Protein AF-A0AAE0QC99-F1 (afdb_monomer_lite)

Radius of gyration: 45.66 Å; chains: 1; bounding box: 103×86×132 Å

Foldseek 3Di:
DDPDLPCLPCPCPCQPCPCPPPVPDDDDDDQWDWDWDFAQAAQKGKTKTWTKHADDDDPVCPVPVVPVVPPDPVCPVDPPGPPDRHDHLVRVQVVLAVVQVVQVVVRIHIDQVPMEMEIARDDPDDDFRDHPNDGGHYDQWDAGPNAIRGSSSDCQVRLVQLLVQLVVQLVVCVVQLQDPVHFLQVNLVSSVPTRLCSNLPPLLRDPDDPVSLVVSQVSVLVSLCNSNVHDVVNVDDSVVSCVRNVHDRSVVVSVVSNVVVVVVLVPDDDPSCVVVVVSCVVVVPPPDPPPPPFQKDFFPAFWDDKDADQPQRWIWTFGWQKIFIAHNSRHTDAMAGRDQDFADLQDAPPDDPVPVVTDRHIWGWQDWDDPPVVQWIWTWTLGNLTFIWIAGNVYRNRTPDGDRPPTPLRNQAGSDPPKHKDKDWAWADDPPDNPDIFTWMKMAIFDDQRDDQFRIFIFGCCDDVPDDGSGGPDPLRTDGFDPDAQQRGWHWADWDDDDQKIKTWTWGAPDRPDLDIAIWIWIAGRHDSNQQLTEIATAWAADPDPRTQGGWQAKDKDQQFDLLQVLVQPPHRDPSPWIKIWIKGHGSPAQKIFIWIDTVVNVVVLSQVLVLQLLVVPDDPNHRQWKDAPRDPDPDSQRDDDPDRPVVCVVAVRGDPPGDRHMYTDPVSHDYTYTQDIDRHHWREWDWDAAPRWIWIWIWGQQRKTWIWTRRNHTDGLDIDDGHSVLGTWHHDWDAGSVNQWIWIHGGTMIGIDGLDDQQVDQAQQSNLSSLRQQWWQQLQVSGIGGLVPRPCSVFPPRTGGSNVSDAKEFPAKVVQAEALQDKDKIWTAIPPDTDDDPKWKWKDFAPDIFTWDDDPRITITIDDHSVPDDDDDLQDQKDWTKMFIDIPNPHTNYIDTGIHGHLQSQCSNVQQANQLSSQQPPQFWKAFQVVRGIHRDDDDDDPRIDTRPRSQLFWEKDDKPPQEDEAQDFDKIKTAIDNCPVVPPFWKWKDWPQDPDIFTWDDDPRMIMTRGDRGDDADDQKDKTFMWMATPPPRGTGHYPDIHIYGYLQHLQQFQLSLVLDDVVQCWFQAPVVRTIGHPVVHPDGDPAGDDKDWDDKPPQDDDQQFFDWIKTWTGPPHNAPVSCPFDDDVNFTWAFPNVPFDPDRDDDRTGITITTTGHGDDRPDD

Sequence (1168 aa):
MHKISAGALVAQCVSAVLLKSTIRGIQQDCPFLSVSIAMPCSRSLCFVKLIIKQVCILPSWWSYLPEHMGFKEQEKQHCPQCSKQNESREQVEENLERWRFALERRGMKVSRSKTEYMCVNEREGSGAVRLQGEEVKKVQEFKYLGSTVQSNGECGKEVKKRVQAGWNGWRKVSGVLCDRKISARIKGKVYRTVVRPAMLYGLETVSLRKRQESELEVAELKMLRFSLGVTRLDRIRNEYIRGTAHVGRLGGKVREARLRWFGHVQRREKMAWWCVAALLMLLGVARFHCDQPHAQFSSLTIINTVVQDPRTGRIYLGAVDAIYQLDSNLQKESMAQTGPKKDNPSCTPPITVQCTDAVETHNINKLLLVNSANGTLVVCGSIFRGICSLLNLSNVEQQVYYSDTKGEKSYVVTPDRSVSVVGVISTFTKEKDQSNKLSVFLVGQGYGSLDSVKLVSTRLLQTNGDMDIFENIVETSTVQAGPYTQRYQHDFRYAFKHRGHVYFLFSRMADLNGNRKLSYVARLCENDQNYYSYLELQLNCRIGTDNIYNKVQAAYLTSPGQILAQNLSSNGSLPEDDMVLFAVFSKADRPDSALCMFPLSSINRRLKEALESCYKEEYVNDKPKAVFSPYTSKTEEVCKPKRNYTSIFNNYACGAEFLPSSLATTVEYALSSTPVYTRKSMLTSVAVSVVNNNTVAFVGTNMGEVLKIHLTGHADVYGKFPGDSADGPANKSMFFDSSMDHLYFTTLKKITKVPVQACEQKKDCHSCVNQRDPYCGWCVLEGRCTRKKECSRGEEKDAWLWSPNQKCIAIQSFHPPSFSCKKTKEVKINVLPLPSIVNDELKCVFGDFESKAVMNNREIVCALPNPVDIPPTPETQDFVAVPVKIIMNSNIEVTHGEYKFYNCAAVVKNAVNTPCIACVMSQWGCQWNTQDHTCSDQDAAADNSIIKQNESDKCPQFQTLKPSLIPVGFKTPITFEGKNLDKYKGKTFQIGTELMKQVGDVTTMDSKFTFAGYEFAYDKHPEVNVSFYVKDTETEKRIDSTLQVVLYNCSVGREDCSLCKNAETKYKCVWCDTTQSCIYSELCSKELEQCPAPTITDIIPRFGPRKGQISVTIKGSNLGIKKEDIKRITVAEVPCEHQADRYTVSTRSDHCLTLRWICPIPRARLGQ

Organism: NCBI:txid175788

Structure (mmCIF, N/CA/C/O backbone):
data_AF-A0AAE0QC99-F1
#
_entry.id   AF-A0AAE0QC99-F1
#
loop_
_atom_site.group_PDB
_atom_site.id
_atom_site.type_symbol
_atom_site.label_atom_id
_atom_site.label_alt_id
_atom_site.label_comp_id
_atom_site.label_asym_id
_atom_site.label_entity_id
_atom_site.label_seq_id
_atom_site.pdbx_PDB_ins_code
_atom_site.Cartn_x
_atom_site.Cartn_y
_atom_site.Cartn_z
_atom_site.occupancy
_atom_site.B_iso_or_equiv
_atom_site.auth_seq_id
_atom_site.auth_comp_id
_atom_site.auth_asym_id
_atom_site.auth_atom_id
_atom_site.pdbx_PDB_model_num
ATOM 1 N N . MET A 1 1 ? -26.028 -16.876 -19.488 1.00 28.56 1 MET A N 1
ATOM 2 C CA . MET A 1 1 ? -26.712 -16.682 -20.789 1.00 28.56 1 MET A CA 1
ATOM 3 C C . MET A 1 1 ? -27.234 -15.243 -20.792 1.00 28.56 1 MET A C 1
ATOM 5 O O . MET A 1 1 ? -27.958 -14.935 -19.869 1.00 28.56 1 MET A O 1
ATOM 9 N N . HIS A 1 2 ? -26.868 -14.262 -21.622 1.00 23.00 2 HIS A N 1
ATOM 10 C CA . HIS A 1 2 ? -25.976 -14.138 -22.779 1.00 23.00 2 HIS A CA 1
ATOM 11 C C . HIS A 1 2 ? -24.627 -13.493 -22.376 1.00 23.00 2 HIS A C 1
ATOM 13 O O . HIS A 1 2 ? -24.601 -12.491 -21.670 1.00 23.00 2 HIS A O 1
ATOM 19 N N . LYS A 1 3 ? -23.494 -14.074 -22.798 1.00 29.14 3 LYS A N 1
ATOM 20 C CA . LYS A 1 3 ? -22.137 -13.527 -22.584 1.00 29.14 3 LYS A CA 1
ATOM 21 C C . LYS A 1 3 ? -22.066 -12.068 -23.073 1.00 29.14 3 LYS A C 1
ATOM 23 O O . LYS A 1 3 ? -22.421 -11.826 -24.219 1.00 29.14 3 LYS A O 1
ATOM 28 N N . ILE A 1 4 ? -21.496 -11.160 -22.270 1.00 34.47 4 ILE A N 1
ATOM 29 C CA . ILE A 1 4 ? -21.077 -9.808 -22.687 1.00 34.47 4 ILE A CA 1
ATOM 30 C C . ILE A 1 4 ? -22.263 -8.874 -22.983 1.00 34.47 4 ILE A C 1
ATOM 32 O O . ILE A 1 4 ? -22.528 -8.548 -24.130 1.00 34.47 4 ILE A O 1
ATOM 36 N N . SER A 1 5 ? -22.921 -8.312 -21.977 1.00 37.34 5 SER A N 1
ATOM 37 C CA . SER A 1 5 ? -23.653 -7.059 -22.230 1.00 37.34 5 SER A CA 1
ATOM 38 C C . SER A 1 5 ? -22.691 -5.849 -22.312 1.00 37.34 5 SER A C 1
ATOM 40 O O . SER A 1 5 ? -23.118 -4.721 -22.518 1.00 37.34 5 SER A O 1
ATOM 42 N N . ALA A 1 6 ? -21.385 -6.094 -22.114 1.00 32.50 6 ALA A N 1
ATOM 43 C CA . ALA A 1 6 ? -20.549 -5.294 -21.214 1.00 32.50 6 ALA A CA 1
ATOM 44 C C . ALA A 1 6 ? -19.113 -5.034 -21.711 1.00 32.50 6 ALA A C 1
ATOM 46 O O . ALA A 1 6 ? -18.476 -4.083 -21.284 1.00 32.50 6 ALA A O 1
ATOM 47 N N . GLY A 1 7 ? -18.641 -5.782 -22.716 1.00 33.09 7 GLY A N 1
ATOM 48 C CA . GLY A 1 7 ? -17.682 -5.240 -23.687 1.00 33.09 7 GLY A CA 1
ATOM 49 C C . GLY A 1 7 ? -18.375 -4.283 -24.663 1.00 33.09 7 GLY A C 1
ATOM 50 O O . GLY A 1 7 ? -17.810 -3.854 -25.656 1.00 33.09 7 GLY A O 1
ATOM 51 N N . ALA A 1 8 ? -19.650 -3.979 -24.441 1.00 36.38 8 ALA A N 1
ATOM 52 C CA . ALA A 1 8 ? -20.500 -3.256 -25.372 1.00 36.38 8 ALA A CA 1
ATOM 53 C C . ALA A 1 8 ? -20.441 -1.744 -25.160 1.00 36.38 8 ALA A C 1
ATOM 55 O O . ALA A 1 8 ? -21.429 -1.046 -25.333 1.00 36.38 8 ALA A O 1
ATOM 56 N N . LEU A 1 9 ? -19.270 -1.283 -24.749 1.00 32.59 9 LEU A N 1
ATOM 57 C CA . LEU A 1 9 ? -18.459 -0.300 -25.445 1.00 32.59 9 LEU A CA 1
ATOM 58 C C . LEU A 1 9 ? -17.057 -0.543 -24.885 1.00 32.59 9 LEU A C 1
ATOM 60 O O . LEU A 1 9 ? -16.669 0.182 -23.982 1.00 32.59 9 LEU A O 1
ATOM 64 N N . VAL A 1 10 ? -16.338 -1.610 -25.287 1.00 33.44 10 VAL A N 1
ATOM 65 C CA . VAL A 1 10 ? -15.144 -2.161 -24.582 1.00 33.44 10 VAL A CA 1
ATOM 66 C C . VAL A 1 10 ? -13.958 -1.199 -24.460 1.00 33.44 10 VAL A C 1
ATOM 68 O O . VAL A 1 10 ? -12.825 -1.608 -24.276 1.00 33.44 10 VAL A O 1
ATOM 71 N N . ALA A 1 11 ? -14.141 0.094 -24.677 1.00 33.56 11 ALA A N 1
ATOM 72 C CA . ALA A 1 11 ? -13.919 0.620 -25.997 1.00 33.56 11 ALA A CA 1
ATOM 73 C C . ALA A 1 11 ? -15.252 1.221 -26.580 1.00 33.56 11 ALA A C 1
ATOM 75 O O . ALA A 1 11 ? -15.777 0.755 -27.569 1.00 33.56 11 ALA A O 1
ATOM 76 N N . GLN A 1 12 ? -15.776 2.366 -26.154 1.00 33.66 12 GLN A N 1
ATOM 77 C CA . GLN A 1 12 ? -16.120 3.380 -27.175 1.00 33.66 12 GLN A CA 1
ATOM 78 C C . GLN A 1 12 ? -14.714 3.749 -27.658 1.00 33.66 12 GLN A C 1
ATOM 80 O O . GLN A 1 12 ? -13.940 4.278 -26.874 1.00 33.66 12 GLN A O 1
ATOM 85 N N . CYS A 1 13 ? -14.275 3.221 -28.810 1.00 32.00 13 CYS A N 1
ATOM 86 C CA . CYS A 1 13 ? -13.231 2.174 -28.829 1.00 32.00 13 CYS A CA 1
ATOM 87 C C . CYS A 1 13 ? -11.811 2.295 -28.235 1.00 32.00 13 CYS A C 1
ATOM 89 O O . CYS A 1 13 ? -11.201 1.302 -27.900 1.00 32.00 13 CYS A O 1
ATOM 91 N N . VAL A 1 14 ? -11.184 3.402 -27.926 1.00 33.97 14 VAL A N 1
ATOM 92 C CA . VAL A 1 14 ? -10.465 4.200 -28.915 1.00 33.97 14 VAL A CA 1
ATOM 93 C C . VAL A 1 14 ? -11.279 5.415 -29.342 1.00 33.97 14 VAL A C 1
ATOM 95 O O . VAL A 1 14 ? -10.740 6.250 -30.059 1.00 33.97 14 VAL A O 1
ATOM 98 N N . SER A 1 15 ? -12.534 5.571 -28.890 1.00 31.42 15 SER A N 1
ATOM 99 C CA . SER A 1 15 ? -13.371 6.747 -29.151 1.00 31.42 15 SER A CA 1
ATOM 100 C C . SER A 1 15 ? -12.549 7.971 -28.843 1.00 31.42 15 SER A C 1
ATOM 102 O O . SER A 1 15 ? -12.160 8.216 -27.707 1.00 31.42 15 SER A O 1
ATOM 104 N N . ALA A 1 16 ? -12.250 8.682 -29.919 1.00 34.22 16 ALA A N 1
ATOM 105 C CA . ALA A 1 16 ? -11.456 9.887 -29.928 1.00 34.22 16 ALA A CA 1
ATOM 106 C C . ALA A 1 16 ? -9.988 9.767 -29.457 1.00 34.22 16 ALA A C 1
ATOM 108 O O . ALA A 1 16 ? -9.308 10.783 -29.405 1.00 34.22 16 ALA A O 1
ATOM 109 N N . VAL A 1 17 ? -9.414 8.586 -29.199 1.00 32.62 17 VAL A N 1
ATOM 110 C CA . VAL A 1 17 ? -7.950 8.451 -28.949 1.00 32.62 17 VAL A CA 1
ATOM 111 C C . VAL A 1 17 ? -7.129 8.734 -30.194 1.00 32.62 17 VAL A C 1
ATOM 113 O O . VAL A 1 17 ? -5.960 9.106 -30.133 1.00 32.62 17 VAL A O 1
ATOM 116 N N . LEU A 1 18 ? -7.787 8.694 -31.333 1.00 31.72 18 LEU A N 1
ATOM 117 C CA . LEU A 1 18 ? -7.441 9.633 -32.363 1.00 31.72 18 LEU A CA 1
ATOM 118 C C . LEU A 1 18 ? -8.755 10.298 -32.781 1.00 31.72 18 LEU A C 1
ATOM 120 O O . LEU A 1 18 ? -9.347 9.973 -33.806 1.00 31.72 18 LEU A O 1
ATOM 124 N N . LEU A 1 19 ? -9.143 11.346 -32.051 1.00 34.03 19 LEU A N 1
ATOM 125 C CA . LEU A 1 19 ? -9.154 12.690 -32.628 1.00 34.03 19 LEU A CA 1
ATOM 126 C C . LEU A 1 19 ? -7.848 12.750 -33.436 1.00 34.03 19 LEU A C 1
ATOM 128 O O . LEU A 1 19 ? -6.787 13.126 -32.937 1.00 34.03 19 LEU A O 1
ATOM 132 N N . LYS A 1 20 ? -7.904 12.106 -34.613 1.00 34.78 20 LYS A N 1
ATOM 133 C CA . LYS A 1 20 ? -6.875 11.978 -35.633 1.00 34.78 20 LYS A CA 1
ATOM 134 C C . LYS A 1 20 ? -6.218 13.335 -35.646 1.00 34.78 20 LYS A C 1
ATOM 136 O O . LYS A 1 20 ? -6.931 14.324 -35.573 1.00 34.78 20 LYS A O 1
ATOM 141 N N . SER A 1 21 ? -4.905 13.434 -35.447 1.00 31.66 21 SER A N 1
ATOM 142 C CA . SER A 1 21 ? -3.979 13.692 -36.564 1.00 31.66 21 SER A CA 1
ATOM 143 C C . SER A 1 21 ? -4.490 14.742 -37.584 1.00 31.66 21 SER A C 1
ATOM 145 O O . SER A 1 21 ? -4.171 14.685 -38.765 1.00 31.66 21 SER A O 1
ATOM 147 N N . THR A 1 22 ? -5.354 15.638 -37.110 1.00 30.30 22 THR A N 1
ATOM 148 C CA . THR A 1 22 ? -6.391 16.454 -37.751 1.00 30.30 22 THR A CA 1
ATOM 149 C C . THR A 1 22 ? -6.834 17.440 -36.642 1.00 30.30 22 THR A C 1
ATOM 151 O O . THR A 1 22 ? -7.868 17.286 -36.011 1.00 30.30 22 THR A O 1
ATOM 154 N N . ILE A 1 23 ? -5.981 18.346 -36.175 1.00 29.66 23 ILE A N 1
ATOM 155 C CA . ILE A 1 23 ? -5.742 19.603 -36.888 1.00 29.66 23 ILE A CA 1
ATOM 156 C C . ILE A 1 23 ? -4.587 19.465 -37.887 1.00 29.66 23 ILE A C 1
ATOM 158 O O . ILE A 1 23 ? -3.429 19.743 -37.607 1.00 29.66 23 ILE A O 1
ATOM 162 N N . ARG A 1 24 ? -4.940 19.006 -39.082 1.00 25.98 24 ARG A N 1
ATOM 163 C CA . ARG A 1 24 ? -4.242 19.146 -40.358 1.00 25.98 24 ARG A CA 1
ATOM 164 C C . ARG A 1 24 ? -5.337 19.000 -41.405 1.00 25.98 24 ARG A C 1
ATOM 166 O O . ARG A 1 24 ? -5.963 17.947 -41.484 1.00 25.98 24 ARG A O 1
ATOM 173 N N . GLY A 1 25 ? -5.571 20.084 -42.137 1.00 25.70 25 GLY A N 1
ATOM 174 C CA . GLY A 1 25 ? -6.564 20.185 -43.203 1.00 25.70 25 GLY A CA 1
ATOM 175 C C . GLY A 1 25 ? -7.880 20.808 -42.749 1.00 25.70 25 GLY A C 1
ATOM 176 O O . GLY A 1 25 ? -8.862 20.102 -42.553 1.00 25.70 25 GLY A O 1
ATOM 177 N N . ILE A 1 26 ? -7.888 22.134 -42.597 1.00 30.02 26 ILE A N 1
ATOM 178 C CA . ILE A 1 26 ? -9.106 22.943 -42.703 1.00 30.02 26 ILE A CA 1
ATOM 179 C C . ILE A 1 26 ? -9.704 22.659 -44.085 1.00 30.02 26 ILE A C 1
ATOM 181 O O . ILE A 1 26 ? -9.023 22.847 -45.090 1.00 30.02 26 ILE A O 1
ATOM 185 N N . GLN A 1 27 ? -10.960 22.220 -44.142 1.00 24.77 27 GLN A N 1
ATOM 186 C CA . GLN A 1 27 ? -11.762 22.354 -45.352 1.00 24.77 27 GLN A CA 1
ATOM 187 C C . GLN A 1 27 ? -13.213 22.682 -44.987 1.00 24.77 27 GLN A C 1
ATOM 189 O O . GLN A 1 27 ? -13.736 22.215 -43.975 1.00 24.77 27 GLN A O 1
ATOM 194 N N . GLN A 1 28 ? -13.758 23.592 -45.787 1.00 30.66 28 GLN A N 1
ATOM 195 C CA . GLN A 1 28 ? -14.832 24.547 -45.527 1.00 30.66 28 GLN A CA 1
ATOM 196 C C . GLN A 1 28 ? -16.244 23.951 -45.343 1.00 30.66 28 GLN A C 1
ATOM 198 O O . GLN A 1 28 ? -16.541 22.845 -45.786 1.00 30.66 28 GLN A O 1
ATOM 203 N N . ASP A 1 29 ? -17.092 24.784 -44.723 1.00 28.28 29 ASP A N 1
ATOM 204 C CA . ASP A 1 29 ? -18.565 24.811 -44.730 1.00 28.28 29 ASP A CA 1
ATOM 205 C C . ASP A 1 29 ? -19.365 23.834 -43.842 1.00 28.28 29 ASP A C 1
ATOM 207 O O . ASP A 1 29 ? -19.835 22.785 -44.282 1.00 28.28 29 ASP A O 1
ATOM 211 N N . CYS A 1 30 ? -19.670 24.254 -42.599 1.00 25.97 30 CYS A N 1
ATOM 212 C CA . CYS A 1 30 ? -20.953 23.930 -41.942 1.00 25.97 30 CYS A CA 1
ATOM 213 C C . CYS A 1 30 ? -21.264 24.810 -40.699 1.00 25.97 30 CYS A C 1
ATOM 215 O O . CYS A 1 30 ? -20.403 24.950 -39.833 1.00 25.97 30 CYS A O 1
ATOM 217 N N . PRO A 1 31 ? -22.502 25.327 -40.522 1.00 27.00 31 PRO A N 1
ATOM 218 C CA . PRO A 1 31 ? -22.886 26.235 -39.426 1.00 27.00 31 PRO A CA 1
ATOM 219 C C . PRO A 1 31 ? -23.367 25.543 -38.124 1.00 27.00 31 PRO A C 1
ATOM 221 O O . PRO A 1 31 ? -24.054 26.161 -37.311 1.00 27.00 31 PRO A O 1
ATOM 224 N N . PHE A 1 32 ? -23.052 24.260 -37.893 1.00 32.78 32 PHE A N 1
ATOM 225 C CA . PHE A 1 32 ? -23.493 23.511 -36.700 1.00 32.78 32 PHE A CA 1
ATOM 226 C C . PHE A 1 32 ? -22.342 22.736 -36.042 1.00 32.78 32 PHE A C 1
ATOM 228 O O . PHE A 1 32 ? -21.676 21.947 -36.708 1.00 32.78 32 PHE A O 1
ATOM 235 N N . LEU A 1 33 ? -22.169 22.881 -34.720 1.00 34.97 33 LEU A N 1
ATOM 236 C CA . LEU A 1 33 ? -21.228 22.082 -33.924 1.00 34.97 33 LEU A CA 1
ATOM 237 C C . LEU A 1 33 ? -21.984 20.949 -33.196 1.00 34.97 33 LEU A C 1
ATOM 239 O O . LEU A 1 33 ? -22.881 21.204 -32.389 1.00 34.97 33 LEU A O 1
ATOM 243 N N . SER A 1 34 ? -21.645 19.683 -33.468 1.00 33.41 34 SER A N 1
ATOM 244 C CA . SER A 1 34 ? -22.199 18.528 -32.735 1.00 33.41 34 SER A CA 1
ATOM 245 C C . SER A 1 34 ? -21.209 18.027 -31.682 1.00 33.41 34 SER A C 1
ATOM 247 O O . SER A 1 34 ? -20.096 17.649 -32.046 1.00 33.41 34 SER A O 1
ATOM 249 N N . VAL A 1 35 ? -21.615 17.952 -30.410 1.00 38.22 35 VAL A N 1
ATOM 250 C CA . VAL A 1 35 ? -20.770 17.488 -29.293 1.00 38.22 35 VAL A CA 1
ATOM 251 C C . VAL A 1 35 ? -21.478 16.325 -28.599 1.00 38.22 35 VAL A C 1
ATOM 253 O O . VAL A 1 35 ? -22.506 16.514 -27.969 1.00 38.22 35 VAL A O 1
ATOM 256 N N . SER A 1 36 ? -20.978 15.092 -28.720 1.00 36.31 36 SER A N 1
ATOM 257 C CA . SER A 1 36 ? -21.606 13.935 -28.046 1.00 36.31 36 SER A CA 1
ATOM 258 C C . SER A 1 36 ? -20.848 13.586 -26.764 1.00 36.31 36 SER A C 1
ATOM 260 O O . SER A 1 36 ? -19.625 13.467 -26.815 1.00 36.31 36 SER A O 1
ATOM 262 N N . ILE A 1 37 ? -21.560 13.416 -25.644 1.00 41.16 37 ILE A N 1
ATOM 263 C CA . ILE A 1 37 ? -20.985 13.180 -24.310 1.00 41.16 37 ILE A CA 1
ATOM 264 C C . ILE A 1 37 ? -21.518 11.842 -23.774 1.00 41.16 37 ILE A C 1
ATOM 266 O O . ILE A 1 37 ? -22.707 11.553 -23.864 1.00 41.16 37 ILE A O 1
ATOM 270 N N . ALA A 1 38 ? -20.645 10.988 -23.240 1.00 37.09 38 ALA A N 1
ATOM 271 C CA . ALA A 1 38 ? -21.057 9.741 -22.595 1.00 37.09 38 ALA A CA 1
ATOM 272 C C . ALA A 1 38 ? -21.190 9.966 -21.080 1.00 37.09 38 ALA A C 1
ATOM 274 O O . ALA A 1 38 ? -20.267 10.504 -20.475 1.00 37.09 38 ALA A O 1
ATOM 275 N N . MET A 1 39 ? -22.313 9.560 -20.479 1.00 35.28 39 MET A N 1
ATOM 276 C CA . MET A 1 39 ? -22.543 9.600 -19.026 1.00 35.28 39 MET A CA 1
ATOM 277 C C . MET A 1 39 ? -23.003 8.202 -18.566 1.00 35.28 39 MET A C 1
ATOM 279 O O . MET A 1 39 ? -23.948 7.673 -19.146 1.00 35.28 39 MET A O 1
ATOM 283 N N . PRO A 1 40 ? -22.326 7.529 -17.620 1.00 33.03 40 PRO A N 1
ATOM 284 C CA . PRO A 1 40 ? -22.684 6.165 -17.216 1.00 33.03 40 PRO A CA 1
ATOM 285 C C . PRO A 1 40 ? -23.819 6.139 -16.175 1.00 33.03 40 PRO A C 1
ATOM 287 O O . PRO A 1 40 ? -23.767 6.884 -15.212 1.00 33.03 40 PRO A O 1
ATOM 290 N N . CYS A 1 41 ? -24.798 5.230 -16.311 1.00 27.88 41 CYS A N 1
ATOM 291 C CA . CYS A 1 41 ? -25.924 5.061 -15.373 1.00 27.88 41 CYS A CA 1
ATOM 292 C C . CYS A 1 41 ? -25.993 3.614 -14.819 1.00 27.88 41 CYS A C 1
ATOM 294 O O . CYS A 1 41 ? -25.576 2.651 -15.467 1.00 27.88 41 CYS A O 1
ATOM 296 N N . SER A 1 42 ? -26.480 3.468 -13.588 1.00 30.05 42 SER A N 1
ATOM 297 C CA . SER A 1 42 ? -26.582 2.250 -12.777 1.00 30.05 42 SER A CA 1
ATOM 298 C C . SER A 1 42 ? -27.577 1.255 -13.382 1.00 30.05 42 SER A C 1
ATOM 300 O O . SER A 1 42 ? -28.756 1.552 -13.546 1.00 30.05 42 SER A O 1
ATOM 302 N N . ARG A 1 43 ? -27.080 0.054 -13.710 1.00 34.81 43 ARG A N 1
ATOM 303 C CA . ARG A 1 43 ? -27.806 -1.126 -14.238 1.00 34.81 43 ARG A CA 1
ATOM 304 C C . ARG A 1 43 ? -28.399 -1.027 -15.659 1.00 34.81 43 ARG A C 1
ATOM 306 O O . ARG A 1 43 ? -28.820 -2.058 -16.183 1.00 34.81 43 ARG A O 1
ATOM 313 N N . SER A 1 44 ? -28.305 0.126 -16.328 1.00 43.84 44 SER A N 1
ATOM 314 C CA . SER A 1 44 ? -28.509 0.308 -17.780 1.00 43.84 44 SER A CA 1
ATOM 315 C C . SER A 1 44 ? -27.654 1.487 -18.279 1.00 43.84 44 SER A C 1
ATOM 317 O O . SER A 1 44 ? -27.633 2.544 -17.660 1.00 43.84 44 SER A O 1
ATOM 319 N N . LEU A 1 45 ? -26.921 1.331 -19.385 1.00 47.06 45 LEU A N 1
ATOM 320 C CA . LEU A 1 45 ? -25.932 2.315 -19.874 1.00 47.06 45 LEU A CA 1
ATOM 321 C C . LEU A 1 45 ? -26.594 3.333 -20.824 1.00 47.06 45 LEU A C 1
ATOM 323 O O . LEU A 1 45 ? -26.826 2.985 -21.976 1.00 47.06 45 LEU A O 1
ATOM 327 N N . CYS A 1 46 ? -26.893 4.566 -20.394 1.00 45.16 46 CYS A N 1
ATOM 328 C CA . CYS A 1 46 ? -27.553 5.586 -21.233 1.00 45.16 46 CYS A CA 1
ATOM 329 C C . CYS A 1 46 ? -26.579 6.633 -21.822 1.00 45.16 46 CYS A C 1
ATOM 331 O O . CYS A 1 46 ? -25.978 7.419 -21.109 1.00 45.16 46 CYS A O 1
ATOM 333 N N . PHE A 1 47 ? -26.446 6.688 -23.146 1.00 51.38 47 PHE A N 1
ATOM 334 C CA . PHE A 1 47 ? -25.634 7.646 -23.911 1.00 51.38 47 PHE A CA 1
ATOM 335 C C . PHE A 1 47 ? -26.435 8.887 -24.273 1.00 51.38 47 PHE A C 1
ATOM 337 O O . PHE A 1 47 ? -27.558 8.708 -24.713 1.00 51.38 47 PHE A O 1
ATOM 344 N N . VAL A 1 48 ? -25.872 10.104 -24.210 1.00 49.03 48 VAL A N 1
ATOM 345 C CA . VAL A 1 48 ? -26.579 11.335 -24.625 1.00 49.03 48 VAL A CA 1
ATOM 346 C C . VAL A 1 48 ? -25.781 12.128 -25.670 1.00 49.03 48 VAL A C 1
ATOM 348 O O . VAL A 1 48 ? -24.668 12.602 -25.458 1.00 49.03 48 VAL A O 1
ATOM 351 N N . LYS A 1 49 ? -26.361 12.320 -26.849 1.00 54.75 49 LYS A N 1
ATOM 352 C CA . LYS A 1 49 ? -25.812 13.135 -27.931 1.00 54.75 49 LYS A CA 1
ATOM 353 C C . LYS A 1 49 ? -26.363 14.556 -27.834 1.00 54.75 49 LYS A C 1
ATOM 355 O O . LYS A 1 49 ? -27.527 14.763 -28.153 1.00 54.75 49 LYS A O 1
ATOM 360 N N . LEU A 1 50 ? -25.527 15.532 -27.466 1.00 47.28 50 LEU A N 1
ATOM 361 C CA . LEU A 1 50 ? -25.895 16.952 -27.418 1.00 47.28 50 LEU A CA 1
ATOM 362 C C . LEU A 1 50 ? -25.622 17.639 -28.768 1.00 47.28 50 LEU A C 1
ATOM 364 O O . LEU A 1 50 ? -24.616 17.401 -29.443 1.00 47.28 50 LEU A O 1
ATOM 368 N N . ILE A 1 51 ? -26.521 18.523 -29.194 1.00 51.06 51 ILE A N 1
ATOM 369 C CA . ILE A 1 51 ? -26.305 19.358 -30.383 1.00 51.06 51 ILE A CA 1
ATOM 370 C C . ILE A 1 51 ? -26.374 20.821 -29.967 1.00 51.06 51 ILE A C 1
ATOM 372 O O . ILE A 1 51 ? -27.346 21.233 -29.347 1.00 51.06 51 ILE A O 1
ATOM 376 N N . ILE A 1 52 ? -25.347 21.607 -30.293 1.00 45.34 52 ILE A N 1
ATOM 377 C CA . ILE A 1 52 ? -25.222 23.005 -29.868 1.00 45.34 52 ILE A CA 1
ATOM 378 C C . ILE A 1 52 ? -25.530 23.915 -31.064 1.00 45.34 52 ILE A C 1
ATOM 380 O O . ILE A 1 52 ? -25.023 23.705 -32.167 1.00 45.34 52 ILE A O 1
ATOM 384 N N . LYS A 1 53 ? -26.380 24.927 -30.862 1.00 40.53 53 LYS A N 1
ATOM 385 C CA . LYS A 1 53 ? -26.594 26.025 -31.815 1.00 40.53 53 LYS A CA 1
ATOM 386 C C . LYS A 1 53 ? -25.734 27.215 -31.392 1.00 40.53 53 LYS A C 1
ATOM 388 O O . LYS A 1 53 ? -25.839 27.684 -30.258 1.00 40.53 53 LYS A O 1
ATOM 393 N N . GLN A 1 54 ? -24.896 27.698 -32.303 1.00 39.47 54 GLN A N 1
ATOM 394 C CA . GLN A 1 54 ? -24.092 28.898 -32.094 1.00 39.47 54 GLN A CA 1
ATOM 395 C C . GLN A 1 54 ? -24.945 30.139 -32.393 1.00 39.47 54 GLN A C 1
ATOM 397 O O . GLN A 1 54 ? -25.615 30.195 -33.423 1.00 39.47 54 GLN A O 1
ATOM 402 N N . VAL A 1 55 ? -24.933 31.122 -31.490 1.00 34.41 55 VAL A N 1
ATOM 403 C CA . VAL A 1 55 ? -25.357 32.494 -31.802 1.00 34.41 55 VAL A CA 1
ATOM 404 C C . VAL A 1 55 ? -24.127 33.198 -32.374 1.00 34.41 55 VAL A C 1
ATOM 406 O O . VAL A 1 55 ? -23.043 33.081 -31.807 1.00 34.41 55 VAL A O 1
ATOM 409 N N . CYS A 1 56 ? -24.269 33.833 -33.538 1.00 32.50 56 CYS A N 1
ATOM 410 C CA . CYS A 1 56 ? -23.178 34.429 -34.310 1.00 32.50 56 CYS A CA 1
ATOM 411 C C . CYS A 1 56 ? -22.272 35.331 -33.453 1.00 32.50 56 CYS A C 1
ATOM 413 O O . CYS A 1 56 ? -22.676 36.419 -33.054 1.00 32.50 56 CYS A O 1
ATOM 415 N N . ILE A 1 57 ? -21.030 34.895 -33.227 1.00 29.30 57 ILE A N 1
ATOM 416 C CA . ILE A 1 57 ? -19.924 35.724 -32.735 1.00 29.30 57 ILE A CA 1
ATOM 417 C C . ILE A 1 57 ? -18.746 35.510 -33.695 1.00 29.30 57 ILE A C 1
ATOM 419 O O . ILE A 1 57 ? -18.524 34.401 -34.182 1.00 29.30 57 ILE A O 1
ATOM 423 N N . LEU A 1 58 ? -18.070 36.611 -34.023 1.00 29.45 58 LEU A N 1
ATOM 424 C CA . LEU A 1 58 ? -17.103 36.779 -35.111 1.00 29.45 58 LEU A CA 1
ATOM 425 C C . LEU A 1 58 ? -15.924 35.771 -35.107 1.00 29.45 58 LEU A C 1
ATOM 427 O O . LEU A 1 58 ? -15.519 35.295 -34.045 1.00 29.45 58 LEU A O 1
ATOM 431 N N . PRO A 1 59 ? -15.301 35.507 -36.279 1.00 32.69 59 PRO A N 1
ATOM 432 C CA . PRO A 1 59 ? -14.239 34.502 -36.454 1.00 32.69 59 PRO A CA 1
ATOM 433 C C . PRO A 1 59 ? -12.958 34.722 -35.626 1.00 32.69 59 PRO A C 1
ATOM 435 O O . PRO A 1 59 ? -12.165 33.796 -35.478 1.00 32.69 59 PRO A O 1
ATOM 438 N N . SER A 1 60 ? -12.744 35.915 -35.060 1.00 34.06 60 SER A N 1
ATOM 439 C CA . SER A 1 60 ? -11.524 36.294 -34.328 1.00 34.06 60 SER A CA 1
ATOM 440 C C . SER A 1 60 ? -11.363 35.645 -32.946 1.00 34.06 60 SER A C 1
ATOM 442 O O . SER A 1 60 ? -10.331 35.823 -32.308 1.00 34.06 60 SER A O 1
ATOM 444 N N . TRP A 1 61 ? -12.343 34.864 -32.484 1.00 30.19 61 TRP A N 1
ATOM 445 C CA . TRP A 1 61 ? -12.256 34.116 -31.223 1.00 30.19 61 TRP A CA 1
ATOM 446 C C . TRP A 1 61 ? -11.699 32.690 -31.377 1.00 30.19 61 TRP A C 1
ATOM 448 O O . TRP A 1 61 ? -11.374 32.049 -30.378 1.00 30.19 61 TRP A O 1
ATOM 458 N N . TRP A 1 62 ? -11.540 32.177 -32.604 1.00 28.75 62 TRP A N 1
ATOM 459 C CA . TRP A 1 62 ? -11.134 30.780 -32.833 1.00 28.75 62 TRP A CA 1
ATOM 460 C C . TRP A 1 62 ? -9.705 30.446 -32.377 1.00 28.75 62 TRP A C 1
ATOM 462 O O . TRP A 1 62 ? -9.441 29.298 -32.027 1.00 28.75 62 TRP A O 1
ATOM 472 N N . SER A 1 63 ? -8.803 31.428 -32.316 1.00 31.81 63 SER A N 1
ATOM 473 C CA . SER A 1 63 ? -7.421 31.249 -31.846 1.00 31.81 63 SER A CA 1
ATOM 474 C C . SER A 1 63 ? -7.244 31.374 -30.326 1.00 31.81 63 SER A C 1
ATOM 476 O O . SER A 1 63 ? -6.181 31.028 -29.829 1.00 31.81 63 SER A O 1
ATOM 478 N N . TYR A 1 64 ? -8.274 31.798 -29.581 1.00 31.98 64 TYR A N 1
ATOM 479 C CA . TYR A 1 64 ? -8.200 32.045 -28.127 1.00 31.98 64 TYR A CA 1
ATOM 480 C C . TYR A 1 64 ? -9.136 31.157 -27.283 1.00 31.98 64 TYR A C 1
ATOM 482 O O . TYR A 1 64 ? -9.152 31.242 -26.053 1.00 31.98 64 TYR A O 1
ATOM 490 N N . LEU A 1 65 ? -9.905 30.266 -27.920 1.00 32.19 65 LEU A N 1
ATOM 491 C CA . LEU A 1 65 ? -10.853 29.373 -27.241 1.00 32.19 65 LEU A CA 1
ATOM 492 C C . LEU A 1 65 ? -10.227 28.373 -26.232 1.00 32.19 65 LEU A C 1
ATOM 494 O O . LEU A 1 65 ? -10.905 28.057 -25.252 1.00 32.19 65 LEU A O 1
ATOM 498 N N . PRO A 1 66 ? -8.988 27.860 -26.405 1.00 35.31 66 PRO A N 1
ATOM 499 C CA . PRO A 1 66 ? -8.384 26.950 -25.424 1.00 35.31 66 PRO A CA 1
ATOM 500 C C . PRO A 1 66 ? -7.928 27.643 -24.128 1.00 35.31 66 PRO A C 1
ATOM 502 O O . PRO A 1 66 ? -8.039 27.051 -23.056 1.00 35.31 66 PRO A O 1
ATOM 505 N N . GLU A 1 67 ? -7.454 28.890 -24.205 1.00 29.23 67 GLU A N 1
ATOM 506 C CA . GLU A 1 67 ? -6.838 29.594 -23.066 1.00 29.23 67 GLU A CA 1
ATOM 507 C C . GLU A 1 67 ? -7.868 30.283 -22.158 1.00 29.23 67 GLU A C 1
ATOM 509 O O . GLU A 1 67 ? -7.749 30.224 -20.935 1.00 29.23 67 GLU A O 1
ATOM 514 N N . HIS A 1 68 ? -8.954 30.835 -22.711 1.00 32.72 68 HIS A N 1
ATOM 515 C CA . HIS A 1 68 ? -10.016 31.460 -21.907 1.00 32.72 68 HIS A CA 1
ATOM 516 C C . HIS A 1 68 ? -11.017 30.466 -21.286 1.00 32.72 68 HIS A C 1
ATOM 518 O O . HIS A 1 68 ? -11.803 30.853 -20.418 1.00 32.72 68 HIS A O 1
ATOM 524 N N . MET A 1 69 ? -10.991 29.183 -21.678 1.00 32.88 69 MET A N 1
ATOM 525 C CA . MET A 1 69 ? -11.758 28.124 -20.999 1.00 32.88 69 MET A CA 1
ATOM 526 C C . MET A 1 69 ? -11.093 27.605 -19.715 1.00 32.88 69 MET A C 1
ATOM 528 O O . MET A 1 69 ? -11.702 26.787 -19.030 1.00 32.88 69 MET A O 1
ATOM 532 N N . GLY A 1 70 ? -9.907 28.108 -19.346 1.00 26.95 70 GLY A N 1
ATOM 533 C CA . GLY A 1 70 ? -9.303 27.827 -18.043 1.00 26.95 70 GLY A CA 1
ATOM 534 C C . GLY A 1 70 ? -8.880 26.371 -17.849 1.00 26.95 70 GLY A C 1
ATOM 535 O O . GLY A 1 70 ? -8.978 25.862 -16.742 1.00 26.95 70 GLY A O 1
ATOM 536 N N . PHE A 1 71 ? -8.380 25.699 -18.888 1.00 29.98 71 PHE A N 1
ATOM 537 C CA . PHE A 1 71 ? -7.655 24.439 -18.704 1.00 29.98 71 PHE A CA 1
ATOM 538 C C . PHE A 1 71 ? -6.209 24.740 -18.295 1.00 29.98 71 PHE A C 1
ATOM 540 O O . PHE A 1 71 ? -5.300 24.731 -19.124 1.00 29.98 71 PHE A O 1
ATOM 547 N N . LYS A 1 72 ? -5.984 25.012 -17.004 1.00 24.09 72 LYS A N 1
ATOM 548 C CA . LYS A 1 72 ? -4.631 24.967 -16.436 1.00 24.09 72 LYS A CA 1
ATOM 549 C C . LYS A 1 72 ? -4.114 23.529 -16.484 1.00 24.09 72 LYS A C 1
ATOM 551 O O . LYS A 1 72 ? -4.837 22.569 -16.228 1.00 24.09 72 LYS A O 1
ATOM 556 N N . GLU A 1 73 ? -2.827 23.392 -16.766 1.00 29.95 73 GLU A N 1
ATOM 557 C CA . GLU A 1 73 ? -2.115 22.128 -16.986 1.00 29.95 73 GLU A CA 1
ATOM 558 C C . GLU A 1 73 ? -2.050 21.196 -15.751 1.00 29.95 73 GLU A C 1
ATOM 560 O O . GLU A 1 73 ? -1.561 20.076 -15.846 1.00 29.95 73 GLU A O 1
ATOM 565 N N . GLN A 1 74 ? -2.638 21.604 -14.619 1.00 24.66 74 GLN A N 1
ATOM 566 C CA . GLN A 1 74 ? -2.853 20.788 -13.416 1.00 24.66 74 GLN A CA 1
ATOM 567 C C . GLN A 1 74 ? -4.242 20.113 -13.333 1.00 24.66 74 GLN A C 1
ATOM 569 O O . GLN A 1 74 ? -4.460 19.301 -12.442 1.00 24.66 74 GLN A O 1
ATOM 574 N N . GLU A 1 75 ? -5.157 20.344 -14.285 1.00 25.94 75 GLU A N 1
ATOM 575 C CA . GLU A 1 75 ? -6.476 19.673 -14.351 1.00 25.94 75 GLU A CA 1
ATOM 576 C C . GLU A 1 75 ? -6.629 18.697 -15.536 1.00 25.94 75 GLU A C 1
ATOM 578 O O . GLU A 1 75 ? -7.703 18.150 -15.773 1.00 25.94 75 GLU A O 1
ATOM 583 N N . LYS A 1 76 ? -5.544 18.364 -16.255 1.00 26.52 76 LYS A N 1
ATOM 584 C CA . LYS A 1 76 ? -5.549 17.257 -17.242 1.00 26.52 76 LYS A CA 1
ATOM 585 C C . LYS A 1 76 ? -5.534 15.856 -16.606 1.00 26.52 76 LYS A C 1
ATOM 587 O O . LYS A 1 76 ? -5.634 14.866 -17.326 1.00 26.52 76 LYS A O 1
ATOM 592 N N . GLN A 1 77 ? -5.447 15.755 -15.277 1.00 26.52 77 GLN A N 1
ATOM 593 C CA . GLN A 1 77 ? -5.476 14.484 -14.539 1.00 26.52 77 GLN A CA 1
ATOM 594 C C . GLN A 1 77 ? -6.832 14.135 -13.916 1.00 26.52 77 GLN A C 1
ATOM 596 O O . GLN A 1 77 ? -6.947 13.095 -13.277 1.00 26.52 77 GLN A O 1
ATOM 601 N N . HIS A 1 78 ? -7.871 14.944 -14.114 1.00 24.58 78 HIS A N 1
ATOM 602 C CA . HIS A 1 78 ? -9.188 14.673 -13.549 1.00 24.58 78 HIS A CA 1
ATOM 603 C C . HIS A 1 78 ? -10.281 15.004 -14.570 1.00 24.58 78 HIS A C 1
ATOM 605 O O . HIS A 1 78 ? -10.821 16.100 -14.606 1.00 24.58 78 HIS A O 1
ATOM 611 N N . CYS A 1 79 ? -10.648 14.013 -15.384 1.00 24.28 79 CYS A N 1
ATOM 612 C CA . CYS A 1 79 ? -12.051 13.824 -15.733 1.00 24.28 79 CYS A CA 1
ATOM 613 C C . CYS A 1 79 ? -12.648 13.018 -14.564 1.00 24.28 79 CYS A C 1
ATOM 615 O O . CYS A 1 79 ? -12.472 11.797 -14.540 1.00 24.28 79 CYS A O 1
ATOM 617 N N . PRO A 1 80 ? -13.278 13.638 -13.544 1.00 24.59 80 PRO A N 1
ATOM 618 C CA . PRO A 1 80 ? -13.638 12.957 -12.297 1.00 24.59 80 PRO A CA 1
ATOM 619 C C . PRO A 1 80 ? -14.879 12.060 -12.426 1.00 24.59 80 PRO A C 1
ATOM 621 O O . PRO A 1 80 ? -15.554 11.802 -11.433 1.00 24.59 80 PRO A O 1
ATOM 624 N N . GLN A 1 81 ? -15.220 11.597 -13.633 1.00 29.25 81 GLN A N 1
ATOM 625 C CA . GLN A 1 81 ? -16.489 10.907 -13.875 1.00 29.25 81 GLN A CA 1
ATOM 626 C C . GLN A 1 81 ? -16.412 9.728 -14.852 1.00 29.25 81 GLN A C 1
ATOM 628 O O . GLN A 1 81 ? -17.426 9.291 -15.381 1.00 29.25 81 GLN A O 1
ATOM 633 N N . CYS A 1 82 ? -15.223 9.147 -15.032 1.00 27.42 82 CYS A N 1
ATOM 634 C CA . CYS A 1 82 ? -15.083 7.814 -15.637 1.00 27.42 82 CYS A CA 1
ATOM 635 C C . CYS A 1 82 ? -14.742 6.709 -14.617 1.00 27.42 82 CYS A C 1
ATOM 637 O O . CYS A 1 82 ? -14.458 5.588 -15.028 1.00 27.42 82 CYS A O 1
ATOM 639 N N . SER A 1 83 ? -14.787 6.980 -13.301 1.00 25.19 83 SER A N 1
ATOM 640 C CA . SER A 1 83 ? -14.491 5.978 -12.255 1.00 25.19 83 SER A CA 1
ATOM 641 C C . SER A 1 83 ? -15.581 5.765 -11.192 1.00 25.19 83 SER A C 1
ATOM 643 O O . SER A 1 83 ? -15.318 5.125 -10.177 1.00 25.19 83 SER A O 1
ATOM 645 N N . LYS A 1 84 ? -16.823 6.214 -11.416 1.00 25.92 84 LYS A N 1
ATOM 646 C CA . LYS A 1 84 ? -17.968 5.819 -10.577 1.00 25.92 84 LYS A CA 1
ATOM 647 C C . LYS A 1 84 ? -18.897 4.890 -11.354 1.00 25.92 84 LYS A C 1
ATOM 649 O O . LYS A 1 84 ? -19.698 5.329 -12.171 1.00 25.92 84 LYS A O 1
ATOM 654 N N . GLN A 1 85 ? -18.791 3.587 -11.101 1.00 33.19 85 GLN A N 1
ATOM 655 C CA . GLN A 1 85 ? -19.825 2.628 -11.492 1.00 33.19 85 GLN A CA 1
ATOM 656 C C . GLN A 1 85 ? -21.019 2.766 -10.534 1.00 33.19 85 GLN A C 1
ATOM 658 O O . GLN A 1 85 ? -21.053 2.089 -9.514 1.00 33.19 85 GLN A O 1
ATOM 663 N N . ASN A 1 86 ? -21.936 3.693 -10.848 1.00 35.25 86 ASN A N 1
ATOM 664 C CA . ASN A 1 86 ? -23.379 3.732 -10.522 1.00 35.25 86 ASN A CA 1
ATOM 665 C C . ASN A 1 86 ? -23.855 5.190 -10.376 1.00 35.25 86 ASN A C 1
ATOM 667 O O . ASN A 1 86 ? -23.821 5.734 -9.276 1.00 35.25 86 ASN A O 1
ATOM 671 N N . GLU A 1 87 ? -24.351 5.813 -11.447 1.00 45.41 87 GLU A N 1
ATOM 672 C CA . GLU A 1 87 ? -25.152 7.052 -11.346 1.00 45.41 87 GLU A CA 1
ATOM 673 C C . GLU A 1 87 ? -26.645 6.713 -11.531 1.00 45.41 87 GLU A C 1
ATOM 675 O O . GLU A 1 87 ? -26.956 5.810 -12.303 1.00 45.41 87 GLU A O 1
ATOM 680 N N . SER A 1 88 ? -27.583 7.348 -10.818 1.00 55.06 88 SER A N 1
ATOM 681 C CA . SER A 1 88 ? -29.035 7.143 -11.026 1.00 55.06 88 SER A CA 1
ATOM 682 C C . SER A 1 88 ? -29.576 8.026 -12.166 1.00 55.06 88 SER A C 1
ATOM 684 O O . SER A 1 88 ? -28.882 8.928 -12.636 1.00 55.06 88 SER A O 1
ATOM 686 N N . ARG A 1 89 ? -30.824 7.804 -12.618 1.00 65.62 89 ARG A N 1
ATOM 687 C CA . ARG A 1 89 ? -31.470 8.643 -13.651 1.00 65.62 89 ARG A CA 1
ATOM 688 C C . ARG A 1 89 ? -31.490 10.119 -13.248 1.00 65.62 89 ARG A C 1
ATOM 690 O O . ARG A 1 89 ? -31.185 10.970 -14.081 1.00 65.62 89 ARG A O 1
ATOM 697 N N . GLU A 1 90 ? -31.807 10.414 -11.987 1.00 65.25 90 GLU A N 1
ATOM 698 C CA . GLU A 1 90 ? -31.834 11.787 -11.467 1.00 65.25 90 GLU A CA 1
ATOM 699 C C . GLU A 1 90 ? -30.455 12.449 -11.580 1.00 65.25 90 GLU A C 1
ATOM 701 O O . GLU A 1 90 ? -30.350 13.628 -11.906 1.00 65.25 90 GLU A O 1
ATOM 706 N N . GLN A 1 91 ? -29.384 11.672 -11.403 1.00 60.22 91 GLN A N 1
ATOM 707 C CA . GLN A 1 91 ? -28.012 12.151 -11.540 1.00 60.22 91 GLN A CA 1
ATOM 708 C C . GLN A 1 91 ? -27.662 12.516 -12.995 1.00 60.22 91 GLN A C 1
ATOM 710 O O . GLN A 1 91 ? -26.950 13.491 -13.235 1.00 60.22 91 GLN A O 1
ATOM 715 N N . VAL A 1 92 ? -28.173 11.762 -13.978 1.00 62.03 92 VAL A N 1
ATOM 716 C CA . VAL A 1 92 ? -27.978 12.057 -15.411 1.00 62.03 92 VAL A CA 1
ATOM 717 C C . VAL A 1 92 ? -28.706 13.344 -15.803 1.00 62.03 92 VAL A C 1
ATOM 719 O O . VAL A 1 92 ? -28.141 14.172 -16.520 1.00 62.03 92 VAL A O 1
ATOM 722 N N . GLU A 1 93 ? -29.929 13.543 -15.306 1.00 72.50 93 GLU A N 1
ATOM 723 C CA . GLU A 1 93 ? -30.700 14.776 -15.510 1.00 72.50 93 GLU A CA 1
ATOM 724 C C . GLU A 1 93 ? -30.008 15.985 -14.841 1.00 72.50 93 GLU A C 1
ATOM 726 O O . GLU A 1 93 ? -29.844 17.032 -15.471 1.00 72.50 93 GLU A O 1
ATOM 731 N N . GLU A 1 94 ? -29.489 15.827 -13.617 1.00 70.62 94 GLU A N 1
ATOM 732 C CA . GLU A 1 94 ? -28.732 16.872 -12.908 1.00 70.62 94 GLU A CA 1
ATOM 733 C C . GLU A 1 94 ? 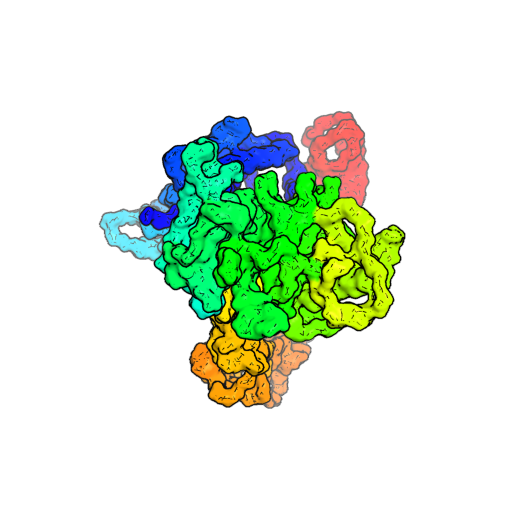-27.444 17.263 -13.658 1.00 70.62 94 GLU A C 1
ATOM 735 O O . GLU A 1 94 ? -27.128 18.447 -13.824 1.00 70.62 94 GLU A O 1
ATOM 740 N N . ASN A 1 95 ? -26.704 16.274 -14.163 1.00 63.28 95 ASN A N 1
ATOM 741 C CA . ASN A 1 95 ? -25.486 16.499 -14.938 1.00 63.28 95 ASN A CA 1
ATOM 742 C C . ASN A 1 95 ? -25.776 17.193 -16.279 1.00 63.28 95 ASN A C 1
ATOM 744 O O . ASN A 1 95 ? -25.015 18.072 -16.698 1.00 63.28 95 ASN A O 1
ATOM 748 N N . LEU A 1 96 ? -26.881 16.832 -16.939 1.00 66.69 96 LEU A N 1
ATOM 749 C CA . LEU A 1 96 ? -27.363 17.481 -18.159 1.00 66.69 96 LEU A CA 1
ATOM 750 C C . LEU A 1 96 ? -27.706 18.959 -17.921 1.00 66.69 96 LEU A C 1
ATOM 752 O O . LEU A 1 96 ? -27.313 19.816 -18.720 1.00 66.69 96 LEU A O 1
ATOM 756 N N . GLU A 1 97 ? -28.356 19.274 -16.800 1.00 76.50 97 GLU A N 1
ATOM 757 C CA . GLU A 1 97 ? -28.648 20.654 -16.406 1.00 76.50 97 GLU A CA 1
ATOM 758 C C . GLU A 1 97 ? -27.384 21.455 -16.092 1.00 76.50 97 GLU A C 1
ATOM 760 O O . GLU A 1 97 ? -27.214 22.566 -16.603 1.00 76.50 97 GLU A O 1
ATOM 765 N N . ARG A 1 98 ? -26.441 20.889 -15.327 1.00 71.25 98 ARG A N 1
ATOM 766 C CA . ARG A 1 98 ? -25.147 21.542 -15.052 1.00 71.25 98 ARG A CA 1
ATOM 767 C C . ARG A 1 98 ? -24.402 21.889 -16.341 1.00 71.25 98 ARG A C 1
ATOM 769 O O . ARG A 1 98 ? -23.869 22.994 -16.468 1.00 71.25 98 ARG A O 1
ATOM 776 N N . TRP A 1 99 ? -24.398 20.979 -17.315 1.00 65.25 99 TRP A N 1
ATOM 777 C CA . TRP A 1 99 ? -23.779 21.209 -18.621 1.00 65.25 99 TRP A CA 1
ATOM 778 C C . TRP A 1 99 ? -24.470 22.309 -19.416 1.00 65.25 99 TRP A C 1
ATOM 780 O O . TRP A 1 99 ? -23.800 23.180 -19.976 1.00 65.25 99 TRP A O 1
ATOM 790 N N . ARG A 1 100 ? -25.804 22.303 -19.445 1.00 75.88 100 ARG A N 1
ATOM 791 C CA . ARG A 1 100 ? -26.582 23.361 -20.087 1.00 75.88 100 ARG A CA 1
ATOM 792 C C . ARG A 1 100 ? -26.245 24.727 -19.487 1.00 75.88 100 ARG A C 1
ATOM 794 O O . ARG A 1 100 ? -25.898 25.634 -20.239 1.00 75.88 100 ARG A O 1
ATOM 801 N N . PHE A 1 101 ? -26.266 24.861 -18.158 1.00 68.00 101 PHE A N 1
ATOM 802 C CA . PHE A 1 101 ? -25.929 26.115 -17.476 1.00 68.00 101 PHE A CA 1
ATOM 803 C C . PHE A 1 101 ? -24.508 26.602 -17.806 1.00 68.00 101 PHE A C 1
ATOM 805 O O . PHE A 1 101 ? -24.303 27.796 -18.036 1.00 68.00 101 PHE A O 1
ATOM 812 N N . ALA A 1 102 ? -23.528 25.696 -17.876 1.00 63.22 102 ALA A N 1
ATOM 813 C CA . ALA A 1 102 ? -22.148 26.040 -18.221 1.00 63.22 102 ALA A CA 1
ATOM 814 C C . ALA A 1 102 ? -21.982 26.509 -19.680 1.00 63.22 102 ALA A C 1
ATOM 816 O O . ALA A 1 102 ? -21.172 27.400 -19.952 1.00 63.22 102 ALA A O 1
ATOM 817 N N . LEU A 1 103 ? -22.736 25.921 -20.616 1.00 59.72 103 LEU A N 1
ATOM 818 C CA . LEU A 1 103 ? -22.724 26.295 -22.035 1.00 59.72 103 LEU A CA 1
ATOM 819 C C . LEU A 1 103 ? -23.469 27.614 -22.284 1.00 59.72 103 LEU A C 1
ATOM 821 O O . LEU A 1 103 ? -22.966 28.478 -23.005 1.00 59.72 103 LEU A O 1
ATOM 825 N N . GLU A 1 104 ? -24.621 27.803 -21.642 1.00 70.56 104 GLU A N 1
ATOM 826 C CA . GLU A 1 104 ? -25.431 29.016 -21.784 1.00 70.56 104 GLU A CA 1
ATOM 827 C C . GLU A 1 104 ? -24.747 30.248 -21.186 1.00 70.56 104 GLU A C 1
ATOM 829 O O . GLU A 1 104 ? -24.764 31.309 -21.811 1.00 70.56 104 GLU A O 1
ATOM 834 N N . ARG A 1 105 ? -24.038 30.104 -20.053 1.00 62.12 105 ARG A N 1
ATOM 835 C CA . ARG A 1 105 ? -23.178 31.170 -19.497 1.00 62.12 105 ARG A CA 1
ATOM 836 C C . ARG A 1 105 ? -22.095 31.651 -20.467 1.00 62.12 105 ARG A C 1
ATOM 838 O O . ARG A 1 105 ? -21.564 32.740 -20.283 1.00 62.12 105 ARG A O 1
ATOM 845 N N . ARG A 1 106 ? -21.760 30.852 -21.484 1.00 54.47 106 ARG A N 1
ATOM 846 C CA . ARG A 1 106 ? -20.748 31.156 -22.507 1.00 54.47 106 ARG A CA 1
ATOM 847 C C . ARG A 1 106 ? -21.360 31.434 -23.887 1.00 54.47 106 ARG A C 1
ATOM 849 O O . ARG A 1 106 ? -20.664 31.349 -24.894 1.00 54.47 106 ARG A O 1
ATOM 856 N N . GLY A 1 107 ? -22.655 31.758 -23.948 1.00 55.34 107 GLY A N 1
ATOM 857 C CA . GLY A 1 107 ? -23.338 32.196 -25.173 1.00 55.34 107 GLY A CA 1
ATOM 858 C C . GLY A 1 107 ? -23.740 31.078 -26.143 1.00 55.34 107 GLY A C 1
ATOM 859 O O . GLY A 1 107 ? -24.169 31.360 -27.262 1.00 55.34 107 GLY A O 1
ATOM 860 N N . MET A 1 108 ? -23.633 29.809 -25.740 1.00 58.56 108 MET A N 1
ATOM 861 C CA . MET A 1 108 ? -24.022 28.650 -26.551 1.00 58.56 108 MET A CA 1
ATOM 862 C C . MET A 1 108 ? -25.366 28.081 -26.085 1.00 58.56 108 MET A C 1
ATOM 864 O O . MET A 1 108 ? -25.571 27.889 -24.890 1.00 58.56 108 MET A O 1
ATOM 868 N N . LYS A 1 109 ? -26.279 27.759 -27.015 1.00 62.06 109 LYS A N 1
ATOM 869 C CA . LYS A 1 109 ? -27.587 27.160 -26.679 1.00 62.06 109 LYS A CA 1
ATOM 870 C C . LYS A 1 109 ? -27.658 25.692 -27.089 1.00 62.06 109 LYS A C 1
ATOM 872 O O . LYS A 1 109 ? -27.348 25.339 -28.228 1.00 62.06 109 LYS A O 1
ATOM 877 N N . VAL A 1 110 ? -28.123 24.834 -26.182 1.00 70.44 110 VAL A N 1
ATOM 878 C CA . VAL A 1 110 ? -28.359 23.409 -26.464 1.00 70.44 110 VAL A CA 1
ATOM 879 C C . VAL A 1 110 ? -29.644 23.243 -27.290 1.00 70.44 110 VAL A C 1
ATOM 881 O O . VAL A 1 110 ? -30.699 23.786 -26.969 1.00 70.44 110 VAL A O 1
ATOM 884 N N . SER A 1 111 ? -29.564 22.499 -28.393 1.00 69.25 111 SER A N 1
ATOM 885 C CA . SER A 1 111 ? -30.660 22.237 -29.329 1.00 69.25 111 SER A CA 1
ATOM 886 C C . SER A 1 111 ? -31.487 21.032 -28.893 1.00 69.25 111 SER A C 1
ATOM 888 O O . SER A 1 111 ? -31.235 19.916 -29.341 1.00 69.25 111 SER A O 1
ATOM 890 N N . ARG A 1 112 ? -32.537 21.283 -28.110 1.00 69.38 112 ARG A N 1
ATOM 891 C CA . ARG A 1 112 ? -33.481 20.279 -27.581 1.00 69.38 112 ARG A CA 1
ATOM 892 C C . ARG A 1 112 ? -33.939 19.235 -28.607 1.00 69.38 112 ARG A C 1
ATOM 894 O O . ARG A 1 112 ? -33.695 18.051 -28.427 1.00 69.38 112 ARG A O 1
ATOM 901 N N . SER A 1 113 ? -34.478 19.675 -29.746 1.00 63.12 113 SER A N 1
ATOM 902 C CA . SER A 1 113 ? -35.027 18.787 -30.791 1.00 63.12 113 SER A CA 1
ATOM 903 C C . SER A 1 113 ? -34.002 17.912 -31.519 1.00 63.12 113 SER A C 1
ATOM 905 O O . SER A 1 113 ? -34.371 17.030 -32.291 1.00 63.12 113 SER A O 1
ATOM 907 N N . LYS A 1 114 ? -32.708 18.178 -31.320 1.00 63.94 114 LYS A N 1
ATOM 908 C CA . LYS A 1 114 ? -31.604 17.451 -31.953 1.00 63.94 114 LYS A CA 1
ATOM 909 C C . LYS A 1 114 ? -30.789 16.638 -30.938 1.00 63.94 114 LYS A C 1
ATOM 911 O O . LYS A 1 114 ? -29.874 15.927 -31.349 1.00 63.94 114 LYS A O 1
ATOM 916 N N . THR A 1 115 ? -31.101 16.757 -29.648 1.00 71.06 115 THR A N 1
ATOM 917 C CA . THR A 1 115 ? -30.468 15.980 -28.585 1.00 71.06 115 THR A CA 1
ATOM 918 C C . THR A 1 115 ? -31.154 14.622 -28.489 1.00 71.06 115 THR A C 1
ATOM 920 O O . THR A 1 115 ? -32.378 14.540 -28.410 1.00 71.06 115 THR A O 1
ATOM 923 N N . GLU A 1 116 ? -30.366 13.552 -28.522 1.00 73.38 116 GLU A N 1
ATOM 924 C CA . GLU A 1 116 ? -30.863 12.172 -28.511 1.00 73.38 116 GLU A CA 1
ATOM 925 C C . GLU A 1 116 ? -30.156 11.380 -27.413 1.00 73.38 116 GLU A C 1
ATOM 927 O O . GLU A 1 116 ? -28.980 11.632 -27.157 1.00 73.38 116 GLU A O 1
ATOM 932 N N . TYR A 1 117 ? -30.822 10.405 -26.794 1.00 72.94 117 TYR A N 1
ATOM 933 C CA . TYR A 1 117 ? -30.188 9.499 -25.838 1.00 72.94 117 TYR A CA 1
ATOM 934 C C . TYR A 1 117 ? -30.440 8.018 -26.152 1.00 72.94 117 TYR A C 1
ATOM 936 O O . TYR A 1 117 ? -31.435 7.680 -26.773 1.00 72.94 117 TYR A O 1
ATOM 944 N N . MET A 1 118 ? -29.538 7.112 -25.779 1.00 71.75 118 MET A N 1
ATOM 945 C CA . MET A 1 118 ? -29.625 5.676 -26.085 1.00 71.75 118 MET A CA 1
ATOM 946 C C . MET A 1 118 ? -29.231 4.846 -24.875 1.00 71.75 118 MET A C 1
ATOM 948 O O . MET A 1 118 ? -28.097 4.958 -24.432 1.00 71.75 118 MET A O 1
ATOM 952 N N . CYS A 1 119 ? -30.104 3.964 -24.394 1.00 62.53 119 CYS A N 1
ATOM 953 C CA . CYS A 1 119 ? -29.801 3.076 -23.271 1.00 62.53 119 CYS A CA 1
ATOM 954 C C . CYS A 1 119 ? -29.432 1.659 -23.737 1.00 62.53 119 CYS A C 1
ATOM 956 O O . CYS A 1 119 ? -30.045 1.110 -24.650 1.00 62.53 119 CYS A O 1
ATOM 958 N N . VAL A 1 120 ? -28.410 1.078 -23.115 1.00 55.66 120 VAL A N 1
ATOM 959 C CA . VAL A 1 120 ? -27.866 -0.258 -23.382 1.00 55.66 120 VAL A CA 1
ATOM 960 C C . VAL A 1 120 ? -28.259 -1.162 -22.209 1.00 55.66 120 VAL A C 1
ATOM 962 O O . VAL A 1 120 ? -27.920 -0.869 -21.061 1.00 55.66 120 VAL A O 1
ATOM 965 N N . ASN A 1 121 ? -28.939 -2.274 -22.508 1.00 52.94 121 ASN A N 1
ATOM 966 C CA . ASN A 1 121 ? -29.455 -3.270 -21.550 1.00 52.94 121 ASN A CA 1
ATOM 967 C C . ASN A 1 121 ? -30.483 -2.734 -20.537 1.00 52.94 121 ASN A C 1
ATOM 969 O O . ASN A 1 121 ? -30.297 -2.847 -19.326 1.00 52.94 121 ASN A O 1
ATOM 973 N N . GLU A 1 122 ? -31.574 -2.157 -21.022 1.00 52.50 122 GLU A N 1
ATOM 974 C CA . GLU A 1 122 ? -32.671 -1.692 -20.171 1.00 52.50 122 GLU A CA 1
ATOM 975 C C . GLU A 1 122 ? -33.709 -2.801 -19.954 1.00 52.50 122 GLU A C 1
ATOM 977 O O . GLU A 1 122 ? -34.073 -3.501 -20.900 1.00 52.50 122 GLU A O 1
ATOM 982 N N . ARG A 1 123 ? -34.172 -2.978 -18.709 1.00 49.94 123 ARG A N 1
ATOM 983 C CA . ARG A 1 123 ? -35.368 -3.784 -18.412 1.00 49.94 123 ARG A CA 1
ATOM 984 C C . ARG A 1 123 ? -36.605 -2.912 -18.637 1.00 49.94 123 ARG A C 1
ATOM 986 O O . ARG A 1 123 ? -36.571 -1.722 -18.330 1.00 49.94 123 ARG A O 1
ATOM 993 N N . GLU A 1 124 ? -37.669 -3.490 -19.187 1.00 39.78 124 GLU A N 1
ATOM 994 C CA . GLU A 1 124 ? -38.929 -2.782 -19.453 1.00 39.78 124 GLU A CA 1
ATOM 995 C C . GLU A 1 124 ? -39.431 -2.068 -18.182 1.00 39.78 124 GLU A C 1
ATOM 997 O O . GLU A 1 124 ? -39.563 -2.696 -17.134 1.00 39.78 124 GLU A O 1
ATOM 1002 N N . GLY A 1 125 ? -39.648 -0.745 -18.264 1.00 51.03 125 GLY A N 1
ATOM 1003 C CA . GLY A 1 125 ? -40.185 0.077 -17.164 1.00 51.03 125 GLY A CA 1
ATOM 1004 C C . GLY A 1 125 ? -39.329 1.262 -16.677 1.00 51.03 125 GLY A C 1
ATOM 1005 O O . GLY A 1 125 ? -39.751 1.968 -15.767 1.00 51.03 125 GLY A O 1
ATOM 1006 N N . SER A 1 126 ? -38.150 1.527 -17.251 1.00 54.75 126 SER A N 1
ATOM 1007 C CA . SER A 1 126 ? -37.330 2.701 -16.890 1.00 54.75 126 SER A CA 1
ATOM 1008 C C . SER A 1 126 ? -37.865 3.990 -17.549 1.00 54.75 126 SER A C 1
ATOM 1010 O O . SER A 1 126 ? -38.050 4.056 -18.764 1.00 54.75 126 SER A O 1
ATOM 1012 N N . GLY A 1 127 ? -38.177 5.007 -16.735 1.00 62.09 127 GLY A N 1
ATOM 1013 C CA . GLY A 1 127 ? -38.772 6.272 -17.195 1.00 62.09 127 GLY A CA 1
ATOM 1014 C C . GLY A 1 127 ? -37.817 7.168 -18.005 1.00 62.09 127 GLY A C 1
ATOM 1015 O O . GLY A 1 127 ? -36.603 6.979 -17.996 1.00 62.09 127 GLY A O 1
ATOM 1016 N N . ALA A 1 128 ? -38.367 8.152 -18.722 1.00 70.81 128 ALA A N 1
ATOM 1017 C CA . ALA A 1 128 ? -37.637 8.907 -19.745 1.00 70.81 128 ALA A CA 1
ATOM 1018 C C . ALA A 1 128 ? -36.799 10.093 -19.224 1.00 70.81 128 ALA A C 1
ATOM 1020 O O . ALA A 1 128 ? -37.245 10.827 -18.349 1.00 70.81 128 ALA A O 1
ATOM 1021 N N . VAL A 1 129 ? -35.606 10.310 -19.793 1.00 75.69 129 VAL A N 1
ATOM 1022 C CA . VAL A 1 129 ? -34.658 11.366 -19.370 1.00 75.69 129 VAL A CA 1
ATOM 1023 C C . VAL A 1 129 ? -35.165 12.752 -19.772 1.00 75.69 129 VAL A C 1
ATOM 1025 O O . VAL A 1 129 ? -35.513 12.969 -20.935 1.00 75.69 129 VAL A O 1
ATOM 1028 N N . ARG A 1 130 ? -35.157 13.703 -18.830 1.00 77.06 130 ARG A N 1
ATOM 1029 C CA . ARG A 1 130 ? -35.604 15.088 -19.051 1.00 77.06 130 ARG A CA 1
ATOM 1030 C C . ARG A 1 130 ? -34.460 16.110 -19.069 1.00 77.06 130 ARG A C 1
ATOM 1032 O O . ARG A 1 130 ? -33.472 15.971 -18.358 1.00 77.06 130 ARG A O 1
ATOM 1039 N N . LEU A 1 131 ? -34.619 17.165 -19.868 1.00 75.12 131 LEU A N 1
ATOM 1040 C CA . LEU A 1 131 ? -33.775 18.365 -19.894 1.00 75.12 131 LEU A CA 1
ATOM 1041 C C . LEU A 1 131 ? -34.701 19.590 -19.891 1.00 75.12 131 LEU A C 1
ATOM 1043 O O . LEU A 1 131 ? -35.580 19.700 -20.741 1.00 75.12 131 LEU A O 1
ATOM 1047 N N . GLN A 1 132 ? -34.526 20.495 -18.928 1.00 70.38 132 GLN A N 1
ATOM 1048 C CA . GLN A 1 132 ? -35.409 21.633 -18.634 1.00 70.38 132 GLN A CA 1
ATOM 1049 C C . GLN A 1 132 ? -36.874 21.226 -18.398 1.00 70.38 132 GLN A C 1
ATOM 1051 O O . GLN A 1 132 ? -37.793 21.973 -18.718 1.00 70.38 132 GLN A O 1
ATOM 1056 N N . GLY A 1 133 ? -37.099 20.021 -17.866 1.00 70.50 133 GLY A N 1
ATOM 1057 C CA . GLY A 1 133 ? -38.436 19.464 -17.639 1.00 70.50 133 GLY A CA 1
ATOM 1058 C C . GLY A 1 133 ? -39.092 18.796 -18.858 1.00 70.50 133 GLY A C 1
ATOM 1059 O O . GLY A 1 133 ? -40.106 18.126 -18.676 1.00 70.50 133 GLY A O 1
ATOM 1060 N N . GLU A 1 134 ? -38.513 18.891 -20.062 1.00 73.31 134 GLU A N 1
ATOM 1061 C CA . GLU A 1 134 ? -39.006 18.237 -21.290 1.00 73.31 134 GLU A CA 1
ATOM 1062 C C . GLU A 1 134 ? -38.260 16.924 -21.588 1.00 73.31 134 GLU A C 1
ATOM 1064 O O . GLU A 1 134 ? -37.070 16.792 -21.305 1.00 73.31 134 GLU A O 1
ATOM 1069 N N . GLU A 1 135 ? -38.947 15.945 -22.183 1.00 78.88 135 GLU A N 1
ATOM 1070 C CA . GLU A 1 135 ? -38.386 14.625 -22.498 1.00 78.88 135 GLU A CA 1
ATOM 1071 C C . GLU A 1 135 ? -37.415 14.663 -23.695 1.00 78.88 135 GLU A C 1
ATOM 1073 O O . GLU A 1 135 ? -37.726 15.187 -24.767 1.00 78.88 135 GLU A O 1
ATOM 1078 N N . VAL A 1 136 ? -36.225 14.080 -23.524 1.00 79.81 136 VAL A N 1
ATOM 1079 C CA . VAL A 1 136 ? -35.212 13.945 -24.583 1.00 79.81 136 VAL A CA 1
ATOM 1080 C C . VAL A 1 136 ? -35.547 12.738 -25.466 1.00 79.81 136 VAL A C 1
ATOM 1082 O O . VAL A 1 136 ? -36.039 11.725 -24.991 1.00 79.81 136 VAL A O 1
ATOM 1085 N N . LYS A 1 137 ? -35.258 12.785 -26.772 1.00 78.31 137 LYS A N 1
ATOM 1086 C CA . LYS A 1 137 ? -35.594 11.681 -27.689 1.00 78.31 137 LYS A CA 1
ATOM 1087 C C . LYS A 1 137 ? -34.708 10.447 -27.466 1.00 78.31 137 LYS A C 1
ATOM 1089 O O . LYS A 1 137 ? -33.497 10.512 -27.676 1.00 78.31 137 LYS A O 1
ATOM 1094 N N . LYS A 1 138 ? -35.309 9.297 -27.152 1.00 77.75 138 LYS A N 1
ATOM 1095 C CA . LYS A 1 138 ? -34.611 8.004 -27.034 1.00 77.75 138 LYS A CA 1
ATOM 1096 C C . LYS A 1 138 ? -34.395 7.326 -28.396 1.00 77.75 138 LYS A C 1
ATOM 1098 O O . LYS A 1 138 ? -35.307 7.279 -29.219 1.00 77.75 138 LYS A O 1
ATOM 1103 N N . VAL A 1 139 ? -33.213 6.759 -28.643 1.00 75.81 139 VAL A N 1
ATOM 1104 C CA . VAL A 1 139 ? -32.846 6.058 -29.889 1.00 75.81 139 VAL A CA 1
ATOM 1105 C C . VAL A 1 139 ? -32.174 4.713 -29.607 1.00 75.81 139 VAL A C 1
ATOM 1107 O O . VAL A 1 139 ? -31.563 4.522 -28.563 1.00 75.81 139 VAL A O 1
ATOM 1110 N N . GLN A 1 140 ? -32.281 3.771 -30.550 1.00 69.88 140 GLN A N 1
ATOM 1111 C CA . GLN A 1 140 ? -31.676 2.426 -30.463 1.00 69.88 140 GLN A CA 1
ATOM 1112 C C . GLN A 1 140 ? -30.322 2.325 -31.190 1.00 69.88 140 GLN A C 1
ATOM 1114 O O . GLN A 1 140 ? -29.579 1.358 -31.032 1.00 69.88 140 GLN A O 1
ATOM 1119 N N . GLU A 1 141 ? -29.998 3.316 -32.020 1.00 70.31 141 GLU A N 1
ATOM 1120 C CA . GLU A 1 141 ? -28.704 3.445 -32.680 1.00 70.31 141 GLU A CA 1
ATOM 1121 C C . GLU A 1 141 ? -28.412 4.908 -33.000 1.00 70.31 141 GLU A C 1
ATOM 1123 O O . GLU A 1 141 ? -29.326 5.675 -33.303 1.00 70.31 141 GLU A O 1
ATOM 1128 N N . PHE A 1 142 ? -27.138 5.296 -32.994 1.00 67.38 142 PHE A N 1
ATOM 1129 C CA . PHE A 1 142 ? -26.735 6.610 -33.490 1.00 67.38 142 PHE A CA 1
ATOM 1130 C C . PHE A 1 142 ? -25.341 6.588 -34.126 1.00 67.38 142 PHE A C 1
ATOM 1132 O O . PHE A 1 142 ? -24.530 5.681 -33.926 1.00 67.38 142 PHE A O 1
ATOM 1139 N N . LYS A 1 143 ? -25.073 7.600 -34.958 1.00 64.75 143 LYS A N 1
ATOM 1140 C CA . LYS A 1 143 ? -23.790 7.795 -35.645 1.00 64.75 143 LYS A CA 1
ATOM 1141 C C . LYS A 1 143 ? -22.870 8.659 -34.782 1.00 64.75 143 LYS A C 1
ATOM 1143 O O . LYS A 1 143 ? -23.210 9.808 -34.499 1.00 64.75 143 LYS A O 1
ATOM 1148 N N . TYR A 1 144 ? -21.702 8.129 -34.438 1.00 60.47 144 TYR A N 1
ATOM 1149 C CA . TYR A 1 144 ? -20.665 8.794 -33.653 1.00 60.47 144 TYR A CA 1
ATOM 1150 C C . TYR A 1 144 ? -19.340 8.796 -34.426 1.00 60.47 144 TYR A C 1
ATOM 1152 O O . TYR A 1 144 ? -18.842 7.738 -34.802 1.00 60.47 144 TYR A O 1
ATOM 1160 N N . LEU A 1 145 ? -18.800 9.986 -34.730 1.00 54.50 145 LEU A N 1
ATOM 1161 C CA . LEU A 1 145 ? -17.534 10.186 -35.469 1.00 54.50 145 LEU A CA 1
ATOM 1162 C C . LEU A 1 145 ? -17.387 9.344 -36.760 1.00 54.50 145 LEU A C 1
ATOM 1164 O O . LEU A 1 145 ? -16.292 8.957 -37.163 1.00 54.50 145 LEU A O 1
ATOM 1168 N N . GLY A 1 146 ? -18.506 9.062 -37.436 1.00 56.50 146 GLY A N 1
ATOM 1169 C CA . GLY A 1 146 ? -18.525 8.283 -38.679 1.00 56.50 146 GLY A CA 1
ATOM 1170 C C . GLY A 1 146 ? -18.713 6.770 -38.518 1.00 56.50 146 GLY A C 1
ATOM 1171 O O . GLY A 1 146 ? -18.844 6.103 -39.545 1.00 56.50 146 GLY A O 1
ATOM 1172 N N . SER A 1 147 ? -18.797 6.251 -37.290 1.00 62.50 147 SER A N 1
ATOM 1173 C CA . SER A 1 147 ? -19.130 4.853 -36.971 1.00 62.50 147 SER A CA 1
ATOM 1174 C C . SER A 1 147 ? -20.516 4.750 -36.326 1.00 62.50 147 SER A C 1
ATOM 1176 O O . SER A 1 147 ? -20.973 5.673 -35.652 1.00 62.50 147 SER A O 1
ATOM 1178 N N . THR A 1 148 ? -21.224 3.648 -36.562 1.00 70.38 148 THR A N 1
ATOM 1179 C CA . THR A 1 148 ? -22.576 3.412 -36.029 1.00 70.38 148 THR A CA 1
ATOM 1180 C C . THR A 1 148 ? -22.505 2.551 -34.777 1.00 70.38 148 THR A C 1
ATOM 1182 O O . THR A 1 148 ? -21.934 1.464 -34.823 1.00 70.38 148 THR A O 1
ATOM 1185 N N . VAL A 1 149 ? -23.114 3.013 -33.686 1.00 69.44 149 VAL A N 1
ATOM 1186 C CA . VAL A 1 149 ? -23.211 2.263 -32.426 1.00 69.44 149 VAL A CA 1
ATOM 1187 C C . VAL A 1 149 ? -24.662 1.842 -32.212 1.00 69.44 149 VAL A C 1
ATOM 1189 O O . VAL A 1 149 ? -25.569 2.640 -32.450 1.00 69.44 149 VAL A O 1
ATOM 1192 N N . GLN A 1 150 ? -24.871 0.593 -31.795 1.00 68.44 150 GLN A N 1
ATOM 1193 C CA . GLN A 1 150 ? -26.188 0.011 -31.528 1.00 68.44 150 GLN A CA 1
ATOM 1194 C C . GLN A 1 150 ? -26.360 -0.269 -30.029 1.00 68.44 150 GLN A C 1
ATOM 1196 O O . GLN A 1 150 ? -25.404 -0.676 -29.366 1.00 68.44 150 GLN A O 1
ATOM 1201 N N . SER A 1 151 ? -27.581 -0.108 -29.515 1.00 63.41 151 SER A N 1
ATOM 1202 C CA . SER A 1 151 ? -27.941 -0.339 -28.107 1.00 63.41 151 SER A CA 1
ATOM 1203 C C . SER A 1 151 ? -27.728 -1.782 -27.635 1.00 63.41 151 SER A C 1
ATOM 1205 O O . SER A 1 151 ? -27.526 -2.022 -26.450 1.00 63.41 151 SER A O 1
ATOM 1207 N N . ASN A 1 152 ? -27.737 -2.746 -28.557 1.00 63.72 152 ASN A N 1
ATOM 1208 C CA . ASN A 1 152 ? -27.527 -4.170 -28.288 1.00 63.72 152 ASN A CA 1
ATOM 1209 C C . ASN A 1 152 ? -26.053 -4.617 -28.412 1.00 63.72 152 ASN A C 1
ATOM 1211 O O . ASN A 1 152 ? -25.757 -5.805 -28.291 1.00 63.72 152 ASN A O 1
ATOM 1215 N N . GLY A 1 153 ? -25.126 -3.692 -28.696 1.00 61.66 153 GLY A N 1
ATOM 1216 C CA . GLY A 1 153 ? -23.696 -3.988 -28.830 1.00 61.66 153 GLY A CA 1
ATOM 1217 C C . GLY A 1 153 ? -23.299 -4.779 -30.085 1.00 61.66 153 GLY A C 1
ATOM 1218 O O . GLY A 1 153 ? -22.153 -5.221 -30.195 1.00 61.66 153 GLY A O 1
ATOM 1219 N N . GLU A 1 154 ? -24.205 -4.983 -31.045 1.00 67.56 154 GLU A N 1
ATOM 1220 C CA . GLU A 1 154 ? -23.898 -5.696 -32.286 1.00 67.56 154 GLU A CA 1
ATOM 1221 C C . GLU A 1 154 ? -23.202 -4.799 -33.324 1.00 67.56 154 GLU A C 1
ATOM 1223 O O . GLU A 1 154 ? -23.458 -3.602 -33.424 1.00 67.56 154 GLU A O 1
ATOM 1228 N N . CYS A 1 155 ? -22.321 -5.387 -34.145 1.00 72.38 155 CYS A N 1
ATOM 1229 C CA . CYS A 1 155 ? -21.574 -4.678 -35.195 1.00 72.38 155 CYS A CA 1
ATOM 1230 C C . CYS A 1 155 ? -22.102 -4.932 -36.620 1.00 72.38 155 CYS A C 1
ATOM 1232 O O . CYS A 1 155 ? -21.527 -4.454 -37.600 1.00 72.38 155 CYS A O 1
ATOM 1234 N N . GLY A 1 156 ? -23.198 -5.687 -36.763 1.00 76.12 156 GLY A N 1
ATOM 1235 C CA . GLY A 1 156 ? -23.720 -6.114 -38.065 1.00 76.12 156 GLY A CA 1
ATOM 1236 C C . GLY A 1 156 ? -24.119 -4.947 -38.975 1.00 76.12 156 GLY A C 1
ATOM 1237 O O . GLY A 1 156 ? -23.813 -4.962 -40.168 1.00 76.12 156 GLY A O 1
ATOM 1238 N N . LYS A 1 157 ? -24.755 -3.899 -38.431 1.00 78.69 157 LYS A N 1
ATOM 1239 C CA . LYS A 1 157 ? -25.144 -2.728 -39.236 1.00 78.69 157 LYS A CA 1
ATOM 1240 C C . LYS A 1 157 ? -23.947 -1.889 -39.683 1.00 78.69 157 LYS A C 1
ATOM 1242 O O . LYS A 1 157 ? -23.959 -1.373 -40.800 1.00 78.69 157 LYS A O 1
ATOM 1247 N N . GLU A 1 158 ? -22.907 -1.784 -38.857 1.00 82.12 158 GLU A N 1
ATOM 1248 C CA . GLU A 1 158 ? -21.666 -1.094 -39.225 1.00 82.12 158 GLU A CA 1
ATOM 1249 C C . GLU A 1 158 ? -20.967 -1.812 -40.389 1.00 82.12 158 GLU A C 1
ATOM 1251 O O . GLU A 1 158 ? -20.617 -1.183 -41.387 1.00 82.12 158 GLU A O 1
ATOM 1256 N N . VAL A 1 159 ? -20.875 -3.143 -40.335 1.00 83.62 159 VAL A N 1
ATOM 1257 C CA . VAL A 1 159 ? -20.300 -3.964 -41.415 1.00 83.62 159 VAL A CA 1
ATOM 1258 C C . VAL A 1 159 ? -21.077 -3.796 -42.723 1.00 83.62 159 VAL A C 1
ATOM 1260 O O . VAL A 1 159 ? -20.471 -3.545 -43.765 1.00 83.62 159 VAL A O 1
ATOM 1263 N N . LYS A 1 160 ? -22.416 -3.823 -42.680 1.00 85.25 160 LYS A N 1
ATOM 1264 C CA . LYS A 1 160 ? -23.258 -3.566 -43.863 1.00 85.25 160 LYS A CA 1
ATOM 1265 C C . LYS A 1 160 ? -23.012 -2.177 -44.464 1.00 85.25 160 LYS A C 1
ATOM 1267 O O . LYS A 1 160 ? -22.916 -2.052 -45.684 1.00 85.25 160 LYS A O 1
ATOM 1272 N N . LYS A 1 161 ? -22.846 -1.140 -43.634 1.00 84.81 161 LYS A N 1
ATOM 1273 C CA . LYS A 1 161 ? -22.512 0.216 -44.106 1.00 84.81 161 LYS A CA 1
ATOM 1274 C C . LYS A 1 161 ? -21.132 0.278 -44.764 1.00 84.81 161 LYS A C 1
ATOM 1276 O O . LYS A 1 161 ? -20.999 0.931 -45.798 1.00 84.81 161 LYS A O 1
ATOM 1281 N N . ARG A 1 162 ? -20.124 -0.423 -44.231 1.00 88.75 162 ARG A N 1
ATOM 1282 C CA . ARG A 1 162 ? -18.784 -0.506 -44.849 1.00 88.75 162 ARG A CA 1
ATOM 1283 C C . ARG A 1 162 ? -18.798 -1.259 -46.174 1.00 88.75 162 ARG A C 1
ATOM 1285 O O . ARG A 1 162 ? -18.175 -0.808 -47.132 1.00 88.75 162 ARG A O 1
ATOM 1292 N N . VAL A 1 163 ? -19.574 -2.338 -46.269 1.00 88.94 163 VAL A N 1
ATOM 1293 C CA . VAL A 1 163 ? -19.817 -3.040 -47.538 1.00 88.94 163 VAL A CA 1
ATOM 1294 C C . VAL A 1 163 ? -20.469 -2.102 -48.557 1.00 88.94 163 VAL A C 1
ATOM 1296 O O . VAL A 1 163 ? -20.004 -2.022 -49.693 1.00 88.94 163 VAL A O 1
ATOM 1299 N N . GLN A 1 164 ? -21.490 -1.337 -48.158 1.00 89.94 164 GLN A N 1
ATOM 1300 C CA . GLN A 1 164 ? -22.143 -0.369 -49.042 1.00 89.94 164 GLN A CA 1
ATOM 1301 C C . GLN A 1 164 ? -21.187 0.747 -49.491 1.00 89.94 164 GLN A C 1
ATOM 1303 O O . GLN A 1 164 ? -21.181 1.113 -50.665 1.00 89.94 164 GLN A O 1
ATOM 1308 N N . ALA A 1 165 ? -20.353 1.269 -48.587 1.00 87.44 165 ALA A N 1
ATOM 1309 C CA . ALA A 1 165 ? -19.330 2.258 -48.918 1.00 87.44 165 ALA A CA 1
ATOM 1310 C C . ALA A 1 165 ? -18.307 1.702 -49.924 1.00 87.44 165 ALA A C 1
ATOM 1312 O O . ALA A 1 165 ? -17.962 2.391 -50.884 1.00 87.44 165 ALA A O 1
ATOM 1313 N N . GLY A 1 166 ? -17.896 0.440 -49.757 1.00 90.75 166 GLY A N 1
ATOM 1314 C CA . GLY A 1 166 ? -17.068 -0.288 -50.719 1.00 90.75 166 GLY A CA 1
ATOM 1315 C C . GLY A 1 166 ? -17.717 -0.373 -52.099 1.00 90.75 166 GLY A C 1
ATOM 1316 O O . GLY A 1 166 ? -17.107 0.026 -53.086 1.00 90.75 166 GLY A O 1
ATOM 1317 N N . TRP A 1 167 ? -18.983 -0.792 -52.178 1.00 93.00 167 TRP A N 1
ATOM 1318 C CA . TRP A 1 167 ? -19.721 -0.846 -53.446 1.00 93.00 167 TRP A CA 1
ATOM 1319 C C . TRP A 1 167 ? -19.904 0.524 -54.097 1.00 93.00 167 TRP A C 1
ATOM 1321 O O . TRP A 1 167 ? -19.776 0.642 -55.312 1.00 93.00 167 TRP A O 1
ATOM 1331 N N . ASN A 1 168 ? -20.165 1.572 -53.316 1.00 90.75 168 ASN A N 1
ATOM 1332 C CA . ASN A 1 168 ? -20.244 2.937 -53.834 1.00 90.75 168 ASN A CA 1
ATOM 1333 C C . ASN A 1 168 ? -18.896 3.387 -54.416 1.00 90.75 168 ASN A C 1
ATOM 1335 O O . ASN A 1 168 ? -18.865 3.961 -55.502 1.00 90.75 168 ASN A O 1
ATOM 1339 N N . GLY A 1 169 ? -17.789 3.085 -53.728 1.00 89.19 169 GLY A N 1
ATOM 1340 C CA . GLY A 1 169 ? -16.438 3.309 -54.243 1.00 89.19 169 GLY A CA 1
ATOM 1341 C C . GLY A 1 169 ? -16.187 2.534 -55.536 1.00 89.19 169 GLY A C 1
ATOM 1342 O O . GLY A 1 169 ? -15.749 3.119 -56.518 1.00 89.19 169 GLY A O 1
ATOM 1343 N N . TRP A 1 170 ? -16.547 1.248 -55.569 1.00 93.44 170 TRP A N 1
ATOM 1344 C CA . TRP A 1 170 ? -16.391 0.380 -56.738 1.00 93.44 170 TRP A CA 1
ATOM 1345 C C . TRP A 1 170 ? -17.187 0.888 -57.946 1.00 93.44 170 TRP A C 1
ATOM 1347 O O . TRP A 1 170 ? -16.640 0.951 -59.041 1.00 93.44 170 TRP A O 1
ATOM 1357 N N . ARG A 1 171 ? -18.440 1.336 -57.754 1.00 92.31 171 ARG A N 1
ATOM 1358 C CA . ARG A 1 171 ? -19.267 1.912 -58.833 1.00 92.31 171 ARG A CA 1
ATOM 1359 C C . ARG A 1 171 ? -18.636 3.166 -59.434 1.00 92.31 171 ARG A C 1
ATOM 1361 O O . ARG A 1 171 ? -18.627 3.297 -60.653 1.00 92.31 171 ARG A O 1
ATOM 1368 N N . LYS A 1 172 ? -18.054 4.046 -58.609 1.00 88.38 172 LYS A N 1
ATOM 1369 C CA . LYS A 1 172 ? -17.378 5.269 -59.082 1.00 88.38 172 LYS A CA 1
ATOM 1370 C C . LYS A 1 172 ? -16.169 4.982 -59.975 1.00 88.38 172 LYS A C 1
ATOM 1372 O O . LYS A 1 172 ? -15.879 5.775 -60.858 1.00 88.38 172 LYS A O 1
ATOM 1377 N N . VAL A 1 173 ? -15.486 3.854 -59.769 1.00 91.06 173 VAL A N 1
ATOM 1378 C CA . VAL A 1 173 ? -14.335 3.426 -60.589 1.00 91.06 173 VAL A CA 1
ATOM 1379 C C . VAL A 1 173 ? -14.667 2.255 -61.518 1.00 91.06 173 VAL A C 1
ATOM 1381 O O . VAL A 1 173 ? -13.767 1.607 -62.055 1.00 91.06 173 VAL A O 1
ATOM 1384 N N . SER A 1 174 ? -15.956 1.971 -61.725 1.00 87.06 174 SER A N 1
ATOM 1385 C CA . SER A 1 174 ? -16.410 0.837 -62.536 1.00 87.06 174 SER A CA 1
ATOM 1386 C C . SER A 1 174 ? -15.970 0.950 -63.994 1.00 87.06 174 SER A C 1
ATOM 1388 O O . SER A 1 174 ? -15.637 -0.074 -64.580 1.00 87.06 174 SER A O 1
ATOM 1390 N N . GLY A 1 175 ? -15.847 2.169 -64.532 1.00 85.12 175 GLY A N 1
ATOM 1391 C CA . GLY A 1 175 ? -15.310 2.413 -65.875 1.00 85.12 175 GLY A CA 1
ATOM 1392 C C . GLY A 1 175 ? -13.898 1.856 -66.076 1.00 85.12 175 GLY A C 1
ATOM 1393 O O . GLY A 1 175 ? -13.588 1.373 -67.150 1.00 85.12 175 GLY A O 1
ATOM 1394 N N . VAL A 1 176 ? -13.071 1.821 -65.025 1.00 87.75 176 VAL A N 1
ATOM 1395 C CA . VAL A 1 176 ? -11.723 1.223 -65.061 1.00 87.75 176 VAL A CA 1
ATOM 1396 C C . VAL A 1 176 ? -11.754 -0.251 -64.649 1.00 87.75 176 VAL A C 1
ATOM 1398 O O . VAL A 1 176 ? -11.060 -1.095 -65.212 1.00 87.75 176 VAL A O 1
ATOM 1401 N N . LEU A 1 177 ? -12.562 -0.593 -63.643 1.00 89.12 177 LEU A N 1
ATOM 1402 C CA . LEU A 1 177 ? -12.616 -1.955 -63.115 1.00 89.12 177 LEU A CA 1
ATOM 1403 C C . LEU A 1 177 ? -13.303 -2.943 -64.063 1.00 89.12 177 LEU A C 1
ATOM 1405 O O . LEU A 1 177 ? -12.934 -4.113 -64.050 1.00 89.12 177 LEU A O 1
ATOM 1409 N N . CYS A 1 178 ? -14.250 -2.493 -64.885 1.00 86.25 178 CYS A N 1
ATOM 1410 C CA . CYS A 1 178 ? -14.996 -3.338 -65.820 1.00 86.25 178 CYS A CA 1
ATOM 1411 C C . CYS A 1 178 ? -14.429 -3.315 -67.248 1.00 86.25 178 CYS A C 1
ATOM 1413 O O . CYS A 1 178 ? -14.812 -4.160 -68.053 1.00 86.25 178 CYS A O 1
ATOM 1415 N N . ASP A 1 179 ? -13.500 -2.408 -67.569 1.00 88.12 179 ASP A N 1
ATOM 1416 C CA . ASP A 1 179 ? -12.909 -2.327 -68.908 1.00 88.12 179 ASP A CA 1
ATOM 1417 C C . ASP A 1 179 ? -12.030 -3.553 -69.197 1.00 88.12 179 ASP A C 1
ATOM 1419 O O . ASP A 1 179 ? -11.092 -3.859 -68.456 1.00 88.12 179 ASP A O 1
ATOM 1423 N N . ARG A 1 180 ? -12.331 -4.283 -70.275 1.00 84.00 180 ARG A N 1
ATOM 1424 C CA . ARG A 1 180 ? -11.580 -5.478 -70.689 1.00 84.00 180 ARG A CA 1
ATOM 1425 C C . ARG A 1 180 ? -10.161 -5.158 -71.169 1.00 84.00 180 ARG A C 1
ATOM 1427 O O . ARG A 1 180 ? -9.314 -6.041 -71.100 1.00 84.00 180 ARG A O 1
ATOM 1434 N N . LYS A 1 181 ? -9.885 -3.920 -71.595 1.00 84.75 181 LYS A N 1
ATOM 1435 C CA . LYS A 1 181 ? -8.558 -3.470 -72.058 1.00 84.75 181 LYS A CA 1
ATOM 1436 C C . LYS A 1 181 ? -7.567 -3.254 -70.911 1.00 84.75 181 LYS A C 1
ATOM 1438 O O . LYS A 1 181 ? -6.362 -3.179 -71.136 1.00 84.75 181 LYS A O 1
ATOM 1443 N N . ILE A 1 182 ? -8.054 -3.168 -69.672 1.00 88.00 182 ILE A N 1
ATOM 1444 C CA . ILE A 1 182 ? -7.227 -2.899 -68.495 1.00 88.00 182 ILE A CA 1
ATOM 1445 C C . ILE A 1 182 ? -6.810 -4.211 -67.833 1.00 88.00 182 ILE A C 1
ATOM 1447 O O . ILE A 1 182 ? -7.642 -5.047 -67.473 1.00 88.00 182 ILE A O 1
ATOM 1451 N N . SER A 1 183 ? -5.502 -4.372 -67.617 1.00 90.75 183 SER A N 1
ATOM 1452 C CA . SER A 1 183 ? -4.949 -5.593 -67.031 1.00 90.75 183 SER A CA 1
ATOM 1453 C C . SER A 1 183 ? -5.465 -5.847 -65.609 1.00 90.75 183 SER A C 1
ATOM 1455 O O . SER A 1 183 ? -5.678 -4.927 -64.808 1.00 90.75 183 SER A O 1
ATOM 1457 N N . ALA A 1 184 ? -5.605 -7.127 -65.253 1.00 86.69 184 ALA A N 1
ATOM 1458 C CA . ALA A 1 184 ? -6.049 -7.563 -63.928 1.00 86.69 184 ALA A CA 1
ATOM 1459 C C . ALA A 1 184 ? -5.210 -6.965 -62.780 1.00 86.69 184 ALA A C 1
ATOM 1461 O O . ALA A 1 184 ? -5.741 -6.629 -61.718 1.00 86.69 184 ALA A O 1
ATOM 1462 N N . ARG A 1 185 ? -3.909 -6.748 -63.014 1.00 87.69 185 ARG A N 1
ATOM 1463 C CA . ARG A 1 185 ? -2.984 -6.130 -62.054 1.00 87.69 185 ARG A CA 1
ATOM 1464 C C . ARG A 1 185 ? -3.314 -4.658 -61.785 1.00 87.69 185 ARG A C 1
ATOM 1466 O O . ARG A 1 185 ? -3.275 -4.235 -60.626 1.00 87.69 185 ARG A O 1
ATOM 1473 N N . ILE A 1 186 ? -3.664 -3.886 -62.820 1.00 88.12 186 ILE A N 1
ATOM 1474 C CA . ILE A 1 186 ? -4.077 -2.479 -62.681 1.00 88.12 186 ILE A CA 1
ATOM 1475 C C . ILE A 1 186 ? -5.437 -2.400 -61.985 1.00 88.12 186 ILE A C 1
ATOM 1477 O O . ILE A 1 186 ? -5.582 -1.640 -61.026 1.00 88.12 186 ILE A O 1
ATOM 1481 N N . LYS A 1 187 ? -6.394 -3.253 -62.367 1.00 89.62 187 LYS A N 1
ATOM 1482 C CA . LYS A 1 187 ? -7.698 -3.359 -61.686 1.00 89.62 187 LYS A CA 1
ATOM 1483 C C . LYS A 1 187 ? -7.542 -3.673 -60.199 1.00 89.62 187 LYS A C 1
ATOM 1485 O O . LYS A 1 187 ? -8.157 -3.031 -59.348 1.00 89.62 187 LYS A O 1
ATOM 1490 N N . GLY A 1 188 ? -6.644 -4.599 -59.869 1.00 90.50 188 GLY A N 1
ATOM 1491 C CA . GLY A 1 188 ? -6.268 -4.900 -58.494 1.00 90.50 188 GLY A CA 1
ATOM 1492 C C . GLY A 1 188 ? -5.654 -3.708 -57.753 1.00 90.50 188 GLY A C 1
ATOM 1493 O O . GLY A 1 188 ? -5.989 -3.472 -56.591 1.00 90.50 188 GLY A O 1
ATOM 1494 N N . LYS A 1 189 ? -4.797 -2.912 -58.412 1.00 90.44 189 LYS A N 1
ATOM 1495 C CA . LYS A 1 189 ? -4.226 -1.677 -57.841 1.00 90.44 189 LYS A CA 1
ATOM 1496 C C . LYS A 1 189 ? -5.322 -0.654 -57.528 1.00 90.44 189 LYS A C 1
ATOM 1498 O O . LYS A 1 189 ? -5.377 -0.175 -56.402 1.00 90.44 189 LYS A O 1
ATOM 1503 N N . VAL A 1 190 ? -6.236 -0.400 -58.464 1.00 88.88 190 VAL A N 1
ATOM 1504 C CA . VAL A 1 190 ? -7.371 0.525 -58.278 1.00 88.88 190 VAL A CA 1
ATOM 1505 C C . VAL A 1 190 ? -8.281 0.070 -57.136 1.00 88.88 190 VAL A C 1
ATOM 1507 O O . VAL A 1 190 ? -8.638 0.872 -56.272 1.00 88.88 190 VAL A O 1
ATOM 1510 N N . TYR A 1 191 ? -8.583 -1.230 -57.055 1.00 93.00 191 TYR A N 1
ATOM 1511 C CA . TYR A 1 191 ? -9.332 -1.796 -55.933 1.00 93.00 191 TYR A CA 1
ATOM 1512 C C . TYR A 1 191 ? -8.633 -1.545 -54.583 1.00 93.00 191 TYR A C 1
ATOM 1514 O O . TYR A 1 191 ? -9.274 -1.084 -53.636 1.00 93.00 191 TYR A O 1
ATOM 1522 N N . ARG A 1 192 ? -7.316 -1.794 -54.485 1.00 92.06 192 ARG A N 1
ATOM 1523 C CA . ARG A 1 192 ? -6.540 -1.567 -53.249 1.00 92.06 192 ARG A CA 1
ATOM 1524 C C . ARG A 1 192 ? -6.469 -0.092 -52.843 1.00 92.06 192 ARG A C 1
ATOM 1526 O O . ARG A 1 192 ? -6.377 0.167 -51.647 1.00 92.06 192 ARG A O 1
ATOM 1533 N N . THR A 1 193 ? -6.514 0.833 -53.800 1.00 87.38 193 THR A N 1
ATOM 1534 C CA . THR A 1 193 ? -6.379 2.277 -53.549 1.00 87.38 193 THR A CA 1
ATOM 1535 C C . THR A 1 193 ? -7.711 2.964 -53.243 1.00 87.38 193 THR A C 1
ATOM 1537 O O . THR A 1 193 ? -7.738 3.875 -52.425 1.00 87.38 193 THR A O 1
ATOM 1540 N N . VAL A 1 194 ? -8.819 2.539 -53.861 1.00 86.00 194 VAL A N 1
ATOM 1541 C CA . VAL A 1 194 ? -10.108 3.260 -53.772 1.00 86.00 194 VAL A CA 1
ATOM 1542 C C . VAL A 1 194 ? -11.165 2.474 -52.997 1.00 86.00 194 VAL A C 1
ATOM 1544 O O . VAL A 1 194 ? -11.826 3.011 -52.111 1.00 86.00 194 VAL A O 1
ATOM 1547 N N . VAL A 1 195 ? -11.324 1.186 -53.303 1.00 90.44 195 VAL A N 1
ATOM 1548 C CA . VAL A 1 195 ? -12.434 0.372 -52.782 1.00 90.44 195 VAL A CA 1
ATOM 1549 C C . VAL A 1 195 ? -12.107 -0.192 -51.400 1.00 90.44 195 VAL A C 1
ATOM 1551 O O . VAL A 1 195 ? -12.894 -0.071 -50.460 1.00 90.44 195 VAL A O 1
ATOM 1554 N N . ARG A 1 196 ? -10.914 -0.770 -51.246 1.00 92.06 196 ARG A N 1
ATOM 1555 C CA . ARG A 1 196 ? -10.475 -1.395 -49.995 1.00 92.06 196 ARG A CA 1
ATOM 1556 C C . ARG A 1 196 ? -10.384 -0.411 -48.818 1.00 92.06 196 ARG A C 1
ATOM 1558 O O . ARG A 1 196 ? -10.855 -0.782 -47.744 1.00 92.06 196 ARG A O 1
ATOM 1565 N N . PRO A 1 197 ? -9.848 0.818 -48.955 1.00 88.19 197 PRO A N 1
ATOM 1566 C CA . PRO A 1 197 ? -9.814 1.762 -47.837 1.00 88.19 197 PRO A CA 1
ATOM 1567 C C . PRO A 1 197 ? -11.212 2.166 -47.358 1.00 88.19 197 PRO A C 1
ATOM 1569 O O . PRO A 1 197 ? -11.428 2.282 -46.155 1.00 88.19 197 PRO A O 1
ATOM 1572 N N . ALA A 1 198 ? -12.187 2.288 -48.269 1.00 86.50 198 ALA A N 1
ATOM 1573 C CA . ALA A 1 198 ? -13.578 2.572 -47.912 1.00 86.50 198 ALA A CA 1
ATOM 1574 C C . ALA A 1 198 ? -14.217 1.438 -47.086 1.00 86.50 198 ALA A C 1
ATOM 1576 O O . ALA A 1 198 ? -14.998 1.706 -46.171 1.00 86.50 198 ALA A O 1
ATOM 1577 N N . MET A 1 199 ? -13.853 0.183 -47.377 1.00 87.31 199 MET A N 1
ATOM 1578 C CA . MET A 1 199 ? -14.300 -0.987 -46.613 1.00 87.31 199 MET A CA 1
ATOM 1579 C C . MET A 1 199 ? -13.583 -1.134 -45.266 1.00 87.31 199 MET A C 1
ATOM 1581 O O . MET A 1 199 ? -14.207 -1.560 -44.301 1.00 87.31 199 MET A O 1
ATOM 1585 N N . LEU A 1 200 ? -12.289 -0.804 -45.196 1.00 85.62 200 LEU A N 1
ATOM 1586 C CA . LEU A 1 200 ? -11.476 -0.961 -43.983 1.00 85.62 200 LEU A CA 1
ATOM 1587 C C . LEU A 1 200 ? -11.645 0.176 -42.973 1.00 85.62 200 LEU A C 1
ATOM 1589 O O . LEU A 1 200 ? -11.263 0.005 -41.819 1.00 85.62 200 LEU A O 1
ATOM 1593 N N . TYR A 1 201 ? -12.196 1.318 -43.389 1.00 81.50 201 TYR A N 1
ATOM 1594 C CA . TYR A 1 201 ? -12.318 2.496 -42.537 1.00 81.50 201 TYR A CA 1
ATOM 1595 C C . TYR A 1 201 ? -13.006 2.169 -41.205 1.00 81.50 201 TYR A C 1
ATOM 1597 O O . TYR A 1 201 ? -14.180 1.799 -41.187 1.00 81.50 201 TYR A O 1
ATOM 1605 N N . GLY A 1 202 ? -12.290 2.362 -40.094 1.00 72.31 202 GLY A N 1
ATOM 1606 C CA . GLY A 1 202 ? -12.819 2.202 -38.742 1.00 72.31 202 GLY A CA 1
ATOM 1607 C C . GLY A 1 202 ? -12.970 0.749 -38.284 1.00 72.31 202 GLY A C 1
ATOM 1608 O O . GLY A 1 202 ? -13.462 0.530 -37.184 1.00 72.31 202 GLY A O 1
ATOM 1609 N N . LEU A 1 203 ? -12.561 -0.250 -39.077 1.00 79.38 203 LEU A N 1
ATOM 1610 C CA . LEU A 1 203 ? -12.635 -1.663 -38.680 1.00 79.38 203 LEU A CA 1
ATOM 1611 C C . LEU A 1 203 ? -11.519 -2.080 -37.709 1.00 79.38 203 LEU A C 1
ATOM 1613 O O . LEU A 1 203 ? -11.616 -3.136 -37.079 1.00 79.38 203 LEU A O 1
ATOM 1617 N N . GLU A 1 204 ? -10.484 -1.255 -37.540 1.00 72.19 204 GLU A N 1
ATOM 1618 C CA . GLU A 1 204 ? -9.433 -1.442 -36.538 1.00 72.19 204 GLU A CA 1
ATOM 1619 C C . GLU A 1 204 ? -9.975 -1.416 -35.098 1.00 72.19 204 GLU A C 1
ATOM 1621 O O . GLU A 1 204 ? -9.389 -2.039 -34.217 1.00 72.19 204 GLU A O 1
ATOM 1626 N N . THR A 1 205 ? -11.135 -0.787 -34.878 1.00 65.44 205 THR A N 1
ATOM 1627 C CA . THR A 1 205 ? -11.800 -0.681 -33.573 1.00 65.44 205 THR A CA 1
ATOM 1628 C C . THR A 1 205 ? -13.050 -1.552 -33.437 1.00 65.44 205 THR A C 1
ATOM 1630 O O . THR A 1 205 ? -13.641 -1.615 -32.368 1.00 65.44 205 THR A O 1
ATOM 1633 N N . VAL A 1 206 ? -13.480 -2.250 -34.491 1.00 71.12 206 VAL A N 1
ATOM 1634 C CA . VAL A 1 206 ? -14.719 -3.045 -34.462 1.00 71.12 206 VAL A CA 1
ATOM 1635 C C . VAL A 1 206 ? -14.426 -4.497 -34.092 1.00 71.12 206 VAL A C 1
ATOM 1637 O O . VAL A 1 206 ? -13.618 -5.168 -34.740 1.00 71.12 206 VAL A O 1
ATOM 1640 N N . SER A 1 207 ? -15.153 -5.027 -33.109 1.00 70.94 207 SER A N 1
ATOM 1641 C CA . SER A 1 207 ? -15.123 -6.442 -32.716 1.00 70.94 207 SER A CA 1
ATOM 1642 C C . SER A 1 207 ? -15.885 -7.324 -33.719 1.00 70.94 207 SER A C 1
ATOM 1644 O O . SER A 1 207 ? -17.050 -7.672 -33.521 1.00 70.94 207 SER A O 1
ATOM 1646 N N . LEU A 1 208 ? -15.237 -7.666 -34.835 1.00 75.50 208 LEU A N 1
ATOM 1647 C CA . LEU A 1 208 ? -15.780 -8.569 -35.861 1.00 75.50 208 LEU A CA 1
ATOM 1648 C C . LEU A 1 208 ? -15.832 -10.025 -35.361 1.00 75.50 208 LEU A C 1
ATOM 1650 O O . LEU A 1 208 ? -14.827 -10.550 -34.883 1.00 75.50 208 LEU A O 1
ATOM 1654 N N . ARG A 1 209 ? -16.974 -10.708 -35.527 1.00 79.31 209 ARG A N 1
ATOM 1655 C CA . ARG A 1 209 ? -17.079 -12.176 -35.408 1.00 79.31 209 ARG A CA 1
ATOM 1656 C C . ARG A 1 209 ? -16.773 -12.819 -36.767 1.00 79.31 209 ARG A C 1
ATOM 1658 O O . ARG A 1 209 ? -16.893 -12.176 -37.811 1.00 79.31 209 ARG A O 1
ATOM 1665 N N . LYS A 1 210 ? -16.480 -14.127 -36.774 1.00 79.44 210 LYS A N 1
ATOM 1666 C CA . LYS A 1 210 ? -16.179 -14.901 -38.002 1.00 79.44 210 LYS A CA 1
ATOM 1667 C C . LYS A 1 210 ? -17.241 -14.746 -39.103 1.00 79.44 210 LYS A C 1
ATOM 1669 O O . LYS A 1 210 ? -16.902 -14.697 -40.284 1.00 79.44 210 LYS A O 1
ATOM 1674 N N . ARG A 1 211 ? -18.522 -14.625 -38.725 1.00 81.12 211 ARG A N 1
ATOM 1675 C CA . ARG A 1 211 ? -19.629 -14.384 -39.666 1.00 81.12 211 ARG A CA 1
ATOM 1676 C C . ARG A 1 211 ? -19.488 -13.040 -40.389 1.00 81.12 211 ARG A C 1
ATOM 1678 O O . ARG A 1 211 ? -19.582 -13.013 -41.608 1.00 81.12 211 ARG A O 1
ATOM 1685 N N . GLN A 1 212 ? -19.216 -11.951 -39.667 1.00 85.56 212 GLN A N 1
ATOM 1686 C CA . GLN A 1 212 ? -19.056 -10.629 -40.284 1.00 85.56 212 GLN A CA 1
ATOM 1687 C C . GLN A 1 212 ? -17.758 -10.507 -41.098 1.00 85.56 212 GLN A C 1
ATOM 1689 O O . GLN A 1 212 ? -17.743 -9.846 -42.133 1.00 85.56 212 GLN A O 1
ATOM 1694 N N . GLU A 1 213 ? -16.678 -11.166 -40.666 1.00 84.81 213 GLU A N 1
ATOM 1695 C CA . GLU A 1 213 ? -15.444 -11.264 -41.459 1.00 84.81 213 GLU A CA 1
ATOM 1696 C C . GLU A 1 213 ? -15.716 -11.965 -42.802 1.00 84.81 213 GLU A C 1
ATOM 1698 O O . GLU A 1 213 ? -15.323 -11.466 -43.856 1.00 84.81 213 GLU A O 1
ATOM 1703 N N . SER A 1 214 ? -16.496 -13.051 -42.779 1.00 86.06 214 SER A N 1
ATOM 1704 C CA . SER A 1 214 ? -16.924 -13.758 -43.992 1.00 86.06 214 SER A CA 1
ATOM 1705 C C . SER A 1 214 ? -17.803 -12.887 -44.900 1.00 86.06 214 SER A C 1
ATOM 1707 O O . SER A 1 214 ? -17.622 -12.904 -46.114 1.00 86.06 214 SER A O 1
ATOM 1709 N N . GLU A 1 215 ? -18.720 -12.086 -44.344 1.00 87.56 215 GLU A N 1
ATOM 1710 C CA . GLU A 1 215 ? -19.560 -11.156 -45.121 1.00 87.56 215 GLU A CA 1
ATOM 1711 C C . GLU A 1 215 ? -18.724 -10.124 -45.898 1.00 87.56 215 GLU A C 1
ATOM 1713 O O . GLU A 1 215 ? -18.984 -9.865 -47.077 1.00 87.56 215 GLU A O 1
ATOM 1718 N N . LEU A 1 216 ? -17.679 -9.576 -45.271 1.00 88.88 216 LEU A N 1
ATOM 1719 C CA . LEU A 1 216 ? -16.757 -8.648 -45.925 1.00 88.88 216 LEU A CA 1
ATOM 1720 C C . LEU A 1 216 ? -15.927 -9.328 -47.025 1.00 88.88 216 LEU A C 1
ATOM 1722 O O . LEU A 1 216 ? -15.736 -8.753 -48.100 1.00 88.88 216 LEU A O 1
ATOM 1726 N N . GLU A 1 217 ? -15.456 -10.554 -46.790 1.00 90.06 217 GLU A N 1
ATOM 1727 C CA . GLU A 1 217 ? -14.703 -11.312 -47.794 1.00 90.06 217 GLU A CA 1
ATOM 1728 C C . GLU A 1 217 ? -15.558 -11.721 -48.997 1.00 90.06 217 GLU A C 1
ATOM 1730 O O . GLU A 1 217 ? -15.078 -11.689 -50.133 1.00 90.06 217 GLU A O 1
ATOM 1735 N N . VAL A 1 218 ? -16.828 -12.068 -48.774 1.00 91.38 218 VAL A N 1
ATOM 1736 C CA . VAL A 1 218 ? -17.785 -12.363 -49.848 1.00 91.38 218 VAL A CA 1
ATOM 1737 C C . VAL A 1 218 ? -18.022 -11.121 -50.705 1.00 91.38 218 VAL A C 1
ATOM 1739 O O . VAL A 1 218 ? -18.028 -11.222 -51.934 1.00 91.38 218 VAL A O 1
ATOM 1742 N N . ALA A 1 219 ? -18.162 -9.945 -50.085 1.00 91.44 219 ALA A N 1
ATOM 1743 C CA . ALA A 1 219 ? -18.295 -8.685 -50.810 1.00 91.44 219 ALA A CA 1
ATOM 1744 C C . ALA A 1 219 ? -17.042 -8.365 -51.648 1.00 91.44 219 ALA A C 1
ATOM 1746 O O . ALA A 1 219 ? -17.173 -8.061 -52.834 1.00 91.44 219 ALA A O 1
ATOM 1747 N N . GLU A 1 220 ? -15.840 -8.495 -51.070 1.00 92.69 220 GLU A N 1
ATOM 1748 C CA . GLU A 1 220 ? -14.560 -8.323 -51.780 1.00 92.69 220 GLU A CA 1
ATOM 1749 C C . GLU A 1 220 ? -14.453 -9.271 -52.983 1.00 92.69 220 GLU A C 1
ATOM 1751 O O . GLU A 1 220 ? -14.171 -8.838 -54.099 1.00 92.69 220 GLU A O 1
ATOM 1756 N N . LEU A 1 221 ? -14.726 -10.562 -52.788 1.00 91.50 221 LEU A N 1
ATOM 1757 C CA . LEU A 1 221 ? -14.641 -11.551 -53.860 1.00 91.50 221 LEU A CA 1
ATOM 1758 C C . LEU A 1 221 ? -15.675 -11.321 -54.959 1.00 91.50 221 LEU A C 1
ATOM 1760 O O . LEU A 1 221 ? -15.380 -11.598 -56.119 1.00 91.50 221 LEU A O 1
ATOM 1764 N N . LYS A 1 222 ? -16.869 -10.825 -54.621 1.00 92.19 222 LYS A N 1
ATOM 1765 C CA . LYS A 1 222 ? -17.882 -10.457 -55.614 1.00 92.19 222 LYS A CA 1
ATOM 1766 C C . LYS A 1 222 ? -17.391 -9.279 -56.459 1.00 92.19 222 LYS A C 1
ATOM 1768 O O . LYS A 1 222 ? -17.424 -9.375 -57.680 1.00 92.19 222 LYS A O 1
ATOM 1773 N N . MET A 1 223 ? -16.861 -8.228 -55.831 1.00 92.88 223 MET A N 1
ATOM 1774 C CA . MET A 1 223 ? -16.284 -7.070 -56.530 1.00 92.88 223 MET A CA 1
ATOM 1775 C C . MET A 1 223 ? -15.117 -7.456 -57.448 1.00 92.88 223 MET A C 1
ATOM 1777 O O . MET A 1 223 ? -15.083 -7.023 -58.595 1.00 92.88 223 MET A O 1
ATOM 1781 N N . LEU A 1 224 ? -14.193 -8.303 -56.984 1.00 91.31 224 LEU A N 1
ATOM 1782 C CA . LEU A 1 224 ? -13.045 -8.753 -57.784 1.00 91.31 224 LEU A CA 1
ATOM 1783 C C . LEU A 1 224 ? -13.459 -9.645 -58.956 1.00 91.31 224 LEU A C 1
ATOM 1785 O O . LEU A 1 224 ? -12.931 -9.493 -60.053 1.00 91.31 224 LEU A O 1
ATOM 1789 N N . ARG A 1 225 ? -14.423 -10.546 -58.740 1.00 91.31 225 ARG A N 1
ATOM 1790 C CA . ARG A 1 225 ? -15.008 -11.373 -59.802 1.00 91.31 225 ARG A CA 1
ATOM 1791 C C . ARG A 1 225 ? -15.613 -10.525 -60.912 1.00 91.31 225 ARG A C 1
ATOM 1793 O O . ARG A 1 225 ? -15.267 -10.727 -62.070 1.00 91.31 225 ARG A O 1
ATOM 1800 N N . PHE A 1 226 ? -16.418 -9.526 -60.547 1.00 89.19 226 PHE A N 1
ATOM 1801 C CA . PHE A 1 226 ? -16.967 -8.573 -61.513 1.00 89.19 226 PHE A CA 1
ATOM 1802 C C . PHE A 1 226 ? -15.866 -7.823 -62.268 1.00 89.19 226 PHE A C 1
ATOM 1804 O O . PHE A 1 226 ? -15.921 -7.752 -63.491 1.00 89.19 226 PHE A O 1
ATOM 1811 N N . SER A 1 227 ? -14.835 -7.329 -61.574 1.00 88.94 227 SER A N 1
ATOM 1812 C CA . SER A 1 227 ? -13.720 -6.626 -62.224 1.00 88.94 227 SER A CA 1
ATOM 1813 C C . SER A 1 227 ? -12.954 -7.503 -63.227 1.00 88.94 227 SER A C 1
ATOM 1815 O O . SER A 1 227 ? -12.433 -7.013 -64.229 1.00 88.94 227 SER A O 1
ATOM 1817 N N . LEU A 1 228 ? -12.862 -8.808 -62.963 1.00 88.00 228 LEU A N 1
ATOM 1818 C CA . LEU A 1 228 ? -12.169 -9.766 -63.827 1.00 88.00 228 LEU A CA 1
ATOM 1819 C C . LEU A 1 228 ? -13.088 -10.427 -64.865 1.00 88.00 228 LEU A C 1
ATOM 1821 O O . LEU A 1 228 ? -12.603 -11.219 -65.662 1.00 88.00 228 LEU A O 1
ATOM 1825 N N . GLY A 1 229 ? -14.386 -10.103 -64.878 1.00 86.50 229 GLY A N 1
ATOM 1826 C CA . GLY A 1 229 ? -15.357 -10.713 -65.791 1.00 86.50 229 GLY A CA 1
ATOM 1827 C C . GLY A 1 229 ? -15.632 -12.194 -65.512 1.00 86.50 229 GLY A C 1
ATOM 1828 O O . GLY A 1 229 ? -16.081 -12.897 -66.408 1.00 86.50 229 GLY A O 1
ATOM 1829 N N . VAL A 1 230 ? -15.358 -12.661 -64.290 1.00 87.25 230 VAL A N 1
ATOM 1830 C CA . VAL A 1 230 ? -15.490 -14.064 -63.873 1.00 87.25 230 VAL A CA 1
ATOM 1831 C C . VAL A 1 230 ? -16.766 -14.245 -63.057 1.00 87.25 230 VAL A C 1
ATOM 1833 O O . VAL A 1 230 ? -17.023 -13.512 -62.100 1.00 87.25 230 VAL A O 1
ATOM 1836 N N . THR A 1 231 ? -17.553 -15.259 -63.383 1.00 83.88 231 THR A N 1
ATOM 1837 C CA . THR A 1 231 ? -18.778 -15.633 -62.676 1.00 83.88 231 THR A CA 1
ATOM 1838 C C . THR A 1 231 ? -18.539 -16.799 -61.708 1.00 83.88 231 THR A C 1
ATOM 1840 O O . THR A 1 231 ? -17.442 -17.347 -61.592 1.00 83.88 231 THR A O 1
ATOM 1843 N N . ARG A 1 232 ? -19.562 -17.189 -60.933 1.00 79.44 232 ARG A N 1
ATOM 1844 C CA . ARG A 1 232 ? -19.470 -18.402 -60.093 1.00 79.44 232 ARG A CA 1
ATOM 1845 C C . ARG A 1 232 ? -19.581 -19.691 -60.918 1.00 79.44 232 ARG A C 1
ATOM 1847 O O . ARG A 1 232 ? -19.131 -20.725 -60.431 1.00 79.44 232 ARG A O 1
ATOM 1854 N N . LEU A 1 233 ? -20.151 -19.629 -62.125 1.00 82.75 233 LEU A N 1
ATOM 1855 C CA . LEU A 1 233 ? -20.311 -20.782 -63.019 1.00 82.75 233 LEU A CA 1
ATOM 1856 C C . LEU A 1 233 ? -18.971 -21.237 -63.604 1.00 82.75 233 LEU A C 1
ATOM 1858 O O . LEU A 1 233 ? -18.791 -22.425 -63.841 1.00 82.75 233 LEU A O 1
ATOM 1862 N N . ASP A 1 234 ? -18.002 -20.327 -63.695 1.00 83.75 234 ASP A N 1
ATOM 1863 C CA . ASP A 1 234 ? -16.659 -20.597 -64.220 1.00 83.75 234 ASP A CA 1
ATOM 1864 C C . ASP A 1 234 ? -15.814 -21.490 -63.286 1.00 83.75 234 ASP A C 1
ATOM 1866 O O . ASP A 1 234 ? -14.687 -21.848 -63.612 1.00 83.75 234 ASP A O 1
ATOM 1870 N N . ARG A 1 235 ? -16.320 -21.822 -62.084 1.00 85.75 235 ARG A N 1
ATOM 1871 C CA . ARG A 1 235 ? -15.682 -22.693 -61.069 1.00 85.75 235 ARG A CA 1
ATOM 1872 C C . ARG A 1 235 ? -14.231 -22.317 -60.703 1.00 85.75 235 ARG A C 1
ATOM 1874 O O . ARG A 1 235 ? -13.494 -23.128 -60.145 1.00 85.75 235 ARG A O 1
ATOM 1881 N N . ILE A 1 236 ? -13.837 -21.059 -60.917 1.00 85.81 236 ILE A N 1
ATOM 1882 C CA . ILE A 1 236 ? -12.498 -20.555 -60.583 1.00 85.81 236 ILE A CA 1
ATOM 1883 C C . ILE A 1 236 ? -12.341 -20.385 -59.064 1.00 85.81 236 ILE A C 1
ATOM 1885 O O . ILE A 1 236 ? -13.143 -19.718 -58.391 1.00 85.81 236 ILE A O 1
ATOM 1889 N N . ARG A 1 237 ? -11.261 -20.964 -58.522 1.00 87.19 237 ARG A N 1
ATOM 1890 C CA . ARG A 1 237 ? -10.907 -20.890 -57.095 1.00 87.19 237 ARG A CA 1
ATOM 1891 C C . ARG A 1 237 ? -10.672 -19.437 -56.656 1.00 87.19 237 ARG A C 1
ATOM 1893 O O . ARG A 1 237 ? -10.029 -18.652 -57.349 1.00 87.19 237 ARG A O 1
ATOM 1900 N N . ASN A 1 238 ? -11.137 -19.089 -55.452 1.00 88.62 238 ASN A N 1
ATOM 1901 C CA . ASN A 1 238 ? -11.001 -17.739 -54.874 1.00 88.62 238 ASN A CA 1
ATOM 1902 C C . ASN A 1 238 ? -9.542 -17.253 -54.787 1.00 88.62 238 ASN A C 1
ATOM 1904 O O . ASN A 1 238 ? -9.285 -16.053 -54.865 1.00 88.62 238 ASN A O 1
ATOM 1908 N N . GLU A 1 239 ? -8.601 -18.173 -54.580 1.00 86.62 239 GLU A N 1
ATOM 1909 C CA . GLU A 1 239 ? -7.170 -17.877 -54.450 1.00 86.62 239 GLU A CA 1
ATOM 1910 C C . GLU A 1 239 ? -6.556 -17.447 -55.776 1.00 86.62 239 GLU A C 1
ATOM 1912 O O . GLU A 1 239 ? -5.800 -16.481 -55.798 1.00 86.62 239 GLU A O 1
ATOM 1917 N N . TYR A 1 240 ? -6.975 -18.072 -56.879 1.00 86.31 240 TYR A N 1
ATOM 1918 C CA . TYR A 1 240 ? -6.550 -17.690 -58.221 1.00 86.31 240 TYR A CA 1
ATOM 1919 C C . TYR A 1 240 ? -6.997 -16.259 -58.548 1.00 86.31 240 TYR A C 1
ATOM 1921 O O . TYR A 1 240 ? -6.172 -15.416 -58.869 1.00 86.31 240 TYR A O 1
ATOM 1929 N N . ILE A 1 241 ? -8.274 -15.933 -58.315 1.00 89.56 241 ILE A N 1
ATOM 1930 C CA . ILE A 1 241 ? -8.851 -14.586 -58.526 1.00 89.56 241 ILE A CA 1
ATOM 1931 C C . ILE A 1 241 ? -8.069 -13.511 -57.753 1.00 89.56 241 ILE A C 1
ATOM 1933 O O . ILE A 1 241 ? -7.751 -12.442 -58.277 1.00 89.56 241 ILE A O 1
ATOM 1937 N N . ARG A 1 242 ? -7.744 -13.798 -56.489 1.00 89.75 242 ARG A N 1
ATOM 1938 C CA . ARG A 1 242 ? -6.950 -12.911 -55.630 1.00 89.75 242 ARG A CA 1
ATOM 1939 C C . ARG A 1 242 ? -5.498 -12.795 -56.103 1.00 89.75 242 ARG A C 1
ATOM 1941 O O . ARG A 1 242 ? -4.962 -11.687 -56.090 1.00 89.75 242 ARG A O 1
ATOM 1948 N N . GLY A 1 243 ? -4.891 -13.895 -56.547 1.00 87.44 243 GLY A N 1
ATOM 1949 C CA . GLY A 1 243 ? -3.546 -13.939 -57.123 1.00 87.44 243 GLY A CA 1
ATOM 1950 C C . GLY A 1 243 ? -3.431 -13.092 -58.388 1.00 87.44 243 GLY A C 1
ATOM 1951 O O . GLY A 1 243 ? -2.593 -12.196 -58.442 1.00 87.44 243 GLY A O 1
ATOM 1952 N N . THR A 1 244 ? -4.346 -13.269 -59.345 1.00 87.69 244 THR A N 1
ATOM 1953 C CA . THR A 1 244 ? -4.381 -12.515 -60.610 1.00 87.69 244 THR A CA 1
ATOM 1954 C C . THR A 1 244 ? -4.553 -11.006 -60.387 1.00 87.69 244 THR A C 1
ATOM 1956 O O . THR A 1 244 ? -3.952 -10.191 -61.085 1.00 87.69 244 THR A O 1
ATOM 1959 N N . ALA A 1 245 ? -5.334 -10.602 -59.379 1.00 86.12 245 ALA A N 1
ATOM 1960 C CA . ALA A 1 245 ? -5.490 -9.195 -58.998 1.00 86.12 245 ALA A CA 1
ATOM 1961 C C . ALA A 1 245 ? -4.382 -8.676 -58.046 1.00 86.12 245 ALA A C 1
ATOM 1963 O O . ALA A 1 245 ? -4.349 -7.486 -57.718 1.00 86.12 245 ALA A O 1
ATOM 1964 N N . HIS A 1 246 ? -3.469 -9.530 -57.566 1.00 88.19 246 HIS A N 1
ATOM 1965 C CA . HIS A 1 246 ? -2.498 -9.228 -56.501 1.00 88.19 246 HIS A CA 1
ATOM 1966 C C . HIS A 1 246 ? -3.146 -8.644 -55.231 1.00 88.19 246 HIS A C 1
ATOM 1968 O O . HIS A 1 246 ? -2.705 -7.651 -54.643 1.00 88.19 246 HIS A O 1
ATOM 1974 N N . VAL A 1 247 ? -4.265 -9.224 -54.818 1.00 87.62 247 VAL A N 1
ATOM 1975 C CA . VAL A 1 247 ? -5.107 -8.745 -53.724 1.00 87.62 247 VAL A CA 1
ATOM 1976 C C . VAL A 1 247 ? -5.112 -9.787 -52.600 1.00 87.62 247 VAL A C 1
ATOM 1978 O O . VAL A 1 247 ? -5.748 -10.826 -52.706 1.00 87.62 247 VAL A O 1
ATOM 1981 N N . GLY A 1 248 ? -4.442 -9.489 -51.480 1.00 85.31 248 GLY A N 1
ATOM 1982 C CA . GLY A 1 248 ? -4.503 -10.327 -50.268 1.00 85.31 248 GLY A CA 1
ATOM 1983 C C . GLY A 1 248 ? -5.883 -10.322 -49.592 1.00 85.31 248 GLY A C 1
ATOM 1984 O O . GLY A 1 248 ? -6.666 -9.400 -49.826 1.00 85.31 248 GLY A O 1
ATOM 1985 N N . ARG A 1 249 ? -6.165 -11.320 -48.740 1.00 85.69 249 ARG A N 1
ATOM 1986 C CA . ARG A 1 249 ? -7.455 -11.469 -48.032 1.00 85.69 249 ARG A CA 1
ATOM 1987 C C . ARG A 1 249 ? -7.765 -10.258 -47.144 1.00 85.69 249 ARG A C 1
ATOM 1989 O O . ARG A 1 249 ? -6.895 -9.802 -46.395 1.00 85.69 249 ARG A O 1
ATOM 1996 N N . LEU A 1 250 ? -9.008 -9.772 -47.189 1.00 84.31 250 LEU A N 1
ATOM 1997 C CA . LEU A 1 250 ? -9.435 -8.624 -46.387 1.00 84.31 250 LEU A CA 1
ATOM 1998 C C . LEU A 1 250 ? -9.265 -8.847 -44.875 1.00 84.31 250 LEU A C 1
ATOM 2000 O O . LEU A 1 250 ? -8.771 -7.944 -44.203 1.00 84.31 250 LEU A O 1
ATOM 2004 N N . GLY A 1 251 ? -9.583 -10.036 -44.347 1.00 81.94 251 GLY A N 1
ATOM 2005 C CA . GLY A 1 251 ? -9.406 -10.347 -42.920 1.00 81.94 251 GLY A CA 1
ATOM 2006 C C . GLY A 1 251 ? -7.960 -10.161 -42.441 1.00 81.94 251 GLY A C 1
ATOM 2007 O O . GLY A 1 251 ? -7.704 -9.551 -41.401 1.00 81.94 251 GLY A O 1
ATOM 2008 N N . GLY A 1 252 ? -6.985 -10.561 -43.266 1.00 84.06 252 GLY A N 1
ATOM 2009 C CA . GLY A 1 252 ? -5.563 -10.311 -43.009 1.00 84.06 252 GLY A CA 1
ATOM 2010 C C . GLY A 1 252 ? -5.216 -8.818 -42.974 1.00 84.06 252 GLY A C 1
ATOM 2011 O O . GLY A 1 252 ? -4.466 -8.376 -42.107 1.00 84.06 252 GLY A O 1
ATOM 2012 N N . LYS A 1 253 ? -5.823 -8.012 -43.855 1.00 87.62 253 LYS A N 1
ATOM 2013 C CA . LYS A 1 253 ? -5.632 -6.552 -43.871 1.00 87.62 253 LYS A CA 1
ATOM 2014 C C . LYS A 1 253 ? -6.290 -5.837 -42.692 1.00 87.62 253 LYS A C 1
ATOM 2016 O O . LYS A 1 253 ? -5.737 -4.845 -42.224 1.00 87.62 253 LYS A O 1
ATOM 2021 N N . VAL A 1 254 ? -7.400 -6.353 -42.162 1.00 84.38 254 VAL A N 1
ATOM 2022 C CA . VAL A 1 254 ? -7.980 -5.865 -40.897 1.00 84.38 254 VAL A CA 1
ATOM 2023 C C . VAL A 1 254 ? -7.017 -6.119 -39.732 1.00 84.38 254 VAL A C 1
ATOM 2025 O O . VAL A 1 254 ? -6.794 -5.226 -38.916 1.00 84.38 254 VAL A O 1
ATOM 2028 N N . ARG A 1 255 ? -6.386 -7.302 -39.665 1.00 82.88 255 ARG A N 1
ATOM 2029 C CA . ARG A 1 255 ? -5.381 -7.616 -38.629 1.00 82.88 255 ARG A CA 1
ATOM 2030 C C . ARG A 1 255 ? -4.143 -6.725 -38.733 1.00 82.88 255 ARG A C 1
ATOM 2032 O O . ARG A 1 255 ? -3.702 -6.187 -37.724 1.00 82.88 255 ARG A O 1
ATOM 2039 N N . GLU A 1 256 ? -3.630 -6.510 -39.943 1.00 84.25 256 GLU A N 1
ATOM 2040 C CA . GLU A 1 256 ? -2.507 -5.595 -40.190 1.00 84.25 256 GLU A CA 1
ATOM 2041 C C . GLU A 1 256 ? -2.837 -4.157 -39.754 1.00 84.25 256 GLU A C 1
ATOM 2043 O O . GLU A 1 256 ? -2.014 -3.497 -39.123 1.00 84.25 256 GLU A O 1
ATOM 2048 N N . ALA A 1 257 ? -4.056 -3.677 -40.029 1.00 78.50 257 ALA A N 1
ATOM 2049 C CA . ALA A 1 257 ? -4.508 -2.358 -39.587 1.00 78.50 257 ALA A CA 1
ATOM 2050 C C . ALA A 1 257 ? -4.567 -2.244 -38.052 1.00 78.50 257 ALA A C 1
ATOM 2052 O O . ALA A 1 257 ? -4.135 -1.230 -37.503 1.00 78.50 257 ALA A O 1
ATOM 2053 N N . ARG A 1 258 ? -5.019 -3.297 -37.356 1.00 81.81 258 ARG A N 1
ATOM 2054 C CA . ARG A 1 258 ? -5.011 -3.363 -35.882 1.00 81.81 258 ARG A CA 1
ATOM 2055 C C . ARG A 1 258 ? -3.595 -3.331 -35.305 1.00 81.81 258 ARG A C 1
ATOM 2057 O O . ARG A 1 258 ? -3.347 -2.583 -34.366 1.00 81.81 258 ARG A O 1
ATOM 2064 N N . LEU A 1 259 ? -2.659 -4.082 -35.886 1.00 77.44 259 LEU A N 1
ATOM 2065 C CA . LEU A 1 259 ? -1.255 -4.092 -35.453 1.00 77.44 259 LEU A CA 1
ATOM 2066 C C . LEU A 1 259 ? -0.552 -2.755 -35.732 1.00 77.44 259 LEU A C 1
ATOM 2068 O O . LEU A 1 259 ? 0.188 -2.258 -34.886 1.00 77.44 259 LEU A O 1
ATOM 2072 N N . ARG A 1 260 ? -0.825 -2.123 -36.881 1.00 76.81 260 ARG A N 1
ATOM 2073 C CA . ARG A 1 260 ? -0.317 -0.778 -37.197 1.00 76.81 260 ARG A CA 1
ATOM 2074 C C . ARG A 1 260 ? -0.827 0.259 -36.197 1.00 76.81 260 ARG A C 1
ATOM 2076 O O . ARG A 1 260 ? -0.063 1.128 -35.779 1.00 76.81 260 ARG A O 1
ATOM 2083 N N . TRP A 1 261 ? -2.099 0.159 -35.813 1.00 70.31 261 TRP A N 1
ATOM 2084 C CA . TRP A 1 261 ? -2.687 1.000 -34.776 1.00 70.31 261 TRP A CA 1
ATOM 2085 C C . TRP A 1 261 ? -2.028 0.753 -33.410 1.00 70.31 261 TRP A C 1
ATOM 2087 O O . TRP A 1 261 ? -1.587 1.710 -32.780 1.00 70.31 261 TRP A O 1
ATOM 2097 N N . PHE A 1 262 ? -1.842 -0.508 -33.008 1.00 64.75 262 PHE A N 1
ATOM 2098 C CA . PHE A 1 262 ? -1.134 -0.873 -31.775 1.00 64.75 262 PHE A CA 1
ATOM 2099 C C . PHE A 1 262 ? 0.292 -0.296 -31.720 1.00 64.75 262 PHE A C 1
ATOM 2101 O O . PHE A 1 262 ? 0.655 0.364 -30.750 1.00 64.75 262 PHE A O 1
ATOM 2108 N N . GLY A 1 263 ? 1.073 -0.430 -32.797 1.00 64.50 263 GLY A N 1
ATOM 2109 C CA . GLY A 1 263 ? 2.413 0.162 -32.871 1.00 64.50 263 GLY A CA 1
ATOM 2110 C C . GLY A 1 263 ? 2.414 1.697 -32.813 1.00 64.50 263 GLY A C 1
ATOM 2111 O O . GLY A 1 263 ? 3.365 2.296 -32.320 1.00 64.50 263 GLY A O 1
ATOM 2112 N N . HIS A 1 264 ? 1.352 2.361 -33.287 1.00 61.94 264 HIS A N 1
ATOM 2113 C CA . HIS A 1 264 ? 1.194 3.813 -33.134 1.00 61.94 264 HIS A CA 1
ATOM 2114 C C . HIS A 1 264 ? 0.908 4.212 -31.677 1.00 61.94 264 HIS A C 1
ATOM 2116 O O . HIS A 1 264 ? 1.395 5.245 -31.226 1.00 61.94 264 HIS A O 1
ATOM 2122 N N . VAL A 1 265 ? 0.170 3.380 -30.934 1.00 54.34 265 VAL A N 1
ATOM 2123 C CA . VAL A 1 265 ? -0.083 3.566 -29.496 1.00 54.34 265 VAL A CA 1
ATOM 2124 C C . VAL A 1 265 ? 1.195 3.353 -28.676 1.00 54.34 265 VAL A C 1
ATOM 2126 O O . VAL A 1 265 ? 1.462 4.129 -27.763 1.00 54.34 265 VAL A O 1
ATOM 2129 N N . GLN A 1 266 ? 2.019 2.363 -29.035 1.00 47.31 266 GLN A N 1
ATOM 2130 C CA . GLN A 1 266 ? 3.255 2.019 -28.318 1.00 47.31 266 GLN A CA 1
ATOM 2131 C C . GLN A 1 266 ? 4.338 3.117 -28.378 1.00 47.31 266 GLN A C 1
ATOM 2133 O O . GLN A 1 266 ? 5.140 3.228 -27.459 1.00 47.31 266 GLN A O 1
ATOM 2138 N N . ARG A 1 267 ? 4.351 3.958 -29.424 1.00 68.31 267 ARG A N 1
ATOM 2139 C CA . ARG A 1 267 ? 5.355 5.023 -29.641 1.00 68.31 267 ARG A CA 1
ATOM 2140 C C . ARG A 1 267 ? 5.064 6.365 -28.933 1.00 68.31 267 ARG A C 1
ATOM 2142 O O . ARG A 1 267 ? 5.706 7.358 -29.258 1.00 68.31 267 ARG A O 1
ATOM 2149 N N . ARG A 1 268 ? 4.101 6.445 -28.003 1.00 46.47 268 ARG A N 1
ATOM 2150 C CA . ARG A 1 268 ? 3.798 7.673 -27.223 1.00 46.47 268 ARG A CA 1
ATOM 2151 C C . ARG A 1 268 ? 4.261 7.552 -25.763 1.00 46.47 268 ARG A C 1
ATOM 2153 O O . ARG A 1 268 ? 4.005 6.533 -25.130 1.00 46.47 268 ARG A O 1
ATOM 2160 N N . GLU A 1 269 ? 4.869 8.605 -25.204 1.00 43.69 269 GLU A N 1
ATOM 2161 C CA . GLU A 1 269 ? 5.392 8.602 -23.824 1.00 43.69 269 GLU A CA 1
ATOM 2162 C C . GLU A 1 269 ? 4.342 8.789 -22.700 1.00 43.69 269 GLU A C 1
ATOM 2164 O O . GLU A 1 269 ? 3.345 9.505 -22.833 1.00 43.69 269 GLU A O 1
ATOM 2169 N N . LYS A 1 270 ? 4.646 8.117 -21.575 1.00 40.97 270 LYS A N 1
ATOM 2170 C CA . LYS A 1 270 ? 4.212 8.191 -20.155 1.00 40.97 270 LYS A CA 1
ATOM 2171 C C . LYS A 1 270 ? 2.731 8.311 -19.749 1.00 40.97 270 LYS A C 1
ATOM 2173 O O . LYS A 1 270 ? 2.400 7.791 -18.689 1.00 40.97 270 LYS A O 1
ATOM 2178 N N . MET A 1 271 ? 1.811 8.866 -20.538 1.00 42.00 271 MET A N 1
ATOM 2179 C CA . MET A 1 271 ? 0.388 8.984 -20.128 1.00 42.00 271 MET A CA 1
ATOM 2180 C C . MET A 1 271 ? -0.529 7.884 -20.702 1.00 42.00 271 MET A C 1
ATOM 2182 O O . MET A 1 271 ? -1.598 7.625 -20.157 1.00 42.00 271 MET A O 1
ATOM 2186 N N . ALA A 1 272 ? -0.119 7.182 -21.766 1.00 43.00 272 ALA A N 1
ATOM 2187 C CA . ALA A 1 272 ? -0.934 6.124 -22.384 1.00 43.00 272 ALA A CA 1
ATOM 2188 C C . ALA A 1 272 ? -0.778 4.745 -21.711 1.00 43.00 272 ALA A C 1
ATOM 2190 O O . ALA A 1 272 ? -1.715 3.946 -21.713 1.00 43.00 272 ALA A O 1
ATOM 2191 N N . TRP A 1 273 ? 0.380 4.475 -21.098 1.00 40.34 273 TRP A N 1
ATOM 2192 C CA . TRP A 1 273 ? 0.662 3.196 -20.435 1.00 40.34 273 TRP A CA 1
ATOM 2193 C C . TRP A 1 273 ? -0.204 2.962 -19.195 1.00 40.34 273 TRP A C 1
ATOM 2195 O O . TRP A 1 273 ? -0.620 1.834 -18.965 1.00 40.34 273 TRP A O 1
ATOM 2205 N N . TRP A 1 274 ? -0.576 4.014 -18.461 1.00 41.22 274 TRP A N 1
ATOM 2206 C CA . TRP A 1 274 ? -1.476 3.901 -17.309 1.00 41.22 274 TRP A CA 1
ATOM 2207 C C . TRP A 1 274 ? -2.896 3.498 -17.726 1.00 41.22 274 TRP A C 1
ATOM 2209 O O . TRP A 1 274 ? -3.501 2.635 -17.097 1.00 41.22 274 TRP A O 1
ATOM 2219 N N . CYS A 1 275 ? -3.400 4.035 -18.841 1.00 42.41 275 CYS A N 1
ATOM 2220 C CA . CYS A 1 275 ? -4.722 3.686 -19.363 1.00 42.41 275 CYS A CA 1
ATOM 2221 C C . CYS A 1 275 ? -4.763 2.273 -19.961 1.00 42.41 275 CYS A C 1
ATOM 2223 O O . CYS A 1 275 ? -5.756 1.573 -19.786 1.00 42.41 275 CYS A O 1
ATOM 2225 N N . VAL A 1 276 ? -3.696 1.832 -20.640 1.00 42.97 276 VAL A N 1
ATOM 2226 C CA . VAL A 1 276 ? -3.615 0.486 -21.240 1.00 42.97 276 VAL A CA 1
ATOM 2227 C C . VAL A 1 276 ? -3.314 -0.589 -20.190 1.00 42.97 276 VAL A C 1
ATOM 2229 O O . VAL A 1 276 ? -3.909 -1.660 -20.252 1.00 42.97 276 VAL A O 1
ATOM 2232 N N . ALA A 1 277 ? -2.477 -0.307 -19.186 1.00 42.97 277 ALA A N 1
ATOM 2233 C CA . ALA A 1 277 ? -2.245 -1.206 -18.054 1.00 42.97 277 ALA A CA 1
ATOM 2234 C C . ALA A 1 277 ? -3.496 -1.345 -17.171 1.00 42.97 277 ALA A C 1
ATOM 2236 O O . ALA A 1 277 ? -3.840 -2.457 -16.777 1.00 42.97 277 ALA A O 1
ATOM 2237 N N . ALA A 1 278 ? -4.244 -0.257 -16.948 1.00 43.28 278 ALA A N 1
ATOM 2238 C CA . ALA A 1 278 ? -5.550 -0.319 -16.291 1.00 43.28 278 ALA A CA 1
ATOM 2239 C C . ALA A 1 278 ? -6.575 -1.134 -17.110 1.00 43.28 278 ALA A C 1
ATOM 2241 O O . ALA A 1 278 ? -7.350 -1.897 -16.539 1.00 43.28 278 ALA A O 1
ATOM 2242 N N . LEU A 1 279 ? -6.548 -1.047 -18.448 1.00 38.47 279 LEU A N 1
ATOM 2243 C CA . LEU A 1 279 ? -7.426 -1.823 -19.341 1.00 38.47 279 LEU A CA 1
ATOM 2244 C C . LEU A 1 279 ? -7.043 -3.306 -19.454 1.00 38.47 279 LEU A C 1
ATOM 2246 O O . LEU A 1 279 ? -7.925 -4.154 -19.568 1.00 38.47 279 LEU A O 1
ATOM 2250 N N . LEU A 1 280 ? -5.752 -3.639 -19.414 1.00 38.28 280 LEU A N 1
ATOM 2251 C CA . LEU A 1 280 ? -5.273 -5.025 -19.398 1.00 38.28 280 LEU A CA 1
ATOM 2252 C C . LEU A 1 280 ? -5.469 -5.677 -18.026 1.00 38.28 280 LEU A C 1
ATOM 2254 O O . LEU A 1 280 ? -5.772 -6.864 -17.975 1.00 38.28 280 LEU A O 1
ATOM 2258 N N . MET A 1 281 ? -5.421 -4.907 -16.935 1.00 38.94 281 MET A N 1
ATOM 2259 C CA . MET A 1 281 ? -5.917 -5.348 -15.626 1.00 38.94 281 MET A CA 1
ATOM 2260 C C . MET A 1 281 ? -7.435 -5.599 -15.658 1.00 38.94 281 MET A C 1
ATOM 2262 O O . MET A 1 281 ? -7.900 -6.570 -15.080 1.00 38.94 281 MET A O 1
ATOM 2266 N N . LEU A 1 282 ? -8.220 -4.814 -16.405 1.00 37.00 282 LEU A N 1
ATOM 2267 C CA . LEU A 1 282 ? -9.673 -5.026 -16.527 1.00 37.00 282 LEU A CA 1
ATOM 2268 C C . LEU A 1 282 ? -10.078 -6.165 -17.489 1.00 37.00 282 LEU A C 1
ATOM 2270 O O . LEU A 1 282 ? -11.129 -6.769 -17.297 1.00 37.00 282 LEU A O 1
ATOM 2274 N N . LEU A 1 283 ? -9.271 -6.492 -18.506 1.00 33.06 283 LEU A N 1
ATOM 2275 C CA . LEU A 1 283 ? -9.531 -7.604 -19.444 1.00 33.06 283 LEU A CA 1
ATOM 2276 C C . LEU A 1 283 ? -8.793 -8.906 -19.078 1.00 33.06 283 LEU A C 1
ATOM 2278 O O . LEU A 1 283 ? -9.200 -9.983 -19.512 1.00 33.06 283 LEU A O 1
ATOM 2282 N N . GLY A 1 284 ? -7.733 -8.822 -18.271 1.00 30.83 284 GLY A N 1
ATOM 2283 C CA . GLY A 1 284 ? -6.974 -9.957 -17.738 1.00 30.83 284 GLY A CA 1
ATOM 2284 C C . GLY A 1 284 ? -7.583 -10.576 -16.477 1.00 30.83 284 GLY A C 1
ATOM 2285 O O . GLY A 1 284 ? -7.312 -11.738 -16.175 1.00 30.83 284 GLY A O 1
ATOM 2286 N N . VAL A 1 285 ? -8.480 -9.867 -15.787 1.00 35.03 285 VAL A N 1
ATOM 2287 C CA . VAL A 1 285 ? -9.214 -10.380 -14.617 1.00 35.03 285 VAL A CA 1
ATOM 2288 C C . VAL A 1 285 ? -10.550 -10.990 -15.064 1.00 35.03 285 VAL A C 1
ATOM 2290 O O . VAL A 1 285 ? -11.639 -10.621 -14.648 1.00 35.03 285 VAL A O 1
ATOM 2293 N N . ALA A 1 286 ? -10.458 -11.957 -15.976 1.00 30.83 286 ALA A N 1
ATOM 2294 C CA . ALA A 1 286 ? -11.425 -13.053 -16.077 1.00 30.83 286 ALA A CA 1
ATOM 2295 C C . ALA A 1 286 ? -10.729 -14.419 -15.957 1.00 30.83 286 ALA A C 1
ATOM 2297 O O . ALA A 1 286 ? -11.300 -15.457 -16.284 1.00 30.83 286 ALA A O 1
ATOM 2298 N N . ARG A 1 287 ? -9.501 -14.439 -15.426 1.00 27.47 287 ARG A N 1
ATOM 2299 C CA . ARG A 1 287 ? -9.170 -15.465 -14.445 1.00 27.47 287 ARG A CA 1
ATOM 2300 C C . ARG A 1 287 ? -9.684 -14.928 -13.124 1.00 27.47 287 ARG A C 1
ATOM 2302 O O . ARG A 1 287 ? -9.134 -13.965 -12.603 1.00 27.47 287 ARG A O 1
ATOM 2309 N N . PHE A 1 288 ? -10.759 -15.530 -12.629 1.00 27.41 288 PHE A N 1
ATOM 2310 C CA . PHE A 1 288 ? -11.068 -15.492 -11.211 1.00 27.41 288 PHE A CA 1
ATOM 2311 C C . PHE A 1 288 ? -9.773 -15.857 -10.470 1.00 27.41 288 PHE A C 1
ATOM 2313 O O . PHE A 1 288 ? -9.399 -17.023 -10.393 1.00 27.41 288 PHE A O 1
ATOM 2320 N N . HIS A 1 289 ? -9.044 -14.870 -9.954 1.00 25.84 289 HIS A N 1
ATOM 2321 C CA . HIS A 1 289 ? -8.607 -15.037 -8.584 1.00 25.84 289 HIS A CA 1
ATOM 2322 C C . HIS A 1 289 ? -9.906 -14.901 -7.811 1.00 25.84 289 HIS A C 1
ATOM 2324 O O . HIS A 1 289 ? -10.451 -13.808 -7.684 1.00 25.84 289 HIS A O 1
ATOM 2330 N N . CYS A 1 290 ? -10.476 -16.049 -7.441 1.00 26.11 290 CYS A N 1
ATOM 2331 C CA . CYS A 1 290 ? -11.290 -16.092 -6.245 1.00 26.11 290 CYS A CA 1
ATOM 2332 C C . CYS A 1 290 ? -10.443 -15.390 -5.190 1.00 26.11 290 CYS A C 1
ATOM 2334 O O . CYS A 1 290 ? -9.437 -15.944 -4.749 1.00 26.11 290 CYS A O 1
ATOM 2336 N N . ASP A 1 291 ? -10.810 -14.157 -4.852 1.00 35.78 291 ASP A N 1
ATOM 2337 C CA . ASP A 1 291 ? -10.568 -13.684 -3.504 1.00 35.78 291 ASP A CA 1
ATOM 2338 C C . ASP A 1 291 ? -11.133 -14.808 -2.635 1.00 35.78 291 ASP A C 1
ATOM 2340 O O . ASP A 1 291 ? -12.292 -15.207 -2.815 1.00 35.78 291 ASP A O 1
ATOM 2344 N N . GLN A 1 292 ? -10.257 -15.475 -1.885 1.00 40.38 292 GLN A N 1
ATOM 2345 C CA . GLN A 1 292 ? -10.657 -16.570 -1.009 1.00 40.38 292 GLN A CA 1
ATOM 2346 C C . GLN A 1 292 ? -11.879 -16.071 -0.234 1.00 40.38 292 GLN A C 1
ATOM 2348 O O . GLN A 1 292 ? -11.787 -14.978 0.329 1.00 40.38 292 GLN A O 1
ATOM 2353 N N . PRO A 1 293 ? -13.027 -16.773 -0.247 1.00 56.41 293 PRO A N 1
ATOM 2354 C CA . PRO A 1 293 ? -14.178 -16.324 0.515 1.00 56.41 293 PRO A CA 1
ATOM 2355 C C . PRO A 1 293 ? -13.738 -16.249 1.973 1.00 56.41 293 PRO A C 1
ATOM 2357 O O . PRO A 1 293 ? -13.525 -17.273 2.621 1.00 56.41 293 PRO A O 1
ATOM 2360 N N . HIS A 1 294 ? -13.515 -15.029 2.460 1.00 76.50 294 HIS A N 1
ATOM 2361 C CA . HIS A 1 294 ? -13.189 -14.808 3.853 1.00 76.50 294 HIS A CA 1
ATOM 2362 C C . HIS A 1 294 ? -14.310 -15.420 4.683 1.00 76.50 294 HIS A C 1
ATOM 2364 O O . HIS A 1 294 ? -15.493 -15.262 4.358 1.00 76.50 294 HIS A O 1
ATOM 2370 N N . ALA A 1 295 ? -13.936 -16.140 5.739 1.00 88.56 295 ALA A N 1
ATOM 2371 C CA . ALA A 1 295 ? -14.909 -16.648 6.685 1.00 88.56 295 ALA A CA 1
ATOM 2372 C C . ALA A 1 295 ? -15.748 -15.468 7.192 1.00 88.56 295 ALA A C 1
ATOM 2374 O O . ALA A 1 295 ? -15.216 -14.430 7.600 1.00 88.56 295 ALA A O 1
ATOM 2375 N N . GLN A 1 296 ? -17.065 -15.607 7.097 1.00 91.50 296 GLN A N 1
ATOM 2376 C CA . GLN A 1 296 ? -18.011 -14.549 7.411 1.00 91.50 296 GLN A CA 1
ATOM 2377 C C . GLN A 1 296 ? -19.294 -15.150 7.971 1.00 91.50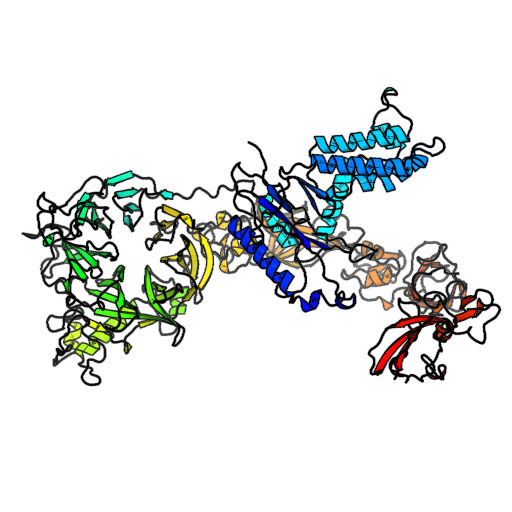 296 GLN A C 1
ATOM 2379 O O . GLN A 1 296 ? -19.750 -16.197 7.513 1.00 91.50 296 GLN A O 1
ATOM 2384 N N . PHE A 1 297 ? -19.904 -14.440 8.911 1.00 94.19 297 PHE A N 1
ATOM 2385 C CA . PHE A 1 297 ? -21.213 -14.771 9.456 1.00 94.19 297 PHE A CA 1
ATOM 2386 C C . PHE A 1 297 ? -22.103 -13.534 9.445 1.00 94.19 297 PHE A C 1
ATOM 2388 O O . PHE A 1 297 ? -21.651 -12.438 9.784 1.00 94.19 297 PHE A O 1
ATOM 2395 N N . SER A 1 298 ? -23.367 -13.711 9.064 1.00 93.38 298 SER A N 1
ATOM 2396 C CA . SER A 1 298 ? -24.367 -12.645 9.038 1.00 93.38 298 SER A CA 1
ATOM 2397 C C . SER A 1 298 ? -25.504 -12.954 10.003 1.00 93.38 298 SER A C 1
ATOM 2399 O O . SER A 1 298 ? -26.119 -14.017 9.926 1.00 93.38 298 SER A O 1
ATOM 2401 N N . SER A 1 299 ? -25.803 -12.011 10.891 1.00 93.38 299 SER A N 1
ATOM 2402 C CA . SER A 1 299 ? -26.963 -12.061 11.776 1.00 93.38 299 SER A CA 1
ATOM 2403 C C . SER A 1 299 ? -28.206 -11.498 11.081 1.00 93.38 299 SER A C 1
ATOM 2405 O O . SER A 1 299 ? -28.130 -10.633 10.207 1.00 93.38 299 SER A O 1
ATOM 2407 N N . LEU A 1 300 ? -29.387 -11.959 11.500 1.00 91.75 300 LEU A N 1
ATOM 2408 C CA . LEU A 1 300 ? -30.669 -11.441 10.998 1.00 91.75 300 LEU A CA 1
ATOM 2409 C C . LEU A 1 300 ? -30.897 -9.978 11.433 1.00 91.75 300 LEU A C 1
ATOM 2411 O O . LEU A 1 300 ? -31.381 -9.127 10.673 1.00 91.75 300 LEU A O 1
ATOM 2415 N N . THR A 1 301 ? -30.500 -9.682 12.666 1.00 93.69 301 THR A N 1
ATOM 2416 C CA . THR A 1 301 ? -30.671 -8.401 13.353 1.00 93.69 301 THR A CA 1
ATOM 2417 C C . THR A 1 301 ? -29.330 -7.691 13.563 1.00 93.69 301 THR A C 1
ATOM 2419 O O . THR A 1 301 ? -28.275 -8.218 13.212 1.00 93.69 301 THR A O 1
ATOM 2422 N N . ILE A 1 302 ? -29.367 -6.456 14.073 1.00 92.44 302 ILE A N 1
ATOM 2423 C CA . ILE A 1 302 ? -28.168 -5.632 14.293 1.00 92.44 302 ILE A CA 1
ATOM 2424 C C . ILE A 1 302 ? -27.293 -6.252 15.389 1.00 92.44 302 ILE A C 1
ATOM 2426 O O . ILE A 1 302 ? -27.804 -6.638 16.436 1.00 92.44 302 ILE A O 1
ATOM 2430 N N . ILE A 1 303 ? -25.983 -6.302 15.157 1.00 94.06 303 ILE A N 1
ATOM 2431 C CA . ILE A 1 303 ? -24.970 -6.763 16.107 1.00 94.06 303 ILE A CA 1
ATOM 2432 C C . ILE A 1 303 ? -24.573 -5.608 17.022 1.00 94.06 303 ILE A C 1
ATOM 2434 O O . ILE A 1 303 ? -24.181 -4.536 16.555 1.00 94.06 303 ILE A O 1
ATOM 2438 N N . ASN A 1 304 ? -24.632 -5.832 18.331 1.00 92.50 304 ASN A N 1
ATOM 2439 C CA . ASN A 1 304 ? -24.298 -4.828 19.335 1.00 92.50 304 ASN A CA 1
ATOM 2440 C C . ASN A 1 304 ? -22.940 -5.091 19.983 1.00 92.50 304 ASN A C 1
ATOM 2442 O O . ASN A 1 304 ? -22.136 -4.164 20.106 1.00 92.50 304 ASN A O 1
ATOM 2446 N N . THR A 1 305 ? -22.677 -6.339 20.372 1.00 93.69 305 THR A N 1
ATOM 2447 C CA . THR A 1 305 ? -21.456 -6.734 21.079 1.00 93.69 305 THR A CA 1
ATOM 2448 C C . THR A 1 305 ? -20.900 -8.035 20.513 1.00 93.69 305 THR A C 1
ATOM 2450 O O . THR A 1 305 ? -21.629 -8.881 19.995 1.00 93.69 305 THR A O 1
ATOM 2453 N N . VAL A 1 306 ? -19.584 -8.190 20.609 1.00 95.44 306 VAL A N 1
ATOM 2454 C CA . VAL A 1 306 ? -18.877 -9.418 20.244 1.00 95.44 306 VAL A CA 1
ATOM 2455 C C . VAL A 1 306 ? -17.739 -9.607 21.231 1.00 95.44 306 VAL A C 1
ATOM 2457 O O . VAL A 1 306 ? -17.033 -8.643 21.539 1.00 95.44 306 VAL A O 1
ATOM 2460 N N . VAL A 1 307 ? -17.561 -10.834 21.707 1.00 95.00 307 VAL A N 1
ATOM 2461 C CA . VAL A 1 307 ? -16.471 -11.222 22.602 1.00 95.00 307 VAL A CA 1
ATOM 2462 C C . VAL A 1 307 ? -15.934 -12.591 22.195 1.00 95.00 307 VAL A C 1
ATOM 2464 O O . VAL A 1 307 ? -16.689 -13.458 21.757 1.00 95.00 307 VAL A O 1
ATOM 2467 N N . GLN A 1 308 ? -14.628 -12.785 22.334 1.00 94.56 308 GLN A N 1
ATOM 2468 C CA . GLN A 1 308 ? -13.978 -14.072 22.119 1.00 94.56 308 GLN A CA 1
ATOM 2469 C C . GLN A 1 308 ? -13.627 -14.704 23.464 1.00 94.56 308 GLN A C 1
ATOM 2471 O O . GLN A 1 308 ? -13.185 -14.006 24.377 1.00 94.56 308 GLN A O 1
ATOM 2476 N N . ASP A 1 309 ? -13.788 -16.020 23.582 1.00 93.69 309 ASP A N 1
ATOM 2477 C CA . ASP A 1 309 ? -13.190 -16.768 24.681 1.00 93.69 309 ASP A CA 1
ATOM 2478 C C . ASP A 1 309 ? -11.695 -16.983 24.409 1.00 93.69 309 ASP A C 1
ATOM 2480 O O . ASP A 1 309 ? -11.346 -17.711 23.475 1.00 93.69 309 ASP A O 1
ATOM 2484 N N . PRO A 1 310 ? -10.794 -16.397 25.217 1.00 89.06 310 PRO A N 1
ATOM 2485 C CA . PRO A 1 310 ? -9.357 -16.503 24.991 1.00 89.06 310 PRO A CA 1
ATOM 2486 C C . PRO A 1 310 ? -8.821 -17.935 25.128 1.00 89.06 310 PRO A C 1
ATOM 2488 O O . PRO A 1 310 ? -7.732 -18.211 24.631 1.00 89.06 310 PRO A O 1
ATOM 2491 N N . ARG A 1 311 ? -9.547 -18.850 25.795 1.00 89.12 311 ARG A N 1
ATOM 2492 C CA . ARG A 1 311 ? -9.111 -20.249 25.960 1.00 89.12 311 ARG A CA 1
ATOM 2493 C C . ARG A 1 311 ? -9.419 -21.109 24.741 1.00 89.12 311 ARG A C 1
ATOM 2495 O O . ARG A 1 311 ? -8.556 -21.853 24.292 1.00 89.12 311 ARG A O 1
ATOM 2502 N N . THR A 1 312 ? -10.647 -21.034 24.232 1.00 90.69 312 THR A N 1
ATOM 2503 C CA . THR A 1 312 ? -11.112 -21.899 23.133 1.00 90.69 312 THR A CA 1
ATOM 2504 C C . THR A 1 312 ? -11.046 -21.230 21.762 1.00 90.69 312 THR A C 1
ATOM 2506 O O . THR A 1 312 ? -11.093 -21.912 20.743 1.00 90.69 312 THR A O 1
ATOM 2509 N N . GLY A 1 313 ? -10.965 -19.899 21.712 1.00 92.12 313 GLY A N 1
ATOM 2510 C CA . GLY A 1 313 ? -11.066 -19.123 20.479 1.00 92.12 313 GLY A CA 1
ATOM 2511 C C . GLY A 1 313 ? -12.493 -18.987 19.935 1.00 92.12 313 GLY A C 1
ATOM 2512 O O . GLY A 1 313 ? -12.663 -18.327 18.907 1.00 92.12 313 GLY A O 1
ATOM 2513 N N . ARG A 1 314 ? -13.502 -19.564 20.612 1.00 94.94 314 ARG A N 1
ATOM 2514 C CA . ARG A 1 314 ? -14.928 -19.409 20.280 1.00 94.94 314 ARG A CA 1
ATOM 2515 C C . ARG A 1 314 ? -15.370 -17.960 20.397 1.00 94.94 314 ARG A C 1
ATOM 2517 O O . ARG A 1 314 ? -14.883 -17.216 21.248 1.00 94.94 314 ARG A O 1
ATOM 2524 N N . ILE A 1 315 ? -16.321 -17.576 19.559 1.00 96.62 315 ILE A N 1
ATOM 2525 C CA . ILE A 1 315 ? -16.813 -16.206 19.457 1.00 96.62 315 ILE A CA 1
ATOM 2526 C C . ILE A 1 315 ? -18.287 -16.180 19.846 1.00 96.62 315 ILE A C 1
ATOM 2528 O O . ILE A 1 315 ? -19.100 -16.916 19.293 1.00 96.62 315 ILE A O 1
ATOM 2532 N N . TYR A 1 316 ? -18.639 -15.290 20.770 1.00 97.38 316 TYR A N 1
ATOM 2533 C CA . TYR A 1 316 ? -20.019 -15.028 21.161 1.00 97.38 316 TYR A CA 1
ATOM 2534 C C . TYR A 1 316 ? -20.430 -13.661 20.635 1.00 97.38 316 TYR A C 1
ATOM 2536 O O . TYR A 1 316 ? -19.741 -12.659 20.844 1.00 97.38 316 TYR A O 1
ATOM 2544 N N . LEU A 1 317 ? -21.555 -13.628 19.934 1.00 97.00 317 LEU A N 1
ATOM 2545 C CA . LEU A 1 317 ? -22.036 -12.460 19.212 1.00 97.00 317 LEU A CA 1
ATOM 2546 C C . LEU A 1 317 ? -23.436 -12.109 19.711 1.00 97.00 317 LEU A C 1
ATOM 2548 O O . LEU A 1 317 ? -24.382 -12.876 19.539 1.00 97.00 317 LEU A O 1
ATOM 2552 N N . GLY A 1 318 ? -23.555 -10.943 20.343 1.00 96.62 318 GLY A N 1
ATOM 2553 C CA . GLY A 1 318 ? -24.809 -10.402 20.846 1.00 96.62 318 GLY A CA 1
ATOM 2554 C C . GLY A 1 318 ? -25.464 -9.496 19.813 1.00 96.62 318 GLY A C 1
ATOM 2555 O O . GLY A 1 318 ? -24.986 -8.387 19.557 1.00 96.62 318 GLY A O 1
ATOM 2556 N N . ALA A 1 319 ? -26.565 -9.958 19.231 1.00 95.75 319 ALA A N 1
ATOM 2557 C CA . ALA A 1 319 ? -27.417 -9.182 18.342 1.00 95.75 319 ALA A CA 1
ATOM 2558 C C . ALA A 1 319 ? -28.735 -8.814 19.040 1.00 95.75 319 ALA A C 1
ATOM 2560 O O . ALA A 1 319 ? -29.044 -9.313 20.124 1.00 95.75 319 ALA A O 1
ATOM 2561 N N . VAL A 1 320 ? -29.530 -7.946 18.415 1.00 95.69 320 VAL A N 1
ATOM 2562 C CA . VAL A 1 320 ? -30.893 -7.672 18.892 1.00 95.69 320 VAL A CA 1
ATOM 2563 C C . VAL A 1 320 ? -31.690 -8.980 18.873 1.00 95.69 320 VAL A C 1
ATOM 2565 O O . VAL A 1 320 ? -31.728 -9.656 17.845 1.00 95.69 320 VAL A O 1
ATOM 2568 N N . ASP A 1 321 ? -32.290 -9.329 20.009 1.00 96.50 321 ASP A N 1
ATOM 2569 C CA . ASP A 1 321 ? -33.101 -10.529 20.251 1.00 96.50 321 ASP A CA 1
ATOM 2570 C C . ASP A 1 321 ? -32.383 -11.887 20.211 1.00 96.50 321 ASP A C 1
ATOM 2572 O O . ASP A 1 321 ? -33.039 -12.916 20.389 1.00 96.50 321 ASP A O 1
ATOM 2576 N N . ALA A 1 322 ? -31.063 -11.942 20.003 1.00 96.69 322 ALA A N 1
ATOM 2577 C CA . ALA A 1 322 ? -30.353 -13.218 19.903 1.00 96.69 322 ALA A CA 1
ATOM 2578 C C . ALA A 1 322 ? -28.882 -13.150 20.335 1.00 96.69 322 ALA A C 1
ATOM 2580 O O . ALA A 1 322 ? -28.171 -12.191 20.030 1.00 96.69 322 ALA A O 1
ATOM 2581 N N . ILE A 1 323 ? -28.401 -14.223 20.967 1.00 98.06 323 ILE A N 1
ATOM 2582 C CA . ILE A 1 323 ? -26.978 -14.481 21.217 1.00 98.06 323 ILE A CA 1
ATOM 2583 C C . ILE A 1 323 ? -26.544 -15.668 20.364 1.00 98.06 323 ILE A C 1
ATOM 2585 O O . ILE A 1 323 ? -27.119 -16.748 20.461 1.00 98.06 323 ILE A O 1
ATOM 2589 N N . TYR A 1 324 ? -25.517 -15.477 19.543 1.00 97.88 324 TYR A N 1
ATOM 2590 C CA . TYR A 1 324 ? -24.944 -16.517 18.695 1.00 97.88 324 TYR A CA 1
ATOM 2591 C C . TYR A 1 324 ? -23.635 -17.021 19.293 1.00 97.88 324 TYR A C 1
ATOM 2593 O O . TYR A 1 324 ? -22.802 -16.225 19.727 1.00 97.88 324 TYR A O 1
ATOM 2601 N N . GLN A 1 325 ? -23.444 -18.335 19.257 1.00 97.75 325 GLN A N 1
ATOM 2602 C CA . GLN A 1 325 ? -22.176 -18.996 19.535 1.00 97.75 325 GLN A CA 1
ATOM 2603 C C . GLN A 1 325 ? -21.575 -19.459 18.211 1.00 97.75 325 GLN A C 1
ATOM 2605 O O . GLN A 1 325 ? -22.219 -20.194 17.457 1.00 97.75 325 GLN A O 1
ATOM 2610 N N . LEU A 1 326 ? -20.360 -19.003 17.925 1.00 97.31 326 LEU A N 1
ATOM 2611 C CA . LEU A 1 326 ? -19.626 -19.286 16.701 1.00 97.31 326 LEU A CA 1
ATOM 2612 C C . LEU A 1 326 ? -18.281 -19.945 17.024 1.00 97.31 326 LEU A C 1
ATOM 2614 O O . LEU A 1 326 ? -17.640 -19.625 18.031 1.00 97.31 326 LEU A O 1
ATOM 2618 N N . ASP A 1 327 ? -17.817 -20.807 16.128 1.00 95.06 327 ASP A N 1
ATOM 2619 C CA . ASP A 1 327 ? -16.445 -21.303 16.157 1.00 95.06 327 ASP A CA 1
ATOM 2620 C C . ASP A 1 327 ? -15.437 -20.235 15.668 1.00 95.06 327 ASP A C 1
ATOM 2622 O O . ASP A 1 327 ? -15.787 -19.110 15.288 1.00 95.06 327 ASP A O 1
ATOM 2626 N N . SER A 1 328 ? -14.150 -20.586 15.647 1.00 92.75 328 SER A N 1
ATOM 2627 C CA . SER A 1 328 ? -13.080 -19.696 15.175 1.00 92.75 328 SER A CA 1
ATOM 2628 C C . SER A 1 328 ? -13.108 -19.430 13.661 1.00 92.75 328 SER A C 1
ATOM 2630 O O . SER A 1 328 ? -12.383 -18.564 13.173 1.00 92.75 328 SER A O 1
ATOM 2632 N N . ASN A 1 329 ? -13.926 -20.145 12.888 1.00 92.81 329 ASN A N 1
ATOM 2633 C CA . ASN A 1 329 ? -14.148 -19.928 11.458 1.00 92.81 329 ASN A CA 1
ATOM 2634 C C . ASN A 1 329 ? -15.502 -19.266 11.177 1.00 92.81 329 ASN A C 1
ATOM 2636 O O . ASN A 1 329 ? -15.930 -19.212 10.024 1.00 92.81 329 ASN A O 1
ATOM 2640 N N . LEU A 1 330 ? -16.142 -18.709 12.212 1.00 95.31 330 LEU A N 1
ATOM 2641 C CA . LEU A 1 330 ? -17.432 -18.029 12.137 1.00 95.31 330 LEU A CA 1
ATOM 2642 C C . LEU A 1 330 ? -18.581 -18.945 11.684 1.00 95.31 330 LEU A C 1
ATOM 2644 O O . LEU A 1 330 ? -19.592 -18.473 11.167 1.00 95.31 330 LEU A O 1
ATOM 2648 N N . GLN A 1 331 ? -18.461 -20.254 11.896 1.00 95.62 331 GLN A N 1
ATOM 2649 C CA . GLN A 1 331 ? -19.574 -21.182 11.742 1.00 95.62 331 GLN A CA 1
ATOM 2650 C C . GLN A 1 331 ? -20.426 -21.166 13.008 1.00 95.62 331 GLN A C 1
ATOM 2652 O O . GLN A 1 331 ? -19.911 -21.198 14.123 1.00 95.62 331 GLN A O 1
ATOM 2657 N N . LYS A 1 332 ? -21.748 -21.102 12.837 1.00 96.50 332 LYS A N 1
ATOM 2658 C CA . LYS A 1 332 ? -22.697 -21.106 13.953 1.00 96.50 332 LYS A CA 1
ATOM 2659 C C . LYS A 1 332 ? -22.749 -22.490 14.604 1.00 96.50 332 LYS A C 1
ATOM 2661 O O . LYS A 1 332 ? -23.147 -23.445 13.946 1.00 96.50 332 LYS A O 1
ATOM 2666 N N . GLU A 1 333 ? -22.445 -22.556 15.899 1.00 96.44 333 GLU A N 1
ATOM 2667 C CA . GLU A 1 333 ? -22.599 -23.754 16.736 1.00 96.44 333 GLU A CA 1
ATOM 2668 C C . GLU A 1 333 ? -23.967 -23.780 17.448 1.00 96.44 333 GLU A C 1
ATOM 2670 O O . GLU A 1 333 ? -24.639 -24.805 17.446 1.00 96.44 333 GLU A O 1
ATOM 2675 N N . SER A 1 334 ? -24.402 -22.658 18.038 1.00 96.69 334 SER A N 1
ATOM 2676 C CA . SER A 1 334 ? -25.646 -22.556 18.830 1.00 96.69 334 SER A CA 1
ATOM 2677 C C . SER A 1 334 ? -26.230 -21.130 18.789 1.00 96.69 334 SER A C 1
ATOM 2679 O O . SER A 1 334 ? -25.543 -20.184 18.382 1.00 96.69 334 SER A O 1
ATOM 2681 N N . MET A 1 335 ? -27.514 -20.951 19.128 1.00 96.56 335 MET A N 1
ATOM 2682 C CA . MET A 1 335 ? -28.142 -19.626 19.245 1.00 96.56 335 MET A CA 1
ATOM 2683 C C . MET A 1 335 ? -29.237 -19.593 20.312 1.00 96.56 335 MET A C 1
ATOM 2685 O O . MET A 1 335 ? -30.227 -20.303 20.211 1.00 96.56 335 MET A O 1
ATOM 2689 N N . ALA A 1 336 ? -29.099 -18.682 21.274 1.00 96.38 336 ALA A N 1
ATOM 2690 C CA . ALA A 1 336 ? -30.120 -18.408 22.275 1.00 96.38 336 ALA A CA 1
ATOM 2691 C C . ALA A 1 336 ? -30.983 -17.212 21.860 1.00 96.38 336 ALA A C 1
ATOM 2693 O O . ALA A 1 336 ? -30.461 -16.126 21.588 1.00 96.38 336 ALA A O 1
ATOM 2694 N N . GLN A 1 337 ? -32.303 -17.390 21.855 1.00 95.81 337 GLN A N 1
ATOM 2695 C CA . GLN A 1 337 ? -33.253 -16.309 21.613 1.00 95.81 337 GLN A CA 1
ATOM 2696 C C . GLN A 1 337 ? -33.496 -15.510 22.902 1.00 95.81 337 GLN A C 1
ATOM 2698 O O . GLN A 1 337 ? -33.905 -16.060 23.923 1.00 95.81 337 GLN A O 1
ATOM 2703 N N . THR A 1 338 ? -33.260 -14.200 22.861 1.00 94.94 338 THR A N 1
ATOM 2704 C CA . THR A 1 338 ? -33.387 -13.296 24.017 1.00 94.94 338 THR A CA 1
ATOM 2705 C C . THR A 1 338 ? -34.559 -12.320 23.909 1.00 94.94 338 THR A C 1
ATOM 2707 O O . THR A 1 338 ? -34.881 -11.660 24.901 1.00 94.94 338 THR A O 1
ATOM 2710 N N . GLY A 1 339 ? -35.211 -12.240 22.746 1.00 93.12 339 GLY A N 1
ATOM 2711 C CA . GLY A 1 339 ? -36.387 -11.408 22.496 1.00 93.12 339 GLY A CA 1
ATOM 2712 C C . GLY A 1 339 ? -37.082 -11.715 21.158 1.00 93.12 339 GLY A C 1
ATOM 2713 O O . GLY A 1 339 ? -36.754 -12.718 20.511 1.00 93.12 339 GLY A O 1
ATOM 2714 N N . PRO A 1 340 ? -38.038 -10.871 20.730 1.00 94.62 340 PRO A N 1
ATOM 2715 C CA . PRO A 1 340 ? -38.671 -9.816 21.529 1.00 94.62 340 PRO A CA 1
ATOM 2716 C C . PRO A 1 340 ? -39.479 -10.406 22.701 1.00 94.62 340 PRO A C 1
ATOM 2718 O O . PRO A 1 340 ? -39.768 -11.604 22.725 1.00 94.62 340 PRO A O 1
ATOM 2721 N N . LYS A 1 341 ? -39.772 -9.587 23.715 1.00 93.56 341 LYS A N 1
ATOM 2722 C CA . LYS A 1 341 ? -40.661 -9.946 24.833 1.00 93.56 341 LYS A CA 1
ATOM 2723 C C . LYS A 1 341 ? -41.569 -8.762 25.171 1.00 93.56 341 LYS A C 1
ATOM 2725 O O . LYS A 1 341 ? -41.188 -7.614 24.940 1.00 93.56 341 LYS A O 1
ATOM 2730 N N . LYS A 1 342 ? -42.737 -9.023 25.770 1.00 93.12 342 LYS A N 1
ATOM 2731 C CA . LYS A 1 342 ? -43.609 -7.970 26.314 1.00 93.12 342 LYS A CA 1
ATOM 2732 C C . LYS A 1 342 ? -42.920 -7.213 27.442 1.00 93.12 342 LYS A C 1
ATOM 2734 O O . LYS A 1 342 ? -42.651 -7.798 28.484 1.00 93.12 342 LYS A O 1
ATOM 2739 N N . ASP A 1 343 ? -42.681 -5.925 27.241 1.00 91.81 343 ASP A N 1
ATOM 2740 C CA . ASP A 1 343 ? -42.010 -5.055 28.202 1.00 91.81 343 ASP A CA 1
ATOM 2741 C C . ASP A 1 343 ? -42.450 -3.595 28.026 1.00 91.81 343 ASP A C 1
ATOM 2743 O O . ASP A 1 343 ? -42.942 -3.192 26.969 1.00 91.81 343 ASP A O 1
ATOM 2747 N N . ASN A 1 344 ? -42.262 -2.795 29.070 1.00 88.56 344 ASN A N 1
ATOM 2748 C CA . ASN A 1 344 ? -42.317 -1.340 29.010 1.00 88.56 344 ASN A CA 1
ATOM 2749 C C . ASN A 1 344 ? -41.308 -0.795 30.033 1.00 88.56 344 ASN A C 1
ATOM 2751 O O . ASN A 1 344 ? -41.354 -1.232 31.183 1.00 88.56 344 ASN A O 1
ATOM 2755 N N . PRO A 1 345 ? -40.434 0.165 29.671 1.00 82.44 345 PRO A N 1
ATOM 2756 C CA . PRO A 1 345 ? -39.447 0.724 30.597 1.00 82.44 345 PRO A CA 1
ATOM 2757 C C . PRO A 1 345 ? -40.024 1.263 31.915 1.00 82.44 345 PRO A C 1
ATOM 2759 O O . PRO A 1 345 ? -39.316 1.290 32.915 1.00 82.44 345 PRO A O 1
ATOM 2762 N N . SER A 1 346 ? -41.291 1.687 31.938 1.00 82.12 346 SER A N 1
ATOM 2763 C CA . SER A 1 346 ? -41.962 2.158 33.155 1.00 82.12 346 SER A CA 1
ATOM 2764 C C . SER A 1 346 ? -42.394 1.027 34.092 1.00 82.12 346 SER A C 1
ATOM 2766 O O . SER A 1 346 ? -42.613 1.270 35.277 1.00 82.12 346 SER A O 1
ATOM 2768 N N . CYS A 1 347 ? -42.483 -0.209 33.605 1.00 86.62 347 CYS A N 1
ATOM 2769 C CA . CYS A 1 347 ? -42.934 -1.349 34.390 1.00 86.62 347 CYS A CA 1
ATOM 2770 C C . CYS A 1 347 ? -41.798 -2.018 35.162 1.00 86.62 347 CYS A C 1
ATOM 2772 O O . CYS A 1 347 ? -40.633 -1.999 34.762 1.00 86.62 347 CYS A O 1
ATOM 2774 N N . THR A 1 348 ? -42.154 -2.615 36.295 1.00 86.25 348 THR A N 1
ATOM 2775 C CA . THR A 1 348 ? -41.225 -3.331 37.172 1.00 86.25 348 THR A CA 1
ATOM 2776 C C . THR A 1 348 ? -41.349 -4.833 36.906 1.00 86.25 348 THR A C 1
ATOM 2778 O O . THR A 1 348 ? -42.452 -5.361 37.041 1.00 86.25 348 THR A O 1
ATOM 2781 N N . PRO A 1 349 ? -40.267 -5.526 36.510 1.00 87.62 349 PRO A N 1
ATOM 2782 C CA . PRO A 1 349 ? -40.265 -6.980 36.354 1.00 87.62 349 PRO A CA 1
ATOM 2783 C C . PRO A 1 349 ? -40.612 -7.725 37.662 1.00 87.62 349 PRO A C 1
ATOM 2785 O O . PRO A 1 349 ? -40.282 -7.223 38.740 1.00 87.62 349 PRO A O 1
ATOM 2788 N N . PRO A 1 350 ? -41.245 -8.915 37.591 1.00 88.44 350 PRO A N 1
ATOM 2789 C CA . PRO A 1 350 ? -41.718 -9.591 36.381 1.00 88.44 350 PRO A CA 1
ATOM 2790 C C . PRO A 1 350 ? -42.922 -8.864 35.764 1.00 88.44 350 PRO A C 1
ATOM 2792 O O . PRO A 1 350 ? -43.760 -8.309 36.471 1.00 88.44 350 PRO A O 1
ATOM 2795 N N . ILE A 1 351 ? -43.028 -8.865 34.432 1.00 88.75 351 ILE A N 1
ATOM 2796 C CA . ILE A 1 351 ? -44.137 -8.190 33.741 1.00 88.75 351 ILE A CA 1
ATOM 2797 C C . ILE A 1 351 ? -45.431 -8.980 33.965 1.00 88.75 351 ILE A C 1
ATOM 2799 O O . ILE A 1 351 ? -45.647 -10.037 33.373 1.00 88.75 351 ILE A O 1
ATOM 2803 N N . THR A 1 352 ? -46.293 -8.464 34.842 1.00 85.75 352 THR A N 1
ATOM 2804 C CA . THR A 1 352 ? -47.610 -9.037 35.147 1.00 85.75 352 THR A CA 1
ATOM 2805 C C . THR A 1 352 ? -48.716 -8.372 34.323 1.00 85.75 352 THR A C 1
ATOM 2807 O O . THR A 1 352 ? -48.513 -7.342 33.681 1.00 85.75 352 THR A O 1
ATOM 2810 N N . VAL A 1 353 ? -49.934 -8.924 34.392 1.00 81.88 353 VAL A N 1
ATOM 2811 C CA . VAL A 1 353 ? -51.145 -8.348 33.770 1.00 81.88 353 VAL A CA 1
ATOM 2812 C C . VAL A 1 353 ? -51.485 -6.928 34.248 1.00 81.88 353 VAL A C 1
ATOM 2814 O O . VAL A 1 353 ? -52.296 -6.257 33.621 1.00 81.88 353 VAL A O 1
ATOM 2817 N N . GLN A 1 354 ? -50.873 -6.462 35.341 1.00 83.94 354 GLN A N 1
ATOM 2818 C CA . GLN A 1 354 ? -51.067 -5.114 35.883 1.00 83.94 354 GLN A CA 1
ATOM 2819 C C . GLN A 1 354 ? -50.317 -4.045 35.072 1.00 83.94 354 GLN A C 1
ATOM 2821 O O . GLN A 1 354 ? -50.707 -2.882 35.090 1.00 83.94 354 GLN A O 1
ATOM 2826 N N . CYS A 1 355 ? -49.269 -4.427 34.334 1.00 86.62 355 CYS A N 1
ATOM 2827 C CA . CYS A 1 355 ? -48.575 -3.542 33.402 1.00 86.62 355 CYS A CA 1
ATOM 2828 C C . CYS A 1 355 ? -49.315 -3.537 32.053 1.00 86.62 355 CYS A C 1
ATOM 2830 O O . CYS A 1 355 ? -48.940 -4.238 31.111 1.00 86.62 355 CYS A O 1
ATOM 2832 N N . THR A 1 356 ? -50.392 -2.755 31.957 1.00 88.00 356 THR A N 1
ATOM 2833 C CA . THR A 1 356 ? -51.204 -2.654 30.729 1.00 88.00 356 THR A CA 1
ATOM 2834 C C . THR A 1 356 ? -50.448 -2.031 29.557 1.00 88.00 356 THR A C 1
ATOM 2836 O O . THR A 1 356 ? -50.774 -2.310 28.407 1.00 88.00 356 THR A O 1
ATOM 2839 N N . ASP A 1 357 ? -49.414 -1.238 29.841 1.00 89.25 357 ASP A N 1
ATOM 2840 C CA . ASP A 1 357 ? -48.619 -0.528 28.834 1.00 89.25 357 ASP A CA 1
ATOM 2841 C C . ASP A 1 357 ? -47.487 -1.384 28.231 1.00 89.25 357 ASP A C 1
ATOM 2843 O O . ASP A 1 357 ? -46.719 -0.891 27.399 1.00 89.25 357 ASP A O 1
ATOM 2847 N N . ALA A 1 358 ? -47.341 -2.650 28.648 1.00 90.44 358 ALA A N 1
ATOM 2848 C CA . ALA A 1 358 ? -46.347 -3.571 28.095 1.00 90.44 358 ALA A CA 1
ATOM 2849 C C . ALA A 1 358 ? -46.640 -3.915 26.630 1.00 90.44 358 ALA A C 1
ATOM 2851 O O . ALA A 1 358 ? -47.703 -4.440 26.290 1.00 90.44 358 ALA A O 1
ATOM 2852 N N . VAL A 1 359 ? -45.642 -3.714 25.769 1.00 93.56 359 VAL A N 1
ATOM 2853 C CA . VAL A 1 359 ? -45.705 -4.034 24.337 1.00 93.56 359 VAL A CA 1
ATOM 2854 C C . VAL A 1 359 ? -44.571 -4.971 23.944 1.00 93.56 359 VAL A C 1
ATOM 2856 O O . VAL A 1 359 ? -43.553 -5.050 24.632 1.00 93.56 359 VAL A O 1
ATOM 2859 N N . GLU A 1 360 ? -44.729 -5.684 22.828 1.00 94.44 360 GLU A N 1
ATOM 2860 C CA . GLU A 1 360 ? -43.632 -6.474 22.260 1.00 94.44 360 GLU A CA 1
ATOM 2861 C C . GLU A 1 360 ? -42.429 -5.575 21.972 1.00 94.44 360 GLU A C 1
ATOM 2863 O O . GLU A 1 360 ? -42.478 -4.665 21.141 1.00 94.44 360 GLU A O 1
ATOM 2868 N N . THR A 1 361 ? -41.351 -5.821 22.708 1.00 94.00 361 THR A N 1
ATOM 2869 C CA . THR A 1 361 ? -40.187 -4.951 22.773 1.00 94.00 361 THR A CA 1
ATOM 2870 C C . THR A 1 361 ? -38.939 -5.761 22.459 1.00 94.00 361 THR A C 1
ATOM 2872 O O . THR A 1 361 ? -38.645 -6.777 23.089 1.00 94.00 361 THR A O 1
ATOM 2875 N N . HIS A 1 362 ? -38.181 -5.286 21.474 1.00 95.19 362 HIS A N 1
ATOM 2876 C CA . HIS A 1 362 ? -36.901 -5.875 21.098 1.00 95.19 362 HIS A CA 1
ATOM 2877 C C . HIS A 1 362 ? -35.857 -5.730 22.211 1.00 95.19 362 HIS A C 1
ATOM 2879 O O . HIS A 1 362 ? -35.677 -4.647 22.782 1.00 95.19 362 HIS A O 1
ATOM 2885 N N . ASN A 1 363 ? -35.126 -6.811 22.465 1.00 95.12 363 ASN A N 1
ATOM 2886 C CA . ASN A 1 363 ? -34.059 -6.892 23.444 1.00 95.12 363 ASN A CA 1
ATOM 2887 C C . ASN A 1 363 ? -32.705 -6.571 22.806 1.00 95.12 363 ASN A C 1
ATOM 2889 O O . ASN A 1 363 ? -32.130 -7.378 22.077 1.00 95.12 363 ASN A O 1
ATOM 2893 N N . ILE A 1 364 ? -32.172 -5.386 23.089 1.00 95.12 364 ILE A N 1
ATOM 2894 C CA . ILE A 1 364 ? -30.843 -4.985 22.628 1.00 95.12 364 ILE A CA 1
ATOM 2895 C C . ILE A 1 364 ? -29.805 -5.568 23.580 1.00 95.12 364 ILE A C 1
ATOM 2897 O O . ILE A 1 364 ? -29.832 -5.280 24.776 1.00 95.12 364 ILE A O 1
ATOM 2901 N N . ASN A 1 365 ? -28.842 -6.327 23.056 1.00 94.94 365 ASN A N 1
ATOM 2902 C CA . ASN A 1 365 ? -27.722 -6.770 23.875 1.00 94.94 365 ASN A CA 1
ATOM 2903 C C . ASN A 1 365 ? -26.839 -5.566 24.261 1.00 94.94 365 ASN A C 1
ATOM 2905 O O . ASN A 1 365 ? -26.279 -4.882 23.403 1.00 94.94 365 ASN A O 1
ATOM 2909 N N . LYS A 1 366 ? -26.733 -5.298 25.565 1.00 93.50 366 LYS A N 1
ATOM 2910 C CA . LYS A 1 366 ? -25.993 -4.161 26.130 1.00 93.50 366 LYS A CA 1
ATOM 2911 C C . LYS A 1 366 ? -24.582 -4.529 26.562 1.00 93.50 366 LYS A C 1
ATOM 2913 O O . LYS A 1 366 ? -23.672 -3.714 26.425 1.00 93.50 366 LYS A O 1
ATOM 2918 N N . LEU A 1 367 ? -24.409 -5.735 27.095 1.00 95.25 367 LEU A N 1
ATOM 2919 C CA . LEU A 1 367 ? -23.145 -6.223 27.630 1.00 95.25 367 LEU A CA 1
ATOM 2920 C C . LEU A 1 367 ? -23.009 -7.723 27.367 1.00 95.25 367 LEU A C 1
ATOM 2922 O O . LEU A 1 367 ? -23.979 -8.477 27.487 1.00 95.25 367 LEU A O 1
ATOM 2926 N N . LEU A 1 368 ? -21.785 -8.126 27.036 1.00 95.94 368 LEU A N 1
ATOM 2927 C CA . LEU A 1 368 ? -21.396 -9.510 26.817 1.00 95.94 368 LEU A CA 1
ATOM 2928 C C . LEU A 1 368 ? -19.980 -9.715 27.367 1.00 95.94 368 LEU A C 1
ATOM 2930 O O . LEU A 1 368 ? -19.049 -9.067 26.889 1.00 95.94 368 LEU A O 1
ATOM 2934 N N . LEU A 1 369 ? -19.816 -10.561 28.390 1.00 96.06 369 LEU A N 1
ATOM 2935 C CA . LEU A 1 369 ? -18.520 -10.826 29.036 1.00 96.06 369 LEU A CA 1
ATOM 2936 C C . LEU A 1 369 ? -18.298 -12.326 29.234 1.00 96.06 369 LEU A C 1
ATOM 2938 O O . LEU A 1 369 ? -19.161 -13.018 29.770 1.00 96.06 369 LEU A O 1
ATOM 2942 N N . VAL A 1 370 ? -17.121 -12.820 28.847 1.00 95.19 370 VAL A N 1
ATOM 2943 C CA . VAL A 1 370 ? -16.743 -14.233 28.996 1.00 95.19 370 VAL A CA 1
ATOM 2944 C C . VAL A 1 370 ? -16.074 -14.460 30.347 1.00 95.19 370 VAL A C 1
ATOM 2946 O O . VAL A 1 370 ? -15.012 -13.901 30.616 1.00 95.19 370 VAL A O 1
ATOM 2949 N N . ASN A 1 371 ? -16.652 -15.335 31.168 1.00 94.00 371 ASN A N 1
ATOM 2950 C CA . ASN A 1 371 ? -16.037 -15.843 32.388 1.00 94.00 371 ASN A CA 1
ATOM 2951 C C . ASN A 1 371 ? -15.464 -17.249 32.145 1.00 94.00 371 ASN A C 1
ATOM 2953 O O . ASN A 1 371 ? -16.050 -18.261 32.541 1.00 94.00 371 ASN A O 1
ATOM 2957 N N . SER A 1 372 ? -14.293 -17.323 31.504 1.00 89.06 372 SER A N 1
ATOM 2958 C CA . SER A 1 372 ? -13.657 -18.608 31.171 1.00 89.06 372 SER A CA 1
ATOM 2959 C C . SER A 1 372 ? -13.287 -19.436 32.409 1.00 89.06 372 SER A C 1
ATOM 2961 O O . SER A 1 372 ? -13.123 -20.647 32.294 1.00 89.06 372 SER A O 1
ATOM 2963 N N . ALA A 1 373 ? -13.131 -18.811 33.585 1.00 86.06 373 ALA A N 1
ATOM 2964 C CA . ALA A 1 373 ? -12.809 -19.516 34.826 1.00 86.06 373 ALA A CA 1
ATOM 2965 C C . ALA A 1 373 ? -13.974 -20.392 35.310 1.00 86.06 373 ALA A C 1
ATOM 2967 O O . ALA A 1 373 ? -13.737 -21.527 35.714 1.00 86.06 373 ALA A O 1
ATOM 2968 N N . ASN A 1 374 ? -15.210 -19.894 35.193 1.00 86.69 374 ASN A N 1
ATOM 2969 C CA . ASN A 1 374 ? -16.414 -20.584 35.667 1.00 86.69 374 ASN A CA 1
ATOM 2970 C C . ASN A 1 374 ? -17.243 -21.202 34.527 1.00 86.69 374 ASN A C 1
ATOM 2972 O O . ASN A 1 374 ? -18.314 -21.742 34.780 1.00 86.69 374 ASN A O 1
ATOM 2976 N N . GLY A 1 375 ? -16.793 -21.100 33.272 1.00 92.25 375 GLY A N 1
ATOM 2977 C CA . GLY A 1 375 ? -17.510 -21.669 32.128 1.00 92.25 375 GLY A CA 1
ATOM 2978 C C . GLY A 1 375 ? -18.790 -20.914 31.744 1.00 92.25 375 GLY A C 1
ATOM 2979 O O . GLY A 1 375 ? -19.659 -21.493 31.094 1.00 92.25 375 GLY A O 1
ATOM 2980 N N . THR A 1 376 ? -18.934 -19.646 32.147 1.00 95.50 376 THR A N 1
ATOM 2981 C CA . THR A 1 376 ? -20.174 -18.866 31.981 1.00 95.50 376 THR A CA 1
ATOM 2982 C C . THR A 1 376 ? -19.991 -17.612 31.125 1.00 95.50 376 THR A C 1
ATOM 2984 O O . THR A 1 376 ? -18.907 -17.037 31.033 1.00 95.50 376 THR A O 1
ATOM 2987 N N . LEU A 1 377 ? -21.075 -17.179 30.487 1.00 96.94 377 LEU A N 1
ATOM 2988 C CA . LEU A 1 377 ? -21.179 -15.972 29.676 1.00 96.94 377 LEU A CA 1
ATOM 2989 C C . LEU A 1 377 ? -22.173 -15.016 30.337 1.00 96.94 377 LEU A C 1
ATOM 2991 O O . LEU A 1 377 ? -23.343 -15.358 30.495 1.00 96.94 377 LEU A O 1
ATOM 2995 N N . VAL A 1 378 ? -21.722 -13.820 30.707 1.00 96.94 378 VAL A N 1
ATOM 2996 C CA . VAL A 1 378 ? -22.587 -12.771 31.261 1.00 96.94 378 VAL A CA 1
ATOM 2997 C C . VAL A 1 378 ? -23.266 -12.044 30.108 1.00 96.94 378 VAL A C 1
ATOM 2999 O O . VAL A 1 378 ? -22.582 -11.467 29.260 1.00 96.94 378 VAL A O 1
ATOM 3002 N N . VAL A 1 379 ? -24.597 -12.053 30.087 1.00 97.00 379 VAL A N 1
ATOM 3003 C CA . VAL A 1 379 ? -25.415 -11.442 29.033 1.00 97.00 379 VAL A CA 1
ATOM 3004 C C . VAL A 1 379 ? -26.408 -10.472 29.654 1.00 97.00 379 VAL A C 1
ATOM 3006 O O . VAL A 1 379 ? -27.286 -10.895 30.402 1.00 97.00 379 VAL A O 1
ATOM 3009 N N . CYS A 1 380 ? -26.317 -9.187 29.312 1.00 95.25 380 CYS A N 1
ATOM 3010 C CA . CYS A 1 380 ? -27.262 -8.171 29.785 1.00 95.25 380 CYS A CA 1
ATOM 3011 C C . CYS A 1 380 ? -28.036 -7.555 28.620 1.00 95.25 380 CYS A C 1
ATOM 3013 O O . CYS A 1 380 ? -27.440 -7.134 27.621 1.00 95.25 380 CYS A O 1
ATOM 3015 N N . GLY A 1 381 ? -29.361 -7.520 28.753 1.00 93.50 381 GLY A N 1
ATOM 3016 C CA . GLY A 1 381 ? -30.287 -6.975 27.762 1.00 93.50 381 GLY A CA 1
ATOM 3017 C C . GLY A 1 381 ? -30.760 -5.560 28.092 1.00 93.50 381 GLY A C 1
ATOM 3018 O O . GLY A 1 381 ? -30.396 -5.006 29.124 1.00 93.50 381 GLY A O 1
ATOM 3019 N N . SER A 1 382 ? -31.581 -4.973 27.219 1.00 91.81 382 SER A N 1
ATOM 3020 C CA . SER A 1 382 ? -32.231 -3.674 27.462 1.00 91.81 382 SER A CA 1
ATOM 3021 C C . SER A 1 382 ? -33.647 -3.789 28.024 1.00 91.81 382 SER A C 1
ATOM 3023 O O . SER A 1 382 ? -34.175 -2.807 28.530 1.00 91.81 382 SER A O 1
ATOM 3025 N N . ILE A 1 383 ? -34.287 -4.949 27.882 1.00 91.75 383 ILE A N 1
ATOM 3026 C CA . ILE A 1 383 ? -35.642 -5.176 28.404 1.00 91.75 383 ILE A CA 1
ATOM 3027 C C . ILE A 1 383 ? -35.611 -5.496 29.897 1.00 91.75 383 ILE A C 1
ATOM 3029 O O . ILE A 1 383 ? -34.561 -5.846 30.444 1.00 91.75 383 ILE A O 1
ATOM 3033 N N . PHE A 1 384 ? -36.770 -5.399 30.540 1.00 90.81 384 PHE A N 1
ATOM 3034 C CA . PHE A 1 384 ? -36.975 -5.735 31.946 1.00 90.81 384 PHE A CA 1
ATOM 3035 C C . PHE A 1 384 ? -36.031 -4.965 32.869 1.00 90.81 384 PHE A C 1
ATOM 3037 O O . PHE A 1 384 ? -35.320 -5.557 33.676 1.00 90.81 384 PHE A O 1
ATOM 3044 N N . ARG A 1 385 ? -35.959 -3.639 32.699 1.00 88.12 385 ARG A N 1
ATOM 3045 C CA . ARG A 1 385 ? -35.057 -2.759 33.470 1.00 88.12 385 ARG A CA 1
ATOM 3046 C C . ARG A 1 385 ? -33.580 -3.200 33.446 1.00 88.12 385 ARG A C 1
ATOM 3048 O O . ARG A 1 385 ? -32.832 -2.959 34.387 1.00 88.12 385 ARG A O 1
ATOM 3055 N N . GLY A 1 386 ? -33.161 -3.842 32.352 1.00 89.69 386 GLY A N 1
ATOM 3056 C CA . GLY A 1 386 ? -31.772 -4.225 32.105 1.00 89.69 386 GLY A CA 1
ATOM 3057 C C . GLY A 1 386 ? -31.238 -5.321 33.028 1.00 89.69 386 GLY A C 1
ATOM 3058 O O . GLY A 1 386 ? -30.128 -5.223 33.566 1.00 89.69 386 GLY A O 1
ATOM 3059 N N . ILE A 1 387 ? -32.025 -6.382 33.204 1.00 91.31 387 ILE A N 1
ATOM 3060 C CA . ILE A 1 387 ? -31.595 -7.604 33.894 1.00 91.31 387 ILE A CA 1
ATOM 3061 C C . ILE A 1 387 ? -30.509 -8.335 33.086 1.00 91.31 387 ILE A C 1
ATOM 3063 O O . ILE A 1 387 ? -30.537 -8.391 31.850 1.00 91.31 387 ILE A O 1
ATOM 3067 N N . CYS A 1 388 ? -29.552 -8.926 33.805 1.00 93.94 388 CYS A N 1
ATOM 3068 C CA . CYS A 1 388 ? -28.542 -9.822 33.246 1.00 93.94 388 CYS A CA 1
ATOM 3069 C C . CYS A 1 388 ? -28.893 -11.301 33.465 1.00 93.94 388 CYS A C 1
ATOM 3071 O O . CYS A 1 388 ? -29.674 -11.668 34.339 1.00 93.94 388 CYS A O 1
ATOM 3073 N N . SER A 1 389 ? -28.262 -12.164 32.677 1.00 94.94 389 SER A N 1
ATOM 3074 C CA . SER A 1 389 ? -28.324 -13.623 32.772 1.00 94.94 389 SER A CA 1
ATOM 3075 C C . SER A 1 389 ? -26.924 -14.219 32.637 1.00 94.94 389 SER A C 1
ATOM 3077 O O . SER A 1 389 ? -26.014 -13.575 32.104 1.00 94.94 389 SER A O 1
ATOM 3079 N N . LEU A 1 390 ? -26.750 -15.444 33.127 1.00 95.88 390 LEU A N 1
ATOM 3080 C CA . LEU A 1 390 ? -25.568 -16.264 32.871 1.00 95.88 390 LEU A CA 1
ATOM 3081 C C . LEU A 1 390 ? -25.947 -17.390 31.911 1.00 95.88 390 LEU A C 1
ATOM 3083 O O . LEU A 1 390 ? -26.880 -18.139 32.193 1.00 95.88 390 LEU A O 1
ATOM 3087 N N . LEU A 1 391 ? -25.217 -17.529 30.806 1.00 96.88 391 LEU A N 1
ATOM 3088 C CA . LEU A 1 391 ? -25.347 -18.640 29.854 1.00 96.88 391 LEU A CA 1
ATOM 3089 C C . LEU A 1 391 ? -24.124 -19.561 29.944 1.00 96.88 391 LEU A C 1
ATOM 3091 O O . LEU A 1 391 ? -23.052 -19.129 30.369 1.00 96.88 391 LEU A O 1
ATOM 3095 N N . ASN A 1 392 ? -24.257 -20.824 29.545 1.00 95.94 392 ASN A N 1
ATOM 3096 C CA . ASN A 1 392 ? -23.129 -21.757 29.484 1.00 95.94 392 ASN A CA 1
ATOM 3097 C C . ASN A 1 392 ? -22.257 -21.468 28.244 1.00 95.94 392 ASN A C 1
ATOM 3099 O O . ASN A 1 392 ? -22.777 -21.355 27.137 1.00 95.94 392 ASN A O 1
ATOM 3103 N N . LEU A 1 393 ? -20.928 -21.387 28.400 1.00 94.94 393 LEU A N 1
ATOM 3104 C CA . LEU A 1 393 ? -20.001 -21.200 27.269 1.00 94.94 393 LEU A CA 1
ATOM 3105 C C . LEU A 1 393 ? -19.994 -22.395 26.298 1.00 94.94 393 LEU A C 1
ATOM 3107 O O . LEU A 1 393 ? -19.685 -22.249 25.122 1.00 94.94 393 LEU A O 1
ATOM 3111 N N . SER A 1 394 ? -20.328 -23.599 26.762 1.00 93.81 394 SER A N 1
ATOM 3112 C CA . SER A 1 394 ? -20.376 -24.776 25.883 1.00 93.81 394 SER A CA 1
ATOM 3113 C C . SER A 1 394 ? -21.605 -24.773 24.973 1.00 93.81 394 SER A C 1
ATOM 3115 O O . SER A 1 394 ? -21.517 -25.233 23.834 1.00 93.81 394 SER A O 1
ATOM 3117 N N . ASN A 1 395 ? -22.733 -24.258 25.469 1.00 95.62 395 ASN A N 1
ATOM 3118 C CA . ASN A 1 395 ? -23.976 -24.112 24.723 1.00 95.62 395 ASN A CA 1
ATOM 3119 C C . ASN A 1 395 ? -24.769 -22.912 25.258 1.00 95.62 395 ASN A C 1
ATOM 3121 O O . ASN A 1 395 ? -25.359 -22.990 26.338 1.00 95.62 395 ASN A O 1
ATOM 3125 N N . VAL A 1 396 ? -24.826 -21.831 24.479 1.00 96.19 396 VAL A N 1
ATOM 3126 C CA . VAL A 1 396 ? -25.518 -20.594 24.879 1.00 96.19 396 VAL A CA 1
ATOM 3127 C C . VAL A 1 396 ? -27.024 -20.754 25.097 1.00 96.19 396 VAL A C 1
ATOM 3129 O O . VAL A 1 396 ? -27.604 -19.942 25.810 1.00 96.19 396 VAL A O 1
ATOM 3132 N N . GLU A 1 397 ? -27.670 -21.786 24.547 1.00 95.69 397 GLU A N 1
ATOM 3133 C CA . GLU A 1 397 ? -29.089 -22.075 24.818 1.00 95.69 397 GLU A CA 1
ATOM 3134 C C . GLU A 1 397 ? -29.334 -22.495 26.276 1.00 95.69 397 GLU A C 1
ATOM 3136 O O . GLU A 1 397 ? -30.439 -22.337 26.797 1.00 95.69 397 GLU A O 1
ATOM 3141 N N . GLN A 1 398 ? -28.303 -22.996 26.965 1.00 96.00 398 GLN A N 1
ATOM 3142 C CA . GLN A 1 398 ? -28.402 -23.372 28.367 1.00 96.00 398 GLN A CA 1
ATOM 3143 C C . GLN A 1 398 ? -28.210 -22.146 29.268 1.00 96.00 398 GLN A C 1
ATOM 3145 O O . GLN A 1 398 ? -27.089 -21.706 29.541 1.00 96.00 398 GLN A O 1
ATOM 3150 N N . GLN A 1 399 ? -29.322 -21.629 29.787 1.00 94.31 399 GLN A N 1
ATOM 3151 C CA . GLN A 1 399 ? -29.328 -20.571 30.791 1.00 94.31 399 GLN A CA 1
ATOM 3152 C C . GLN A 1 399 ? -28.958 -21.133 32.173 1.00 94.31 399 GLN A C 1
ATOM 3154 O O . GLN A 1 399 ? -29.668 -21.969 32.725 1.00 94.31 399 GLN A O 1
ATOM 3159 N N . VAL A 1 400 ? -27.841 -20.661 32.728 1.00 94.62 400 VAL A N 1
ATOM 3160 C CA . VAL A 1 400 ? -27.305 -21.058 34.042 1.00 94.62 400 VAL A CA 1
ATOM 3161 C C . VAL A 1 400 ? -27.987 -20.286 35.169 1.00 94.62 400 VAL A C 1
ATOM 3163 O O . VAL A 1 400 ? -28.291 -20.860 36.209 1.00 94.62 400 VAL A O 1
ATOM 3166 N N . TYR A 1 401 ? -28.236 -18.989 34.970 1.00 93.88 401 TYR A N 1
ATOM 3167 C CA . TYR A 1 401 ? -28.906 -18.145 35.960 1.00 93.88 401 TYR A CA 1
ATOM 3168 C C . TYR A 1 401 ? -29.680 -17.000 35.301 1.00 93.88 401 TYR A C 1
ATOM 3170 O O . TYR A 1 401 ? -29.183 -16.355 34.375 1.00 93.88 401 TYR A O 1
ATOM 3178 N N . TYR A 1 402 ? -30.880 -16.733 35.812 1.00 92.00 402 TYR A N 1
ATOM 3179 C CA . TYR A 1 402 ? -31.722 -15.582 35.487 1.00 92.00 402 TYR A CA 1
ATOM 3180 C C . TYR A 1 402 ? -32.750 -15.399 36.604 1.00 92.00 402 TYR A C 1
ATOM 3182 O O . TYR A 1 402 ? -33.333 -16.382 37.063 1.00 92.00 402 TYR A O 1
ATOM 3190 N N . SER A 1 403 ? -32.997 -14.158 37.020 1.00 89.94 403 SER A N 1
ATOM 3191 C CA . SER A 1 403 ? -34.053 -13.857 37.984 1.00 89.94 403 SER A CA 1
ATOM 3192 C C . SER A 1 403 ? -34.628 -12.463 37.759 1.00 89.94 403 SER A C 1
ATOM 3194 O O . SER A 1 403 ? -33.911 -11.465 37.845 1.00 89.94 403 SER A O 1
ATOM 3196 N N . ASP A 1 404 ? -35.932 -12.404 37.509 1.00 87.19 404 ASP A N 1
ATOM 3197 C CA . ASP A 1 404 ? -36.731 -11.185 37.370 1.00 87.19 404 ASP A CA 1
ATOM 3198 C C . ASP A 1 404 ? -37.598 -10.878 38.599 1.00 87.19 404 ASP A C 1
ATOM 3200 O O . ASP A 1 404 ? -38.195 -9.812 38.676 1.00 87.19 404 ASP A O 1
ATOM 3204 N N . THR A 1 405 ? -37.618 -11.762 39.597 1.00 86.56 405 THR A N 1
ATOM 3205 C CA . THR A 1 405 ? -38.430 -11.625 40.817 1.00 86.56 405 THR A CA 1
ATOM 3206 C C . THR A 1 405 ? -37.695 -10.974 41.990 1.00 86.56 405 THR A C 1
ATOM 3208 O O . THR A 1 405 ? -38.298 -10.734 43.033 1.00 86.56 405 THR A O 1
ATOM 3211 N N . LYS A 1 406 ? -36.389 -10.704 41.867 1.00 83.44 406 LYS A N 1
ATOM 3212 C CA . LYS A 1 406 ? -35.539 -10.187 42.961 1.00 83.44 406 LYS A CA 1
ATOM 3213 C C . LYS A 1 406 ? -35.481 -8.651 43.027 1.00 83.44 406 LYS A C 1
ATOM 3215 O O . LYS A 1 406 ? -34.712 -8.098 43.813 1.00 83.44 406 LYS A O 1
ATOM 3220 N N . GLY A 1 407 ? -36.304 -7.959 42.237 1.00 84.00 407 GLY A N 1
ATOM 3221 C CA . GLY A 1 407 ? -36.429 -6.500 42.251 1.00 84.00 407 GLY A CA 1
ATOM 3222 C C . GLY A 1 407 ? -35.144 -5.773 41.838 1.00 84.00 407 GLY A C 1
ATOM 3223 O O . GLY A 1 407 ? -34.396 -6.250 40.986 1.00 84.00 407 GLY A O 1
ATOM 3224 N N . GLU A 1 408 ? -34.865 -4.623 42.465 1.00 79.44 408 GLU A N 1
ATOM 3225 C CA . GLU A 1 408 ? -33.740 -3.731 42.114 1.00 79.44 408 GLU A CA 1
ATOM 3226 C C . GLU A 1 408 ? -32.356 -4.387 42.154 1.00 79.44 408 GLU A C 1
ATOM 3228 O O . GLU A 1 408 ? -31.427 -3.954 41.469 1.00 79.44 408 GLU A O 1
ATOM 3233 N N . LYS A 1 409 ? -32.219 -5.469 42.922 1.00 78.31 409 LYS A N 1
ATOM 3234 C CA . LYS A 1 409 ? -30.997 -6.272 42.999 1.00 78.31 409 LYS A CA 1
ATOM 3235 C C . LYS A 1 409 ? -30.614 -6.883 41.647 1.00 78.31 409 LYS A C 1
ATOM 3237 O O . LYS A 1 409 ? -29.426 -6.939 41.334 1.00 78.31 409 LYS A O 1
ATOM 3242 N N . SER A 1 410 ? -31.602 -7.248 40.825 1.00 81.69 410 SER A N 1
ATOM 3243 C CA . SER A 1 410 ? -31.402 -7.812 39.483 1.00 81.69 410 SER A CA 1
ATOM 3244 C C . SER A 1 410 ? -31.183 -6.761 38.388 1.00 81.69 410 SER A C 1
ATOM 3246 O O . SER A 1 410 ? -30.787 -7.124 37.279 1.00 81.69 410 SER A O 1
ATOM 3248 N N . TYR A 1 411 ? -31.429 -5.472 38.657 1.00 87.88 411 TYR A N 1
ATOM 3249 C CA . TYR A 1 411 ? -31.278 -4.402 37.664 1.00 87.88 411 TYR A CA 1
ATOM 3250 C C . TYR A 1 411 ? -29.812 -3.962 37.609 1.00 87.88 411 TYR A C 1
ATOM 3252 O O . TYR A 1 411 ? -29.281 -3.304 38.514 1.00 87.88 411 TYR A O 1
ATOM 3260 N N . VAL A 1 412 ? -29.122 -4.381 36.550 1.00 88.19 412 VAL A N 1
ATOM 3261 C CA . VAL A 1 412 ? -27.674 -4.178 36.407 1.00 88.19 412 VAL A CA 1
ATOM 3262 C C . VAL A 1 412 ? -27.373 -3.060 35.422 1.00 88.19 412 VAL A C 1
ATOM 3264 O O . VAL A 1 412 ? -26.556 -2.187 35.724 1.00 88.19 412 VAL A O 1
ATOM 3267 N N . VAL A 1 413 ? -28.011 -3.094 34.250 1.00 89.94 413 VAL A N 1
ATOM 3268 C CA . VAL A 1 413 ? -27.771 -2.144 33.160 1.00 89.94 413 VAL A CA 1
ATOM 3269 C C . VAL A 1 413 ? -29.003 -1.288 32.889 1.00 89.94 413 VAL A C 1
ATOM 3271 O O . VAL A 1 413 ? -30.110 -1.604 33.303 1.00 89.94 413 VAL A O 1
ATOM 3274 N N . THR A 1 414 ? -28.825 -0.179 32.184 1.00 87.25 414 THR A N 1
ATOM 3275 C CA . THR A 1 414 ? -29.923 0.725 31.848 1.00 87.25 414 THR A CA 1
ATOM 3276 C C . THR A 1 414 ? -30.809 0.166 30.727 1.00 87.25 414 THR A C 1
ATOM 3278 O O . THR A 1 414 ? -30.288 -0.361 29.733 1.00 87.25 414 THR A O 1
ATOM 3281 N N . PRO A 1 415 ? -32.144 0.333 30.826 1.00 87.00 415 PRO A N 1
ATOM 3282 C CA . PRO A 1 415 ? -33.058 -0.022 29.745 1.00 87.00 415 PRO A CA 1
ATOM 3283 C C . PRO A 1 415 ? -33.006 0.958 28.559 1.00 87.00 415 PRO A C 1
ATOM 3285 O O . PRO A 1 415 ? -33.490 0.640 27.469 1.00 87.00 415 PRO A O 1
ATOM 3288 N N . ASP A 1 416 ? -32.401 2.144 28.721 1.00 86.62 416 ASP A N 1
ATOM 3289 C CA . ASP A 1 416 ? -32.294 3.135 27.647 1.00 86.62 416 ASP A CA 1
ATOM 3290 C C . ASP A 1 416 ? -31.450 2.588 26.494 1.00 86.62 416 ASP A C 1
ATOM 3292 O O . ASP A 1 416 ? -30.256 2.313 26.631 1.00 86.62 416 ASP A O 1
ATOM 3296 N N . ARG A 1 417 ? -32.062 2.472 25.314 1.00 85.19 417 ARG A N 1
ATOM 3297 C CA . ARG A 1 417 ? -31.458 1.907 24.101 1.00 85.19 417 ARG A CA 1
ATOM 3298 C C . ARG A 1 417 ? -30.225 2.675 23.617 1.00 85.19 417 ARG A C 1
ATOM 3300 O O . ARG A 1 417 ? -29.313 2.042 23.088 1.00 85.19 417 ARG A O 1
ATOM 3307 N N . SER A 1 418 ? -30.169 3.986 23.834 1.00 82.56 418 SER A N 1
ATOM 3308 C CA . SER A 1 418 ? -29.104 4.873 23.348 1.00 82.56 418 SER A CA 1
ATOM 3309 C C . SER A 1 418 ? -27.840 4.854 24.210 1.00 82.56 418 SER A C 1
ATOM 3311 O O . SER A 1 418 ? -26.762 5.226 23.740 1.00 82.56 418 SER A O 1
ATOM 3313 N N . VAL A 1 419 ? -27.952 4.382 25.453 1.00 85.94 419 VAL A N 1
ATOM 3314 C CA . VAL A 1 419 ? -26.853 4.406 26.414 1.00 85.94 419 VAL A CA 1
ATOM 3315 C C . VAL A 1 419 ? -25.904 3.225 26.212 1.00 85.94 419 VAL A C 1
ATOM 3317 O O . VAL A 1 419 ? -26.310 2.066 26.074 1.00 85.94 419 VAL A O 1
ATOM 3320 N N . SER A 1 420 ? -24.611 3.540 26.206 1.00 88.06 420 SER A N 1
ATOM 3321 C CA . SER A 1 420 ? -23.508 2.589 26.117 1.00 88.06 420 SER A CA 1
ATOM 3322 C C . SER A 1 420 ? -23.207 1.933 27.465 1.00 88.06 420 SER A C 1
ATOM 3324 O O . SER A 1 420 ? -23.165 2.620 28.489 1.00 88.06 420 SER A O 1
ATOM 3326 N N . VAL A 1 421 ? -22.882 0.642 27.435 1.00 92.62 421 VAL A N 1
ATOM 3327 C CA . VAL A 1 421 ? -22.440 -0.130 28.600 1.00 92.62 421 VAL A CA 1
ATOM 3328 C C . VAL A 1 421 ? -21.117 -0.822 28.273 1.00 92.62 421 VAL A C 1
ATOM 3330 O O . VAL A 1 421 ? -20.885 -1.252 27.138 1.00 92.62 421 VAL A O 1
ATOM 3333 N N . VAL A 1 422 ? -20.235 -0.897 29.263 1.00 94.88 422 VAL A N 1
ATOM 3334 C CA . VAL A 1 422 ? -18.976 -1.649 29.224 1.00 94.88 422 VAL A CA 1
ATOM 3335 C C . VAL A 1 422 ? -18.798 -2.387 30.544 1.00 94.88 422 VAL A C 1
ATOM 3337 O O . VAL A 1 422 ? -19.369 -1.999 31.561 1.00 94.88 422 VAL A O 1
ATOM 3340 N N . GLY A 1 423 ? -17.977 -3.429 30.559 1.00 95.06 423 GLY A N 1
ATOM 3341 C CA . GLY A 1 423 ? -17.646 -4.095 31.806 1.00 95.06 423 GLY A CA 1
ATOM 3342 C C . GLY A 1 423 ? -16.368 -4.904 31.717 1.00 95.06 423 GLY A C 1
ATOM 3343 O O . GLY A 1 423 ? -15.830 -5.123 30.633 1.00 95.06 423 GLY A O 1
ATOM 3344 N N . VAL A 1 424 ? -15.881 -5.319 32.879 1.00 95.38 424 VAL A N 1
ATOM 3345 C CA . VAL A 1 424 ? -14.688 -6.150 33.016 1.00 95.38 424 VAL A CA 1
ATOM 3346 C C . VAL A 1 424 ? -14.863 -7.110 34.184 1.00 95.38 424 VAL A C 1
ATOM 3348 O O . VAL A 1 424 ? -15.395 -6.738 35.228 1.00 95.38 424 VAL A O 1
ATOM 3351 N N . ILE A 1 425 ? -14.427 -8.354 34.006 1.00 93.88 425 ILE A N 1
ATOM 3352 C CA . ILE A 1 425 ? -14.450 -9.369 35.063 1.00 93.88 425 ILE A CA 1
ATOM 3353 C C . ILE A 1 425 ? -13.183 -9.236 35.910 1.00 93.88 425 ILE A C 1
ATOM 3355 O O . ILE A 1 425 ? -12.082 -9.053 35.384 1.00 93.88 425 ILE A O 1
ATOM 3359 N N . SER A 1 426 ? -13.338 -9.343 37.228 1.00 91.81 426 SER A N 1
ATOM 3360 C CA . SER A 1 426 ? -12.239 -9.339 38.189 1.00 91.81 426 SER A CA 1
ATOM 3361 C C . SER A 1 426 ? -12.452 -10.376 39.293 1.00 91.81 426 SER A C 1
ATOM 3363 O O . SER A 1 426 ? -13.490 -11.035 39.382 1.00 91.81 426 SER A O 1
ATOM 3365 N N . THR A 1 427 ? -11.440 -10.543 40.137 1.00 87.94 427 THR A N 1
ATOM 3366 C CA . THR A 1 427 ? -11.482 -11.430 41.297 1.00 87.94 427 THR A CA 1
ATOM 3367 C C . THR A 1 427 ? -11.119 -10.625 42.529 1.00 87.94 427 THR A C 1
ATOM 3369 O O . THR A 1 427 ? -9.995 -10.143 42.623 1.00 87.94 427 THR A O 1
ATOM 3372 N N . PHE A 1 428 ? -12.054 -10.498 43.466 1.00 82.88 428 PHE A N 1
ATOM 3373 C CA . PHE A 1 428 ? -11.795 -9.844 44.745 1.00 82.88 428 PHE A CA 1
ATOM 3374 C C . PHE A 1 428 ? -11.285 -10.866 45.754 1.00 82.88 428 PHE A C 1
ATOM 3376 O O . PHE A 1 428 ? -11.879 -11.933 45.937 1.00 82.88 428 PHE A O 1
ATOM 3383 N N . THR A 1 429 ? -10.199 -10.517 46.436 1.00 78.25 429 THR A N 1
ATOM 3384 C CA . THR A 1 429 ? -9.662 -11.269 47.577 1.00 78.25 429 THR A CA 1
ATOM 3385 C C . THR A 1 429 ? -9.992 -10.530 48.867 1.00 78.25 429 THR A C 1
ATOM 3387 O O . THR A 1 429 ? -9.635 -9.360 48.998 1.00 78.25 429 THR A O 1
ATOM 3390 N N . LYS A 1 430 ? -10.647 -11.185 49.835 1.00 66.12 430 LYS A N 1
ATOM 3391 C CA . LYS A 1 430 ? -10.832 -10.598 51.173 1.00 66.12 430 LYS A CA 1
ATOM 3392 C C . LYS A 1 430 ? -9.503 -10.623 51.936 1.00 66.12 430 LYS A C 1
ATOM 3394 O O . LYS A 1 430 ? -8.866 -11.666 52.025 1.00 66.12 430 LYS A O 1
ATOM 3399 N N . GLU A 1 431 ? -9.122 -9.490 52.530 1.00 58.38 431 GLU A N 1
ATOM 3400 C CA . GLU A 1 431 ? -7.804 -9.241 53.155 1.00 58.38 431 GLU A CA 1
ATOM 3401 C C . GLU A 1 431 ? -7.415 -10.173 54.323 1.00 58.38 431 GLU A C 1
ATOM 3403 O O . GLU A 1 431 ? -6.297 -10.085 54.820 1.00 58.38 431 GLU A O 1
ATOM 3408 N N . LYS A 1 432 ? -8.287 -11.091 54.762 1.00 52.44 432 LYS A N 1
ATOM 3409 C CA . LYS A 1 432 ? -8.004 -12.021 55.870 1.00 52.44 432 LYS A CA 1
ATOM 3410 C C . LYS A 1 432 ? -8.008 -13.503 55.492 1.00 52.44 432 LYS A C 1
ATOM 3412 O O . LYS A 1 432 ? -7.666 -14.317 56.340 1.00 52.44 432 LYS A O 1
ATOM 3417 N N . ASP A 1 433 ? -8.353 -13.863 54.255 1.00 54.69 433 ASP A N 1
ATOM 3418 C CA . ASP A 1 433 ? -8.427 -15.271 53.855 1.00 54.69 433 ASP A CA 1
ATOM 3419 C C . ASP A 1 433 ? -8.105 -15.449 52.361 1.00 54.69 433 ASP A C 1
ATOM 3421 O O . ASP A 1 433 ? -8.936 -15.202 51.485 1.00 54.69 433 ASP A O 1
ATOM 3425 N N . GLN A 1 434 ? -6.871 -15.867 52.054 1.00 53.62 434 GLN A N 1
ATOM 3426 C CA . GLN A 1 434 ? -6.403 -16.080 50.674 1.00 53.62 434 GLN A CA 1
ATOM 3427 C C . GLN A 1 434 ? -7.159 -17.209 49.946 1.00 53.62 434 GLN A C 1
ATOM 3429 O O . GLN A 1 434 ? -7.051 -17.325 48.720 1.00 53.62 434 GLN A O 1
ATOM 3434 N N . SER A 1 435 ? -7.930 -18.020 50.679 1.00 55.31 435 SER A N 1
ATOM 3435 C CA . SER A 1 435 ? -8.735 -19.112 50.132 1.00 55.31 435 SER A CA 1
ATOM 3436 C C . SER A 1 435 ? -10.065 -18.644 49.523 1.00 55.31 435 SER A C 1
ATOM 3438 O O . SER A 1 435 ? -10.575 -19.293 48.609 1.00 55.31 435 SER A O 1
ATOM 3440 N N . ASN A 1 436 ? -10.605 -17.494 49.952 1.00 67.56 436 ASN A N 1
ATOM 3441 C CA . ASN A 1 436 ? -11.962 -17.075 49.601 1.00 67.56 436 ASN A CA 1
ATOM 3442 C C . ASN A 1 436 ? -11.967 -15.977 48.518 1.00 67.56 436 ASN A C 1
ATOM 3444 O O . ASN A 1 436 ? -12.026 -14.774 48.794 1.00 67.56 436 ASN A O 1
ATOM 3448 N N . LYS A 1 437 ? -11.848 -16.412 47.257 1.00 79.38 437 LYS A N 1
ATOM 3449 C CA . LYS A 1 437 ? -11.861 -15.558 46.058 1.00 79.38 437 LYS A CA 1
ATOM 3450 C C . LYS A 1 437 ? -13.284 -15.383 45.530 1.00 79.38 437 LYS A C 1
ATOM 3452 O O . LYS A 1 437 ? -13.964 -16.363 45.233 1.00 79.38 437 LYS A O 1
ATOM 3457 N N . LEU A 1 438 ? -13.705 -14.135 45.341 1.00 85.56 438 LEU A N 1
ATOM 3458 C CA . LEU A 1 438 ? -15.022 -13.798 44.797 1.00 85.56 438 LEU A CA 1
ATOM 3459 C C . LEU A 1 438 ? -14.901 -13.376 43.332 1.00 85.56 438 LEU A C 1
ATOM 3461 O O . LEU A 1 438 ? -14.247 -12.377 43.021 1.00 85.56 438 LEU A O 1
ATOM 3465 N N . SER A 1 439 ? -15.535 -14.127 42.427 1.00 89.94 439 SER A N 1
ATOM 3466 C CA . SER A 1 439 ? -15.672 -13.728 41.024 1.00 89.94 439 SER A CA 1
ATOM 3467 C C . SER A 1 439 ? -16.742 -12.649 40.896 1.00 89.94 439 SER A C 1
ATOM 3469 O O . SER A 1 439 ? -17.892 -12.847 41.297 1.00 89.94 439 SER A O 1
ATOM 3471 N N . VAL A 1 440 ? -16.361 -11.503 40.339 1.00 91.75 440 VAL A N 1
ATOM 3472 C CA . VAL A 1 440 ? -17.257 -10.364 40.133 1.00 91.75 440 VAL A CA 1
ATOM 3473 C C . VAL A 1 440 ? -16.994 -9.717 38.785 1.00 91.75 440 VAL A C 1
ATOM 3475 O O . VAL A 1 440 ? -15.971 -9.958 38.143 1.00 91.75 440 VAL A O 1
ATOM 3478 N N . PHE A 1 441 ? -17.881 -8.825 38.378 1.00 93.50 441 PHE A N 1
ATOM 3479 C CA . PHE A 1 441 ? -17.608 -7.906 37.284 1.00 93.50 441 PHE A CA 1
ATOM 3480 C C . PHE A 1 441 ? -17.932 -6.482 37.696 1.00 93.50 441 PHE A C 1
ATOM 3482 O O . PHE A 1 441 ? -18.831 -6.222 38.496 1.00 93.50 441 PHE A O 1
ATOM 3489 N N . LEU A 1 442 ? -17.164 -5.559 37.137 1.00 94.56 442 LEU A N 1
ATOM 3490 C CA . LEU A 1 442 ? -17.402 -4.138 37.260 1.00 94.56 442 LEU A CA 1
ATOM 3491 C C . LEU A 1 442 ? -18.075 -3.678 35.975 1.00 94.56 442 LEU A C 1
ATOM 3493 O O . LEU A 1 442 ? -17.584 -3.962 34.879 1.00 94.56 442 LEU A O 1
ATOM 3497 N N . VAL A 1 443 ? -19.199 -2.984 36.109 1.00 94.06 443 VAL A N 1
ATOM 3498 C CA . VAL A 1 443 ? -19.993 -2.477 34.989 1.00 94.06 443 VAL A CA 1
ATOM 3499 C C . VAL A 1 443 ? -20.024 -0.958 35.028 1.00 94.06 443 VAL A C 1
ATOM 3501 O O . VAL A 1 443 ? -20.310 -0.371 36.069 1.00 94.06 443 VAL A O 1
ATOM 3504 N N . GLY A 1 444 ? -19.713 -0.339 33.890 1.00 92.75 444 GLY A N 1
ATOM 3505 C CA . GLY A 1 444 ? -19.807 1.098 33.662 1.00 92.75 444 GLY A CA 1
ATOM 3506 C C . GLY A 1 444 ? -20.906 1.398 32.646 1.00 92.75 444 GLY A C 1
ATOM 3507 O O . GLY A 1 444 ? -20.932 0.804 31.564 1.00 92.75 444 GLY A O 1
ATOM 3508 N N . GLN A 1 445 ? -21.811 2.311 32.981 1.00 89.56 445 GLN A N 1
ATOM 3509 C CA . GLN A 1 445 ? -22.938 2.699 32.139 1.00 89.56 445 GLN A CA 1
ATOM 3510 C C . GLN A 1 445 ? -23.204 4.200 32.188 1.00 89.56 445 GLN A C 1
ATOM 3512 O O . GLN A 1 445 ? -22.969 4.869 33.194 1.00 89.56 445 GLN A O 1
ATOM 3517 N N . GLY A 1 446 ? -23.726 4.728 31.084 1.00 80.62 446 GLY A N 1
ATOM 3518 C CA . GLY A 1 446 ? -24.215 6.100 31.046 1.00 80.62 446 GLY A CA 1
ATOM 3519 C C . GLY A 1 446 ? -25.465 6.319 31.894 1.00 80.62 446 GLY A C 1
ATOM 3520 O O . GLY A 1 446 ? -26.170 5.379 32.256 1.00 80.62 446 GLY A O 1
ATOM 3521 N N . TYR A 1 447 ? -25.759 7.586 32.169 1.00 74.44 447 TYR A N 1
ATOM 3522 C CA . TYR A 1 447 ? -27.009 7.976 32.812 1.00 74.44 447 TYR A CA 1
ATOM 3523 C C . TYR A 1 447 ? -28.179 7.839 31.825 1.00 74.44 447 TYR A C 1
ATOM 3525 O O . TYR A 1 447 ? -28.139 8.430 30.744 1.00 74.44 447 TYR A O 1
ATOM 3533 N N . GLY A 1 448 ? -29.207 7.076 32.204 1.00 67.81 448 GLY A N 1
ATOM 3534 C CA . GLY A 1 448 ? -30.478 6.957 31.479 1.00 67.81 448 GLY A CA 1
ATOM 3535 C C . GLY A 1 448 ? -31.602 7.668 32.234 1.00 67.81 448 GLY A C 1
ATOM 3536 O O . GLY A 1 448 ? -31.560 7.763 33.458 1.00 67.81 448 GLY A O 1
ATOM 3537 N N . SER A 1 449 ? -32.616 8.162 31.523 1.00 62.22 449 SER A N 1
ATOM 3538 C CA . SER A 1 449 ? -33.666 9.025 32.092 1.00 62.22 449 SER A CA 1
ATOM 3539 C C . SER A 1 449 ? -34.585 8.361 33.124 1.00 62.22 449 SER A C 1
ATOM 3541 O O . SER A 1 449 ? -35.331 9.075 33.785 1.00 62.22 449 SER A O 1
ATOM 3543 N N . LEU A 1 450 ? -34.587 7.027 33.226 1.00 58.72 450 LEU A N 1
ATOM 3544 C CA . LEU A 1 450 ? -35.692 6.290 33.845 1.00 58.72 450 LEU A CA 1
ATOM 3545 C C . LEU A 1 450 ? -35.359 5.435 35.075 1.00 58.72 450 LEU A C 1
ATOM 3547 O O . LEU A 1 450 ? -36.323 5.074 35.727 1.00 58.72 450 LEU A O 1
ATOM 3551 N N . ASP A 1 451 ? -34.099 5.108 35.435 1.00 55.88 451 ASP A N 1
ATOM 3552 C CA . ASP A 1 451 ? -33.926 4.099 36.515 1.00 55.88 451 ASP A CA 1
ATOM 3553 C C . ASP A 1 451 ? -32.584 3.945 37.265 1.00 55.88 451 ASP A C 1
ATOM 3555 O O . ASP A 1 451 ? -32.584 3.351 38.339 1.00 55.88 451 ASP A O 1
ATOM 3559 N N . SER A 1 452 ? -31.424 4.418 36.785 1.00 62.62 452 SER A N 1
ATOM 3560 C CA . SER A 1 452 ? -30.149 4.123 37.479 1.00 62.62 452 SER A CA 1
ATOM 3561 C C . SER A 1 452 ? -29.262 5.344 37.659 1.00 62.62 452 SER A C 1
ATOM 3563 O O . SER A 1 452 ? -28.749 5.924 36.703 1.00 62.62 452 SER A O 1
ATOM 3565 N N . VAL A 1 453 ? -29.040 5.684 38.927 1.00 68.44 453 VAL A N 1
ATOM 3566 C CA . VAL A 1 453 ? -28.097 6.712 39.384 1.00 68.44 453 VAL A CA 1
ATOM 3567 C C . VAL A 1 453 ? -26.653 6.168 39.433 1.00 68.44 453 VAL A C 1
ATOM 3569 O O . VAL A 1 453 ? -25.697 6.937 39.524 1.00 68.44 453 VAL A O 1
ATOM 3572 N N . LYS A 1 454 ? -26.480 4.837 39.338 1.00 82.81 454 LYS A N 1
ATOM 3573 C CA . LYS A 1 454 ? -25.195 4.126 39.445 1.00 82.81 454 LYS A CA 1
ATOM 3574 C C . LYS A 1 454 ? -24.468 4.112 38.094 1.00 82.81 454 LYS A C 1
ATOM 3576 O O . LYS A 1 454 ? -24.831 3.343 37.199 1.00 82.81 454 LYS A O 1
ATOM 3581 N N . LEU A 1 455 ? -23.424 4.932 37.973 1.00 87.62 455 LEU A N 1
ATOM 3582 C CA . LEU A 1 455 ? -22.560 5.035 36.792 1.00 87.62 455 LEU A CA 1
ATOM 3583 C C . LEU A 1 455 ? -21.595 3.855 36.683 1.00 87.62 455 LEU A C 1
ATOM 3585 O O . LEU A 1 455 ? -21.449 3.270 35.615 1.00 87.62 455 LEU A O 1
ATOM 3589 N N . VAL A 1 456 ? -20.943 3.501 37.790 1.00 91.38 456 VAL A N 1
ATOM 3590 C CA . VAL A 1 456 ? -20.043 2.346 37.881 1.00 91.38 456 VAL A CA 1
ATOM 3591 C C . VAL A 1 456 ? -20.452 1.526 39.095 1.00 91.38 456 VAL A C 1
ATOM 3593 O O . VAL A 1 456 ? -20.735 2.103 40.143 1.00 91.38 456 VAL A O 1
ATOM 3596 N N . SER A 1 457 ? -20.531 0.202 38.964 1.00 91.56 457 SER A N 1
ATOM 3597 C CA . SER A 1 457 ? -20.856 -0.691 40.085 1.00 91.56 457 SER A CA 1
ATOM 3598 C C . SER A 1 457 ? -20.137 -2.032 39.992 1.00 91.56 457 SER A C 1
ATOM 3600 O O . SER A 1 457 ? -19.857 -2.506 38.889 1.00 91.56 457 SER A O 1
ATOM 3602 N N . THR A 1 458 ? -19.873 -2.654 41.143 1.00 92.69 458 THR A N 1
ATOM 3603 C CA . THR A 1 458 ? -19.302 -4.008 41.229 1.00 92.69 458 THR A CA 1
ATOM 3604 C C . THR A 1 458 ? -20.378 -5.019 41.607 1.00 92.69 458 THR A C 1
ATOM 3606 O O . THR A 1 458 ? -20.991 -4.891 42.665 1.00 92.69 458 THR A O 1
ATOM 3609 N N . ARG A 1 459 ? -20.580 -6.043 40.769 1.00 91.31 459 ARG A N 1
ATOM 3610 C CA . ARG A 1 459 ? -21.640 -7.051 40.918 1.00 91.31 459 ARG A CA 1
ATOM 3611 C C . ARG A 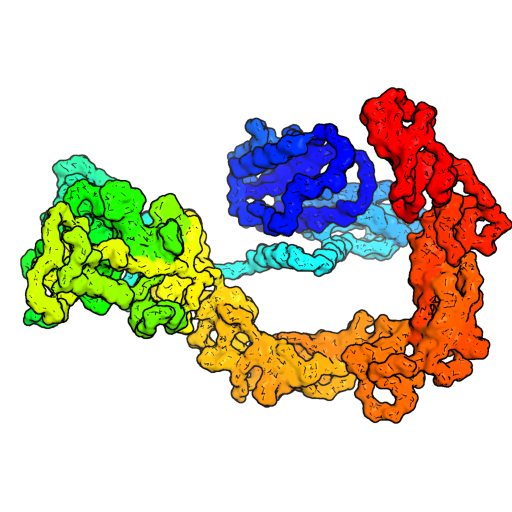1 459 ? -21.087 -8.473 41.017 1.00 91.31 459 ARG A C 1
ATOM 3613 O O . ARG A 1 459 ? -20.149 -8.827 40.299 1.00 91.31 459 ARG A O 1
ATOM 3620 N N . LEU A 1 460 ? -21.697 -9.301 41.862 1.00 91.88 460 LEU A N 1
ATOM 3621 C CA . LEU A 1 460 ? -21.319 -10.705 42.059 1.00 91.88 460 LEU A CA 1
ATOM 3622 C C . LEU A 1 460 ? -21.626 -11.580 40.828 1.00 91.88 460 LEU A C 1
ATOM 3624 O O . LEU A 1 460 ? -22.658 -11.413 40.181 1.00 91.88 460 LEU A O 1
ATOM 3628 N N . LEU A 1 461 ? -20.748 -12.548 40.534 1.00 91.75 461 LEU A N 1
ATOM 3629 C CA . LEU A 1 461 ? -20.964 -13.604 39.522 1.00 91.75 461 LEU A CA 1
ATOM 3630 C C . LEU A 1 461 ? -21.214 -14.989 40.132 1.00 91.75 461 LEU A C 1
ATOM 3632 O O . LEU A 1 461 ? -21.344 -15.975 39.410 1.00 91.75 461 LEU A O 1
ATOM 3636 N N . GLN A 1 462 ? -21.245 -15.064 41.457 1.00 89.12 462 GLN A N 1
ATOM 3637 C CA . GLN A 1 462 ? -21.480 -16.271 42.236 1.00 89.12 462 GLN A CA 1
ATOM 3638 C C . GLN A 1 462 ? -22.240 -15.891 43.507 1.00 89.12 462 GLN A C 1
ATOM 3640 O O . GLN A 1 462 ? -22.089 -14.773 44.001 1.00 89.12 462 GLN A O 1
ATOM 3645 N N . THR A 1 463 ? -23.021 -16.820 44.048 1.00 86.25 463 THR A N 1
ATOM 3646 C CA . THR A 1 463 ? -23.668 -16.657 45.354 1.00 86.25 463 THR A CA 1
ATOM 3647 C C . THR A 1 463 ? -22.614 -16.577 46.459 1.00 86.25 463 THR A C 1
ATOM 3649 O O . THR A 1 463 ? -21.625 -17.315 46.426 1.00 86.25 463 THR A O 1
ATOM 3652 N N . ASN A 1 464 ? -22.810 -15.700 47.444 1.00 82.75 464 ASN A N 1
ATOM 3653 C CA . ASN A 1 464 ? -21.879 -15.539 48.563 1.00 82.75 464 ASN A CA 1
ATOM 3654 C C . ASN A 1 464 ? -22.627 -15.222 49.867 1.00 82.75 464 ASN A C 1
ATOM 3656 O O . ASN A 1 464 ? -23.011 -14.075 50.102 1.00 82.75 464 ASN A O 1
ATOM 3660 N N . GLY A 1 465 ? -22.803 -16.231 50.725 1.00 83.12 465 GLY A N 1
ATOM 3661 C CA . GLY A 1 465 ? -23.694 -16.130 51.884 1.00 83.12 465 GLY A CA 1
ATOM 3662 C C . GLY A 1 465 ? -25.138 -15.917 51.425 1.00 83.12 465 GLY A C 1
ATOM 3663 O O . GLY A 1 465 ? -25.594 -16.616 50.524 1.00 83.12 465 GLY A O 1
ATOM 3664 N N . ASP A 1 466 ? -25.812 -14.916 51.990 1.00 82.69 466 ASP A N 1
ATOM 3665 C CA . ASP A 1 466 ? -27.188 -14.544 51.625 1.00 82.69 466 ASP A CA 1
ATOM 3666 C C . ASP A 1 466 ? -27.280 -13.653 50.370 1.00 82.69 466 ASP A C 1
ATOM 3668 O O . ASP A 1 466 ? -28.380 -13.342 49.911 1.00 82.69 466 ASP A O 1
ATOM 3672 N N . MET A 1 467 ? -26.143 -13.211 49.814 1.00 83.62 467 MET A N 1
ATOM 3673 C CA . MET A 1 467 ? -26.114 -12.378 48.607 1.00 83.62 467 MET A CA 1
ATOM 3674 C C . MET A 1 467 ? -26.226 -13.233 47.345 1.00 83.62 467 MET A C 1
ATOM 3676 O O . MET A 1 467 ? -25.436 -14.163 47.132 1.00 83.62 467 MET A O 1
ATOM 3680 N N . ASP A 1 468 ? -27.176 -12.871 46.486 1.00 87.56 468 ASP A N 1
ATOM 3681 C CA . ASP A 1 468 ? -27.433 -13.545 45.218 1.00 87.56 468 ASP A CA 1
ATOM 3682 C C . ASP A 1 468 ? -26.519 -13.043 44.079 1.00 87.56 468 ASP A C 1
ATOM 3684 O O . ASP A 1 468 ? -25.790 -12.050 44.191 1.00 87.56 468 ASP A O 1
ATOM 3688 N N . ILE A 1 469 ? -26.560 -13.735 42.943 1.00 90.12 469 ILE A N 1
ATOM 3689 C CA . ILE A 1 469 ? -25.837 -13.343 41.728 1.00 90.12 469 ILE A CA 1
ATOM 3690 C C . ILE A 1 469 ? -26.375 -11.991 41.223 1.00 90.12 469 ILE A C 1
ATOM 3692 O O . ILE A 1 469 ? -27.581 -11.752 41.210 1.00 90.12 469 ILE A O 1
ATOM 3696 N N . PHE A 1 470 ? -25.468 -11.120 40.763 1.00 90.88 470 PHE A N 1
ATOM 3697 C CA . PHE A 1 470 ? -25.699 -9.730 40.338 1.00 90.88 470 PHE A CA 1
ATOM 3698 C C . PHE A 1 470 ? -25.973 -8.701 41.444 1.00 90.88 470 PHE A C 1
ATOM 3700 O O . PHE A 1 470 ? -26.049 -7.502 41.149 1.00 90.88 470 PHE A O 1
ATOM 3707 N N . GLU A 1 471 ? -26.010 -9.111 42.713 1.00 89.81 471 GLU A N 1
ATOM 3708 C CA . GLU A 1 471 ? -26.042 -8.162 43.826 1.00 89.81 471 GLU A CA 1
ATOM 3709 C C . GLU A 1 471 ? -24.725 -7.375 43.945 1.00 89.81 471 GLU A C 1
ATOM 3711 O O . GLU A 1 471 ? -23.652 -7.826 43.527 1.00 89.81 471 GLU A O 1
ATOM 3716 N N . ASN A 1 472 ? -24.818 -6.158 44.491 1.00 86.12 472 ASN A N 1
ATOM 3717 C CA . ASN A 1 472 ? -23.645 -5.362 44.853 1.00 86.12 472 ASN A CA 1
ATOM 3718 C C . ASN A 1 472 ? -22.892 -6.049 46.004 1.00 86.12 472 ASN A C 1
ATOM 3720 O O . ASN A 1 472 ? -23.530 -6.521 46.938 1.00 86.12 472 ASN A O 1
ATOM 3724 N N . ILE A 1 473 ? -21.552 -6.046 45.977 1.00 81.19 473 ILE A N 1
ATOM 3725 C CA . ILE A 1 473 ? -20.744 -6.609 47.081 1.00 81.19 473 ILE A CA 1
ATOM 3726 C C . ILE A 1 473 ? -21.020 -5.864 48.396 1.00 81.19 473 ILE A C 1
ATOM 3728 O O . ILE A 1 473 ? -21.236 -6.490 49.429 1.00 81.19 473 ILE A O 1
ATOM 3732 N N . VAL A 1 474 ? -20.983 -4.531 48.349 1.00 81.31 474 VAL A N 1
ATOM 3733 C CA . VAL A 1 474 ? -21.418 -3.629 49.422 1.00 81.31 474 VAL A CA 1
ATOM 3734 C C . VAL A 1 474 ? -22.177 -2.452 48.808 1.00 81.31 474 VAL A C 1
ATOM 3736 O O . VAL A 1 474 ? -22.006 -2.137 47.627 1.00 81.31 474 VAL A O 1
ATOM 3739 N N . GLU A 1 475 ? -23.033 -1.782 49.581 1.00 75.31 475 GLU A N 1
ATOM 3740 C CA . GLU A 1 475 ? -23.825 -0.641 49.087 1.00 75.31 475 GLU A CA 1
ATOM 3741 C C . GLU A 1 475 ? -22.947 0.496 48.535 1.00 75.31 475 GLU A C 1
ATOM 3743 O O . GLU A 1 475 ? -23.286 1.110 47.521 1.00 75.31 475 GLU A O 1
ATOM 3748 N N . THR A 1 476 ? -21.778 0.704 49.146 1.00 75.56 476 THR A N 1
ATOM 3749 C CA . THR A 1 476 ? -20.759 1.695 48.766 1.00 75.56 476 THR A CA 1
ATOM 3750 C C . THR A 1 476 ? -19.956 1.318 47.516 1.00 75.56 476 THR A C 1
ATOM 3752 O O . THR A 1 476 ? -19.214 2.155 47.011 1.00 75.56 476 THR A O 1
ATOM 3755 N N . SER A 1 477 ? -20.119 0.111 46.951 1.00 79.62 477 SER A N 1
ATOM 3756 C CA . SER A 1 477 ? -19.414 -0.345 45.737 1.00 79.62 477 SER A CA 1
ATOM 3757 C C . SER A 1 477 ? -19.932 0.303 44.444 1.00 79.62 477 SER A C 1
ATOM 3759 O O . SER A 1 477 ? -20.121 -0.384 43.432 1.00 79.62 477 SER A O 1
ATOM 3761 N N . THR A 1 478 ? -20.250 1.600 44.470 1.00 85.62 478 THR A N 1
ATOM 3762 C CA . THR A 1 478 ? -20.839 2.302 43.329 1.00 85.62 478 THR A CA 1
ATOM 3763 C C . THR A 1 478 ? -20.388 3.757 43.225 1.00 85.62 478 THR A C 1
ATOM 3765 O O . THR A 1 478 ? -20.297 4.458 44.227 1.00 85.62 478 THR A O 1
ATOM 3768 N N . VAL A 1 479 ? -20.190 4.233 41.993 1.00 85.06 479 VAL A N 1
ATOM 3769 C CA . VAL A 1 479 ? -20.115 5.667 41.672 1.00 85.06 479 VAL A CA 1
ATOM 3770 C C . VAL A 1 479 ? -21.505 6.140 41.282 1.00 85.06 479 VAL A C 1
ATOM 3772 O O . VAL A 1 479 ? -22.113 5.577 40.367 1.00 85.06 479 VAL A O 1
ATOM 3775 N N . GLN A 1 480 ? -22.000 7.174 41.956 1.00 80.56 480 GLN A N 1
ATOM 3776 C CA . GLN A 1 480 ? -23.338 7.720 41.742 1.00 80.56 480 GLN A CA 1
ATOM 3777 C C . GLN A 1 480 ? -23.270 9.211 41.403 1.00 80.56 480 GLN A C 1
ATOM 3779 O O . GLN A 1 480 ? -22.424 9.933 41.926 1.00 80.56 480 GLN A O 1
ATOM 3784 N N . ALA A 1 481 ? -24.159 9.674 40.525 1.00 74.75 481 ALA A N 1
ATOM 3785 C CA . ALA A 1 481 ? -24.276 11.086 40.154 1.00 74.75 481 ALA A CA 1
ATOM 3786 C C . ALA A 1 481 ? -25.563 11.710 40.708 1.00 74.75 481 ALA A C 1
ATOM 3788 O O . ALA A 1 481 ? -26.570 11.029 40.829 1.00 74.75 481 ALA A O 1
ATOM 3789 N N . GLY A 1 482 ? -25.579 13.010 41.008 1.00 66.38 482 GLY A N 1
ATOM 3790 C CA . GLY A 1 482 ? -26.818 13.679 41.423 1.00 66.38 482 GLY A CA 1
ATOM 3791 C C . GLY A 1 482 ? -27.931 13.573 40.357 1.00 66.38 482 GLY A C 1
ATOM 3792 O O . GLY A 1 482 ? -27.638 13.713 39.162 1.00 66.38 482 GLY A O 1
ATOM 3793 N N . PRO A 1 483 ? -29.201 13.339 40.744 1.00 59.34 483 PRO A N 1
ATOM 3794 C CA . PRO A 1 483 ? -30.313 13.264 39.796 1.00 59.34 483 PRO A CA 1
ATOM 3795 C C . PRO A 1 483 ? -30.533 14.605 39.058 1.00 59.34 483 PRO A C 1
ATOM 3797 O O . PRO A 1 483 ? -30.255 15.674 39.597 1.00 59.34 483 PRO A O 1
ATOM 3800 N N . TYR A 1 484 ? -31.039 14.547 37.817 1.00 57.09 484 TYR A N 1
ATOM 3801 C CA . TYR A 1 484 ? -31.448 15.699 36.980 1.00 57.09 484 TYR A CA 1
ATOM 3802 C C . TYR A 1 484 ? -30.351 16.641 36.440 1.00 57.09 484 TYR A C 1
ATOM 3804 O O . TYR A 1 484 ? -30.584 17.838 36.288 1.00 57.09 484 TYR A O 1
ATOM 3812 N N . THR A 1 485 ? -29.172 16.132 36.055 1.00 61.47 485 THR A N 1
ATOM 3813 C CA . THR A 1 485 ? -28.136 16.974 35.419 1.00 61.47 485 THR A CA 1
ATOM 3814 C C . THR A 1 485 ? -27.616 16.391 34.096 1.00 61.47 485 THR A C 1
ATOM 3816 O O . THR A 1 485 ? -26.876 15.408 34.093 1.00 61.47 485 THR A O 1
ATOM 3819 N N . GLN A 1 486 ? -27.921 17.037 32.956 1.00 60.88 486 GLN A N 1
ATOM 3820 C CA . GLN A 1 486 ? -27.429 16.637 31.616 1.00 60.88 486 GLN A CA 1
ATOM 3821 C C . GLN A 1 486 ? -25.895 16.506 31.538 1.00 60.88 486 GLN A C 1
ATOM 3823 O O . GLN A 1 486 ? -25.376 15.722 30.741 1.00 60.88 486 GLN A O 1
ATOM 3828 N N . ARG A 1 487 ? -25.162 17.221 32.405 1.00 63.25 487 ARG A N 1
ATOM 3829 C CA . ARG A 1 487 ? -23.698 17.152 32.522 1.00 63.25 487 ARG A CA 1
ATOM 3830 C C . ARG A 1 487 ? -23.167 15.725 32.737 1.00 63.25 487 ARG A C 1
ATOM 3832 O O . ARG A 1 487 ? -22.045 15.427 32.329 1.00 63.25 487 ARG A O 1
ATOM 3839 N N . TYR A 1 488 ? -23.966 14.840 33.338 1.00 68.12 488 TYR A N 1
ATOM 3840 C CA . TYR A 1 488 ? -23.573 13.477 33.712 1.00 68.12 488 TYR A CA 1
ATOM 3841 C C . TYR A 1 488 ? -23.921 12.398 32.673 1.00 68.12 488 TYR A C 1
ATOM 3843 O O . TYR A 1 488 ? -23.834 11.208 32.974 1.00 68.12 488 TYR A O 1
ATOM 3851 N N . GLN A 1 489 ? -24.257 12.770 31.432 1.00 76.12 489 GLN A N 1
ATOM 3852 C CA . GLN A 1 489 ? -24.417 11.811 30.331 1.00 76.12 489 GLN A CA 1
ATOM 3853 C C . GLN A 1 489 ? -23.067 11.201 29.910 1.00 76.12 489 GLN A C 1
ATOM 3855 O O . GLN A 1 489 ? -22.396 11.697 29.000 1.00 76.12 489 GLN A O 1
ATOM 3860 N N . HIS A 1 490 ? -22.669 10.122 30.585 1.00 86.38 490 HIS A N 1
ATOM 3861 C CA . HIS A 1 490 ? -21.468 9.359 30.256 1.00 86.38 490 HIS A CA 1
ATOM 3862 C C . HIS A 1 490 ? -21.690 8.474 29.028 1.00 86.38 490 HIS A C 1
ATOM 3864 O O . HIS A 1 490 ? -22.692 7.775 28.914 1.00 86.38 490 HIS A O 1
ATOM 3870 N N . ASP A 1 491 ? -20.712 8.471 28.131 1.00 89.38 491 ASP A N 1
ATOM 3871 C CA . ASP A 1 491 ? -20.641 7.613 26.951 1.00 89.38 491 ASP A CA 1
ATOM 3872 C C . ASP A 1 491 ? -19.418 6.697 27.097 1.00 89.38 491 ASP A C 1
ATOM 3874 O O . ASP A 1 491 ? -18.305 7.064 26.713 1.00 89.38 491 ASP A O 1
ATOM 3878 N N . PHE A 1 492 ? -19.610 5.545 27.743 1.00 93.25 492 PHE A N 1
ATOM 3879 C CA . PHE A 1 492 ? -18.579 4.538 27.993 1.00 93.25 492 PHE A CA 1
ATOM 3880 C C . PHE A 1 492 ? -18.236 3.757 26.720 1.00 93.25 492 PHE A C 1
ATOM 3882 O O . PHE A 1 492 ? -19.094 3.155 26.070 1.00 93.25 492 PHE A O 1
ATOM 3889 N N . ARG A 1 493 ? -16.946 3.716 26.369 1.00 93.19 493 ARG A N 1
ATOM 3890 C CA . ARG A 1 493 ? -16.475 3.105 25.115 1.00 93.19 493 ARG A CA 1
ATOM 3891 C C . ARG A 1 493 ? -15.573 1.902 25.301 1.00 93.19 493 ARG A C 1
ATOM 3893 O O . ARG A 1 493 ? -15.653 0.989 24.482 1.00 93.19 493 ARG A O 1
ATOM 3900 N N . TYR A 1 494 ? -14.768 1.877 26.358 1.00 95.44 494 TYR A N 1
ATOM 3901 C CA . TYR A 1 494 ? -13.820 0.795 26.605 1.00 95.44 494 TYR A CA 1
ATOM 3902 C C . TYR A 1 494 ? -13.600 0.587 28.106 1.00 95.44 494 TYR A C 1
ATOM 3904 O O . TYR A 1 494 ? -13.652 1.546 28.876 1.00 95.44 494 TYR A O 1
ATOM 3912 N N . ALA A 1 495 ? -13.360 -0.657 28.516 1.00 96.38 495 ALA A N 1
ATOM 3913 C CA . ALA A 1 495 ? -12.994 -1.015 29.880 1.00 96.38 495 ALA A CA 1
ATOM 3914 C C . ALA A 1 495 ? -11.961 -2.139 29.846 1.00 96.38 495 ALA A C 1
ATOM 3916 O O . ALA A 1 495 ? -12.045 -3.032 29.003 1.00 96.38 495 ALA A O 1
ATOM 3917 N N . PHE A 1 496 ? -10.976 -2.083 30.736 1.00 95.56 496 PHE A N 1
ATOM 3918 C CA . PHE A 1 496 ? -9.918 -3.085 30.801 1.00 95.56 496 PHE A CA 1
ATOM 3919 C C . PHE A 1 496 ? -9.316 -3.169 32.200 1.00 95.56 496 PHE A C 1
ATOM 3921 O O . PHE A 1 496 ? -9.504 -2.289 33.039 1.00 95.56 496 PHE A O 1
ATOM 3928 N N . LYS A 1 497 ? -8.559 -4.239 32.431 1.00 93.81 497 LYS A N 1
ATOM 3929 C CA . LYS A 1 497 ? -7.865 -4.517 33.683 1.00 93.81 497 LYS A CA 1
ATOM 3930 C C . LYS A 1 497 ? -6.370 -4.661 33.424 1.00 93.81 497 LYS A C 1
ATOM 3932 O O . LYS A 1 497 ? -5.980 -5.335 32.473 1.00 93.81 497 LYS A O 1
ATOM 3937 N N . HIS A 1 498 ? -5.534 -4.036 34.249 1.00 93.44 498 HIS A N 1
ATOM 3938 C CA . HIS A 1 498 ? -4.079 -4.136 34.138 1.00 93.44 498 HIS A CA 1
ATOM 3939 C C . HIS A 1 498 ? -3.387 -3.911 35.490 1.00 93.44 498 HIS A C 1
ATOM 3941 O O . HIS A 1 498 ? -3.672 -2.930 36.171 1.00 93.44 498 HIS A O 1
ATOM 3947 N N . ARG A 1 499 ? -2.450 -4.804 35.857 1.00 89.19 499 ARG A N 1
ATOM 3948 C CA . ARG A 1 499 ? -1.602 -4.726 37.070 1.00 89.19 499 ARG A CA 1
ATOM 3949 C C . ARG A 1 499 ? -2.366 -4.306 38.344 1.00 89.19 499 ARG A C 1
ATOM 3951 O O . ARG A 1 499 ? -1.975 -3.350 39.009 1.00 89.19 499 ARG A O 1
ATOM 3958 N N . GLY A 1 500 ? -3.464 -4.993 38.673 1.00 89.69 500 GLY A N 1
ATOM 3959 C CA . GLY A 1 500 ? -4.225 -4.755 39.910 1.00 89.69 500 GLY A CA 1
ATOM 3960 C C . GLY A 1 500 ? -5.179 -3.557 39.868 1.00 89.69 500 GLY A C 1
ATOM 3961 O O . GLY A 1 500 ? -5.721 -3.175 40.904 1.00 89.69 500 GLY A O 1
ATOM 3962 N N . HIS A 1 501 ? -5.386 -2.955 38.696 1.00 93.31 501 HIS A N 1
ATOM 3963 C CA . HIS A 1 501 ? -6.269 -1.810 38.503 1.00 93.31 501 HIS A CA 1
ATOM 3964 C C . HIS A 1 501 ? -7.265 -2.064 37.369 1.00 93.31 501 HIS A C 1
ATOM 3966 O O . HIS A 1 501 ? -6.955 -2.713 36.366 1.00 93.31 501 HIS A O 1
ATOM 3972 N N . VAL A 1 502 ? -8.452 -1.487 37.511 1.00 95.88 502 VAL A N 1
ATOM 3973 C CA . VAL A 1 502 ? -9.519 -1.449 36.515 1.00 95.88 502 VAL A CA 1
ATOM 3974 C C . VAL A 1 502 ? -9.619 -0.043 35.937 1.00 95.88 502 VAL A C 1
ATOM 3976 O O . VAL A 1 502 ? -9.547 0.943 36.669 1.00 95.88 502 VAL A O 1
ATOM 3979 N N . TYR A 1 503 ? -9.805 0.042 34.623 1.00 97.38 503 TYR A N 1
ATOM 3980 C CA . TYR A 1 503 ? -9.883 1.294 33.887 1.00 97.38 503 TYR A CA 1
ATOM 3981 C C . TYR A 1 503 ? -11.176 1.383 33.084 1.00 97.38 503 TYR A C 1
ATOM 3983 O O . TYR A 1 503 ? -11.574 0.416 32.431 1.00 97.38 503 TYR A O 1
ATOM 3991 N N . PHE A 1 504 ? -11.781 2.570 33.069 1.00 97.31 504 PHE A N 1
ATOM 3992 C CA . PHE A 1 504 ? -12.946 2.890 32.246 1.00 97.31 504 PHE A CA 1
ATOM 3993 C C . PHE A 1 504 ? -12.667 4.115 31.387 1.00 97.31 504 PHE A C 1
ATOM 3995 O O . PHE A 1 504 ? -12.232 5.143 31.893 1.00 97.31 504 PHE A O 1
ATOM 4002 N N . LEU A 1 505 ? -12.946 4.025 30.091 1.00 96.62 505 LEU A N 1
ATOM 4003 C CA . LEU A 1 505 ? -12.757 5.108 29.133 1.00 96.62 505 LEU A CA 1
ATOM 4004 C C . LEU A 1 505 ? -14.114 5.585 28.619 1.00 96.62 505 LEU A C 1
ATOM 4006 O O . LEU A 1 505 ? -14.873 4.806 28.030 1.00 96.62 505 LEU A O 1
ATOM 4010 N N . PHE A 1 506 ? -14.409 6.865 28.823 1.00 94.25 506 PHE A N 1
ATOM 4011 C CA . PHE A 1 506 ? -15.707 7.447 28.491 1.00 94.25 506 PHE A CA 1
ATOM 4012 C C . PHE A 1 506 ? -15.607 8.916 28.077 1.00 94.25 506 PHE A C 1
ATOM 4014 O O . PHE A 1 506 ? -14.567 9.559 28.210 1.00 94.25 506 PHE A O 1
ATOM 4021 N N . SER A 1 507 ? -16.705 9.462 27.555 1.00 92.00 507 SER A N 1
ATOM 4022 C CA . SER A 1 507 ? -16.876 10.904 27.348 1.00 92.00 507 SER A CA 1
ATOM 4023 C C . SER A 1 507 ? -18.067 11.453 28.130 1.00 92.00 507 SER A C 1
ATOM 4025 O O . SER A 1 507 ? -19.101 10.797 28.188 1.00 92.00 507 SER A O 1
ATOM 4027 N N . ARG A 1 508 ? -17.950 12.667 28.683 1.00 87.19 508 ARG A N 1
ATOM 4028 C CA . ARG A 1 508 ? -19.042 13.407 29.355 1.00 87.19 508 ARG A CA 1
ATOM 4029 C C . ARG A 1 508 ? -18.953 14.913 29.087 1.00 87.19 508 ARG A C 1
ATOM 4031 O O . ARG A 1 508 ? -17.946 15.375 28.553 1.00 87.19 508 ARG A O 1
ATOM 4038 N N . MET A 1 509 ? -19.994 15.680 29.409 1.00 80.50 509 MET A N 1
ATOM 4039 C CA . MET A 1 509 ? -19.985 17.140 29.211 1.00 80.50 509 MET A CA 1
ATOM 4040 C C . MET A 1 509 ? -19.090 17.843 30.245 1.00 80.50 509 MET A C 1
ATOM 4042 O O . MET A 1 509 ? -18.999 17.413 31.399 1.00 80.50 509 MET A O 1
ATOM 4046 N N . ALA A 1 510 ? -18.433 18.930 29.833 1.00 69.38 510 ALA A N 1
ATOM 4047 C CA . ALA A 1 510 ? -17.522 19.694 30.688 1.00 69.38 510 ALA A CA 1
ATOM 4048 C C . ALA A 1 510 ? -18.255 20.479 31.798 1.00 69.38 510 ALA A C 1
ATOM 4050 O O . ALA A 1 510 ? -17.859 20.418 32.966 1.00 69.38 510 ALA A O 1
ATOM 4051 N N . ASP A 1 511 ? -19.347 21.163 31.459 1.00 63.09 511 ASP A N 1
ATOM 4052 C CA . ASP A 1 511 ? -20.113 22.095 32.299 1.00 63.09 511 ASP A CA 1
ATOM 4053 C C . ASP A 1 511 ? -21.605 22.133 31.900 1.00 63.09 511 ASP A C 1
ATOM 4055 O O . ASP A 1 511 ? -22.007 21.514 30.917 1.00 63.09 511 ASP A O 1
ATOM 4059 N N . LEU A 1 512 ? -22.444 22.819 32.691 1.00 50.38 512 LEU A N 1
ATOM 4060 C CA . LEU A 1 512 ? -23.906 22.890 32.497 1.00 50.38 512 LEU A CA 1
ATOM 4061 C C . LEU A 1 512 ? -24.323 23.656 31.227 1.00 50.38 512 LEU A C 1
ATOM 4063 O O . LEU A 1 512 ? -25.370 23.355 30.665 1.00 50.38 512 LEU A O 1
ATOM 4067 N N . ASN A 1 513 ? -23.494 24.601 30.767 1.00 51.41 513 ASN A N 1
ATOM 4068 C CA . ASN A 1 513 ? -23.722 25.396 29.554 1.00 51.41 513 ASN A CA 1
ATOM 4069 C C . ASN A 1 513 ? -22.966 24.850 28.324 1.00 51.41 513 ASN A C 1
ATOM 4071 O O . ASN A 1 513 ? -23.096 25.388 27.224 1.00 51.41 513 ASN A O 1
ATOM 4075 N N . GLY A 1 514 ? -22.132 23.820 28.493 1.00 54.25 514 GLY A N 1
ATOM 4076 C CA . GLY A 1 514 ? -21.158 23.419 27.486 1.00 54.25 514 GLY A CA 1
ATOM 4077 C C . GLY A 1 514 ? -21.686 22.437 26.458 1.00 54.25 514 GLY A C 1
ATOM 4078 O O . GLY A 1 514 ? -21.853 21.255 26.746 1.00 54.25 514 GLY A O 1
ATOM 4079 N N . ASN A 1 515 ? -21.732 22.868 25.198 1.00 60.97 515 ASN A N 1
ATOM 4080 C CA . ASN A 1 515 ? -21.889 21.996 24.023 1.00 60.97 515 ASN A CA 1
ATOM 4081 C C . ASN A 1 515 ? -20.693 21.039 23.793 1.00 60.97 515 ASN A C 1
ATOM 4083 O O . ASN A 1 515 ? -20.584 20.403 22.745 1.00 60.97 515 ASN A O 1
ATOM 4087 N N . ARG A 1 516 ? -19.746 20.940 24.735 1.00 72.94 516 ARG A N 1
ATOM 4088 C CA . ARG A 1 516 ? -18.441 20.312 24.523 1.00 72.94 516 ARG A CA 1
ATOM 4089 C C . ARG A 1 516 ? -18.266 19.049 25.370 1.00 72.94 516 ARG A C 1
ATOM 4091 O O . ARG A 1 516 ? -18.093 19.116 26.585 1.00 72.94 516 ARG A O 1
ATOM 4098 N N . LYS A 1 517 ? -18.214 17.890 24.702 1.00 82.75 517 LYS A N 1
ATOM 4099 C CA . LYS A 1 517 ? -17.856 16.598 25.319 1.00 82.75 517 LYS A CA 1
ATOM 4100 C C . LYS A 1 517 ? -16.347 16.495 25.544 1.00 82.75 517 LYS A C 1
ATOM 4102 O O . LYS A 1 517 ? -15.576 16.831 24.652 1.00 82.75 517 LYS A O 1
ATOM 4107 N N . LEU A 1 518 ? -15.924 16.032 26.712 1.00 87.56 518 LEU A N 1
ATOM 4108 C CA . LEU A 1 518 ? -14.531 15.742 27.058 1.00 87.56 518 LEU A CA 1
ATOM 4109 C C . LEU A 1 518 ? -14.372 14.250 27.341 1.00 87.56 518 LEU A C 1
ATOM 4111 O O . LEU A 1 518 ? -15.308 13.605 27.814 1.00 87.56 518 LEU A O 1
ATOM 4115 N N . SER A 1 519 ? -13.190 13.712 27.046 1.00 93.00 519 SER A N 1
ATOM 4116 C CA . SER A 1 519 ? -12.863 12.302 27.260 1.00 93.00 519 SER A CA 1
ATOM 4117 C C . SER A 1 519 ? -12.072 12.119 28.546 1.00 93.00 519 SER A C 1
ATOM 4119 O O . SER A 1 519 ? -11.159 12.895 28.830 1.00 93.00 519 SER A O 1
ATOM 4121 N N . TYR A 1 520 ? -12.401 11.071 29.293 1.00 94.31 520 TYR A N 1
ATOM 4122 C CA . TYR A 1 520 ? -11.791 10.748 30.576 1.00 94.31 520 TYR A CA 1
ATOM 4123 C C . TYR A 1 520 ? -11.441 9.267 30.643 1.00 94.31 520 TYR A C 1
ATOM 4125 O O . TYR A 1 520 ? -12.166 8.424 30.110 1.00 94.31 520 TYR A O 1
ATOM 4133 N N . VAL A 1 521 ? -10.344 8.966 31.333 1.00 96.75 521 VAL A N 1
ATOM 4134 C CA . VAL A 1 521 ? -10.024 7.624 31.814 1.00 96.75 521 VAL A CA 1
ATOM 4135 C C . VAL A 1 521 ? -10.168 7.604 33.332 1.00 96.75 521 VAL A C 1
ATOM 4137 O O . VAL A 1 521 ? -9.476 8.341 34.029 1.00 96.75 521 VAL A O 1
ATOM 4140 N N . ALA A 1 522 ? -11.074 6.783 33.848 1.00 95.50 522 ALA A N 1
ATOM 4141 C CA . ALA A 1 522 ? -11.164 6.494 35.273 1.00 95.50 522 ALA A CA 1
ATOM 4142 C C . ALA A 1 522 ? -10.308 5.281 35.626 1.00 95.50 522 ALA A C 1
ATOM 4144 O O . ALA A 1 522 ? -10.200 4.352 34.822 1.00 95.50 522 ALA A O 1
ATOM 4145 N N . ARG A 1 523 ? -9.730 5.286 36.827 1.00 95.38 523 ARG A N 1
ATOM 4146 C CA . ARG A 1 523 ? -8.988 4.164 37.411 1.00 95.38 523 ARG A CA 1
ATOM 4147 C C . ARG A 1 523 ? -9.571 3.807 38.776 1.00 95.38 523 ARG A C 1
ATOM 4149 O O . ARG A 1 523 ? -9.899 4.707 39.539 1.00 95.38 523 ARG A O 1
ATOM 4156 N N . LEU A 1 524 ? -9.635 2.512 39.072 1.00 93.69 524 LEU A N 1
ATOM 4157 C CA . LEU A 1 524 ? -10.047 1.934 40.352 1.00 93.69 524 LEU A CA 1
ATOM 4158 C C . LEU A 1 524 ? -9.108 0.769 40.709 1.00 93.69 524 LEU A C 1
ATOM 4160 O O . LEU A 1 524 ? -8.687 0.030 39.820 1.00 93.69 524 LEU A O 1
ATOM 4164 N N . CYS A 1 525 ? -8.768 0.580 41.980 1.00 91.44 525 CYS A N 1
ATOM 4165 C CA . CYS A 1 525 ? -8.029 -0.598 42.436 1.00 91.44 525 CYS A CA 1
ATOM 4166 C C . CYS A 1 525 ? -8.922 -1.850 42.438 1.00 91.44 525 CYS A C 1
ATOM 4168 O O . CYS A 1 525 ? -10.085 -1.794 42.823 1.00 91.44 525 CYS A O 1
ATOM 4170 N N . GLU A 1 526 ? -8.376 -3.007 42.049 1.00 89.38 526 GLU A N 1
ATOM 4171 C CA . GLU A 1 526 ? -9.154 -4.253 41.933 1.00 89.38 526 GLU A CA 1
ATOM 4172 C C . GLU A 1 526 ? -9.745 -4.749 43.257 1.00 89.38 526 GLU A C 1
ATOM 4174 O O . GLU A 1 526 ? -10.781 -5.394 43.218 1.00 89.38 526 GLU A O 1
ATOM 4179 N N . ASN A 1 527 ? -9.107 -4.466 44.398 1.00 85.56 527 ASN A N 1
ATOM 4180 C CA . ASN A 1 527 ? -9.542 -4.927 45.723 1.00 85.56 527 ASN A CA 1
ATOM 4181 C C . ASN A 1 527 ? -10.253 -3.841 46.550 1.00 85.56 527 ASN A C 1
ATOM 4183 O O . ASN A 1 527 ? -10.527 -4.045 47.730 1.00 85.56 527 ASN A O 1
ATOM 4187 N N . ASP A 1 528 ? -10.575 -2.697 45.947 1.00 87.31 528 ASP A N 1
ATOM 4188 C CA . ASP A 1 528 ? -11.267 -1.607 46.629 1.00 87.31 528 ASP A CA 1
ATOM 4189 C C . ASP A 1 528 ? -12.791 -1.775 46.537 1.00 87.31 528 ASP A C 1
ATOM 4191 O O . ASP A 1 528 ? -13.419 -1.496 45.515 1.00 87.31 528 ASP A O 1
ATOM 4195 N N . GLN A 1 529 ? -13.393 -2.253 47.625 1.00 83.19 529 GLN A N 1
ATOM 4196 C CA . GLN A 1 529 ? -14.838 -2.484 47.709 1.00 83.19 529 GLN A CA 1
ATOM 4197 C C . GLN A 1 529 ? -15.637 -1.191 47.923 1.00 83.19 529 GLN A C 1
ATOM 4199 O O . GLN A 1 529 ? -16.823 -1.156 47.602 1.00 83.19 529 GLN A O 1
ATOM 4204 N N . ASN A 1 530 ? -15.004 -0.131 48.430 1.00 85.56 530 ASN A N 1
ATOM 4205 C CA . ASN A 1 530 ? -15.670 1.117 48.819 1.00 85.56 530 ASN A CA 1
ATOM 4206 C C . ASN A 1 530 ? -15.475 2.253 47.804 1.00 85.56 530 ASN A C 1
ATOM 4208 O O . ASN A 1 530 ? -16.000 3.347 47.999 1.00 85.56 530 ASN A O 1
ATOM 4212 N N . TYR A 1 531 ? -14.736 1.995 46.721 1.00 89.12 531 TYR A N 1
ATOM 4213 C CA . TYR A 1 531 ? -14.490 2.935 45.626 1.00 89.12 531 TYR A CA 1
ATOM 4214 C C . TYR A 1 531 ? -13.678 4.184 46.020 1.00 89.12 531 TYR A C 1
ATOM 4216 O O . TYR A 1 531 ? -13.677 5.185 45.300 1.00 89.12 531 TYR A O 1
ATOM 4224 N N . TYR A 1 532 ? -12.920 4.122 47.117 1.00 86.56 532 TYR A N 1
ATOM 4225 C CA . TYR A 1 532 ? -12.033 5.206 47.556 1.00 86.56 532 TYR A CA 1
ATOM 4226 C C . TYR A 1 532 ? -10.910 5.524 46.556 1.00 86.56 532 TYR A C 1
ATOM 4228 O O . TYR A 1 532 ? -10.411 6.646 46.514 1.00 86.56 532 TYR A O 1
ATOM 4236 N N . SER A 1 533 ? -10.519 4.556 45.729 1.00 89.50 533 SER A N 1
ATOM 4237 C CA . SER A 1 533 ? -9.490 4.692 44.693 1.00 89.50 533 SER A CA 1
ATOM 4238 C C . SER A 1 533 ? -10.001 5.281 43.376 1.00 89.50 533 SER A C 1
ATOM 4240 O O . SER A 1 533 ? -9.193 5.478 42.463 1.00 89.50 533 SER A O 1
ATOM 4242 N N . TYR A 1 534 ? -11.310 5.541 43.241 1.00 92.12 534 TYR A N 1
ATOM 4243 C CA . TYR A 1 534 ? -11.900 5.992 41.982 1.00 92.12 534 TYR A CA 1
ATOM 4244 C C . TYR A 1 534 ? -11.456 7.421 41.632 1.00 92.12 534 TYR A C 1
ATOM 4246 O O . TYR A 1 534 ? -11.861 8.399 42.269 1.00 92.12 534 TYR A O 1
ATOM 4254 N N . LEU A 1 535 ? -10.646 7.542 40.576 1.00 91.81 535 LEU A N 1
ATOM 4255 C CA . LEU A 1 535 ? -10.096 8.814 40.102 1.00 91.81 535 LEU A CA 1
ATOM 4256 C C . LEU A 1 535 ? -10.186 8.928 38.575 1.00 91.81 535 LEU A C 1
ATOM 4258 O O . LEU A 1 535 ? -9.744 8.033 37.851 1.00 91.81 535 LEU A O 1
ATOM 4262 N N . GLU A 1 536 ? -10.718 10.048 38.084 1.00 93.62 536 GLU A N 1
ATOM 4263 C CA . GLU A 1 536 ? -10.872 10.358 36.657 1.00 93.62 536 GLU A CA 1
ATOM 4264 C C . GLU A 1 536 ? -9.774 11.302 36.155 1.00 93.62 536 GLU A C 1
ATOM 4266 O O . GLU A 1 536 ? -9.614 12.406 36.672 1.00 93.62 536 GLU A O 1
ATOM 4271 N N . LEU A 1 537 ? -9.069 10.917 35.091 1.00 94.69 537 LEU A N 1
ATOM 4272 C CA . LEU A 1 537 ? -8.095 11.754 34.390 1.00 94.69 537 LEU A CA 1
ATOM 4273 C C . LEU A 1 537 ? -8.644 12.200 33.035 1.00 94.69 537 LEU A C 1
ATOM 4275 O O . LEU A 1 537 ? -9.034 11.371 32.210 1.00 94.69 537 LEU A O 1
ATOM 4279 N N . GLN A 1 538 ? -8.611 13.504 32.767 1.00 93.00 538 GLN A N 1
ATOM 4280 C CA . GLN A 1 538 ? -8.967 14.042 31.453 1.00 93.00 538 GLN A CA 1
ATOM 4281 C C . GLN A 1 538 ? -7.902 13.694 30.398 1.00 93.00 538 GLN A C 1
ATOM 4283 O O . GLN A 1 538 ? -6.709 13.922 30.611 1.00 93.00 538 GLN A O 1
ATOM 4288 N N . LEU A 1 539 ? -8.342 13.215 29.229 1.00 93.62 539 LEU A N 1
ATOM 4289 C CA . LEU A 1 539 ? -7.502 12.930 28.064 1.00 93.62 539 LEU A CA 1
ATOM 4290 C C . LEU A 1 539 ? -7.790 13.915 26.926 1.00 93.62 539 LEU A C 1
ATOM 4292 O O . LEU A 1 539 ? -8.927 14.045 26.469 1.00 93.62 539 LEU A O 1
ATOM 4296 N N . ASN A 1 540 ? -6.742 14.567 26.421 1.00 90.31 540 ASN A N 1
ATOM 4297 C CA . ASN A 1 540 ? -6.832 15.537 25.333 1.00 90.31 540 ASN A CA 1
ATOM 4298 C C . ASN A 1 540 ? -6.033 15.063 24.111 1.00 90.31 540 ASN A C 1
ATOM 4300 O O . ASN A 1 540 ? -4.808 15.005 24.148 1.00 90.31 540 ASN A O 1
ATOM 4304 N N . CYS A 1 541 ? -6.714 14.788 22.999 1.00 90.94 541 CYS A N 1
ATOM 4305 C CA . CYS A 1 541 ? -6.082 14.531 21.703 1.00 90.94 541 CYS A CA 1
ATOM 4306 C C . CYS A 1 541 ? -6.131 15.824 20.871 1.00 90.94 541 CYS A C 1
ATOM 4308 O O . CYS A 1 541 ? -7.217 16.258 20.484 1.00 90.94 541 CYS A O 1
ATOM 4310 N N . ARG A 1 542 ? -4.999 16.508 20.644 1.00 87.00 542 ARG A N 1
ATOM 4311 C CA . ARG A 1 542 ? -5.010 17.845 20.006 1.00 87.00 542 ARG A CA 1
ATOM 4312 C C . ARG A 1 542 ? -3.826 18.139 19.089 1.00 87.00 542 ARG A C 1
ATOM 4314 O O . ARG A 1 542 ? -2.727 17.642 19.304 1.00 87.00 542 ARG A O 1
ATOM 4321 N N . ILE A 1 543 ? -4.063 19.010 18.107 1.00 79.38 543 ILE A N 1
ATOM 4322 C CA . ILE A 1 543 ? -3.045 19.645 17.256 1.00 79.38 543 ILE A CA 1
ATOM 4323 C C . ILE A 1 543 ? -3.070 21.150 17.540 1.00 79.38 543 ILE A C 1
ATOM 4325 O O . ILE A 1 543 ? -4.063 21.814 17.241 1.00 79.38 543 ILE A O 1
ATOM 4329 N N . GLY A 1 544 ? -1.989 21.698 18.098 1.00 71.75 544 GLY A N 1
ATOM 4330 C CA . GLY A 1 544 ? -1.931 23.117 18.467 1.00 71.75 544 GLY A CA 1
ATOM 4331 C C . GLY A 1 544 ? -3.017 23.516 19.479 1.00 71.75 544 GLY A C 1
ATOM 4332 O O . GLY A 1 544 ? -3.399 22.718 20.339 1.00 71.75 544 GLY A O 1
ATOM 4333 N N . THR A 1 545 ? -3.509 24.754 19.385 1.00 62.19 545 THR A N 1
ATOM 4334 C CA . THR A 1 545 ? -4.500 25.325 20.316 1.00 62.19 545 THR A CA 1
ATOM 4335 C C . THR A 1 545 ? -5.955 25.012 19.939 1.00 62.19 545 THR A C 1
ATOM 4337 O O . THR A 1 545 ? -6.749 24.734 20.835 1.00 62.19 545 THR A O 1
ATOM 4340 N N . ASP A 1 546 ? -6.293 24.956 18.643 1.00 60.47 546 ASP A N 1
ATOM 4341 C CA . ASP A 1 546 ? -7.701 24.965 18.187 1.00 60.47 546 ASP A CA 1
ATOM 4342 C C . ASP A 1 546 ? -8.230 23.616 17.662 1.00 60.47 546 ASP A C 1
ATOM 4344 O O . ASP A 1 546 ? -9.439 23.378 17.631 1.00 60.47 546 ASP A O 1
ATOM 4348 N N . ASN A 1 547 ? -7.360 22.684 17.255 1.00 68.81 547 ASN A N 1
ATOM 4349 C CA . ASN A 1 547 ? -7.782 21.404 16.673 1.00 68.81 547 ASN A CA 1
ATOM 4350 C C . ASN A 1 547 ? -7.821 20.291 17.725 1.00 68.81 547 ASN A C 1
ATOM 4352 O O . ASN A 1 547 ? -6.900 19.481 17.822 1.00 68.81 547 ASN A O 1
ATOM 4356 N N . ILE A 1 548 ? -8.908 20.246 18.499 1.00 81.50 548 ILE A N 1
ATOM 4357 C CA . ILE A 1 548 ? -9.077 19.306 19.614 1.00 81.50 548 ILE A CA 1
ATOM 4358 C C . ILE A 1 548 ? -10.092 18.211 19.249 1.00 81.50 548 ILE A C 1
ATOM 4360 O O . ILE A 1 548 ? -11.239 18.501 18.913 1.00 81.50 548 ILE A O 1
ATOM 4364 N N . TYR A 1 549 ? -9.669 16.951 19.353 1.00 88.75 549 TYR A N 1
ATOM 4365 C CA . TYR A 1 549 ? -10.491 15.749 19.225 1.00 88.75 549 TYR A CA 1
ATOM 4366 C C . TYR A 1 549 ? -10.803 15.238 20.636 1.00 88.75 549 TYR A C 1
ATOM 4368 O O . TYR A 1 549 ? -9.972 14.629 21.303 1.00 88.75 549 TYR A O 1
ATOM 4376 N N . ASN A 1 550 ? -11.987 15.560 21.138 1.00 82.31 550 ASN A N 1
ATOM 4377 C CA . ASN A 1 550 ? -12.331 15.450 22.557 1.00 82.31 550 ASN A CA 1
ATOM 4378 C C . ASN A 1 550 ? -13.375 14.374 22.876 1.00 82.31 550 ASN A C 1
ATOM 4380 O O . ASN A 1 550 ? -13.694 14.189 24.051 1.00 82.31 550 ASN A O 1
ATOM 4384 N N . LYS A 1 551 ? -13.884 13.646 21.874 1.00 90.81 551 LYS A N 1
ATOM 4385 C CA . LYS A 1 551 ? -14.858 12.564 22.070 1.00 90.81 551 LYS A CA 1
ATOM 4386 C C . LYS A 1 551 ? -14.305 11.217 21.608 1.00 90.81 551 LYS A C 1
ATOM 4388 O O . LYS A 1 551 ? -14.265 10.945 20.404 1.00 90.81 551 LYS A O 1
ATOM 4393 N N . VAL A 1 552 ? -13.927 10.364 22.555 1.00 93.75 552 VAL A N 1
ATOM 4394 C CA . VAL A 1 552 ? -13.434 9.005 22.294 1.00 93.75 552 VAL A CA 1
ATOM 4395 C C . VAL A 1 552 ? -14.507 8.130 21.638 1.00 93.75 552 VAL A C 1
ATOM 4397 O O . VAL A 1 552 ? -15.691 8.241 21.952 1.00 93.75 552 VAL A O 1
ATOM 4400 N N . GLN A 1 553 ? -14.100 7.285 20.693 1.00 93.50 553 GLN A N 1
ATOM 4401 C CA . GLN A 1 553 ? -14.971 6.373 19.940 1.00 93.50 553 GLN A CA 1
ATOM 4402 C C . GLN A 1 553 ? -14.670 4.907 20.236 1.00 93.50 553 GLN A C 1
ATOM 4404 O O . GLN A 1 553 ? -15.586 4.123 20.476 1.00 93.50 553 GLN A O 1
ATOM 4409 N N . ALA A 1 554 ? -13.387 4.557 20.255 1.00 95.38 554 ALA A N 1
ATOM 4410 C CA . ALA A 1 554 ? -12.894 3.222 20.550 1.00 95.38 554 ALA A CA 1
ATOM 4411 C C . ALA A 1 554 ? -11.458 3.307 21.064 1.00 95.38 554 ALA A C 1
ATOM 4413 O O . ALA A 1 554 ? -10.767 4.302 20.822 1.00 95.38 554 ALA A O 1
ATOM 4414 N N . ALA A 1 555 ? -11.013 2.260 21.749 1.00 96.75 555 ALA A N 1
ATOM 4415 C CA . ALA A 1 555 ? -9.637 2.141 22.191 1.00 96.75 555 ALA A CA 1
ATOM 4416 C C . ALA A 1 555 ? -9.180 0.683 22.226 1.00 96.75 555 ALA A C 1
ATOM 4418 O O . ALA A 1 555 ? -10.003 -0.229 22.268 1.00 96.75 555 ALA A O 1
ATOM 4419 N N . TYR A 1 556 ? -7.865 0.499 22.219 1.00 96.62 556 TYR A N 1
ATOM 4420 C CA . TYR A 1 556 ? -7.190 -0.787 22.288 1.00 96.62 556 TYR A CA 1
ATOM 4421 C C . TYR A 1 556 ? -5.919 -0.642 23.128 1.00 96.62 556 TYR A C 1
ATOM 4423 O O . TYR A 1 556 ? -5.182 0.334 22.973 1.00 96.62 556 TYR A O 1
ATOM 4431 N N . LEU A 1 557 ? -5.664 -1.591 24.029 1.00 95.38 557 LEU A N 1
ATOM 4432 C CA . LEU A 1 557 ? -4.487 -1.586 24.903 1.00 95.38 557 LEU A CA 1
ATOM 4433 C C . LEU A 1 557 ? -3.527 -2.695 24.471 1.00 95.38 557 LEU A C 1
ATOM 4435 O O . LEU A 1 557 ? -3.913 -3.860 24.462 1.00 95.38 557 LEU A O 1
ATOM 4439 N N . THR A 1 558 ? -2.285 -2.344 24.143 1.00 94.25 558 THR A N 1
ATOM 4440 C CA . THR A 1 558 ? -1.228 -3.317 23.820 1.00 94.25 558 THR A CA 1
ATOM 4441 C C . THR A 1 558 ? 0.158 -2.694 23.992 1.00 94.25 558 THR A C 1
ATOM 4443 O O . THR A 1 558 ? 0.276 -1.479 24.169 1.00 94.25 558 THR A O 1
ATOM 4446 N N . SER A 1 559 ? 1.213 -3.506 23.927 1.00 92.31 559 SER A N 1
ATOM 4447 C CA . SER A 1 559 ? 2.587 -3.010 23.861 1.00 92.31 559 SER A CA 1
ATOM 4448 C C . SER A 1 559 ? 2.840 -2.280 22.528 1.00 92.31 559 SER A C 1
ATOM 4450 O O . SER A 1 559 ? 2.288 -2.668 21.494 1.00 92.31 559 SER A O 1
ATOM 4452 N N . PRO A 1 560 ? 3.652 -1.208 22.517 1.00 89.62 560 PRO A N 1
ATOM 4453 C CA . PRO A 1 560 ? 3.908 -0.411 21.322 1.00 89.62 560 PRO A CA 1
ATOM 4454 C C . PRO A 1 560 ? 5.006 -0.984 20.421 1.00 89.62 560 PRO A C 1
ATOM 4456 O O . PRO A 1 560 ? 5.272 -0.382 19.392 1.00 89.62 560 PRO A O 1
ATOM 4459 N N . GLY A 1 561 ? 5.669 -2.089 20.772 1.00 89.38 561 GLY A N 1
ATOM 4460 C CA . GLY A 1 561 ? 6.846 -2.578 20.044 1.00 89.38 561 GLY A CA 1
ATOM 4461 C C . GLY A 1 561 ? 8.073 -1.664 20.185 1.00 89.38 561 GLY A C 1
ATOM 4462 O O . GLY A 1 561 ? 7.966 -0.481 20.509 1.00 89.38 561 GLY A O 1
ATOM 4463 N N . GLN A 1 562 ? 9.264 -2.211 19.938 1.00 87.31 562 GLN A N 1
ATOM 4464 C CA . GLN A 1 562 ? 10.525 -1.526 20.247 1.00 87.31 562 GLN A CA 1
ATOM 4465 C C . GLN A 1 562 ? 10.725 -0.225 19.447 1.00 87.31 562 GLN A C 1
ATOM 4467 O O . GLN A 1 562 ? 11.133 0.791 20.007 1.00 87.31 562 GLN A O 1
ATOM 4472 N N . ILE A 1 563 ? 10.388 -0.223 18.150 1.00 87.75 563 ILE A N 1
ATOM 4473 C CA . ILE A 1 563 ? 10.612 0.935 17.264 1.00 87.75 563 ILE A CA 1
ATOM 4474 C C . ILE A 1 563 ? 9.732 2.125 17.665 1.00 87.75 563 ILE A C 1
ATOM 4476 O O . ILE A 1 563 ? 10.192 3.266 17.712 1.00 87.75 563 ILE A O 1
ATOM 4480 N N . LEU A 1 564 ? 8.455 1.887 17.967 1.00 88.81 564 LEU A N 1
ATOM 4481 C CA . LEU A 1 564 ? 7.558 2.961 18.388 1.00 88.81 564 LEU A CA 1
ATOM 4482 C C . LEU A 1 564 ? 7.847 3.391 19.833 1.00 88.81 564 LEU A C 1
ATOM 4484 O O . LEU A 1 564 ? 7.768 4.584 20.115 1.00 88.81 564 LEU A O 1
ATOM 4488 N N . ALA A 1 565 ? 8.229 2.466 20.724 1.00 87.62 565 ALA A N 1
ATOM 4489 C CA . ALA A 1 565 ? 8.640 2.794 22.092 1.00 87.62 565 ALA A CA 1
ATOM 4490 C C . ALA A 1 565 ? 9.807 3.795 22.111 1.00 87.62 565 ALA A C 1
ATOM 4492 O O . ALA A 1 565 ? 9.739 4.802 22.817 1.00 87.62 565 ALA A O 1
ATOM 4493 N N . GLN A 1 566 ? 10.834 3.580 21.280 1.00 83.25 566 GLN A N 1
ATOM 4494 C CA . GLN A 1 566 ? 11.969 4.502 21.139 1.00 83.25 566 GLN A CA 1
ATOM 4495 C C . GLN A 1 566 ? 11.532 5.892 20.652 1.00 83.25 566 GLN A C 1
ATOM 4497 O O . GLN A 1 566 ? 11.957 6.901 21.209 1.00 83.25 566 GLN A O 1
ATOM 4502 N N . ASN A 1 567 ? 10.630 5.962 19.669 1.00 80.62 567 ASN A N 1
ATOM 4503 C CA . ASN A 1 567 ? 10.131 7.238 19.146 1.00 80.62 567 ASN A CA 1
ATOM 4504 C C . ASN A 1 567 ? 9.247 7.997 20.144 1.00 80.62 567 ASN A C 1
ATOM 4506 O O . ASN A 1 567 ? 9.322 9.220 20.226 1.00 80.62 567 ASN A O 1
ATOM 4510 N N . LEU A 1 568 ? 8.432 7.286 20.926 1.00 78.38 568 LEU A N 1
ATOM 4511 C CA . LEU A 1 568 ? 7.613 7.882 21.985 1.00 78.38 568 LEU A CA 1
ATOM 4512 C C . LEU A 1 568 ? 8.452 8.379 23.174 1.00 78.38 568 LEU A C 1
ATOM 4514 O O . LEU A 1 568 ? 7.980 9.202 23.958 1.00 78.38 568 LEU A O 1
ATOM 4518 N N . SER A 1 569 ? 9.700 7.918 23.288 1.00 67.44 569 SER A N 1
ATOM 4519 C CA . SER A 1 569 ? 10.620 8.213 24.391 1.00 67.44 569 SER A CA 1
ATOM 4520 C C . SER A 1 569 ? 11.356 9.555 24.266 1.00 67.44 569 SER A C 1
ATOM 4522 O O . SER A 1 569 ? 12.328 9.783 24.986 1.00 67.44 569 SER A O 1
ATOM 4524 N N . SER A 1 570 ? 10.900 10.497 23.426 1.00 53.53 570 SER A N 1
ATOM 4525 C CA . SER A 1 570 ? 11.536 11.826 23.296 1.00 53.53 570 SER A CA 1
ATOM 4526 C C . SER A 1 570 ? 11.572 12.633 24.613 1.00 53.53 570 SER A C 1
ATOM 4528 O O . SER A 1 570 ? 12.276 13.632 24.682 1.00 53.53 570 SER A O 1
ATOM 4530 N N . ASN A 1 571 ? 10.855 12.189 25.659 1.00 48.25 571 ASN A N 1
ATOM 4531 C CA . ASN A 1 571 ? 10.822 12.778 27.007 1.00 48.25 571 ASN A CA 1
ATOM 4532 C C . ASN A 1 571 ? 11.220 11.796 28.142 1.00 48.25 571 ASN A C 1
ATOM 4534 O O . ASN A 1 571 ? 10.863 12.021 29.300 1.00 48.25 571 ASN A O 1
ATOM 4538 N N . GLY A 1 572 ? 11.936 10.707 27.837 1.00 52.25 572 GLY A N 1
ATOM 4539 C CA . GLY A 1 572 ? 12.393 9.700 28.810 1.00 52.25 572 GLY A CA 1
ATOM 4540 C C . GLY A 1 572 ? 12.088 8.269 28.359 1.00 52.25 572 GLY A C 1
ATOM 4541 O O . GLY A 1 572 ? 11.142 8.049 27.608 1.00 52.25 572 GLY A O 1
ATOM 4542 N N . SER A 1 573 ? 12.894 7.299 28.802 1.00 53.91 573 SER A N 1
ATOM 4543 C CA . SER A 1 573 ? 12.771 5.891 28.408 1.00 53.91 573 SER A CA 1
ATOM 4544 C C . SER A 1 573 ? 11.440 5.292 28.866 1.00 53.91 573 SER A C 1
ATOM 4546 O O . SER A 1 573 ? 11.233 5.060 30.058 1.00 53.91 573 SER A O 1
ATOM 4548 N N . LEU A 1 574 ? 10.543 5.005 27.919 1.00 64.44 574 LEU A N 1
ATOM 4549 C CA . LEU A 1 574 ? 9.438 4.082 28.167 1.00 64.44 574 LEU A CA 1
ATOM 4550 C C . LEU A 1 574 ? 10.034 2.673 28.326 1.00 64.44 574 LEU A C 1
ATOM 4552 O O . LEU A 1 574 ? 10.758 2.233 27.430 1.00 64.44 574 LEU A O 1
ATOM 4556 N N . PRO A 1 575 ? 9.778 1.966 29.442 1.00 65.50 575 PRO A N 1
ATOM 4557 C CA . PRO A 1 575 ? 10.168 0.564 29.578 1.00 65.50 575 PRO A CA 1
ATOM 4558 C C . PRO A 1 575 ? 9.599 -0.266 28.417 1.00 65.50 575 PRO A C 1
ATOM 4560 O O . PRO A 1 575 ? 8.463 -0.023 28.010 1.00 65.50 575 PRO A O 1
ATOM 4563 N N . GLU A 1 576 ? 10.345 -1.255 27.907 1.00 60.19 576 GLU A N 1
ATOM 4564 C CA . GLU A 1 576 ? 9.888 -2.112 26.790 1.00 60.19 576 GLU A CA 1
ATOM 4565 C C . GLU A 1 576 ? 8.555 -2.831 27.094 1.00 60.19 576 GLU A C 1
ATOM 4567 O O . GLU A 1 576 ? 7.772 -3.092 26.181 1.00 60.19 576 GLU A O 1
ATOM 4572 N N . ASP A 1 577 ? 8.258 -3.052 28.380 1.00 68.88 577 ASP A N 1
ATOM 4573 C CA . ASP A 1 577 ? 7.027 -3.680 28.878 1.00 68.88 577 ASP A CA 1
ATOM 4574 C C . ASP A 1 577 ? 5.857 -2.709 29.128 1.00 68.88 577 ASP A C 1
ATOM 4576 O O . ASP A 1 577 ? 4.807 -3.127 29.631 1.00 68.88 577 ASP A O 1
ATOM 4580 N N . ASP A 1 578 ? 6.013 -1.405 28.868 1.00 84.12 578 ASP A N 1
ATOM 4581 C CA . ASP A 1 578 ? 4.922 -0.458 29.103 1.00 84.12 578 ASP A CA 1
ATOM 4582 C C . ASP A 1 578 ? 3.810 -0.614 28.057 1.00 84.12 578 ASP A C 1
ATOM 4584 O O . ASP A 1 578 ? 4.042 -0.725 26.850 1.00 84.12 578 ASP A O 1
ATOM 4588 N N . MET A 1 579 ? 2.566 -0.603 28.530 1.00 92.38 579 MET A N 1
ATOM 4589 C CA . MET A 1 579 ? 1.393 -0.681 27.665 1.00 92.38 579 MET A CA 1
ATOM 4590 C C . MET A 1 579 ? 1.027 0.708 27.149 1.00 92.38 579 MET A C 1
ATOM 4592 O O . MET A 1 579 ? 1.095 1.697 27.876 1.00 92.38 579 MET A O 1
ATOM 4596 N N . VAL A 1 580 ? 0.549 0.789 25.911 1.00 94.25 580 VAL A N 1
ATOM 4597 C CA . VAL A 1 580 ? 0.046 2.030 25.316 1.00 94.25 580 VAL A CA 1
ATOM 4598 C C . VAL A 1 580 ? -1.439 1.882 25.010 1.00 94.25 580 VAL A C 1
ATOM 4600 O O . VAL A 1 580 ? -1.884 0.900 24.414 1.00 94.25 580 VAL A O 1
ATOM 4603 N N . LEU A 1 581 ? -2.222 2.876 25.432 1.00 96.50 581 LEU A N 1
ATOM 4604 C CA . LEU A 1 581 ? -3.629 3.007 25.083 1.00 96.50 581 LEU A CA 1
ATOM 4605 C C . LEU A 1 581 ? -3.741 3.730 23.737 1.00 96.50 581 LEU A C 1
ATOM 4607 O O . LEU A 1 581 ? -3.536 4.944 23.648 1.00 96.50 581 LEU A O 1
ATOM 4611 N N . PHE A 1 582 ? -4.079 2.980 22.694 1.00 96.50 582 PHE A N 1
ATOM 4612 C CA . PHE A 1 582 ? -4.381 3.503 21.367 1.00 96.50 582 PHE A CA 1
ATOM 4613 C C . PHE A 1 582 ? -5.861 3.847 21.318 1.00 96.50 582 PHE A C 1
ATOM 4615 O O . PHE A 1 582 ? -6.700 2.968 21.490 1.00 96.50 582 PHE A O 1
ATOM 4622 N N . ALA A 1 583 ? -6.200 5.115 21.108 1.00 96.50 583 ALA A N 1
ATOM 4623 C CA . ALA A 1 583 ? -7.579 5.575 21.178 1.00 96.50 583 ALA A CA 1
ATOM 4624 C C . ALA A 1 583 ? -7.937 6.475 19.996 1.00 96.50 583 ALA A C 1
ATOM 4626 O O . ALA A 1 583 ? -7.184 7.368 19.601 1.00 96.50 583 ALA A O 1
ATOM 4627 N N . VAL A 1 584 ? -9.117 6.225 19.439 1.00 96.12 584 VAL A N 1
ATOM 4628 C CA . VAL A 1 584 ? -9.694 7.002 18.348 1.00 96.12 584 VAL A CA 1
ATOM 4629 C C . VAL A 1 584 ? -10.627 8.053 18.932 1.00 96.12 584 VAL A C 1
ATOM 4631 O O . VAL A 1 584 ? -11.540 7.730 19.690 1.00 96.12 584 VAL A O 1
ATOM 4634 N N . PHE A 1 585 ? -10.420 9.307 18.548 1.00 94.62 585 PHE A N 1
ATOM 4635 C CA . PHE A 1 585 ? -11.202 10.460 18.971 1.00 94.62 585 PHE A CA 1
ATOM 4636 C C . PHE A 1 585 ? -11.874 11.115 17.772 1.00 94.62 585 PHE A C 1
ATOM 4638 O O . PHE A 1 585 ? -11.340 11.118 16.670 1.00 94.62 585 PHE A O 1
ATOM 4645 N N . SER A 1 586 ? -13.024 11.724 18.013 1.00 92.31 586 SER A N 1
ATOM 4646 C CA . SER A 1 586 ? -13.764 12.541 17.053 1.00 92.31 586 SER A CA 1
ATOM 4647 C C . SER A 1 586 ? -13.878 13.975 17.562 1.00 92.31 586 SER A C 1
ATOM 4649 O O . SER A 1 586 ? -13.774 14.228 18.771 1.00 92.31 586 SER A O 1
ATOM 4651 N N . LYS A 1 587 ? -14.084 14.920 16.644 1.00 88.00 587 LYS A N 1
ATOM 4652 C CA . LYS A 1 587 ? -14.526 16.271 16.998 1.00 88.00 587 LYS A CA 1
ATOM 4653 C C . LYS A 1 587 ? -16.008 16.233 17.378 1.00 88.00 587 LYS A C 1
ATOM 4655 O O . LYS A 1 587 ? -16.787 15.530 16.747 1.00 88.00 587 LYS A O 1
ATOM 4660 N N . ALA A 1 588 ? -16.403 16.993 18.400 1.00 71.00 588 ALA A N 1
ATOM 4661 C CA . ALA A 1 588 ? -17.774 16.963 18.921 1.00 71.00 588 ALA A CA 1
ATOM 4662 C C . ALA A 1 588 ? -18.852 17.267 17.855 1.00 71.00 588 ALA A C 1
ATOM 4664 O O . ALA A 1 588 ? -19.868 16.579 17.824 1.00 71.00 588 ALA A O 1
ATOM 4665 N N . ASP A 1 589 ? -18.583 18.216 16.949 1.00 72.19 589 ASP A N 1
ATOM 4666 C CA . ASP A 1 589 ? -19.568 18.736 15.983 1.00 72.19 589 ASP A CA 1
ATOM 4667 C C . ASP A 1 589 ? -19.285 18.346 14.523 1.00 72.19 589 ASP A C 1
ATOM 4669 O O . ASP A 1 589 ? -19.977 18.786 13.604 1.00 72.19 589 ASP A O 1
ATOM 4673 N N . ARG A 1 590 ? -18.219 17.577 14.267 1.00 77.88 590 ARG A N 1
ATOM 4674 C CA . ARG A 1 590 ? -17.759 17.257 12.908 1.00 77.88 590 ARG A CA 1
ATOM 4675 C C . ARG A 1 590 ? -17.302 15.805 12.799 1.00 77.88 590 ARG A C 1
ATOM 4677 O O . ARG A 1 590 ? -16.800 15.258 13.775 1.00 77.88 590 ARG A O 1
ATOM 4684 N N . PRO A 1 591 ? -17.396 15.188 11.607 1.00 80.62 591 PRO A N 1
ATOM 4685 C CA . PRO A 1 591 ? -16.957 13.809 11.409 1.00 80.62 591 PRO A CA 1
ATOM 4686 C C . PRO A 1 591 ? -15.429 13.637 11.463 1.00 80.62 591 PRO A C 1
ATOM 4688 O O . PRO A 1 591 ? -14.951 12.506 11.409 1.00 80.62 591 PRO A O 1
ATOM 4691 N N . ASP A 1 592 ? -14.648 14.719 11.546 1.00 90.94 592 ASP A N 1
ATOM 4692 C CA . ASP A 1 592 ? -13.194 14.662 11.688 1.00 90.94 592 ASP A CA 1
ATOM 4693 C C . ASP A 1 592 ? -12.778 13.816 12.897 1.00 90.94 592 ASP A C 1
ATOM 4695 O O . ASP A 1 592 ? -13.256 14.007 14.018 1.00 90.94 592 ASP A O 1
ATOM 4699 N N . SER A 1 593 ? -11.845 12.900 12.665 1.00 94.06 593 SER A N 1
ATOM 4700 C CA . SER A 1 593 ? -11.370 11.947 13.661 1.00 94.06 593 SER A CA 1
ATOM 4701 C C . SER A 1 593 ? -9.854 11.826 13.662 1.00 94.06 593 SER A C 1
ATOM 4703 O O . SER A 1 593 ? -9.181 12.133 12.675 1.00 94.06 593 SER A O 1
ATOM 4705 N N . ALA A 1 594 ? -9.317 11.354 14.778 1.00 94.56 594 ALA A N 1
ATOM 4706 C CA . ALA A 1 594 ? -7.895 11.202 15.001 1.00 94.56 594 ALA A CA 1
ATOM 4707 C C . ALA A 1 594 ? -7.577 9.955 15.827 1.00 94.56 594 ALA A C 1
ATOM 4709 O O . ALA A 1 594 ? -8.348 9.573 16.702 1.00 94.56 594 ALA A O 1
ATOM 4710 N N . LEU A 1 595 ? -6.421 9.350 15.570 1.00 95.44 595 LEU A N 1
ATOM 4711 C CA . LEU A 1 595 ? -5.824 8.312 16.405 1.00 95.44 595 LEU A CA 1
ATOM 4712 C C . LEU A 1 595 ? -4.766 8.962 17.302 1.00 95.44 595 LEU A C 1
ATOM 4714 O O . LEU A 1 595 ? -3.836 9.592 16.800 1.00 95.44 595 LEU A O 1
ATOM 4718 N N . CYS A 1 596 ? -4.905 8.797 18.613 1.00 94.25 596 CYS A N 1
ATOM 4719 C CA . CYS A 1 596 ? -3.956 9.255 19.624 1.00 94.25 596 CYS A CA 1
ATOM 4720 C C . CYS A 1 596 ? -3.445 8.074 20.458 1.00 94.25 596 CYS A C 1
ATOM 4722 O O . CYS A 1 596 ? -4.106 7.041 20.574 1.00 94.25 596 CYS A O 1
ATOM 4724 N N . MET A 1 597 ? -2.263 8.246 21.045 1.00 94.00 597 MET A N 1
ATOM 4725 C CA . MET A 1 597 ? -1.586 7.227 21.848 1.00 94.00 597 MET A CA 1
ATOM 4726 C C . MET A 1 597 ? -1.272 7.794 23.230 1.00 94.00 597 MET A C 1
ATOM 4728 O O . MET A 1 597 ? -0.744 8.902 23.336 1.00 94.00 597 MET A O 1
ATOM 4732 N N . PHE A 1 598 ? -1.590 7.040 24.278 1.00 93.75 598 PHE A N 1
ATOM 4733 C CA . PHE A 1 598 ? -1.333 7.427 25.664 1.00 93.75 598 PHE A CA 1
ATOM 4734 C C . PHE A 1 598 ? -0.604 6.290 26.386 1.00 93.75 598 PHE A C 1
ATOM 4736 O O . PHE A 1 598 ? -1.221 5.253 26.639 1.00 93.75 598 PHE A O 1
ATOM 4743 N N . PRO A 1 599 ? 0.689 6.447 26.725 1.00 93.31 599 PRO A N 1
ATOM 4744 C CA . PRO A 1 599 ? 1.390 5.470 27.550 1.00 93.31 599 PRO A CA 1
ATOM 4745 C C . PRO A 1 599 ? 0.688 5.291 28.897 1.00 93.31 599 PRO A C 1
ATOM 4747 O O . PRO A 1 599 ? 0.351 6.272 29.571 1.00 93.31 599 PRO A O 1
ATOM 4750 N N . LEU A 1 600 ? 0.460 4.042 29.299 1.00 93.62 600 LEU A N 1
ATOM 4751 C CA . LEU A 1 600 ? -0.258 3.729 30.529 1.00 93.62 600 LEU A CA 1
ATOM 4752 C C . LEU A 1 600 ? 0.553 4.153 31.760 1.00 93.62 600 LEU A C 1
ATOM 4754 O O . LEU A 1 600 ? -0.031 4.630 32.734 1.00 93.62 600 LEU A O 1
ATOM 4758 N N . SER A 1 601 ? 1.889 4.091 31.697 1.00 91.12 601 SER A N 1
ATOM 4759 C CA . SER A 1 601 ? 2.775 4.698 32.700 1.00 91.12 601 SER A CA 1
ATOM 4760 C C . SER A 1 601 ? 2.513 6.194 32.895 1.00 91.12 601 SER A C 1
ATOM 4762 O O . SER A 1 601 ? 2.464 6.662 34.030 1.00 91.12 601 SER A O 1
ATOM 4764 N N . SER A 1 602 ? 2.272 6.945 31.816 1.00 92.50 602 SER A N 1
ATOM 4765 C CA . SER A 1 602 ? 1.989 8.384 31.878 1.00 92.50 602 SER A CA 1
ATOM 4766 C C . SER A 1 602 ? 0.615 8.672 32.480 1.00 92.50 602 SER A C 1
ATOM 4768 O O . SER A 1 602 ? 0.499 9.581 33.300 1.00 92.50 602 SER A O 1
ATOM 4770 N N . ILE A 1 603 ? -0.402 7.871 32.138 1.00 94.25 603 ILE A N 1
ATOM 4771 C CA . ILE A 1 603 ? -1.729 7.927 32.776 1.00 94.25 603 ILE A CA 1
ATOM 4772 C C . ILE A 1 603 ? -1.594 7.663 34.280 1.00 94.25 603 ILE A C 1
ATOM 4774 O O . ILE A 1 603 ? -2.059 8.453 35.100 1.00 94.25 603 ILE A O 1
ATOM 4778 N N . ASN A 1 604 ? -0.912 6.578 34.651 1.00 92.62 604 ASN A N 1
ATOM 4779 C CA . ASN A 1 604 ? -0.742 6.182 36.044 1.00 92.62 604 ASN A CA 1
ATOM 4780 C C . ASN A 1 604 ? 0.069 7.197 36.848 1.00 92.62 604 ASN A C 1
ATOM 4782 O O . ASN A 1 604 ? -0.315 7.500 37.976 1.00 92.62 604 ASN A O 1
ATOM 4786 N N . ARG A 1 605 ? 1.144 7.744 36.267 1.00 91.38 605 ARG A N 1
ATOM 4787 C CA . ARG A 1 605 ? 1.945 8.814 36.866 1.00 91.38 605 ARG A CA 1
ATOM 4788 C C . ARG A 1 605 ? 1.092 10.053 37.108 1.00 91.38 605 ARG A C 1
ATOM 4790 O O . ARG A 1 605 ? 1.098 10.565 38.218 1.00 91.38 605 ARG A O 1
ATOM 4797 N N . ARG A 1 606 ? 0.303 10.488 36.121 1.00 92.38 606 ARG A N 1
ATOM 4798 C CA . ARG A 1 606 ? -0.533 11.690 36.250 1.00 92.38 606 ARG A CA 1
ATOM 4799 C C . ARG A 1 606 ? -1.640 11.535 37.294 1.00 92.38 606 ARG A C 1
ATOM 4801 O O . ARG A 1 606 ? -1.873 12.451 38.074 1.00 92.38 606 ARG A O 1
ATOM 4808 N N . LEU A 1 607 ? -2.282 10.366 37.348 1.00 91.88 607 LEU A N 1
ATOM 4809 C CA . LEU A 1 607 ? -3.245 10.020 38.401 1.00 91.88 607 LEU A CA 1
ATOM 4810 C C . LEU A 1 607 ? -2.584 10.012 39.787 1.00 91.88 607 LEU A C 1
ATOM 4812 O O . LEU A 1 607 ? -3.160 10.511 40.749 1.00 91.88 607 LEU A O 1
ATOM 4816 N N . LYS A 1 608 ? -1.362 9.472 39.884 1.00 88.88 608 LYS A N 1
ATOM 4817 C CA . LYS A 1 608 ? -0.579 9.456 41.123 1.00 88.88 608 LYS A CA 1
ATOM 4818 C C . LYS A 1 608 ? -0.226 10.874 41.582 1.00 88.88 608 LYS A C 1
ATOM 4820 O O . LYS A 1 608 ? -0.491 11.201 42.726 1.00 88.88 608 LYS A O 1
ATOM 4825 N N . GLU A 1 609 ? 0.294 11.715 40.687 1.00 89.00 609 GLU A N 1
ATOM 4826 C CA . GLU A 1 609 ? 0.605 13.131 40.947 1.00 89.00 609 GLU A CA 1
ATOM 4827 C C . GLU A 1 609 ? -0.625 13.904 41.442 1.00 89.00 609 GLU A C 1
ATOM 4829 O O . GLU A 1 609 ? -0.528 14.688 42.385 1.00 89.00 609 GLU A O 1
ATOM 4834 N N . ALA A 1 610 ? -1.788 13.676 40.822 1.00 88.50 610 ALA A N 1
ATOM 4835 C CA . ALA A 1 610 ? -3.028 14.333 41.215 1.00 88.50 610 ALA A CA 1
ATOM 4836 C C . ALA A 1 610 ? -3.489 13.906 42.617 1.00 88.50 610 ALA A C 1
ATOM 4838 O O . ALA A 1 610 ? -3.876 14.750 43.425 1.00 88.50 610 ALA A O 1
ATOM 4839 N N . LEU A 1 611 ? -3.394 12.610 42.927 1.00 86.88 611 LEU A N 1
ATOM 4840 C CA . LEU A 1 611 ? -3.721 12.089 44.250 1.00 86.88 611 LEU A CA 1
ATOM 4841 C C . LEU A 1 611 ? -2.722 12.578 45.314 1.00 86.88 611 LEU A C 1
ATOM 4843 O O . LEU A 1 611 ? -3.138 13.066 46.360 1.00 86.88 611 LEU A O 1
ATOM 4847 N N . GLU A 1 612 ? -1.416 12.522 45.033 1.00 85.00 612 GLU A N 1
ATOM 4848 C CA . GLU A 1 612 ? -0.359 13.049 45.910 1.00 85.00 612 GLU A CA 1
ATOM 4849 C C . GLU A 1 612 ? -0.561 14.542 46.212 1.00 85.00 612 GLU A C 1
ATOM 4851 O O . GLU A 1 612 ? -0.377 14.960 47.351 1.00 85.00 612 GLU A O 1
ATOM 4856 N N . SER A 1 613 ? -0.972 15.343 45.224 1.00 85.50 613 SER A N 1
ATOM 4857 C CA . SER A 1 613 ? -1.280 16.768 45.408 1.00 85.50 613 SER A CA 1
ATOM 4858 C C . SER A 1 613 ? -2.455 16.998 46.368 1.00 85.50 613 SER A C 1
ATOM 4860 O O . SER A 1 613 ? -2.398 17.923 47.178 1.00 85.50 613 SER A O 1
ATOM 4862 N N . CYS A 1 614 ? -3.472 16.126 46.349 1.00 81.94 614 CYS A N 1
ATOM 4863 C CA . CYS A 1 614 ? -4.570 16.173 47.320 1.00 81.94 614 CYS A CA 1
ATOM 4864 C C . CYS A 1 614 ? -4.088 15.839 48.741 1.00 81.94 614 CYS A C 1
ATOM 4866 O O . CYS A 1 614 ? -4.425 16.549 49.681 1.00 81.94 614 CYS A O 1
ATOM 4868 N N . TYR A 1 615 ? -3.229 14.824 48.901 1.00 80.00 615 TYR A N 1
ATOM 4869 C CA . TYR A 1 615 ? -2.625 14.489 50.200 1.00 80.00 615 TYR A CA 1
ATOM 4870 C C . TYR A 1 615 ? -1.651 15.553 50.730 1.00 80.00 615 TYR A C 1
ATOM 4872 O O . TYR A 1 615 ? -1.457 15.643 51.939 1.00 80.00 615 TYR A O 1
ATOM 4880 N N . LYS A 1 616 ? -1.011 16.324 49.841 1.00 77.88 616 LYS A N 1
ATOM 4881 C CA . LYS A 1 616 ? -0.089 17.421 50.185 1.00 77.88 616 LYS A CA 1
ATOM 4882 C C . LYS A 1 616 ? -0.785 18.744 50.494 1.00 77.88 616 LYS A C 1
ATOM 4884 O O . LYS A 1 616 ? -0.093 19.682 50.871 1.00 77.88 616 LYS A O 1
ATOM 4889 N N . GLU A 1 617 ? -2.103 18.828 50.315 1.00 74.06 617 GLU A N 1
ATOM 4890 C CA . GLU A 1 617 ? -2.872 20.055 50.551 1.00 74.06 617 GLU A CA 1
ATOM 4891 C C . GLU A 1 617 ? -2.402 21.221 49.654 1.00 74.06 617 GLU A C 1
ATOM 4893 O O . GLU A 1 617 ? -2.287 22.365 50.087 1.00 74.06 617 GLU A O 1
ATOM 4898 N N . GLU A 1 618 ? -2.108 20.956 48.376 1.00 72.75 618 GLU A N 1
ATOM 4899 C CA . GLU A 1 618 ? -1.778 22.035 47.438 1.00 72.75 618 GLU A CA 1
ATOM 4900 C C . GLU A 1 618 ? -3.063 22.729 46.955 1.00 72.75 618 GLU A C 1
ATOM 4902 O O . GLU A 1 618 ? -3.839 22.152 46.188 1.00 72.75 618 GLU A O 1
ATOM 4907 N N . TYR A 1 619 ? -3.274 23.980 47.373 1.00 74.38 619 TYR A N 1
ATOM 4908 C CA . TYR A 1 619 ? -4.422 24.811 46.992 1.00 74.38 619 TYR A CA 1
ATOM 4909 C C . TYR A 1 619 ? -4.010 25.987 46.091 1.00 74.38 619 TYR A C 1
ATOM 4911 O O . TYR A 1 619 ? -2.930 26.557 46.236 1.00 74.38 619 TYR A O 1
ATOM 4919 N N . VAL A 1 620 ? -4.890 26.366 45.161 1.00 72.50 620 VAL A N 1
ATOM 4920 C CA . VAL A 1 620 ? -4.798 27.581 44.336 1.00 72.50 620 VAL A CA 1
ATOM 4921 C C . VAL A 1 620 ? -6.148 28.297 44.408 1.00 72.50 620 VAL A C 1
ATOM 4923 O O . VAL A 1 620 ? -7.166 27.712 44.044 1.00 72.50 620 VAL A O 1
ATOM 4926 N N . ASN A 1 621 ? -6.166 29.556 44.863 1.00 71.44 621 ASN A N 1
ATOM 4927 C CA . ASN A 1 621 ? -7.389 30.358 45.050 1.00 71.44 621 ASN A CA 1
ATOM 4928 C C . ASN A 1 621 ? -8.479 29.617 45.862 1.00 71.44 621 ASN A C 1
ATOM 4930 O O . ASN A 1 621 ? -9.607 29.468 45.388 1.00 71.44 621 ASN A O 1
ATOM 4934 N N . ASP A 1 622 ? -8.114 29.089 47.037 1.00 69.12 622 ASP A N 1
ATOM 4935 C CA . ASP A 1 622 ? -8.989 28.322 47.948 1.00 69.12 622 ASP A CA 1
ATOM 4936 C C . ASP A 1 622 ? -9.645 27.068 47.337 1.00 69.12 622 ASP A C 1
ATOM 4938 O O . ASP A 1 622 ? -10.647 26.555 47.836 1.00 69.12 622 ASP A O 1
ATOM 4942 N N . LYS A 1 623 ? -9.076 26.528 46.251 1.00 70.31 623 LYS A N 1
ATOM 4943 C CA . LYS A 1 623 ? -9.499 25.264 45.629 1.00 70.31 623 LYS A CA 1
ATOM 4944 C C . LYS A 1 623 ? -8.325 24.297 45.520 1.00 70.31 623 LYS A C 1
ATOM 4946 O O . LYS A 1 623 ? -7.206 24.755 45.282 1.00 70.31 623 LYS A O 1
ATOM 4951 N N . PRO A 1 624 ? -8.540 22.976 45.662 1.00 74.06 624 PRO A N 1
ATOM 4952 C CA . PRO A 1 624 ? -7.461 22.022 45.463 1.00 74.06 624 PRO A CA 1
ATOM 4953 C C . PRO A 1 624 ? -6.893 22.167 44.048 1.00 74.06 624 PRO A C 1
ATOM 4955 O O . PRO A 1 624 ? -7.632 22.256 43.066 1.00 74.06 624 PRO A O 1
ATOM 4958 N N . LYS A 1 625 ? -5.567 22.197 43.945 1.00 82.19 625 LYS A N 1
ATOM 4959 C CA . LYS A 1 625 ? -4.836 22.475 42.703 1.00 82.19 625 LYS A CA 1
ATOM 4960 C C . LYS A 1 625 ? -5.073 21.410 41.630 1.00 82.19 625 LYS A C 1
ATOM 4962 O O . LYS A 1 625 ? -5.268 21.726 40.455 1.00 82.19 625 LYS A O 1
ATOM 4967 N N . ALA A 1 626 ? -5.054 20.137 42.027 1.00 84.38 626 ALA A N 1
ATOM 4968 C CA . ALA A 1 626 ? -5.026 19.022 41.082 1.00 84.38 626 ALA A CA 1
ATOM 4969 C C . ALA A 1 626 ? -6.357 18.291 40.890 1.00 84.38 626 ALA A C 1
ATOM 4971 O O . ALA A 1 626 ? -6.566 17.698 39.830 1.00 84.38 626 ALA A O 1
ATOM 4972 N N . VAL A 1 627 ? -7.248 18.301 41.886 1.00 86.69 627 VAL A N 1
ATOM 4973 C CA . VAL A 1 627 ? -8.460 17.467 41.898 1.00 86.69 627 VAL A CA 1
ATOM 4974 C C . VAL A 1 627 ? -9.710 18.242 42.302 1.00 86.69 627 VAL A C 1
ATOM 4976 O O . VAL A 1 627 ? -9.647 19.243 43.006 1.00 86.69 627 VAL A O 1
ATOM 4979 N N . PHE A 1 628 ? -10.869 17.755 41.872 1.00 84.50 628 PHE A N 1
ATOM 4980 C CA . PHE A 1 628 ? -12.183 18.218 42.307 1.00 84.50 628 PHE A CA 1
ATOM 4981 C C . PHE A 1 628 ? -13.150 17.033 42.412 1.00 84.50 628 PHE A C 1
ATOM 4983 O O . PHE A 1 628 ? -12.916 15.986 41.806 1.00 84.50 628 PHE A O 1
ATOM 4990 N N . SER A 1 629 ? -14.252 17.198 43.146 1.00 83.31 629 SER A N 1
ATOM 4991 C CA . SER A 1 629 ? -15.335 16.208 43.178 1.00 83.31 629 SER A CA 1
ATOM 4992 C C . SER A 1 629 ? -16.323 16.462 42.026 1.00 83.31 629 SER A C 1
ATOM 4994 O O . SER A 1 629 ? -16.948 17.527 41.985 1.00 83.31 629 SER A O 1
ATOM 4996 N N . PRO A 1 630 ? -16.473 15.543 41.051 1.00 80.06 630 PRO A N 1
ATOM 4997 C CA . PRO A 1 630 ? -17.296 15.775 39.865 1.00 80.06 630 PRO A CA 1
ATOM 4998 C C . PRO A 1 630 ? -18.807 15.604 40.097 1.00 80.06 630 PRO A C 1
ATOM 5000 O O . PRO A 1 630 ? -19.593 16.178 39.337 1.00 80.06 630 PRO A O 1
ATOM 5003 N N . TYR A 1 631 ? -19.223 14.847 41.118 1.00 78.81 631 TYR A N 1
ATOM 5004 C CA . TYR A 1 631 ? -20.619 14.409 41.305 1.00 78.81 631 TYR A CA 1
ATOM 5005 C C . TYR A 1 631 ? -21.339 15.032 42.504 1.00 78.81 631 TYR A C 1
ATOM 5007 O O . TYR A 1 631 ? -22.528 14.783 42.693 1.00 78.81 631 TYR A O 1
ATOM 5015 N N . THR A 1 632 ? -20.661 15.873 43.285 1.00 69.19 632 THR A N 1
ATOM 5016 C CA . THR A 1 632 ? -21.250 16.551 44.445 1.00 69.19 632 THR A CA 1
ATOM 5017 C C . THR A 1 632 ? -21.402 18.048 44.193 1.00 69.19 632 THR A C 1
ATOM 5019 O O . THR A 1 632 ? -20.469 18.712 43.751 1.00 69.19 632 THR A O 1
ATOM 5022 N N . SER A 1 633 ? -22.575 18.597 44.518 1.00 57.53 633 SER A N 1
ATOM 5023 C CA . SER A 1 633 ? -22.861 20.039 44.471 1.00 57.53 633 SER A CA 1
ATOM 5024 C C . SER A 1 633 ? -22.372 20.801 45.708 1.00 57.53 633 SER A C 1
ATOM 5026 O O . SER A 1 633 ? -22.316 22.029 45.686 1.00 57.53 633 SER A O 1
ATOM 5028 N N . LYS A 1 634 ? -22.024 20.090 46.788 1.00 56.81 634 LYS A N 1
ATOM 5029 C CA . LYS A 1 634 ? -21.516 20.686 48.025 1.00 56.81 634 LYS A CA 1
ATOM 5030 C C . LYS A 1 634 ? -20.056 21.113 47.863 1.00 56.81 634 LYS A C 1
ATOM 5032 O O . LYS A 1 634 ? -19.227 20.335 47.396 1.00 56.81 634 LYS A O 1
ATOM 5037 N N . THR A 1 635 ? -19.740 22.324 48.312 1.00 52.62 635 THR A N 1
ATOM 5038 C CA . THR A 1 635 ? -18.380 22.863 48.474 1.00 52.62 635 THR A CA 1
ATOM 5039 C C . THR A 1 635 ? -17.704 22.273 49.716 1.00 52.62 635 THR A C 1
ATOM 5041 O O . THR A 1 635 ? -17.226 23.006 50.575 1.00 52.62 635 THR A O 1
ATOM 5044 N N . GLU A 1 636 ? -17.749 20.953 49.887 1.00 54.62 636 GLU A N 1
ATOM 5045 C CA . GLU A 1 636 ? -16.990 20.310 50.960 1.00 54.62 636 GLU A CA 1
ATOM 5046 C C . GLU A 1 636 ? -15.493 20.371 50.617 1.00 54.62 636 GLU A C 1
ATOM 5048 O O . GLU A 1 636 ? -15.110 20.267 49.450 1.00 54.62 636 GLU A O 1
ATOM 5053 N N . GLU A 1 637 ? -14.647 20.579 51.627 1.00 61.56 637 GLU A N 1
ATOM 5054 C CA . GLU A 1 637 ? -13.185 20.559 51.508 1.00 61.56 637 GLU A CA 1
ATOM 5055 C C . GLU A 1 637 ? -12.728 19.189 50.974 1.00 61.56 637 GLU A C 1
ATOM 5057 O O . GLU A 1 637 ? -12.599 18.220 51.721 1.00 61.56 637 GLU A O 1
ATOM 5062 N N . VAL A 1 638 ? -12.520 19.099 49.654 1.00 69.00 638 VAL A N 1
ATOM 5063 C CA . VAL A 1 638 ? -12.223 17.856 48.914 1.00 69.00 638 VAL A CA 1
ATOM 5064 C C . VAL A 1 638 ? -10.931 17.178 49.403 1.00 69.00 638 VAL A C 1
ATOM 5066 O O . VAL A 1 638 ? -10.784 15.968 49.269 1.00 69.00 638 VAL A O 1
ATOM 5069 N N . CYS A 1 639 ? -10.005 17.932 50.004 1.00 75.44 639 CYS A N 1
ATOM 5070 C CA . CYS A 1 639 ? -8.738 17.427 50.535 1.00 75.44 639 CYS A CA 1
ATOM 5071 C C . CYS A 1 639 ? -8.529 17.943 51.973 1.00 75.44 639 CYS A C 1
ATOM 5073 O O . CYS A 1 639 ? -7.981 19.026 52.176 1.00 75.44 639 CYS A O 1
ATOM 5075 N N . LYS A 1 640 ? -9.002 17.198 52.983 1.00 66.56 640 LYS A N 1
ATOM 5076 C CA . LYS A 1 640 ? -8.896 17.604 54.400 1.00 66.56 640 LYS A CA 1
ATOM 5077 C C . LYS A 1 640 ? -7.463 17.499 54.947 1.00 66.56 640 LYS A C 1
ATOM 5079 O O . LYS A 1 640 ? -6.765 16.545 54.597 1.00 66.56 640 LYS A O 1
ATOM 5084 N N . PRO A 1 641 ? -7.063 18.391 55.874 1.00 54.72 641 PRO A N 1
ATOM 5085 C CA . PRO A 1 641 ? -5.690 18.459 56.348 1.00 54.72 641 PRO A CA 1
ATOM 5086 C C . PRO A 1 641 ? -5.286 17.305 57.278 1.00 54.72 641 PRO A C 1
ATOM 5088 O O . PRO A 1 641 ? -6.031 16.962 58.203 1.00 54.72 641 PRO A O 1
ATOM 5091 N N . LYS A 1 642 ? -4.088 16.726 57.091 1.00 58.50 642 LYS A N 1
ATOM 5092 C CA . LYS A 1 642 ? -3.487 1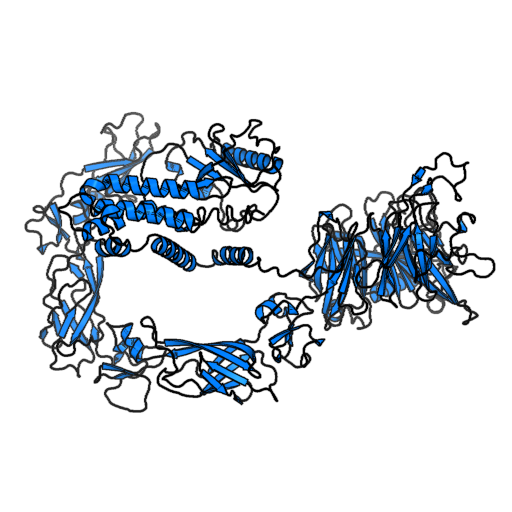5.751 58.032 1.00 58.50 642 LYS A CA 1
ATOM 5093 C C . LYS A 1 642 ? -1.962 15.880 58.128 1.00 58.50 642 LYS A C 1
ATOM 5095 O O . LYS A 1 642 ? -1.238 15.853 57.140 1.00 58.50 642 LYS A O 1
ATOM 5100 N N . ARG A 1 643 ? -1.441 15.897 59.364 1.00 55.34 643 ARG A N 1
ATOM 5101 C CA . ARG A 1 643 ? 0.008 15.834 59.641 1.00 55.34 643 ARG A CA 1
ATOM 5102 C C . ARG A 1 643 ? 0.575 14.465 59.213 1.00 55.34 643 ARG A C 1
ATOM 5104 O O . ARG A 1 643 ? 0.004 13.439 59.572 1.00 55.34 643 ARG A O 1
ATOM 5111 N N . ASN A 1 644 ? 1.740 14.471 58.548 1.00 62.03 644 ASN A N 1
ATOM 5112 C CA . ASN A 1 644 ? 2.557 13.307 58.133 1.00 62.03 644 ASN A CA 1
ATOM 5113 C C . ASN A 1 644 ? 2.166 12.619 56.790 1.00 62.03 644 ASN A C 1
ATOM 5115 O O . ASN A 1 644 ? 1.855 11.433 56.744 1.00 62.03 644 ASN A O 1
ATOM 5119 N N . TYR A 1 645 ? 2.208 13.361 55.673 1.00 64.19 645 TYR A N 1
ATOM 5120 C CA . TYR A 1 645 ? 1.713 12.929 54.349 1.00 64.19 645 TYR A CA 1
ATOM 5121 C C . TYR A 1 645 ? 2.462 11.744 53.697 1.00 64.19 645 TYR A C 1
ATOM 5123 O O . TYR A 1 645 ? 1.833 10.903 53.053 1.00 64.19 645 TYR A O 1
ATOM 5131 N N . THR A 1 646 ? 3.790 11.639 53.846 1.00 63.56 646 THR A N 1
ATOM 5132 C CA . THR A 1 646 ? 4.603 10.644 53.114 1.00 63.56 646 THR A CA 1
ATOM 5133 C C . THR A 1 646 ? 4.317 9.204 53.555 1.00 63.56 646 THR A C 1
ATOM 5135 O O . THR A 1 646 ? 4.294 8.296 52.726 1.00 63.56 646 THR A O 1
ATOM 5138 N N . SER A 1 647 ? 4.064 8.982 54.850 1.00 61.75 647 SER A N 1
ATOM 5139 C CA . SER A 1 647 ? 3.693 7.665 55.385 1.00 61.75 647 SER A CA 1
ATOM 5140 C C . SER A 1 647 ? 2.243 7.299 55.056 1.00 61.75 647 SER A C 1
ATOM 5142 O O . SER A 1 647 ? 1.956 6.142 54.764 1.00 61.75 647 SER A O 1
ATOM 5144 N N . ILE A 1 648 ? 1.334 8.280 55.027 1.00 68.25 648 ILE A N 1
ATOM 5145 C CA . ILE A 1 648 ? -0.083 8.076 54.694 1.00 68.25 648 ILE A CA 1
ATOM 5146 C C . ILE A 1 648 ? -0.247 7.693 53.220 1.00 68.25 648 ILE A C 1
ATOM 5148 O O . ILE A 1 648 ? -0.947 6.730 52.924 1.00 68.25 648 ILE A O 1
ATOM 5152 N N . PHE A 1 649 ? 0.419 8.384 52.293 1.00 70.00 649 PHE A N 1
ATOM 5153 C CA . PHE A 1 649 ? 0.303 8.066 50.868 1.00 70.00 649 PHE A CA 1
ATOM 5154 C C . PHE A 1 649 ? 0.799 6.647 50.541 1.00 70.00 649 PHE A C 1
ATOM 5156 O O . PHE A 1 649 ? 0.138 5.911 49.811 1.00 70.00 649 PHE A O 1
ATOM 5163 N N . ASN A 1 650 ? 1.931 6.234 51.124 1.00 70.44 650 ASN A N 1
ATOM 5164 C CA . ASN A 1 650 ? 2.470 4.886 50.924 1.00 70.44 650 ASN A CA 1
ATOM 5165 C C . ASN A 1 650 ? 1.569 3.794 51.527 1.00 70.44 650 ASN A C 1
ATOM 5167 O O . ASN A 1 650 ? 1.487 2.704 50.965 1.00 70.44 650 ASN A O 1
ATOM 5171 N N . ASN A 1 651 ? 0.865 4.092 52.623 1.00 70.38 651 ASN A N 1
ATOM 5172 C CA . ASN A 1 651 ? -0.052 3.153 53.274 1.00 70.38 651 ASN A CA 1
ATOM 5173 C C . ASN A 1 651 ? -1.454 3.115 52.629 1.00 70.38 651 ASN A C 1
ATOM 5175 O O . ASN A 1 651 ? -2.148 2.114 52.765 1.00 70.38 651 ASN A O 1
ATOM 5179 N N . TYR A 1 652 ? -1.870 4.172 51.918 1.00 76.62 652 TYR A N 1
ATOM 5180 C CA . TYR A 1 652 ? -3.217 4.329 51.344 1.00 76.62 652 TYR A CA 1
ATOM 5181 C C . TYR A 1 652 ? -3.187 4.699 49.851 1.00 76.62 652 TYR A C 1
ATOM 5183 O O . TYR A 1 652 ? -3.907 5.584 49.388 1.00 76.62 652 TYR A O 1
ATOM 5191 N N . ALA A 1 653 ? -2.362 4.007 49.060 1.00 78.56 653 ALA A N 1
ATOM 5192 C CA . ALA A 1 653 ? -2.225 4.269 47.622 1.00 78.56 653 ALA A CA 1
ATOM 5193 C C . ALA A 1 653 ? -3.529 4.054 46.813 1.00 78.56 653 ALA A C 1
ATOM 5195 O O . ALA A 1 653 ? -3.695 4.648 45.747 1.00 78.56 653 ALA A O 1
ATOM 5196 N N . CYS A 1 654 ? -4.459 3.237 47.324 1.00 85.38 654 CYS A N 1
ATOM 5197 C CA . CYS A 1 654 ? -5.802 3.009 46.771 1.00 85.38 654 CYS A CA 1
ATOM 5198 C C . CYS A 1 654 ? -6.882 3.882 47.443 1.00 85.38 654 CYS A C 1
ATOM 5200 O O . CYS A 1 654 ? -8.048 3.503 47.494 1.00 85.38 654 CYS A O 1
ATOM 5202 N N . GLY A 1 655 ? -6.505 5.050 47.962 1.00 78.81 655 GLY A N 1
ATOM 5203 C CA . GLY A 1 655 ? -7.429 5.935 48.662 1.00 78.81 655 GLY A CA 1
ATOM 5204 C C . GLY A 1 655 ? -7.829 5.411 50.042 1.00 78.81 655 GLY A C 1
ATOM 5205 O O . GLY A 1 655 ? -7.386 4.355 50.497 1.00 78.81 655 GLY A O 1
ATOM 5206 N N . ALA A 1 656 ? -8.638 6.199 50.743 1.00 79.81 656 ALA A N 1
ATOM 5207 C CA . ALA A 1 656 ? -9.111 5.900 52.089 1.00 79.81 656 ALA A CA 1
ATOM 5208 C C . ALA A 1 656 ? -10.442 6.610 52.363 1.00 79.81 656 ALA A C 1
ATOM 5210 O O . ALA A 1 656 ? -10.774 7.580 51.688 1.00 79.81 656 ALA A O 1
ATOM 5211 N N . GLU A 1 657 ? -11.147 6.186 53.411 1.00 76.19 657 GLU A N 1
ATOM 5212 C CA . GLU A 1 657 ? -12.468 6.701 53.816 1.00 76.19 657 GLU A CA 1
ATOM 5213 C C . GLU A 1 657 ? -12.526 8.222 54.035 1.00 76.19 657 GLU A C 1
ATOM 5215 O O . GLU A 1 657 ? -13.563 8.847 53.847 1.00 76.19 657 GLU A O 1
ATOM 5220 N N . PHE A 1 658 ? -11.409 8.843 54.421 1.00 75.56 658 PHE A N 1
ATOM 5221 C CA . PHE A 1 658 ? -11.357 10.288 54.655 1.00 75.56 658 PHE A CA 1
ATOM 5222 C C . PHE A 1 658 ? -11.219 11.124 53.374 1.00 75.56 658 PHE A C 1
ATOM 5224 O O . PHE A 1 658 ? -11.295 12.350 53.460 1.00 75.56 658 PHE A O 1
ATOM 5231 N N . LEU A 1 659 ? -10.975 10.497 52.219 1.00 73.38 659 LEU A N 1
ATOM 5232 C CA . LEU A 1 659 ? -11.052 11.166 50.924 1.00 73.38 659 LEU A CA 1
ATOM 5233 C C . LEU A 1 659 ? -12.492 11.090 50.399 1.00 73.38 659 LEU A C 1
ATOM 5235 O O . LEU A 1 659 ? -13.145 10.059 50.566 1.00 73.38 659 LEU A O 1
ATOM 5239 N N . PRO A 1 660 ? -12.992 12.136 49.719 1.00 70.75 660 PRO A N 1
ATOM 5240 C CA . PRO A 1 660 ? -14.261 12.051 49.015 1.00 70.75 660 PRO A CA 1
ATOM 5241 C C . PRO A 1 660 ? -14.221 10.901 48.010 1.00 70.75 660 PRO A C 1
ATOM 5243 O O . PRO A 1 660 ? -13.286 10.796 47.212 1.00 70.75 660 PRO A O 1
ATOM 5246 N N . SER A 1 661 ? -15.247 10.052 48.036 1.00 66.56 661 SER A N 1
ATOM 5247 C CA . SER A 1 661 ? -15.406 9.024 47.012 1.00 66.56 661 SER A CA 1
ATOM 5248 C C . SER A 1 661 ? -15.777 9.691 45.688 1.00 66.56 661 SER A C 1
ATOM 5250 O O . SER A 1 661 ? -16.684 10.520 45.623 1.00 66.56 661 SER A O 1
ATOM 5252 N N . SER A 1 662 ? -15.075 9.293 44.629 1.00 83.12 662 SER A N 1
ATOM 5253 C CA . SER A 1 662 ? -15.060 9.895 43.290 1.00 83.12 662 SER A CA 1
ATOM 5254 C C . SER A 1 662 ? -14.347 11.245 43.183 1.00 83.12 662 SER A C 1
ATOM 5256 O O . SER A 1 662 ? -14.910 12.304 43.447 1.00 83.12 662 SER A O 1
ATOM 5258 N N . LEU A 1 663 ? -13.117 11.210 42.670 1.00 87.75 663 LEU A N 1
ATOM 5259 C CA . LEU A 1 663 ? -12.323 12.396 42.348 1.00 87.75 663 LEU A CA 1
ATOM 5260 C C . LEU A 1 663 ? -12.100 12.518 40.835 1.00 87.75 663 LEU A C 1
ATOM 5262 O O . LEU A 1 663 ? -12.075 11.526 40.109 1.00 87.75 663 LEU A O 1
ATOM 5266 N N . ALA A 1 664 ? -11.888 13.739 40.348 1.00 89.00 664 ALA A N 1
ATOM 5267 C CA . ALA A 1 664 ? -11.500 14.015 38.966 1.00 89.00 664 ALA A CA 1
ATOM 5268 C C . ALA A 1 664 ? -10.383 15.063 38.903 1.00 89.00 664 ALA A C 1
ATOM 5270 O O . ALA A 1 664 ? -10.341 15.985 39.714 1.00 89.00 664 ALA A O 1
ATOM 5271 N N . THR A 1 665 ? -9.484 14.950 37.925 1.00 89.69 665 THR A N 1
ATOM 5272 C CA . THR A 1 665 ? -8.383 15.903 37.733 1.00 89.69 665 THR A CA 1
ATOM 5273 C C . THR A 1 665 ? -8.856 17.226 37.138 1.00 89.69 665 THR A C 1
ATOM 5275 O O . THR A 1 665 ? -9.654 17.219 36.197 1.00 89.69 665 THR A O 1
ATOM 5278 N N . THR A 1 666 ? -8.294 18.348 37.588 1.00 86.44 666 THR A N 1
ATOM 5279 C CA . THR A 1 666 ? -8.491 19.668 36.963 1.00 86.44 666 THR A CA 1
ATOM 5280 C C . THR A 1 666 ? -7.940 19.707 35.527 1.00 86.44 666 THR A C 1
ATOM 5282 O O . THR A 1 666 ? -7.137 18.864 35.118 1.00 86.44 666 THR A O 1
ATOM 5285 N N . VAL A 1 667 ? -8.366 20.695 34.728 1.00 82.44 667 VAL A N 1
ATOM 5286 C CA . VAL A 1 667 ? -7.982 20.815 33.303 1.00 82.44 667 VAL A CA 1
ATOM 5287 C C . VAL A 1 667 ? -6.466 20.978 33.120 1.00 82.44 667 VAL A C 1
ATOM 5289 O O . VAL A 1 667 ? -5.908 20.491 32.139 1.00 82.44 667 VAL A O 1
ATOM 5292 N N . GLU A 1 668 ? -5.783 21.605 34.079 1.00 83.69 668 GLU A N 1
ATOM 5293 C CA . GLU A 1 668 ? -4.320 21.771 34.102 1.00 83.69 668 GLU A CA 1
ATOM 5294 C C . GLU A 1 668 ? -3.582 20.429 34.246 1.00 83.69 668 GLU A C 1
ATOM 5296 O O . GLU A 1 668 ? -2.471 20.246 33.740 1.00 83.69 668 GLU A O 1
ATOM 5301 N N . TYR A 1 669 ? -4.232 19.448 34.875 1.00 88.00 669 TYR A N 1
ATOM 5302 C CA . TYR A 1 669 ? -3.719 18.093 35.032 1.00 88.00 669 TYR A CA 1
ATOM 5303 C C . TYR A 1 669 ? -4.100 17.163 33.871 1.00 88.00 669 TYR A C 1
ATOM 5305 O O . TYR A 1 669 ? -3.635 16.022 33.844 1.00 88.00 669 TYR A O 1
ATOM 5313 N N . ALA A 1 670 ? -4.848 17.640 32.870 1.00 89.50 670 ALA A N 1
ATOM 5314 C CA . ALA A 1 670 ? -5.228 16.839 31.710 1.00 89.50 670 ALA A CA 1
ATOM 5315 C C . ALA A 1 670 ? -4.004 16.310 30.944 1.00 89.50 670 ALA A C 1
ATOM 5317 O O . ALA A 1 670 ? -3.067 17.048 30.621 1.00 89.50 670 ALA A O 1
ATOM 5318 N N . LEU A 1 671 ? -4.035 15.026 30.590 1.00 92.19 671 LEU A N 1
ATOM 5319 C CA . LEU A 1 671 ? -2.977 14.396 29.810 1.00 92.19 671 LEU A CA 1
ATOM 5320 C C . LEU A 1 671 ? -3.226 14.646 28.321 1.00 92.19 671 LEU A C 1
ATOM 5322 O O . LEU A 1 671 ? -4.236 14.217 27.763 1.00 92.19 671 LEU A O 1
ATOM 5326 N N . SER A 1 672 ? -2.306 15.361 27.676 1.00 90.75 672 SER A N 1
ATOM 5327 C CA . SER A 1 672 ? -2.403 15.692 26.252 1.00 90.75 672 SER A CA 1
ATOM 5328 C C . SER A 1 672 ? -1.526 14.779 25.398 1.00 90.75 672 SER A C 1
ATOM 5330 O O . SER A 1 672 ? -0.394 14.492 25.773 1.00 90.75 672 SER A O 1
ATOM 5332 N N . SER A 1 673 ? -2.028 14.381 24.231 1.00 90.81 673 SER A N 1
ATOM 5333 C CA . SER A 1 673 ? -1.289 13.642 23.205 1.00 90.81 673 SER A CA 1
ATOM 5334 C C . SER A 1 673 ? -1.529 14.270 21.831 1.00 90.81 673 SER A C 1
ATOM 5336 O O . SER A 1 673 ? -2.631 14.752 21.535 1.00 90.81 673 SER A O 1
ATOM 5338 N N . THR A 1 674 ? -0.488 14.302 21.002 1.00 90.44 674 THR A N 1
ATOM 5339 C CA . THR A 1 674 ? -0.593 14.709 19.600 1.00 90.44 674 THR A CA 1
ATOM 5340 C C . THR A 1 674 ? -1.104 13.530 18.766 1.00 90.44 674 THR A C 1
ATOM 5342 O O . THR A 1 674 ? -0.662 12.395 18.958 1.00 90.44 674 THR A O 1
ATOM 5345 N N . PRO A 1 675 ? -2.056 13.745 17.843 1.00 91.75 675 PRO A N 1
ATOM 5346 C CA . PRO A 1 675 ? -2.570 12.657 17.028 1.00 91.75 675 PRO A CA 1
ATOM 5347 C C . PRO A 1 675 ? -1.524 12.164 16.035 1.00 91.75 675 PRO A C 1
ATOM 5349 O O . PRO A 1 675 ? -0.912 12.954 15.320 1.00 91.75 675 PRO A O 1
ATOM 5352 N N . VAL A 1 676 ? -1.380 10.842 15.957 1.00 92.19 676 VAL A N 1
ATOM 5353 C CA . VAL A 1 676 ? -0.464 10.174 15.022 1.00 92.19 676 VAL A CA 1
ATOM 5354 C C . VAL A 1 676 ? -1.069 10.058 13.628 1.00 92.19 676 VAL A C 1
ATOM 5356 O O . VAL A 1 676 ? -0.356 10.067 12.634 1.00 92.19 676 VAL A O 1
ATOM 5359 N N . TYR A 1 677 ? -2.400 9.996 13.545 1.00 94.00 677 TYR A N 1
ATOM 5360 C CA . TYR A 1 677 ? -3.148 9.940 12.295 1.00 94.00 677 TYR A CA 1
ATOM 5361 C C . TYR A 1 677 ? -4.429 10.764 12.414 1.00 94.00 677 TYR A C 1
ATOM 5363 O O . TYR A 1 677 ? -5.103 10.714 13.442 1.00 94.00 677 TYR A O 1
ATOM 5371 N N . THR A 1 678 ? -4.790 11.502 11.362 1.00 93.31 678 THR A N 1
ATOM 5372 C CA . THR A 1 678 ? -6.045 12.267 11.295 1.00 93.31 678 THR A CA 1
ATOM 5373 C C . THR A 1 678 ? -6.776 12.012 9.985 1.00 93.31 678 THR A C 1
ATOM 5375 O O . THR A 1 678 ? -6.160 11.760 8.949 1.00 93.31 678 THR A O 1
ATOM 5378 N N . ARG A 1 679 ? -8.109 12.074 10.021 1.00 91.44 679 ARG A N 1
ATOM 5379 C CA . ARG A 1 679 ? -8.970 11.863 8.855 1.00 91.44 679 ARG A CA 1
ATOM 5380 C C . ARG A 1 679 ? -10.198 12.766 8.939 1.00 91.44 679 ARG A C 1
ATOM 5382 O O . ARG A 1 679 ? -10.786 12.925 10.001 1.00 91.44 679 ARG A O 1
ATOM 5389 N N . LYS A 1 680 ? -10.643 13.300 7.797 1.00 90.25 680 LYS A N 1
ATOM 5390 C CA . LYS A 1 680 ? -11.862 14.133 7.681 1.00 90.25 680 LYS A CA 1
ATOM 5391 C C . LYS A 1 680 ? -13.179 13.336 7.743 1.00 90.25 680 LYS A C 1
ATOM 5393 O O . LYS A 1 680 ? -14.237 13.852 7.404 1.00 90.25 680 LYS A O 1
ATOM 5398 N N . SER A 1 681 ? -13.115 12.059 8.104 1.00 90.12 681 SER A N 1
ATOM 5399 C CA . SER A 1 681 ? -14.266 11.169 8.225 1.00 90.12 681 SER A CA 1
ATOM 5400 C C . SER A 1 681 ? -14.157 10.363 9.508 1.00 90.12 681 SER A C 1
ATOM 5402 O O . SER A 1 681 ? -13.059 10.182 10.041 1.00 90.12 681 SER A O 1
ATOM 5404 N N . MET A 1 682 ? -15.295 9.843 9.959 1.00 90.81 682 MET A N 1
ATOM 5405 C CA . MET A 1 682 ? -15.401 9.217 11.264 1.00 90.81 682 MET A CA 1
ATOM 5406 C C . MET A 1 682 ? -14.641 7.889 11.316 1.00 90.81 682 MET A C 1
ATOM 5408 O O . MET A 1 682 ? -14.886 6.987 10.508 1.00 90.81 682 MET A O 1
ATOM 5412 N N . LEU A 1 683 ? -13.732 7.783 12.281 1.00 94.56 683 LEU A N 1
ATOM 5413 C CA . LEU A 1 683 ? -13.064 6.539 12.653 1.00 94.56 683 LEU A CA 1
ATOM 5414 C C . LEU A 1 683 ? -13.850 5.909 13.812 1.00 94.56 683 LEU A C 1
ATOM 5416 O O . LEU A 1 683 ? -14.240 6.608 14.748 1.00 94.56 683 LEU A O 1
ATOM 5420 N N . THR A 1 684 ? -14.124 4.609 13.741 1.00 93.50 684 THR A N 1
ATOM 5421 C CA . THR A 1 684 ? -15.133 3.958 14.600 1.00 93.50 684 THR A CA 1
ATOM 5422 C C . THR A 1 684 ? -14.573 2.868 15.507 1.00 93.50 684 THR A C 1
ATOM 5424 O O . THR A 1 684 ? -15.149 2.602 16.561 1.00 93.50 684 THR A O 1
ATOM 5427 N N . SER A 1 685 ? -13.451 2.254 15.135 1.00 94.88 685 SER A N 1
ATOM 5428 C CA . SER A 1 685 ? -12.817 1.174 15.891 1.00 94.88 685 SER A CA 1
ATOM 5429 C C . SER A 1 685 ? -11.310 1.153 15.686 1.00 94.88 685 SER A C 1
ATOM 5431 O O . SER A 1 685 ? -10.800 1.740 14.731 1.00 94.88 685 SER A O 1
ATOM 5433 N N . VAL A 1 686 ? -10.591 0.508 16.604 1.00 97.25 686 VAL A N 1
ATOM 5434 C CA . VAL A 1 686 ? -9.140 0.339 16.525 1.00 97.25 686 VAL A CA 1
ATOM 5435 C C . VAL A 1 686 ? -8.731 -0.997 17.136 1.00 97.25 686 VAL A C 1
ATOM 5437 O O . VAL A 1 686 ? -9.228 -1.360 18.198 1.00 97.25 686 VAL A O 1
ATOM 5440 N N . ALA A 1 687 ? -7.815 -1.697 16.476 1.00 96.88 687 ALA A N 1
ATOM 5441 C CA . ALA A 1 687 ? -7.064 -2.824 17.015 1.00 96.88 687 ALA A CA 1
ATOM 5442 C C . ALA A 1 687 ? -5.594 -2.672 16.620 1.00 96.88 687 ALA A C 1
ATOM 5444 O O . ALA A 1 687 ? -5.292 -2.147 15.549 1.00 96.88 687 ALA A O 1
ATOM 5445 N N . VAL A 1 688 ? -4.667 -3.083 17.480 1.00 96.50 688 VAL A N 1
ATOM 5446 C CA . VAL A 1 688 ? -3.232 -2.865 17.254 1.00 96.50 688 VAL A CA 1
ATOM 5447 C C . VAL A 1 688 ? -2.456 -4.146 17.508 1.00 96.50 688 VAL A C 1
ATOM 5449 O O . VAL A 1 688 ? -2.725 -4.865 18.466 1.00 96.50 688 VAL A O 1
ATOM 5452 N N . SER A 1 689 ? -1.479 -4.410 16.649 1.00 95.50 689 SER A N 1
ATOM 5453 C CA . SER A 1 689 ? -0.590 -5.568 16.726 1.00 95.50 689 SER A CA 1
ATOM 5454 C C . SER A 1 689 ? 0.859 -5.158 16.499 1.00 95.50 689 SER A C 1
ATOM 5456 O O . SER A 1 689 ? 1.131 -4.214 15.751 1.00 95.50 689 SER A O 1
ATOM 5458 N N . VAL A 1 690 ? 1.782 -5.930 17.066 1.00 93.19 690 VAL A N 1
ATOM 5459 C CA . VAL A 1 690 ? 3.224 -5.746 16.893 1.00 93.19 690 VAL A CA 1
ATOM 5460 C C . VAL A 1 690 ? 3.784 -6.904 16.066 1.00 93.19 690 VAL A C 1
ATOM 5462 O O . VAL A 1 690 ? 3.571 -8.065 16.400 1.00 93.19 690 VAL A O 1
ATOM 5465 N N . VAL A 1 691 ? 4.501 -6.595 14.985 1.00 92.50 691 VAL A N 1
ATOM 5466 C CA . VAL A 1 691 ? 5.164 -7.561 14.098 1.00 92.50 691 VAL A CA 1
ATOM 5467 C C . VAL A 1 691 ? 6.612 -7.139 13.876 1.00 92.50 691 VAL A C 1
ATOM 5469 O O . VAL A 1 691 ? 6.866 -6.016 13.457 1.00 92.50 691 VAL A O 1
ATOM 5472 N N . ASN A 1 692 ? 7.582 -8.017 14.156 1.00 89.44 692 ASN A N 1
ATOM 5473 C CA . ASN A 1 692 ? 9.017 -7.723 14.001 1.00 89.44 692 ASN A CA 1
ATOM 5474 C C . ASN A 1 692 ? 9.414 -6.363 14.623 1.00 89.44 692 ASN A C 1
ATOM 5476 O O . ASN A 1 692 ? 10.005 -5.520 13.948 1.00 89.44 692 ASN A O 1
ATOM 5480 N N . ASN A 1 693 ? 9.001 -6.107 15.870 1.00 89.50 693 ASN A N 1
ATOM 5481 C CA . ASN A 1 693 ? 9.193 -4.843 16.607 1.00 89.50 693 ASN A CA 1
ATOM 5482 C C . ASN A 1 693 ? 8.535 -3.585 15.999 1.00 89.50 693 ASN A C 1
ATOM 5484 O O . ASN A 1 693 ? 8.723 -2.484 16.520 1.00 89.50 693 ASN A O 1
ATOM 5488 N N . ASN A 1 694 ? 7.745 -3.738 14.935 1.00 92.25 694 ASN A N 1
ATOM 5489 C CA . ASN A 1 694 ? 6.978 -2.681 14.285 1.00 92.25 694 ASN A CA 1
ATOM 5490 C C . ASN A 1 694 ? 5.507 -2.746 14.686 1.00 92.25 694 ASN A C 1
ATOM 5492 O O . ASN A 1 694 ? 4.957 -3.830 14.860 1.00 92.25 694 ASN A O 1
ATOM 5496 N N . THR A 1 695 ? 4.847 -1.592 14.738 1.00 94.56 695 THR A N 1
ATOM 5497 C CA . THR A 1 695 ? 3.459 -1.502 15.209 1.00 94.56 695 THR A CA 1
ATOM 5498 C C . THR A 1 695 ? 2.513 -1.180 14.077 1.00 94.56 695 THR A C 1
ATOM 5500 O O . THR A 1 695 ? 2.723 -0.235 13.317 1.00 94.56 695 THR A O 1
ATOM 5503 N N . VAL A 1 696 ? 1.458 -1.982 13.961 1.00 96.31 696 VAL A N 1
ATOM 5504 C CA . VAL A 1 696 ? 0.427 -1.845 12.937 1.00 96.31 696 VAL A CA 1
ATOM 5505 C C . VAL A 1 696 ? -0.919 -1.643 13.616 1.00 96.31 696 VAL A C 1
ATOM 5507 O O . VAL A 1 696 ? -1.356 -2.479 14.405 1.00 96.31 696 VAL A O 1
ATOM 5510 N N . ALA A 1 697 ? -1.579 -0.534 13.293 1.00 97.12 697 ALA A N 1
ATOM 5511 C CA . ALA A 1 697 ? -2.937 -0.239 13.716 1.00 97.12 697 ALA A CA 1
ATOM 5512 C C . ALA A 1 697 ? -3.935 -0.549 12.594 1.00 97.12 697 ALA A C 1
ATOM 5514 O O . ALA A 1 697 ? -3.779 -0.109 11.453 1.00 97.12 697 ALA A O 1
ATOM 5515 N N . PHE A 1 698 ? -4.986 -1.274 12.949 1.00 97.44 698 PHE A N 1
ATOM 5516 C CA . PHE A 1 698 ? -6.159 -1.535 12.132 1.00 97.44 698 PHE A CA 1
ATOM 5517 C C . PHE A 1 698 ? -7.273 -0.612 12.605 1.00 97.44 698 PHE A C 1
ATOM 5519 O O . PHE A 1 698 ? -7.654 -0.660 13.772 1.00 97.44 698 PHE A O 1
ATOM 5526 N N . VAL A 1 699 ? -7.764 0.266 11.732 1.00 97.25 699 VAL A N 1
ATOM 5527 C CA . VAL A 1 699 ? -8.708 1.323 12.122 1.00 97.25 699 VAL A CA 1
ATOM 5528 C C . VAL A 1 699 ? -9.970 1.253 11.275 1.00 97.25 699 VAL A C 1
ATOM 5530 O O . VAL A 1 699 ? -9.923 1.444 10.058 1.00 97.25 699 VAL A O 1
ATOM 5533 N N . GLY A 1 700 ? -11.103 0.993 11.923 1.00 95.38 700 GLY A N 1
ATOM 5534 C CA . GLY A 1 700 ? -12.411 0.939 11.281 1.00 95.38 700 GLY A CA 1
ATOM 5535 C C . GLY A 1 700 ? -12.969 2.321 10.957 1.00 95.38 700 GLY A C 1
ATOM 5536 O O . GLY A 1 700 ? -12.640 3.328 11.592 1.00 95.38 700 GLY A O 1
ATOM 5537 N N . THR A 1 701 ? -13.829 2.368 9.946 1.00 93.19 701 THR A N 1
ATOM 5538 C CA . THR A 1 701 ? -14.402 3.608 9.416 1.00 93.19 701 THR A CA 1
ATOM 5539 C C . THR A 1 701 ? -15.922 3.562 9.409 1.00 93.19 701 THR A C 1
ATOM 5541 O O . THR A 1 701 ? -16.544 2.495 9.416 1.00 93.19 701 THR A O 1
ATOM 5544 N N . ASN A 1 702 ? -16.543 4.734 9.291 1.00 89.56 702 ASN A N 1
ATOM 5545 C CA . ASN A 1 702 ? -17.987 4.835 9.099 1.00 89.56 702 ASN A CA 1
ATOM 5546 C C . ASN A 1 702 ? -18.511 4.276 7.764 1.00 89.56 702 ASN A C 1
ATOM 5548 O O . ASN A 1 702 ? -19.722 4.167 7.607 1.00 89.56 702 ASN A O 1
ATOM 5552 N N . MET A 1 703 ? -17.629 3.918 6.827 1.00 86.25 703 MET A N 1
ATOM 5553 C CA . MET A 1 703 ? -17.983 3.260 5.562 1.00 86.25 703 MET A CA 1
ATOM 5554 C C . MET A 1 703 ? -17.834 1.730 5.621 1.00 86.25 703 MET A C 1
ATOM 5556 O O . MET A 1 703 ? -17.950 1.073 4.593 1.00 86.25 703 MET A O 1
ATOM 5560 N N . GLY A 1 704 ? -17.508 1.166 6.790 1.00 87.75 704 GLY A N 1
ATOM 5561 C CA . GLY A 1 704 ? -17.290 -0.275 6.957 1.00 87.75 704 GLY A CA 1
ATOM 5562 C C . GLY A 1 704 ? -15.903 -0.759 6.520 1.00 87.75 704 GLY A C 1
ATOM 5563 O O . GLY A 1 704 ? -15.598 -1.938 6.657 1.00 87.75 704 GLY A O 1
ATOM 5564 N N . GLU A 1 705 ? -15.043 0.130 6.011 1.00 90.88 705 GLU A N 1
ATOM 5565 C CA . GLU A 1 705 ? -13.652 -0.196 5.670 1.00 90.88 705 GLU A CA 1
ATOM 5566 C C . GLU A 1 705 ? -12.788 -0.305 6.933 1.00 90.88 705 GLU A C 1
ATOM 5568 O O . GLU A 1 705 ? -13.013 0.433 7.900 1.00 90.88 705 GLU A O 1
ATOM 5573 N N . VAL A 1 706 ? -11.737 -1.127 6.871 1.00 94.38 706 VAL A N 1
ATOM 5574 C CA . VAL A 1 706 ? -10.682 -1.195 7.893 1.00 94.38 706 VAL A CA 1
ATOM 5575 C C . VAL A 1 706 ? -9.352 -0.786 7.269 1.00 94.38 706 VAL A C 1
ATOM 5577 O O . VAL A 1 706 ? -8.849 -1.447 6.363 1.00 94.38 706 VAL A O 1
ATOM 5580 N N . LEU A 1 707 ? -8.778 0.321 7.734 1.00 95.69 707 LEU A N 1
ATOM 5581 C CA . LEU A 1 707 ? -7.471 0.806 7.296 1.00 95.69 707 LEU A CA 1
ATOM 5582 C C . LEU A 1 707 ? -6.343 0.049 7.990 1.00 95.69 707 LEU A C 1
ATOM 5584 O O . LEU A 1 707 ? -6.438 -0.203 9.186 1.00 95.69 707 LEU A O 1
ATOM 5588 N N . LYS A 1 708 ? -5.252 -0.220 7.268 1.00 96.44 708 LYS A N 1
ATOM 5589 C CA . LYS A 1 708 ? -3.994 -0.737 7.817 1.00 96.44 708 LYS A CA 1
ATOM 5590 C C . LYS A 1 708 ? -2.964 0.391 7.871 1.00 96.44 708 LYS A C 1
ATOM 5592 O O . LYS A 1 708 ? -2.628 0.965 6.833 1.00 96.44 708 LYS A O 1
ATOM 5597 N N . ILE A 1 709 ? -2.489 0.714 9.070 1.00 96.31 709 ILE A N 1
ATOM 5598 C CA . ILE A 1 709 ? -1.628 1.871 9.336 1.00 96.31 709 ILE A CA 1
ATOM 5599 C C . ILE A 1 709 ? -0.353 1.405 10.038 1.00 96.31 709 ILE A C 1
ATOM 5601 O O . ILE A 1 709 ? -0.425 0.793 11.100 1.00 96.31 709 ILE A O 1
ATOM 5605 N N . HIS A 1 710 ? 0.812 1.691 9.464 1.00 95.25 710 HIS A N 1
ATOM 5606 C CA . HIS A 1 710 ? 2.112 1.431 10.088 1.00 95.25 710 HIS A CA 1
ATOM 5607 C C . HIS A 1 710 ? 2.521 2.632 10.949 1.00 95.25 710 HIS A C 1
ATOM 5609 O O . HIS A 1 710 ? 2.444 3.770 10.488 1.00 95.25 710 HIS A O 1
ATOM 5615 N N . LEU A 1 711 ? 2.896 2.381 12.208 1.00 93.00 711 LEU A N 1
ATOM 5616 C CA . LEU A 1 711 ? 3.231 3.396 13.210 1.00 93.00 711 LEU A CA 1
ATOM 5617 C C . LEU A 1 711 ? 4.722 3.309 13.579 1.00 93.00 711 LEU A C 1
ATOM 5619 O O . LEU A 1 711 ? 5.134 2.406 14.308 1.00 93.00 711 LEU A O 1
ATOM 5623 N N . THR A 1 712 ? 5.526 4.261 13.100 1.00 77.44 712 THR A N 1
ATOM 5624 C CA . THR A 1 712 ? 6.994 4.331 13.319 1.00 77.44 712 THR A CA 1
ATOM 5625 C C . THR A 1 712 ? 7.471 5.724 13.749 1.00 77.44 712 THR A C 1
ATOM 5627 O O . THR A 1 712 ? 8.641 6.058 13.606 1.00 77.44 712 THR A O 1
ATOM 5630 N N . GLY A 1 713 ? 6.558 6.557 14.257 1.00 70.25 713 GLY A N 1
ATOM 5631 C CA . GLY A 1 713 ? 6.762 7.984 14.556 1.00 70.25 713 GLY A CA 1
ATOM 5632 C C . GLY A 1 713 ? 5.894 8.886 13.672 1.00 70.25 713 GLY A C 1
ATOM 5633 O O . GLY A 1 713 ? 5.370 9.893 14.138 1.00 70.25 713 GLY A O 1
ATOM 5634 N N . HIS A 1 714 ? 5.639 8.448 12.438 1.00 79.12 714 HIS A N 1
ATOM 5635 C CA . HIS A 1 714 ? 4.580 8.950 11.560 1.00 79.12 714 HIS A CA 1
ATOM 5636 C C . HIS A 1 714 ? 3.608 7.802 11.241 1.00 79.12 714 HIS A C 1
ATOM 5638 O O . HIS A 1 714 ? 3.929 6.634 11.481 1.00 79.12 714 HIS A O 1
ATOM 5644 N N . ALA A 1 715 ? 2.406 8.128 10.761 1.00 89.62 715 ALA A N 1
ATOM 5645 C CA . ALA A 1 715 ? 1.406 7.138 10.368 1.00 89.62 715 ALA A CA 1
ATOM 5646 C C . ALA A 1 715 ? 1.325 7.004 8.848 1.00 89.62 715 ALA A C 1
ATOM 5648 O O . ALA A 1 715 ? 0.877 7.931 8.169 1.00 89.62 715 ALA A O 1
ATOM 5649 N N . ASP A 1 716 ? 1.649 5.815 8.343 1.00 92.31 716 ASP A N 1
ATOM 5650 C CA . ASP A 1 716 ? 1.570 5.496 6.920 1.00 92.31 716 ASP A CA 1
ATOM 5651 C C . ASP A 1 716 ? 0.457 4.482 6.650 1.00 92.31 716 ASP A C 1
ATOM 5653 O O . ASP A 1 716 ? 0.498 3.330 7.092 1.00 92.31 716 ASP A O 1
ATOM 5657 N N . VAL A 1 717 ? -0.563 4.910 5.901 1.00 94.38 717 VAL A N 1
ATOM 5658 C CA . VAL A 1 717 ? -1.631 4.021 5.429 1.00 94.38 717 VAL A CA 1
ATOM 5659 C C . VAL A 1 717 ? -1.133 3.286 4.189 1.00 94.38 717 VAL A C 1
ATOM 5661 O O . VAL A 1 717 ? -0.998 3.889 3.125 1.00 94.38 717 VAL A O 1
ATOM 5664 N N . TYR A 1 718 ? -0.879 1.985 4.312 1.00 92.94 718 TYR A N 1
ATOM 5665 C CA . TYR A 1 718 ? -0.348 1.164 3.214 1.00 92.94 718 TYR A CA 1
ATOM 5666 C C . TYR A 1 718 ? -1.394 0.231 2.594 1.00 92.94 718 TYR A C 1
ATOM 5668 O O . TYR A 1 718 ? -1.208 -0.272 1.488 1.00 92.94 718 TYR A O 1
ATOM 5676 N N . GLY A 1 719 ? -2.522 0.011 3.272 1.00 91.69 719 GLY A N 1
ATOM 5677 C CA . GLY A 1 719 ? -3.568 -0.880 2.786 1.00 91.69 719 GLY A CA 1
ATOM 5678 C C . GLY A 1 719 ? -4.910 -0.662 3.469 1.00 91.69 719 GLY A C 1
ATOM 5679 O O . GLY A 1 719 ? -5.035 0.097 4.432 1.00 91.69 719 GLY A O 1
ATOM 5680 N N . LYS A 1 720 ? -5.934 -1.343 2.955 1.00 91.88 720 LYS A N 1
ATOM 5681 C CA . LYS A 1 720 ? -7.263 -1.393 3.564 1.00 91.88 720 LYS A CA 1
ATOM 5682 C C . LYS A 1 720 ? -7.970 -2.698 3.223 1.00 91.88 720 LYS A C 1
ATOM 5684 O O . LYS A 1 720 ? -7.798 -3.211 2.119 1.00 91.88 720 LYS A O 1
ATOM 5689 N N . PHE A 1 721 ? -8.806 -3.173 4.135 1.00 87.50 721 PHE A N 1
ATOM 5690 C CA . PHE A 1 721 ? -9.826 -4.165 3.823 1.00 87.50 721 PHE A CA 1
ATOM 5691 C C . PHE A 1 721 ? -11.081 -3.436 3.324 1.00 87.50 721 PHE A C 1
ATOM 5693 O O . PHE A 1 721 ? -11.526 -2.482 3.980 1.00 87.50 721 PHE A O 1
ATOM 5700 N N . PRO A 1 722 ? -11.625 -3.816 2.154 1.00 78.31 722 PRO A N 1
ATOM 5701 C CA . PRO A 1 722 ? -12.827 -3.191 1.627 1.00 78.31 722 PRO A CA 1
ATOM 5702 C C . PRO A 1 722 ? -14.020 -3.492 2.541 1.00 78.31 722 PRO A C 1
ATOM 5704 O O . PRO A 1 722 ? -14.205 -4.624 2.980 1.00 78.31 722 PRO A O 1
ATOM 5707 N N . GLY A 1 723 ? -14.819 -2.464 2.819 1.00 66.19 723 GLY A N 1
ATOM 5708 C CA . GLY A 1 723 ? -16.128 -2.605 3.453 1.00 66.19 723 GLY A CA 1
ATOM 5709 C C . GLY A 1 723 ? -17.239 -2.540 2.413 1.00 66.19 723 GLY A C 1
ATOM 5710 O O . GLY A 1 723 ? -17.084 -1.877 1.385 1.00 66.19 723 GLY A O 1
ATOM 5711 N N . ASP A 1 724 ? -18.365 -3.196 2.681 1.00 68.12 724 ASP A N 1
ATOM 5712 C CA . ASP A 1 724 ? -19.604 -2.917 1.960 1.00 68.12 724 ASP A CA 1
ATOM 5713 C C . ASP A 1 724 ? -20.305 -1.738 2.642 1.00 68.12 724 ASP A C 1
ATOM 5715 O O . ASP A 1 724 ? -20.712 -1.824 3.799 1.00 68.12 724 ASP A O 1
ATOM 5719 N N . SER A 1 725 ? -20.467 -0.625 1.926 1.00 63.88 725 SER A N 1
ATOM 5720 C CA . SER A 1 725 ? -21.195 0.537 2.446 1.00 63.88 725 SER A CA 1
ATOM 5721 C C . SER A 1 725 ? -22.643 0.215 2.845 1.00 63.88 725 SER A C 1
ATOM 5723 O O . SER A 1 725 ? -23.199 0.912 3.693 1.00 63.88 725 SER A O 1
ATOM 5725 N N . ALA A 1 726 ? -23.247 -0.836 2.269 1.00 69.62 726 ALA A N 1
ATOM 5726 C CA . ALA A 1 726 ? -24.574 -1.314 2.651 1.00 69.62 726 ALA A CA 1
ATOM 5727 C C . ALA A 1 726 ? -24.589 -1.980 4.040 1.00 69.62 726 ALA A C 1
ATOM 5729 O O . ALA A 1 726 ? -25.610 -1.934 4.725 1.00 69.62 726 ALA A O 1
ATOM 5730 N N . ASP A 1 727 ? -23.454 -2.532 4.481 1.00 75.31 727 ASP A N 1
ATOM 5731 C CA . ASP A 1 727 ? -23.298 -3.180 5.788 1.00 75.31 727 ASP A CA 1
ATOM 5732 C C . ASP A 1 727 ? -23.074 -2.167 6.932 1.00 75.31 727 ASP A C 1
ATOM 5734 O O . ASP A 1 727 ? -23.083 -2.539 8.110 1.00 75.31 727 ASP A O 1
ATOM 5738 N N . GLY A 1 728 ? -22.915 -0.878 6.607 1.00 83.19 728 GLY A N 1
ATOM 5739 C CA . GLY A 1 728 ? -22.788 0.223 7.561 1.00 83.19 728 GLY A CA 1
ATOM 5740 C C . GLY A 1 728 ? -21.402 0.359 8.216 1.00 83.19 728 GLY A C 1
ATOM 5741 O O . GLY A 1 728 ? -20.421 -0.217 7.745 1.00 83.19 728 GLY A O 1
ATOM 5742 N N . PRO A 1 729 ? -21.281 1.171 9.285 1.00 86.31 729 PRO A N 1
ATOM 5743 C CA . PRO A 1 729 ? -19.997 1.468 9.917 1.00 86.31 729 PRO A CA 1
ATOM 5744 C C . PRO A 1 729 ? -19.368 0.227 10.560 1.00 86.31 729 PRO A C 1
ATOM 5746 O O . PRO A 1 729 ? -20.069 -0.627 11.107 1.00 86.31 729 PRO A O 1
ATOM 5749 N N . ALA A 1 730 ? -18.033 0.170 10.577 1.00 85.25 730 ALA A N 1
ATOM 5750 C CA . ALA A 1 730 ? -17.320 -0.840 11.351 1.00 85.25 730 ALA A CA 1
ATOM 5751 C C . ALA A 1 730 ? -17.603 -0.625 12.849 1.00 85.25 730 ALA A C 1
ATOM 5753 O O . ALA A 1 730 ? -17.384 0.464 13.382 1.00 85.25 730 ALA A O 1
ATOM 5754 N N . ASN A 1 731 ? -18.107 -1.653 13.522 1.00 85.38 731 ASN A N 1
ATOM 5755 C CA . ASN A 1 731 ? -18.409 -1.663 14.948 1.00 85.38 731 ASN A CA 1
ATOM 5756 C C . ASN A 1 731 ? -17.107 -1.540 15.772 1.00 85.38 731 ASN A C 1
ATOM 5758 O O . ASN A 1 731 ? -16.025 -1.906 15.306 1.00 85.38 731 ASN A O 1
ATOM 5762 N N . LYS A 1 732 ? -17.216 -1.048 17.015 1.00 83.75 732 LYS A N 1
ATOM 5763 C CA . LYS A 1 732 ? -16.122 -0.963 18.000 1.00 83.75 732 LYS A CA 1
ATOM 5764 C C . LYS A 1 732 ? -15.477 -2.322 18.311 1.00 83.75 732 LYS A C 1
ATOM 5766 O O . LYS A 1 732 ? -14.329 -2.349 18.739 1.00 83.75 732 LYS A O 1
ATOM 5771 N N . SER A 1 733 ? -16.186 -3.428 18.078 1.00 84.94 733 SER A N 1
ATOM 5772 C CA . SER A 1 733 ? -15.679 -4.793 18.253 1.00 84.94 733 SER A CA 1
ATOM 5773 C C . SER A 1 733 ? -14.752 -5.215 17.106 1.00 84.94 733 SER A C 1
ATOM 5775 O O . SER A 1 733 ? -15.205 -5.702 16.065 1.00 84.94 733 SER A O 1
ATOM 5777 N N . MET A 1 734 ? -13.449 -5.038 17.332 1.00 93.25 734 MET A N 1
ATOM 5778 C CA . MET A 1 734 ? -12.360 -5.490 16.468 1.00 93.25 734 MET A CA 1
ATOM 5779 C C . MET A 1 734 ? -11.266 -6.133 17.329 1.00 93.25 734 MET A C 1
ATOM 5781 O O . MET A 1 734 ? -10.801 -5.517 18.286 1.00 93.25 734 MET A O 1
ATOM 5785 N N . PHE A 1 735 ? -10.881 -7.369 17.021 1.00 94.38 735 PHE A N 1
ATOM 5786 C CA . PHE A 1 735 ? -9.919 -8.145 17.813 1.00 94.38 735 PHE A CA 1
ATOM 5787 C C . PHE A 1 735 ? -9.238 -9.216 16.955 1.00 94.38 735 PHE A C 1
ATOM 5789 O O . PHE A 1 735 ? -9.737 -9.575 15.888 1.00 94.38 735 PHE A O 1
ATOM 5796 N N . PHE A 1 736 ? -8.092 -9.712 17.407 1.00 95.25 736 PHE A N 1
ATOM 5797 C CA . PHE A 1 736 ? -7.325 -10.742 16.705 1.00 95.25 736 PHE A CA 1
ATOM 5798 C C . PHE A 1 736 ? -7.682 -12.148 17.188 1.00 95.25 736 PHE A C 1
ATOM 5800 O O . PHE A 1 736 ? -8.225 -12.310 18.277 1.00 95.25 736 PHE A O 1
ATOM 5807 N N . ASP A 1 737 ? -7.359 -13.167 16.392 1.00 93.19 737 ASP A N 1
ATOM 5808 C CA . ASP A 1 737 ? -7.285 -14.537 16.898 1.00 93.19 737 ASP A CA 1
ATOM 5809 C C . ASP A 1 737 ? -6.088 -14.740 17.842 1.00 93.19 737 ASP A C 1
ATOM 5811 O O . ASP A 1 737 ? -5.211 -13.886 17.976 1.00 93.19 737 ASP A O 1
ATOM 5815 N N . SER A 1 738 ? -6.038 -15.899 18.502 1.00 89.88 738 SER A N 1
ATOM 5816 C CA . SER A 1 738 ? -4.979 -16.229 19.461 1.00 89.88 738 SER A CA 1
ATOM 5817 C C . SER A 1 738 ? -3.578 -16.259 18.842 1.00 89.88 738 SER A C 1
ATOM 5819 O O . SER A 1 738 ? -2.609 -15.982 19.545 1.00 89.88 738 SER A O 1
ATOM 5821 N N . SER A 1 739 ? -3.451 -16.558 17.542 1.00 89.56 739 SER A N 1
ATOM 5822 C CA . SER A 1 739 ? -2.167 -16.529 16.830 1.00 89.56 739 SER A CA 1
ATOM 5823 C C . SER A 1 739 ? -1.803 -15.154 16.256 1.00 89.56 739 SER A C 1
ATOM 5825 O O . SER A 1 739 ? -0.695 -14.991 15.742 1.00 89.56 739 SER A O 1
ATOM 5827 N N . MET A 1 740 ? -2.699 -14.163 16.359 1.00 90.75 740 MET A N 1
ATOM 5828 C CA . MET A 1 740 ? -2.561 -12.821 15.776 1.00 90.75 740 MET A CA 1
ATOM 5829 C C . MET A 1 740 ? -2.376 -12.834 14.246 1.00 90.75 740 MET A C 1
ATOM 5831 O O . MET A 1 740 ? -1.864 -11.877 13.657 1.00 90.75 740 MET A O 1
ATOM 5835 N N . ASP A 1 741 ? -2.785 -13.918 13.585 1.00 90.81 741 ASP A N 1
ATOM 5836 C CA . ASP A 1 741 ? -2.692 -14.081 12.135 1.00 90.81 741 ASP A CA 1
ATOM 5837 C C . ASP A 1 741 ? -3.961 -13.596 11.423 1.00 90.81 741 ASP A C 1
ATOM 5839 O O . ASP A 1 741 ? -3.900 -13.246 10.238 1.00 90.81 741 ASP A O 1
ATOM 5843 N N . HIS A 1 742 ? -5.087 -13.533 12.140 1.00 93.62 742 HIS A N 1
ATOM 5844 C CA . HIS A 1 742 ? -6.367 -13.067 11.624 1.00 93.62 742 HIS A CA 1
ATOM 5845 C C . HIS A 1 742 ? -6.952 -11.955 12.488 1.00 93.62 742 HIS A C 1
ATOM 5847 O O . HIS A 1 742 ? -6.825 -11.938 13.709 1.00 93.62 742 HIS A O 1
ATOM 5853 N N . LEU A 1 743 ? -7.649 -11.041 11.825 1.00 95.12 743 LEU A N 1
ATOM 5854 C CA . LEU A 1 743 ? -8.431 -9.981 12.430 1.00 95.12 743 LEU A CA 1
ATOM 5855 C C . LEU A 1 743 ? -9.917 -10.294 12.246 1.00 95.12 743 LEU A C 1
ATOM 5857 O O . LEU A 1 743 ? -10.378 -10.499 11.120 1.00 95.12 743 LEU A O 1
ATOM 5861 N N . TYR A 1 744 ? -10.669 -10.271 13.339 1.00 94.88 744 TYR A N 1
ATOM 5862 C CA . TYR A 1 744 ? -12.123 -10.225 13.315 1.00 94.88 744 TYR A CA 1
ATOM 5863 C C . TYR A 1 744 ? -12.570 -8.776 13.408 1.00 94.88 744 TYR A C 1
ATOM 5865 O O . TYR A 1 744 ? -12.164 -8.034 14.306 1.00 94.88 744 TYR A O 1
ATOM 5873 N N . PHE A 1 745 ? -13.442 -8.372 12.496 1.00 93.69 745 PHE A N 1
ATOM 5874 C CA . PHE A 1 745 ? -14.137 -7.100 12.601 1.00 93.69 745 PHE A CA 1
ATOM 5875 C C . PHE A 1 745 ? -15.600 -7.272 12.221 1.00 93.69 745 PHE A C 1
ATOM 5877 O O . PHE A 1 745 ? -15.980 -8.164 11.458 1.00 93.69 745 PHE A O 1
ATOM 5884 N N . THR A 1 746 ? -16.422 -6.401 12.788 1.00 93.00 746 THR A N 1
ATOM 5885 C CA . THR A 1 746 ? -17.875 -6.501 12.699 1.00 93.00 746 THR A CA 1
ATOM 5886 C C . THR A 1 746 ? -18.432 -5.221 12.091 1.00 93.00 746 THR A C 1
ATOM 5888 O O . THR A 1 746 ? -17.927 -4.138 12.375 1.00 93.00 746 THR A O 1
ATOM 5891 N N . THR A 1 747 ? -19.460 -5.321 11.260 1.00 92.50 747 THR A N 1
ATOM 5892 C CA . THR A 1 747 ? -20.273 -4.200 10.760 1.00 92.50 747 THR A CA 1
ATOM 5893 C C . THR A 1 747 ? -21.656 -4.252 11.424 1.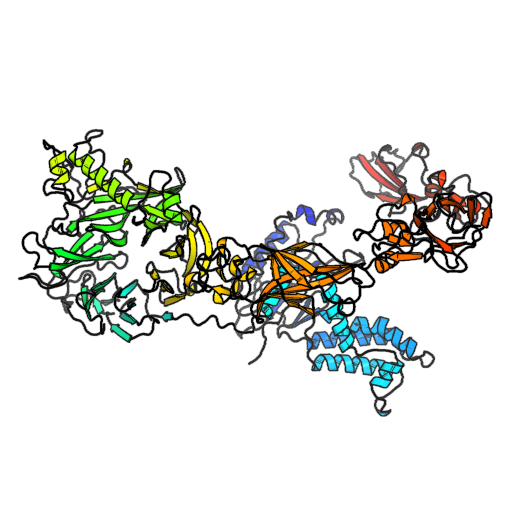00 92.50 747 THR A C 1
ATOM 5895 O O . THR A 1 747 ? -21.782 -4.801 12.519 1.00 92.50 747 THR A O 1
ATOM 5898 N N . LEU A 1 748 ? -22.715 -3.686 10.829 1.00 90.06 748 LEU A N 1
ATOM 5899 C CA . LEU A 1 748 ? -24.039 -3.683 11.466 1.00 90.06 748 LEU A CA 1
ATOM 5900 C C . LEU A 1 748 ? -24.637 -5.082 11.636 1.00 90.06 748 LEU A C 1
ATOM 5902 O O . LEU A 1 748 ? -25.305 -5.324 12.633 1.00 90.06 748 LEU A O 1
ATOM 5906 N N . LYS A 1 749 ? -24.451 -5.981 10.665 1.00 91.12 749 LYS A N 1
ATOM 5907 C CA . LYS A 1 749 ? -25.089 -7.314 10.650 1.00 91.12 749 LYS A CA 1
ATOM 5908 C C . LYS A 1 749 ? -24.140 -8.449 10.289 1.00 91.12 749 LYS A C 1
ATOM 5910 O O . LYS A 1 749 ? -24.578 -9.571 10.055 1.00 91.12 749 LYS A O 1
ATOM 5915 N N . LYS A 1 750 ? -22.845 -8.168 10.181 1.00 92.31 750 LYS A N 1
ATOM 5916 C CA . LYS A 1 750 ? -21.869 -9.126 9.676 1.00 92.31 750 LYS A CA 1
ATOM 5917 C C . LYS A 1 750 ? -20.591 -9.087 10.493 1.00 92.31 750 LYS A C 1
ATOM 5919 O O . LYS A 1 750 ? -20.100 -8.011 10.813 1.00 92.31 750 LYS A O 1
ATOM 5924 N N . ILE A 1 751 ? -20.035 -10.256 10.783 1.00 93.50 751 ILE A N 1
ATOM 5925 C CA . ILE A 1 751 ? -18.675 -10.431 11.292 1.00 93.50 751 ILE A CA 1
ATOM 5926 C C . ILE A 1 751 ? -17.833 -11.108 10.211 1.00 93.50 751 ILE A C 1
ATOM 5928 O O . ILE A 1 751 ? -18.299 -12.031 9.543 1.00 93.50 751 ILE A O 1
ATOM 5932 N N . THR A 1 752 ? -16.610 -10.620 10.012 1.00 92.62 752 THR A N 1
ATOM 5933 C CA . THR A 1 752 ? -15.689 -11.109 8.978 1.00 92.62 752 THR A CA 1
ATOM 5934 C C . THR A 1 752 ? -14.331 -11.411 9.600 1.00 92.62 752 THR A C 1
ATOM 5936 O O . THR A 1 752 ? -13.818 -10.605 10.377 1.00 92.62 752 THR A O 1
ATOM 5939 N N . LYS A 1 753 ? -13.748 -12.558 9.243 1.00 93.50 753 LYS A N 1
ATOM 5940 C CA . LYS A 1 753 ? -12.388 -12.972 9.602 1.00 93.50 753 LYS A CA 1
ATOM 5941 C C . LYS A 1 753 ? -11.474 -12.749 8.403 1.00 93.50 753 LYS A C 1
ATOM 5943 O O . LYS A 1 753 ? -11.643 -13.398 7.372 1.00 93.50 753 LYS A O 1
ATOM 5948 N N . VAL A 1 754 ? -10.499 -11.857 8.537 1.00 92.12 754 VAL A N 1
ATOM 5949 C CA . VAL A 1 754 ? -9.536 -11.543 7.470 1.00 92.12 754 VAL A CA 1
ATOM 5950 C C . VAL A 1 754 ? -8.110 -11.844 7.920 1.00 92.12 754 VAL A C 1
ATOM 5952 O O . VAL A 1 754 ? -7.777 -11.582 9.074 1.00 92.12 754 VAL A O 1
ATOM 5955 N N . PRO A 1 755 ? -7.243 -12.384 7.049 1.00 92.88 755 PRO A N 1
ATOM 5956 C CA . PRO A 1 755 ? -5.835 -12.526 7.382 1.00 92.88 755 PRO A CA 1
ATOM 5957 C C . PRO A 1 755 ? -5.200 -11.138 7.492 1.00 92.88 755 PRO A C 1
ATOM 5959 O O . PRO A 1 755 ? -5.464 -10.253 6.676 1.00 92.88 755 PRO A O 1
ATOM 5962 N N . VAL A 1 756 ? -4.326 -10.935 8.480 1.00 93.31 756 VAL A N 1
ATOM 5963 C CA . VAL A 1 756 ? -3.668 -9.631 8.683 1.00 93.31 756 VAL A CA 1
ATOM 5964 C C . VAL A 1 756 ? -2.761 -9.239 7.514 1.00 93.31 756 VAL A C 1
ATOM 5966 O O . VAL A 1 756 ? -2.437 -8.065 7.367 1.00 93.31 756 VAL A O 1
ATOM 5969 N N . GLN A 1 757 ? -2.370 -10.191 6.663 1.00 91.81 757 GLN A N 1
ATOM 5970 C CA . GLN A 1 757 ? -1.471 -10.017 5.521 1.00 91.81 757 GLN A CA 1
ATOM 5971 C C . GLN A 1 757 ? -1.805 -11.003 4.396 1.00 91.81 757 GLN A C 1
ATOM 5973 O O . GLN A 1 757 ? -2.459 -12.015 4.640 1.00 91.81 757 GLN A O 1
ATOM 5978 N N . ALA A 1 758 ? -1.315 -10.725 3.186 1.00 90.44 758 ALA A N 1
ATOM 5979 C CA . ALA A 1 758 ? -1.430 -11.625 2.038 1.00 90.44 758 ALA A CA 1
ATOM 5980 C C . ALA A 1 758 ? -0.147 -11.649 1.173 1.00 90.44 758 ALA A C 1
ATOM 5982 O O . ALA A 1 758 ? -0.204 -11.537 -0.052 1.00 90.44 758 ALA A O 1
ATOM 5983 N N . CYS A 1 759 ? 1.021 -11.769 1.812 1.00 93.06 759 CYS A N 1
ATOM 5984 C CA . CYS A 1 759 ? 2.352 -11.744 1.207 1.00 93.06 759 CYS A CA 1
ATOM 5985 C C . CYS A 1 759 ? 2.470 -12.739 0.046 1.00 93.06 759 CYS A C 1
ATOM 5987 O O . CYS A 1 759 ? 2.887 -12.352 -1.043 1.00 93.06 759 CYS A O 1
ATOM 5989 N N . GLU A 1 760 ? 2.003 -13.976 0.237 1.00 90.25 760 GLU A N 1
ATOM 5990 C CA . GLU A 1 760 ? 2.110 -15.070 -0.742 1.00 90.25 760 GLU A CA 1
ATOM 5991 C C . GLU A 1 760 ? 1.395 -14.793 -2.076 1.00 90.25 760 GLU A C 1
ATOM 5993 O O . GLU A 1 760 ? 1.678 -15.433 -3.089 1.00 90.25 760 GLU A O 1
ATOM 5998 N N . GLN A 1 761 ? 0.488 -13.811 -2.119 1.00 89.44 761 GLN A N 1
ATOM 5999 C CA . GLN A 1 761 ? -0.152 -13.392 -3.367 1.00 89.44 761 GLN A CA 1
ATOM 6000 C C . GLN A 1 761 ? 0.827 -12.696 -4.328 1.00 89.44 761 GLN A C 1
ATOM 6002 O O . GLN A 1 761 ? 0.513 -12.537 -5.512 1.00 89.44 761 GLN A O 1
ATOM 6007 N N . LYS A 1 762 ? 1.994 -12.248 -3.846 1.00 92.62 762 LYS A N 1
ATOM 6008 C CA . LYS A 1 762 ? 3.023 -11.583 -4.655 1.00 92.62 762 LYS A CA 1
ATOM 6009 C C . LYS A 1 762 ? 4.122 -12.559 -5.047 1.00 92.62 762 LYS A C 1
ATOM 6011 O O . LYS A 1 762 ? 4.747 -13.192 -4.202 1.00 92.62 762 LYS A O 1
ATOM 6016 N N . LYS A 1 763 ? 4.355 -12.654 -6.356 1.00 91.19 763 LYS A N 1
ATOM 6017 C CA . LYS A 1 763 ? 5.234 -13.658 -6.974 1.00 91.19 763 LYS A CA 1
ATOM 6018 C C . LYS A 1 763 ? 6.602 -13.127 -7.384 1.00 91.19 763 LYS A C 1
ATOM 6020 O O . LYS A 1 763 ? 7.425 -13.901 -7.846 1.00 91.19 763 LYS A O 1
ATOM 6025 N N . ASP A 1 764 ? 6.829 -11.828 -7.253 1.00 91.56 764 ASP A N 1
ATOM 6026 C CA . ASP A 1 764 ? 8.091 -11.183 -7.594 1.00 91.56 764 ASP A CA 1
ATOM 6027 C C . ASP A 1 764 ? 8.476 -10.184 -6.503 1.00 91.56 764 ASP A C 1
ATOM 6029 O O . ASP A 1 764 ? 7.615 -9.658 -5.786 1.00 91.56 764 ASP A O 1
ATOM 6033 N N . CYS A 1 765 ? 9.777 -9.921 -6.377 1.00 93.06 765 CYS A N 1
ATOM 6034 C CA . CYS A 1 765 ? 10.282 -9.040 -5.335 1.00 93.06 765 CYS A CA 1
ATOM 6035 C C . CYS A 1 765 ? 9.650 -7.650 -5.415 1.00 93.06 765 CYS A C 1
ATOM 6037 O O . CYS A 1 765 ? 9.200 -7.122 -4.398 1.00 93.06 765 CYS A O 1
ATOM 6039 N N . HIS A 1 766 ? 9.559 -7.065 -6.613 1.00 93.75 766 HIS A N 1
ATOM 6040 C CA . HIS A 1 766 ? 9.044 -5.710 -6.772 1.00 93.75 766 HIS A CA 1
ATOM 6041 C C . HIS A 1 766 ? 7.583 -5.611 -6.333 1.00 93.75 766 HIS A C 1
ATOM 6043 O O . HIS A 1 766 ? 7.234 -4.707 -5.574 1.00 93.75 766 HIS A O 1
ATOM 6049 N N . SER A 1 767 ? 6.725 -6.546 -6.740 1.00 94.12 767 SER A N 1
ATOM 6050 C CA . SER A 1 767 ? 5.331 -6.574 -6.298 1.00 94.12 767 SER A CA 1
ATOM 6051 C C . SER A 1 767 ? 5.196 -6.865 -4.805 1.00 94.12 767 SER A C 1
ATOM 6053 O O . SER A 1 767 ? 4.304 -6.294 -4.179 1.00 94.12 767 SER A O 1
ATOM 6055 N N . CYS A 1 768 ? 6.088 -7.675 -4.222 1.00 95.12 768 CYS A N 1
ATOM 6056 C CA . CYS A 1 768 ? 6.148 -7.932 -2.784 1.00 95.12 768 CYS A CA 1
ATOM 6057 C C . CYS A 1 768 ? 6.446 -6.653 -1.997 1.00 95.12 768 CYS A C 1
ATOM 6059 O O . CYS A 1 768 ? 5.657 -6.267 -1.133 1.00 95.12 768 CYS A O 1
ATOM 6061 N N . VAL A 1 769 ? 7.546 -5.966 -2.327 1.00 94.38 769 VAL A N 1
ATOM 6062 C CA . VAL A 1 769 ? 8.014 -4.809 -1.554 1.00 94.38 769 VAL A CA 1
ATOM 6063 C C . VAL A 1 769 ? 7.166 -3.559 -1.791 1.00 94.38 769 VAL A C 1
ATOM 6065 O O . VAL A 1 769 ? 6.952 -2.788 -0.859 1.00 94.38 769 VAL A O 1
ATOM 6068 N N . ASN A 1 770 ? 6.572 -3.400 -2.978 1.00 93.50 770 ASN A N 1
ATOM 6069 C CA . ASN A 1 770 ? 5.683 -2.274 -3.288 1.00 93.50 770 ASN A CA 1
ATOM 6070 C C . ASN A 1 770 ? 4.386 -2.251 -2.459 1.00 93.50 770 ASN A C 1
ATOM 6072 O O . ASN A 1 770 ? 3.730 -1.213 -2.412 1.00 93.50 770 ASN A O 1
ATOM 6076 N N . GLN A 1 771 ? 4.018 -3.350 -1.788 1.00 90.56 771 GLN A N 1
ATOM 6077 C CA . GLN A 1 771 ? 2.881 -3.364 -0.856 1.00 90.56 771 GLN A CA 1
ATOM 6078 C C . GLN A 1 771 ? 3.116 -2.506 0.386 1.00 90.56 771 GLN A C 1
ATOM 6080 O O . GLN A 1 771 ? 2.150 -2.071 1.007 1.00 90.56 771 GLN A O 1
ATOM 6085 N N . ARG A 1 772 ? 4.387 -2.288 0.753 1.00 93.56 772 ARG A N 1
ATOM 6086 C CA . ARG A 1 772 ? 4.803 -1.613 1.991 1.00 93.56 772 ARG A CA 1
ATOM 6087 C C . ARG A 1 772 ? 4.162 -2.220 3.244 1.00 93.56 772 ARG A C 1
ATOM 6089 O O . ARG A 1 772 ? 3.931 -1.517 4.220 1.00 93.56 772 ARG A O 1
ATOM 6096 N N . ASP A 1 773 ? 3.856 -3.514 3.203 1.00 94.88 773 ASP A N 1
ATOM 6097 C CA . ASP A 1 773 ? 3.185 -4.218 4.290 1.00 94.88 773 ASP A CA 1
ATOM 6098 C C . ASP A 1 773 ? 4.239 -4.685 5.312 1.00 94.88 773 ASP A C 1
ATOM 6100 O O . ASP A 1 773 ? 5.084 -5.509 4.954 1.00 94.88 773 ASP A O 1
ATOM 6104 N N . PRO A 1 774 ? 4.230 -4.201 6.573 1.00 94.69 774 PRO A N 1
ATOM 6105 C CA . PRO A 1 774 ? 5.241 -4.551 7.573 1.00 94.69 774 PRO A CA 1
ATOM 6106 C C . PRO A 1 774 ? 5.330 -6.043 7.904 1.00 94.69 774 PRO A C 1
ATOM 6108 O O . PRO A 1 774 ? 6.368 -6.485 8.403 1.00 94.69 774 PRO A O 1
ATOM 6111 N N . TYR A 1 775 ? 4.279 -6.818 7.618 1.00 95.00 775 TYR A N 1
ATOM 6112 C CA . TYR A 1 775 ? 4.288 -8.271 7.782 1.00 95.00 775 TYR A CA 1
ATOM 6113 C C . TYR A 1 775 ? 5.073 -8.990 6.680 1.00 95.00 775 TYR A C 1
ATOM 6115 O O . TYR A 1 775 ? 5.479 -10.133 6.887 1.00 95.00 775 TYR A O 1
ATOM 6123 N N . CYS A 1 776 ? 5.271 -8.345 5.529 1.00 95.94 776 CYS A N 1
ATOM 6124 C CA . CYS A 1 776 ? 5.794 -8.962 4.319 1.00 95.94 776 CYS A CA 1
ATOM 6125 C C . CYS A 1 776 ? 7.243 -8.583 4.025 1.00 95.94 776 CYS A C 1
ATOM 6127 O O . CYS A 1 776 ? 7.720 -7.484 4.320 1.00 95.94 776 CYS A O 1
ATOM 6129 N N . GLY A 1 777 ? 7.925 -9.496 3.347 1.00 96.19 777 GLY A N 1
ATOM 6130 C CA . GLY A 1 777 ? 9.238 -9.273 2.775 1.00 96.19 777 GLY A CA 1
ATOM 6131 C C . GLY A 1 777 ? 9.592 -10.371 1.787 1.00 96.19 777 GLY A C 1
ATOM 6132 O O . GLY A 1 777 ? 8.963 -11.430 1.743 1.00 96.19 777 GLY A O 1
ATOM 6133 N N . TRP A 1 778 ? 10.570 -10.083 0.939 1.00 95.94 778 TRP A N 1
ATOM 6134 C CA . TRP A 1 778 ? 11.018 -11.009 -0.087 1.00 95.94 778 TRP A CA 1
ATOM 6135 C C . TRP A 1 778 ? 12.083 -11.944 0.483 1.00 95.94 778 TRP A C 1
ATOM 6137 O O . TRP A 1 778 ? 13.168 -11.487 0.842 1.00 95.94 778 TRP A O 1
ATOM 6147 N N . CYS A 1 779 ? 11.781 -13.240 0.568 1.00 94.50 779 CYS A N 1
ATOM 6148 C CA . CYS A 1 779 ? 12.747 -14.259 0.961 1.00 94.50 779 CYS A CA 1
ATOM 6149 C C . CYS A 1 779 ? 13.622 -14.584 -0.257 1.00 94.50 779 CYS A C 1
ATOM 6151 O O . CYS A 1 779 ? 13.213 -15.338 -1.141 1.00 94.50 779 CYS A O 1
ATOM 6153 N N . VAL A 1 780 ? 14.803 -13.962 -0.329 1.00 91.19 780 VAL A N 1
ATOM 6154 C CA . VAL A 1 780 ? 15.664 -13.934 -1.528 1.00 91.19 780 VAL A CA 1
ATOM 6155 C C . VAL A 1 780 ? 16.020 -15.339 -1.997 1.00 91.19 780 VAL A C 1
ATOM 6157 O O . VAL A 1 780 ? 15.913 -15.643 -3.181 1.00 91.19 780 VAL A O 1
ATOM 6160 N N . LEU A 1 781 ? 16.393 -16.198 -1.050 1.00 86.19 781 LEU A N 1
ATOM 6161 C CA . LEU A 1 781 ? 16.843 -17.564 -1.306 1.00 86.19 781 LEU A CA 1
ATOM 6162 C C . LEU A 1 781 ? 15.696 -18.524 -1.649 1.00 86.19 781 LEU A C 1
ATOM 6164 O O . LEU A 1 781 ? 15.927 -19.585 -2.209 1.00 86.19 781 LEU A O 1
ATOM 6168 N N . GLU A 1 782 ? 14.453 -18.163 -1.344 1.00 89.81 782 GLU A N 1
ATOM 6169 C CA . GLU A 1 782 ? 13.289 -19.000 -1.650 1.00 89.81 782 GLU A CA 1
ATOM 6170 C C . GLU A 1 782 ? 12.488 -18.468 -2.849 1.00 89.81 782 GLU A C 1
ATOM 6172 O O . GLU A 1 782 ? 11.566 -19.130 -3.319 1.00 89.81 782 GLU A O 1
ATOM 6177 N N . GLY A 1 783 ? 12.819 -17.270 -3.350 1.00 90.44 783 GLY A N 1
ATOM 6178 C CA . GLY A 1 783 ? 12.150 -16.646 -4.493 1.00 90.44 783 GLY A CA 1
ATOM 6179 C C . GLY A 1 783 ? 10.663 -16.369 -4.263 1.00 90.44 783 GLY A C 1
ATOM 6180 O O . GLY A 1 783 ? 9.874 -16.440 -5.206 1.00 90.44 783 GLY A O 1
ATOM 6181 N N . ARG A 1 784 ? 10.256 -16.095 -3.017 1.00 93.62 784 ARG A N 1
ATOM 6182 C CA . ARG A 1 784 ? 8.848 -15.874 -2.652 1.00 93.62 784 ARG A CA 1
ATOM 6183 C C . ARG A 1 784 ? 8.666 -14.776 -1.607 1.00 93.62 784 ARG A C 1
ATOM 6185 O O . ARG A 1 784 ? 9.545 -14.506 -0.792 1.00 93.62 784 ARG A O 1
ATOM 6192 N N . CYS A 1 785 ? 7.491 -14.150 -1.628 1.00 96.00 785 CYS A N 1
ATOM 6193 C CA . CYS A 1 785 ? 7.090 -13.136 -0.658 1.00 96.00 785 CYS A CA 1
ATOM 6194 C C . CYS A 1 785 ? 6.447 -13.804 0.562 1.00 96.00 785 CYS A C 1
ATOM 6196 O O . CYS A 1 785 ? 5.434 -14.489 0.426 1.00 96.00 785 CYS A O 1
ATOM 6198 N N . THR A 1 786 ? 7.021 -13.609 1.746 1.00 95.38 786 THR A N 1
ATOM 6199 C CA . THR A 1 786 ? 6.632 -14.329 2.969 1.00 95.38 786 THR A CA 1
ATOM 6200 C C . THR A 1 786 ? 6.653 -13.420 4.187 1.00 95.38 786 THR A C 1
ATOM 6202 O O . THR A 1 786 ? 7.168 -12.295 4.142 1.00 95.38 786 THR A O 1
ATOM 6205 N N . ARG A 1 787 ? 6.142 -13.924 5.315 1.00 94.12 787 ARG A N 1
ATOM 6206 C CA . ARG A 1 787 ? 6.504 -13.364 6.617 1.00 94.12 787 ARG A CA 1
ATOM 6207 C C . ARG A 1 787 ? 7.934 -13.738 6.987 1.00 94.12 787 ARG A C 1
ATOM 6209 O O . ARG A 1 787 ? 8.440 -14.781 6.582 1.00 94.12 787 ARG A O 1
ATOM 6216 N N . LYS A 1 788 ? 8.554 -12.937 7.856 1.00 93.69 788 LYS A N 1
ATOM 6217 C CA . LYS A 1 788 ? 9.922 -13.197 8.332 1.00 93.69 788 LYS A CA 1
ATOM 6218 C C . LYS A 1 788 ? 10.069 -14.593 8.958 1.00 93.69 788 LYS A C 1
ATOM 6220 O O . LYS A 1 788 ? 10.973 -15.323 8.581 1.00 93.69 788 LYS A O 1
ATOM 6225 N N . LYS A 1 789 ? 9.114 -14.997 9.813 1.00 91.12 789 LYS A N 1
ATOM 6226 C CA . LYS A 1 789 ? 9.065 -16.328 10.460 1.00 91.12 789 LYS A CA 1
ATOM 6227 C C . LYS A 1 789 ? 8.923 -17.509 9.486 1.00 91.12 789 LYS A C 1
ATOM 6229 O O . LYS A 1 789 ? 9.218 -18.636 9.853 1.00 91.12 789 LYS A O 1
ATOM 6234 N N . GLU A 1 790 ? 8.435 -17.259 8.272 1.00 93.25 790 GLU A N 1
ATOM 6235 C CA . GLU A 1 790 ? 8.216 -18.277 7.233 1.00 93.25 790 GLU A CA 1
ATOM 6236 C C . GLU A 1 790 ? 9.402 -18.387 6.260 1.00 93.25 790 GLU A C 1
ATOM 6238 O O . GLU A 1 790 ? 9.400 -19.277 5.414 1.00 93.25 790 GLU A O 1
ATOM 6243 N N . CYS A 1 791 ? 10.385 -17.480 6.350 1.00 93.31 791 CYS A N 1
ATOM 6244 C CA . CYS A 1 791 ? 11.631 -17.518 5.587 1.00 93.31 791 CYS A CA 1
ATOM 6245 C C . CYS A 1 791 ? 12.695 -18.235 6.424 1.00 93.31 791 CYS A C 1
ATOM 6247 O O . CYS A 1 791 ? 13.086 -17.734 7.479 1.00 93.31 791 CYS A O 1
ATOM 6249 N N . SER A 1 792 ? 13.175 -19.386 5.955 1.00 89.56 792 SER A N 1
ATOM 6250 C CA . SER A 1 792 ? 14.098 -20.271 6.690 1.00 89.56 792 SER A CA 1
ATOM 6251 C C . SER A 1 792 ? 15.325 -19.552 7.269 1.00 89.56 792 SER A C 1
ATOM 6253 O O . SER A 1 792 ? 15.693 -19.767 8.421 1.00 89.56 792 SER A O 1
ATOM 6255 N N . ARG A 1 793 ? 15.926 -18.658 6.476 1.00 88.94 793 ARG A N 1
ATOM 6256 C CA . ARG A 1 793 ? 17.101 -17.840 6.826 1.00 88.94 793 ARG A CA 1
ATOM 6257 C C . ARG A 1 793 ? 16.743 -16.371 7.071 1.00 88.94 793 ARG A C 1
ATOM 6259 O O . ARG A 1 793 ? 17.578 -15.491 6.910 1.00 88.94 793 ARG A O 1
ATOM 6266 N N . GLY A 1 794 ? 15.495 -16.080 7.446 1.00 89.38 794 GLY A N 1
ATOM 6267 C CA . GLY A 1 794 ? 14.971 -14.713 7.532 1.00 89.38 794 GLY A CA 1
ATOM 6268 C C . GLY A 1 794 ? 15.646 -13.805 8.568 1.00 89.38 794 GLY A C 1
ATOM 6269 O O . GLY A 1 794 ? 15.508 -12.585 8.478 1.00 89.38 794 GLY A O 1
ATOM 6270 N N . GLU A 1 795 ? 16.373 -14.371 9.535 1.00 90.81 795 GLU A N 1
ATOM 6271 C CA . GLU A 1 795 ? 17.168 -13.622 10.522 1.00 90.81 795 GLU A CA 1
ATOM 6272 C C . GLU A 1 795 ? 18.534 -13.169 9.993 1.00 90.81 795 GLU A C 1
ATOM 6274 O O . GLU A 1 795 ? 19.153 -12.264 10.553 1.00 90.81 795 GLU A O 1
ATOM 6279 N N . GLU A 1 796 ? 19.009 -13.761 8.899 1.00 90.69 796 GLU A N 1
ATOM 6280 C CA . GLU A 1 796 ? 20.283 -13.384 8.311 1.00 90.69 796 GLU A CA 1
ATOM 6281 C C . GLU A 1 796 ? 20.191 -12.059 7.553 1.00 90.69 796 GLU A C 1
ATOM 6283 O O . GLU A 1 796 ? 19.164 -11.686 6.973 1.00 90.69 796 GLU A O 1
ATOM 6288 N N . LYS A 1 797 ? 21.316 -11.342 7.518 1.00 89.00 797 LYS A N 1
ATOM 6289 C CA . LYS A 1 797 ? 21.411 -10.082 6.788 1.00 89.00 797 LYS A CA 1
ATOM 6290 C C . LYS A 1 797 ? 21.136 -10.317 5.300 1.00 89.00 797 LYS A C 1
ATOM 6292 O O . LYS A 1 797 ? 21.718 -11.209 4.692 1.00 89.00 797 LYS A O 1
ATOM 6297 N N . ASP A 1 798 ? 20.271 -9.480 4.731 1.00 90.69 798 ASP A N 1
ATOM 6298 C CA . ASP A 1 798 ? 19.912 -9.466 3.307 1.00 90.69 798 ASP A CA 1
ATOM 6299 C C . ASP A 1 798 ? 19.183 -10.727 2.785 1.00 90.69 798 ASP A C 1
ATOM 6301 O O . ASP A 1 798 ? 18.847 -10.792 1.604 1.00 90.69 798 ASP A O 1
ATOM 6305 N N . ALA A 1 799 ? 18.862 -11.703 3.645 1.00 91.62 799 ALA A N 1
ATOM 6306 C CA . ALA A 1 799 ? 18.125 -12.912 3.257 1.00 91.62 799 ALA A CA 1
ATOM 6307 C C . ALA A 1 799 ? 16.608 -12.678 3.134 1.00 91.62 799 ALA A C 1
ATOM 6309 O O . ALA A 1 799 ? 15.949 -13.282 2.284 1.00 91.62 799 ALA A O 1
ATOM 6310 N N . TRP A 1 800 ? 16.061 -11.767 3.946 1.00 95.06 800 TRP A N 1
ATOM 6311 C CA . TRP A 1 800 ? 14.661 -11.348 3.891 1.00 95.06 800 TRP A CA 1
ATOM 6312 C C . TRP A 1 800 ? 14.554 -9.830 3.729 1.00 95.06 800 TRP A C 1
ATOM 6314 O O . TRP A 1 800 ? 14.852 -9.054 4.640 1.00 95.06 800 TRP A O 1
ATOM 6324 N N . LEU A 1 801 ? 14.133 -9.389 2.543 1.00 95.38 801 LEU A N 1
ATOM 6325 C CA . LEU A 1 801 ? 14.049 -7.972 2.197 1.00 95.38 801 LEU A CA 1
ATOM 6326 C C . LEU A 1 801 ? 12.698 -7.410 2.632 1.00 95.38 801 LEU A C 1
ATOM 6328 O O . LEU A 1 801 ? 11.671 -7.658 1.999 1.00 95.38 801 LEU A O 1
ATOM 6332 N N . TRP A 1 802 ? 12.703 -6.649 3.723 1.00 95.00 802 TRP A N 1
ATOM 6333 C CA . TRP A 1 802 ? 11.493 -6.092 4.323 1.00 95.00 802 TRP A CA 1
ATOM 6334 C C . TRP A 1 802 ? 10.739 -5.156 3.370 1.00 95.00 802 TRP A C 1
ATOM 6336 O O . TRP A 1 802 ? 11.317 -4.215 2.818 1.00 95.00 802 TRP A O 1
ATOM 6346 N N . SER A 1 803 ? 9.434 -5.387 3.200 1.00 95.25 803 SER A N 1
ATOM 6347 C CA . SER A 1 803 ? 8.620 -4.698 2.194 1.00 95.25 803 SER A CA 1
ATOM 6348 C C . SER A 1 803 ? 8.615 -3.166 2.324 1.00 95.25 803 SER A C 1
ATOM 6350 O O . SER A 1 803 ? 8.848 -2.508 1.309 1.00 95.25 803 SER A O 1
ATOM 6352 N N . PRO A 1 804 ? 8.424 -2.557 3.510 1.00 93.00 804 PRO A N 1
ATOM 6353 C CA . PRO A 1 804 ? 8.452 -1.100 3.673 1.00 93.00 804 PRO A CA 1
ATOM 6354 C C . PRO A 1 804 ? 9.717 -0.401 3.150 1.00 93.00 804 PRO A C 1
ATOM 6356 O O . PRO A 1 804 ? 9.620 0.725 2.657 1.00 93.00 804 PRO A O 1
ATOM 6359 N N . ASN A 1 805 ? 10.876 -1.076 3.152 1.00 91.62 805 ASN A N 1
ATOM 6360 C CA . ASN A 1 805 ? 12.123 -0.519 2.614 1.00 91.62 805 ASN A CA 1
ATOM 6361 C C . ASN A 1 805 ? 12.115 -0.365 1.085 1.00 91.62 805 ASN A C 1
ATOM 6363 O O . ASN A 1 805 ? 12.961 0.356 0.561 1.00 91.62 805 ASN A O 1
ATOM 6367 N N . GLN A 1 806 ? 11.199 -1.033 0.369 1.00 92.62 806 GLN A N 1
ATOM 6368 C CA . GLN A 1 806 ? 11.061 -0.964 -1.095 1.00 92.62 806 GLN A CA 1
ATOM 6369 C C . GLN A 1 806 ? 12.358 -1.288 -1.858 1.00 92.62 806 GLN A C 1
ATOM 6371 O O . GLN A 1 806 ? 12.598 -0.779 -2.952 1.00 92.62 806 GLN A O 1
ATOM 6376 N N . LYS A 1 807 ? 13.208 -2.144 -1.282 1.00 91.88 807 LYS A N 1
ATOM 6377 C CA . LYS A 1 807 ? 14.465 -2.590 -1.891 1.00 91.88 807 LYS A CA 1
ATOM 6378 C C . LYS A 1 807 ? 14.332 -4.025 -2.367 1.00 91.88 807 LYS A C 1
ATOM 6380 O O . LYS A 1 807 ? 13.865 -4.878 -1.620 1.00 91.88 807 LYS A O 1
ATOM 6385 N N . CYS A 1 808 ? 14.796 -4.271 -3.584 1.00 93.50 808 CYS A N 1
ATOM 6386 C CA . CYS A 1 808 ? 14.895 -5.599 -4.168 1.00 93.50 808 CYS A CA 1
ATOM 6387 C C . CYS A 1 808 ? 16.330 -5.928 -4.532 1.00 93.50 808 CYS A C 1
ATOM 6389 O O . CYS A 1 808 ? 17.140 -5.030 -4.760 1.00 93.50 808 CYS A O 1
ATOM 6391 N N . ILE A 1 809 ? 16.606 -7.227 -4.589 1.00 92.00 809 ILE A N 1
ATOM 6392 C CA . ILE A 1 809 ? 17.831 -7.758 -5.166 1.00 92.00 809 ILE A CA 1
ATOM 6393 C C . ILE A 1 809 ? 17.876 -7.413 -6.658 1.00 92.00 809 ILE A C 1
ATOM 6395 O O . ILE A 1 809 ? 16.903 -7.622 -7.380 1.00 92.00 809 ILE A O 1
ATOM 6399 N N . ALA A 1 810 ? 18.984 -6.817 -7.092 1.00 93.19 810 ALA A N 1
ATOM 6400 C CA . ALA A 1 810 ? 19.188 -6.408 -8.474 1.00 93.19 810 ALA A CA 1
ATOM 6401 C C . ALA A 1 810 ? 20.666 -6.504 -8.861 1.00 93.19 810 ALA A C 1
ATOM 6403 O O . ALA A 1 810 ? 21.560 -6.318 -8.027 1.00 93.19 810 ALA A O 1
ATOM 6404 N N . ILE A 1 811 ? 20.919 -6.733 -10.151 1.00 93.62 811 ILE A N 1
ATOM 6405 C CA . ILE A 1 811 ? 22.253 -6.582 -10.736 1.00 93.62 811 ILE A CA 1
ATOM 6406 C C . ILE A 1 811 ? 22.586 -5.085 -10.777 1.00 93.62 811 ILE A C 1
ATOM 6408 O O . ILE A 1 811 ? 21.891 -4.309 -11.429 1.00 93.62 811 ILE A O 1
ATOM 6412 N N . GLN A 1 812 ? 23.642 -4.681 -10.074 1.00 93.19 812 GLN A N 1
ATOM 6413 C CA . GLN A 1 812 ? 24.098 -3.290 -10.011 1.00 93.19 812 GLN A CA 1
ATOM 6414 C C . GLN A 1 812 ? 25.061 -2.961 -11.149 1.00 93.19 812 GLN A C 1
ATOM 6416 O O . GLN A 1 812 ? 24.961 -1.904 -11.770 1.00 93.19 812 GLN A O 1
ATOM 6421 N N . SER A 1 813 ? 26.009 -3.857 -11.423 1.00 93.38 813 SER A N 1
ATOM 6422 C CA . SER A 1 813 ? 27.007 -3.655 -12.469 1.00 93.38 813 SER A CA 1
ATOM 6423 C C . SER A 1 813 ? 27.643 -4.964 -12.928 1.00 93.38 813 SER A C 1
ATOM 6425 O O . SER A 1 813 ? 27.589 -5.987 -12.242 1.00 93.38 813 SER A O 1
ATOM 6427 N N . PHE A 1 814 ? 28.272 -4.899 -14.100 1.00 93.81 814 PHE A N 1
ATOM 6428 C CA . PHE A 1 814 ? 29.103 -5.958 -14.658 1.00 93.81 814 PHE A CA 1
ATOM 6429 C C . PHE A 1 814 ? 30.537 -5.449 -14.828 1.00 93.81 814 PHE A C 1
ATOM 6431 O O . PHE A 1 814 ? 30.746 -4.303 -15.234 1.00 93.81 814 PHE A O 1
ATOM 6438 N N . HIS A 1 815 ? 31.522 -6.306 -14.570 1.00 92.62 815 HIS A N 1
ATOM 6439 C CA . HIS A 1 815 ? 32.939 -6.018 -14.765 1.00 92.62 815 HIS A CA 1
ATOM 6440 C C . HIS A 1 815 ? 33.588 -7.125 -15.618 1.00 92.62 815 HIS A C 1
ATOM 6442 O O . HIS A 1 815 ? 33.753 -8.247 -15.130 1.00 92.62 815 HIS A O 1
ATOM 6448 N N . PRO A 1 816 ? 33.978 -6.835 -16.877 1.00 92.31 816 PRO A N 1
ATOM 6449 C CA . PRO A 1 816 ? 33.783 -5.569 -17.600 1.00 92.31 816 PRO A CA 1
ATOM 6450 C C . PRO A 1 816 ? 32.298 -5.306 -17.951 1.00 92.31 816 PRO A C 1
ATOM 6452 O O . PRO A 1 816 ? 31.521 -6.257 -18.039 1.00 92.31 816 PRO A O 1
ATOM 6455 N N . PRO A 1 817 ? 31.888 -4.043 -18.194 1.00 91.31 817 PRO A N 1
ATOM 6456 C CA . PRO A 1 817 ? 30.485 -3.677 -18.448 1.00 91.31 817 PRO A CA 1
ATOM 6457 C C . PRO A 1 817 ? 29.936 -4.168 -19.797 1.00 91.31 817 PRO A C 1
ATOM 6459 O O . PRO A 1 817 ? 28.724 -4.203 -19.998 1.00 91.31 817 PRO A O 1
ATOM 6462 N N . SER A 1 818 ? 30.818 -4.518 -20.731 1.00 91.50 818 SER A N 1
ATOM 6463 C CA . SER A 1 818 ? 30.484 -5.098 -22.033 1.00 91.50 818 SER A CA 1
ATOM 6464 C C . SER A 1 818 ? 31.671 -5.896 -22.566 1.00 91.50 818 SER A C 1
ATOM 6466 O O . SER A 1 818 ? 32.792 -5.754 -22.062 1.00 91.50 818 SER A O 1
ATOM 6468 N N . PHE A 1 819 ? 31.434 -6.722 -23.585 1.00 91.00 819 PHE A N 1
ATOM 6469 C CA . PHE A 1 819 ? 32.471 -7.557 -24.190 1.00 91.00 819 PHE A CA 1
ATOM 6470 C C . PHE A 1 819 ? 32.303 -7.686 -25.709 1.00 91.00 819 PHE A C 1
ATOM 6472 O O . PHE A 1 819 ? 31.208 -7.483 -26.226 1.00 91.00 819 PHE A O 1
ATOM 6479 N N . SER A 1 820 ? 33.372 -8.017 -26.439 1.00 90.44 820 SER A N 1
ATOM 6480 C CA . SER A 1 820 ? 33.280 -8.249 -27.890 1.00 90.44 820 SER A CA 1
ATOM 6481 C C . SER A 1 820 ? 32.511 -9.539 -28.179 1.00 90.44 820 SER A C 1
ATOM 6483 O O . SER A 1 820 ? 32.741 -10.558 -27.529 1.00 90.44 820 SER A O 1
ATOM 6485 N N . CYS A 1 821 ? 31.663 -9.531 -29.211 1.00 89.31 821 CYS A N 1
ATOM 6486 C CA . CYS A 1 821 ? 30.964 -10.721 -29.699 1.00 89.31 821 CYS A CA 1
ATOM 6487 C C . CYS A 1 821 ? 31.897 -11.799 -30.282 1.00 89.31 821 CYS A C 1
ATOM 6489 O O . CYS A 1 821 ? 31.435 -12.889 -30.595 1.00 89.31 821 CYS A O 1
ATOM 6491 N N . LYS A 1 822 ? 33.191 -11.505 -30.480 1.00 84.88 822 LYS A N 1
ATOM 6492 C CA . LYS A 1 822 ? 34.189 -12.434 -31.043 1.00 84.88 822 LYS A CA 1
ATOM 6493 C C . LYS A 1 822 ? 35.066 -13.109 -29.991 1.00 84.88 822 LYS A C 1
ATOM 6495 O O . LYS A 1 822 ? 35.830 -14.008 -30.332 1.00 84.88 822 LYS A O 1
ATOM 6500 N N . LYS A 1 823 ? 35.010 -12.658 -28.737 1.00 83.25 823 LYS A N 1
ATOM 6501 C CA . LYS A 1 823 ? 35.893 -13.114 -27.658 1.00 83.25 823 LYS A CA 1
ATOM 6502 C C . LYS A 1 823 ? 35.067 -13.801 -26.570 1.00 83.25 823 LYS A C 1
ATOM 6504 O O . LYS A 1 823 ? 33.924 -13.434 -26.328 1.00 83.25 823 LYS A O 1
ATOM 6509 N N . THR A 1 824 ? 35.684 -14.738 -25.858 1.00 78.50 824 THR A N 1
ATOM 6510 C CA . THR A 1 824 ? 35.103 -15.406 -24.681 1.00 78.50 824 THR A CA 1
ATOM 6511 C C . THR A 1 824 ? 35.958 -15.137 -23.452 1.00 78.50 824 THR A C 1
ATOM 6513 O O . THR A 1 824 ? 37.185 -15.222 -23.522 1.00 78.50 824 THR A O 1
ATOM 6516 N N . LYS A 1 825 ? 35.329 -14.813 -22.321 1.00 85.62 825 LYS A N 1
ATOM 6517 C CA . LYS A 1 825 ? 35.997 -14.639 -21.023 1.00 85.62 825 LYS A CA 1
ATOM 6518 C C . LYS A 1 825 ? 34.981 -14.798 -19.890 1.00 85.62 825 LYS A C 1
ATOM 6520 O O . LYS A 1 825 ? 33.815 -15.089 -20.128 1.00 85.62 825 LYS A O 1
ATOM 6525 N N . GLU A 1 826 ? 35.430 -14.598 -18.664 1.00 91.25 826 GLU A N 1
ATOM 6526 C CA . GLU A 1 826 ? 34.585 -14.460 -17.486 1.00 91.25 826 GLU A CA 1
ATOM 6527 C C . GLU A 1 826 ? 34.135 -13.008 -17.283 1.00 91.25 826 GLU A C 1
ATOM 6529 O O . GLU A 1 826 ? 34.859 -12.059 -17.606 1.00 91.25 826 GLU A O 1
ATOM 6534 N N . VAL A 1 827 ? 32.955 -12.849 -16.691 1.00 93.44 827 VAL A N 1
ATOM 6535 C CA . VAL A 1 827 ? 32.412 -11.576 -16.219 1.00 93.44 827 VAL A CA 1
ATOM 6536 C C . VAL A 1 827 ? 32.152 -11.662 -14.718 1.00 93.44 827 VAL A C 1
ATOM 6538 O O . VAL A 1 827 ? 31.629 -12.661 -14.224 1.00 93.44 827 VAL A O 1
ATOM 6541 N N . LYS A 1 828 ? 32.513 -10.605 -13.986 1.00 93.81 828 LYS A N 1
ATOM 6542 C CA . LYS A 1 828 ? 32.129 -10.435 -12.581 1.00 93.81 828 LYS A CA 1
ATOM 6543 C C . LYS A 1 828 ? 30.841 -9.626 -12.513 1.00 93.81 828 LYS A C 1
ATOM 6545 O O . LYS A 1 828 ? 30.744 -8.563 -13.124 1.00 93.81 828 LYS A O 1
ATOM 6550 N N . ILE A 1 829 ? 29.861 -10.120 -11.775 1.00 94.44 829 ILE A N 1
ATOM 6551 C CA . ILE A 1 829 ? 28.528 -9.537 -11.652 1.00 94.44 829 ILE A CA 1
ATOM 6552 C C . ILE A 1 829 ? 28.341 -9.092 -10.206 1.00 94.44 829 ILE A C 1
ATOM 6554 O O . ILE A 1 829 ? 28.400 -9.902 -9.279 1.00 94.44 829 ILE A O 1
ATOM 6558 N N . ASN A 1 830 ? 28.109 -7.797 -10.013 1.00 92.62 830 ASN A N 1
ATOM 6559 C CA . ASN A 1 830 ? 27.825 -7.229 -8.706 1.00 92.62 830 ASN A CA 1
ATOM 6560 C C . ASN A 1 830 ? 26.309 -7.208 -8.478 1.00 92.62 830 ASN A C 1
ATOM 6562 O O . ASN A 1 830 ? 25.574 -6.539 -9.209 1.00 92.62 830 ASN A O 1
ATOM 6566 N N . VAL A 1 831 ? 25.844 -7.936 -7.464 1.00 90.94 831 VAL A N 1
ATOM 6567 C CA . VAL A 1 831 ? 24.425 -8.077 -7.121 1.00 90.94 831 VAL A CA 1
ATOM 6568 C C . VAL A 1 831 ? 24.215 -7.592 -5.702 1.00 90.94 831 VAL A C 1
ATOM 6570 O O . VAL A 1 831 ? 24.894 -8.050 -4.787 1.00 90.94 831 VAL A O 1
ATOM 6573 N N . LEU A 1 832 ? 23.269 -6.672 -5.511 1.00 89.56 832 LEU A N 1
ATOM 6574 C CA . LEU A 1 832 ? 22.953 -6.136 -4.191 1.00 89.56 832 LEU A CA 1
ATOM 6575 C C . LEU A 1 832 ? 21.442 -5.948 -4.002 1.00 89.56 832 LEU A C 1
ATOM 6577 O O . LEU A 1 832 ? 20.761 -5.525 -4.941 1.00 89.56 832 LEU A O 1
ATOM 6581 N N . PRO A 1 833 ? 20.932 -6.156 -2.775 1.00 90.38 833 PRO A N 1
ATOM 6582 C CA . PRO A 1 833 ? 21.591 -6.854 -1.661 1.00 90.38 833 PRO A CA 1
ATOM 6583 C C . PRO A 1 833 ? 21.684 -8.373 -1.925 1.00 90.38 833 PRO A C 1
ATOM 6585 O O . PRO A 1 833 ? 20.738 -8.942 -2.459 1.00 90.38 833 PRO A O 1
ATOM 6588 N N . LEU A 1 834 ? 22.803 -9.019 -1.569 1.00 86.75 834 LEU A N 1
ATOM 6589 C CA . LEU A 1 834 ? 23.028 -10.464 -1.748 1.00 86.75 834 LEU A CA 1
ATOM 6590 C C . LEU A 1 834 ? 23.340 -11.115 -0.384 1.00 86.75 834 LEU A C 1
ATOM 6592 O O . LEU A 1 834 ? 24.323 -10.710 0.245 1.00 86.75 834 LEU A O 1
ATOM 6596 N N . PRO A 1 835 ? 22.535 -12.088 0.089 1.00 87.19 835 PRO A N 1
ATOM 6597 C CA . PRO A 1 835 ? 22.809 -12.811 1.332 1.00 87.19 835 PRO A CA 1
ATOM 6598 C C . PRO A 1 835 ? 24.027 -13.736 1.203 1.00 87.19 835 PRO A C 1
ATOM 6600 O O . PRO A 1 835 ? 24.505 -14.012 0.105 1.00 87.19 835 PRO A O 1
ATOM 6603 N N . SER A 1 836 ? 24.522 -14.252 2.331 1.00 84.38 836 SER A N 1
ATOM 6604 C CA . SER A 1 836 ? 25.623 -15.223 2.345 1.00 84.38 836 SER A CA 1
ATOM 6605 C C . SER A 1 836 ? 25.227 -16.525 1.637 1.00 84.38 836 SER A C 1
ATOM 6607 O O . SER A 1 836 ? 24.232 -17.156 1.995 1.00 84.38 836 SER A O 1
ATOM 6609 N N . ILE A 1 837 ? 26.023 -16.967 0.665 1.00 80.94 837 ILE A N 1
ATOM 6610 C CA . ILE A 1 837 ? 25.788 -18.195 -0.111 1.00 80.94 837 ILE A CA 1
ATOM 6611 C C . ILE A 1 837 ? 26.835 -19.218 0.325 1.00 80.94 837 ILE A C 1
ATOM 6613 O O . ILE A 1 837 ? 28.024 -18.975 0.139 1.00 80.94 837 ILE A O 1
ATOM 6617 N N . VAL A 1 838 ? 26.406 -20.307 0.972 1.00 72.56 838 VAL A N 1
ATOM 6618 C CA . VAL A 1 838 ? 27.319 -21.309 1.562 1.00 72.56 838 VAL A CA 1
ATOM 6619 C C . VAL A 1 838 ? 27.234 -22.638 0.812 1.00 72.56 838 VAL A C 1
ATOM 6621 O O . VAL A 1 838 ? 28.212 -23.045 0.199 1.00 72.56 838 VAL A O 1
ATOM 6624 N N . ASN A 1 839 ? 26.060 -23.280 0.823 1.00 69.81 839 ASN A N 1
ATOM 6625 C CA . ASN A 1 839 ? 25.843 -24.613 0.237 1.00 69.81 839 ASN A CA 1
ATOM 6626 C C . ASN A 1 839 ? 24.987 -24.595 -1.042 1.00 69.81 839 ASN A C 1
ATOM 6628 O O . ASN A 1 839 ? 24.708 -25.653 -1.599 1.00 69.81 839 ASN A O 1
ATOM 6632 N N . ASP A 1 840 ? 24.531 -23.422 -1.479 1.00 74.38 840 ASP A N 1
ATOM 6633 C CA . ASP A 1 840 ? 23.626 -23.290 -2.621 1.00 74.38 840 ASP A CA 1
ATOM 6634 C C . ASP A 1 840 ? 24.412 -23.152 -3.934 1.00 74.38 840 ASP A C 1
ATOM 6636 O O . ASP A 1 840 ? 25.378 -22.389 -4.019 1.00 74.38 840 ASP A O 1
ATOM 6640 N N . GLU A 1 841 ? 23.984 -23.863 -4.981 1.00 84.44 841 GLU A N 1
ATOM 6641 C CA . GLU A 1 841 ? 24.594 -23.761 -6.310 1.00 84.44 841 GLU A CA 1
ATOM 6642 C C . GLU A 1 841 ? 23.986 -22.590 -7.092 1.00 84.44 841 GLU A C 1
ATOM 6644 O O . GLU A 1 841 ? 22.783 -22.567 -7.378 1.00 84.44 841 GLU A O 1
ATOM 6649 N N . LEU A 1 842 ? 24.831 -21.637 -7.493 1.00 89.19 842 LEU A N 1
ATOM 6650 C CA . LEU A 1 842 ? 24.459 -20.544 -8.388 1.00 89.19 842 LEU A CA 1
ATOM 6651 C C . LEU A 1 842 ? 24.823 -20.854 -9.846 1.00 89.19 842 LEU A C 1
ATOM 6653 O O . LEU A 1 842 ? 25.887 -21.396 -10.156 1.00 89.19 842 LEU A O 1
ATOM 6657 N N . LYS A 1 843 ? 23.952 -20.427 -10.759 1.00 92.50 843 LYS A N 1
ATOM 6658 C CA . LYS A 1 843 ? 24.147 -20.484 -12.210 1.00 92.50 843 LYS A CA 1
ATOM 6659 C C . LYS A 1 843 ? 23.843 -19.128 -12.836 1.00 92.50 843 LYS A C 1
ATOM 6661 O O . LYS A 1 843 ? 22.880 -18.464 -12.451 1.00 92.50 843 LYS A O 1
ATOM 6666 N N . CYS A 1 844 ? 24.634 -18.746 -13.831 1.00 94.06 844 CYS A N 1
ATOM 6667 C CA . CYS A 1 844 ? 24.328 -17.621 -14.705 1.00 94.06 844 CYS A CA 1
ATOM 6668 C C . CYS A 1 844 ? 23.785 -18.134 -16.034 1.00 94.06 844 CYS A C 1
ATOM 6670 O O . CYS A 1 844 ? 24.410 -18.980 -16.674 1.00 94.06 844 CYS A O 1
ATOM 6672 N N . VAL A 1 845 ? 22.659 -17.578 -16.467 1.00 94.00 845 VAL A N 1
ATOM 6673 C CA . VAL A 1 845 ? 22.031 -17.887 -17.752 1.00 94.00 845 VAL A CA 1
ATOM 6674 C C . VAL A 1 845 ? 22.066 -16.642 -18.630 1.00 94.00 845 VAL A C 1
ATOM 6676 O O . VAL A 1 845 ? 21.461 -15.632 -18.279 1.00 94.00 845 VAL A O 1
ATOM 6679 N N . PHE A 1 846 ? 22.781 -16.709 -19.751 1.00 93.12 846 PHE A N 1
ATOM 6680 C CA . PHE A 1 846 ? 22.894 -15.657 -20.762 1.00 93.12 846 PHE A CA 1
ATOM 6681 C C . PHE A 1 846 ? 22.107 -16.082 -22.006 1.00 93.12 846 PHE A C 1
ATOM 6683 O O . PHE A 1 846 ? 22.603 -16.858 -22.821 1.00 93.12 846 PHE A O 1
ATOM 6690 N N . GLY A 1 847 ? 20.876 -15.592 -22.166 1.00 88.94 847 GLY A N 1
ATOM 6691 C CA . GLY A 1 847 ? 19.972 -16.098 -23.204 1.00 88.94 847 GLY A CA 1
ATOM 6692 C C . GLY A 1 847 ? 19.679 -17.583 -22.984 1.00 88.94 847 GLY A C 1
ATOM 6693 O O . GLY A 1 847 ? 19.041 -17.927 -21.993 1.00 88.94 847 GLY A O 1
ATOM 6694 N N . ASP A 1 848 ? 20.182 -18.434 -23.879 1.00 88.25 848 ASP A N 1
ATOM 6695 C CA . ASP A 1 848 ? 20.049 -19.897 -23.810 1.00 88.25 848 ASP A CA 1
ATOM 6696 C C . ASP A 1 848 ? 21.322 -20.600 -23.281 1.00 88.25 848 ASP A C 1
ATOM 6698 O O . ASP A 1 848 ? 21.344 -21.820 -23.130 1.00 88.25 848 ASP A O 1
ATOM 6702 N N . PHE A 1 849 ? 22.395 -19.852 -22.998 1.00 91.25 849 PHE A N 1
ATOM 6703 C CA . PHE A 1 849 ? 23.662 -20.394 -22.501 1.00 91.25 849 PHE A CA 1
ATOM 6704 C C . PHE A 1 849 ? 23.712 -20.397 -20.969 1.00 91.25 849 PHE A C 1
ATOM 6706 O O . PHE A 1 849 ? 23.535 -19.355 -20.337 1.00 91.25 849 PHE A O 1
ATOM 6713 N N . GLU A 1 850 ? 24.030 -21.544 -20.368 1.00 91.94 850 GLU A N 1
ATOM 6714 C CA . GLU A 1 850 ? 24.171 -21.699 -18.917 1.00 91.94 850 GLU A CA 1
ATOM 6715 C C . GLU A 1 850 ? 25.637 -21.887 -18.500 1.00 91.94 850 GLU A C 1
ATOM 6717 O O . GLU A 1 850 ? 26.375 -22.677 -19.087 1.00 91.94 850 GLU A O 1
ATOM 6722 N N . SER A 1 851 ? 26.050 -21.210 -17.427 1.00 92.31 851 SER A N 1
ATOM 6723 C CA . SER A 1 851 ? 27.371 -21.373 -16.810 1.00 92.31 851 SER A CA 1
ATOM 6724 C C . SER A 1 851 ? 27.268 -21.510 -15.292 1.00 92.31 851 SER A C 1
ATOM 6726 O O . SER A 1 851 ? 26.398 -20.913 -14.649 1.00 92.31 851 SER A O 1
ATOM 6728 N N . LYS A 1 852 ? 28.171 -22.302 -14.699 1.00 91.69 852 LYS A N 1
ATOM 6729 C CA . LYS A 1 852 ? 28.318 -22.364 -13.239 1.00 91.69 852 LYS A CA 1
ATOM 6730 C C . LYS A 1 852 ? 28.861 -21.033 -12.733 1.00 91.69 852 LYS A C 1
ATOM 6732 O O . LYS A 1 852 ? 29.789 -20.485 -13.325 1.00 91.69 852 LYS A O 1
ATOM 6737 N N . ALA A 1 853 ? 28.292 -20.545 -11.640 1.00 91.00 853 ALA A N 1
ATOM 6738 C CA . ALA A 1 853 ? 28.724 -19.310 -11.023 1.00 91.00 853 ALA A CA 1
ATOM 6739 C C . ALA A 1 853 ? 29.631 -19.595 -9.821 1.00 91.00 853 ALA A C 1
ATOM 6741 O O . ALA A 1 853 ? 29.319 -20.443 -8.985 1.00 91.00 853 ALA A O 1
ATOM 6742 N N . VAL A 1 854 ? 30.743 -18.869 -9.724 1.00 89.56 854 VAL A N 1
ATOM 6743 C CA . VAL A 1 854 ? 31.679 -18.958 -8.599 1.00 89.56 854 VAL A CA 1
ATOM 6744 C C . VAL A 1 854 ? 31.613 -17.662 -7.805 1.00 89.56 854 VAL A C 1
ATOM 6746 O O . VAL A 1 854 ? 31.744 -16.572 -8.361 1.00 89.56 854 VAL A O 1
ATOM 6749 N N . MET A 1 855 ? 31.418 -17.773 -6.494 1.00 86.06 855 MET A N 1
ATOM 6750 C CA . MET A 1 855 ? 31.472 -16.621 -5.599 1.00 86.06 855 MET A CA 1
ATOM 6751 C C . MET A 1 855 ? 32.927 -16.210 -5.374 1.00 86.06 855 MET A C 1
ATOM 6753 O O . MET A 1 855 ? 33.732 -17.001 -4.885 1.00 86.06 855 MET A O 1
ATOM 6757 N N . ASN A 1 856 ? 33.262 -14.962 -5.698 1.00 83.00 856 ASN A N 1
ATOM 6758 C CA . ASN A 1 856 ? 34.549 -14.361 -5.362 1.00 83.00 856 ASN A CA 1
ATOM 6759 C C . ASN A 1 856 ? 34.296 -13.096 -4.530 1.00 83.00 856 ASN A C 1
ATOM 6761 O O . ASN A 1 856 ? 33.778 -12.096 -5.031 1.00 83.00 856 ASN A O 1
ATOM 6765 N N . ASN A 1 857 ? 34.619 -13.147 -3.236 1.00 78.31 857 ASN A N 1
ATOM 6766 C CA . ASN A 1 857 ? 34.220 -12.155 -2.231 1.00 78.31 857 ASN A CA 1
ATOM 6767 C C . ASN A 1 857 ? 32.687 -11.973 -2.136 1.00 78.31 857 ASN A C 1
ATOM 6769 O O . ASN A 1 857 ? 32.021 -12.730 -1.435 1.00 78.31 857 ASN A O 1
ATOM 6773 N N . ARG A 1 858 ? 32.124 -10.963 -2.817 1.00 79.62 858 ARG A N 1
ATOM 6774 C CA . ARG A 1 858 ? 30.674 -10.668 -2.916 1.00 79.62 858 ARG A CA 1
ATOM 6775 C C . ARG A 1 858 ? 30.202 -10.495 -4.365 1.00 79.62 858 ARG A C 1
ATOM 6777 O O . ARG A 1 858 ? 29.084 -10.047 -4.597 1.00 79.62 858 ARG A O 1
ATOM 6784 N N . GLU A 1 859 ? 31.059 -10.812 -5.329 1.00 88.25 859 GLU A N 1
ATOM 6785 C CA . GLU A 1 859 ? 30.737 -10.760 -6.751 1.00 88.25 859 GLU A CA 1
ATOM 6786 C C . GLU A 1 859 ? 30.552 -12.179 -7.286 1.00 88.25 859 GLU A C 1
ATOM 6788 O O . GLU A 1 859 ? 31.237 -13.121 -6.876 1.00 88.25 859 GLU A O 1
ATOM 6793 N N . ILE A 1 860 ? 29.623 -12.315 -8.223 1.00 91.94 860 ILE A N 1
ATOM 6794 C CA . ILE A 1 860 ? 29.314 -13.573 -8.890 1.00 91.94 860 ILE A CA 1
ATOM 6795 C C . ILE A 1 860 ? 30.147 -13.628 -10.171 1.00 91.94 860 ILE A C 1
ATOM 6797 O O . ILE A 1 860 ? 30.002 -12.765 -11.034 1.00 91.94 860 ILE A O 1
ATOM 6801 N N . VAL A 1 861 ? 31.035 -14.611 -10.303 1.00 93.94 861 VAL A N 1
ATOM 6802 C CA . VAL A 1 861 ? 31.883 -14.788 -11.490 1.00 93.94 861 VAL A CA 1
ATOM 6803 C C . VAL A 1 861 ? 31.291 -15.870 -12.380 1.00 93.94 861 VAL A C 1
ATOM 6805 O O . VAL A 1 861 ? 31.063 -16.988 -11.919 1.00 93.94 861 VAL A O 1
ATOM 6808 N N . CYS A 1 862 ? 31.044 -15.538 -13.647 1.00 94.00 862 CYS A N 1
ATOM 6809 C CA . CYS A 1 862 ? 30.417 -16.433 -14.617 1.00 94.00 862 CYS A CA 1
ATOM 6810 C C . CYS A 1 862 ? 31.141 -16.411 -15.964 1.00 94.00 862 CYS A C 1
ATOM 6812 O O . CYS A 1 862 ? 31.629 -15.366 -16.397 1.00 94.00 862 CYS A O 1
ATOM 6814 N N . ALA A 1 863 ? 31.183 -17.559 -16.641 1.00 93.25 863 ALA A N 1
ATOM 6815 C CA . ALA A 1 863 ? 31.698 -17.656 -18.003 1.00 93.25 863 ALA A CA 1
ATOM 6816 C C . ALA A 1 863 ? 30.698 -17.049 -19.002 1.00 93.25 863 ALA A C 1
ATOM 6818 O O . ALA A 1 863 ? 29.488 -17.227 -18.862 1.00 93.25 863 ALA A O 1
ATOM 6819 N N . LEU A 1 864 ? 31.198 -16.334 -20.012 1.00 92.88 864 LEU A N 1
ATOM 6820 C CA . LEU A 1 864 ? 30.383 -15.813 -21.112 1.00 92.88 864 LEU A CA 1
ATOM 6821 C C . LEU A 1 864 ? 30.158 -16.887 -22.202 1.00 92.88 864 LEU A C 1
ATOM 6823 O O . LEU A 1 864 ? 31.000 -17.778 -22.342 1.00 92.88 864 LEU A O 1
ATOM 6827 N N . PRO A 1 865 ? 29.066 -16.794 -22.991 1.00 92.38 865 PRO A N 1
ATOM 6828 C CA . PRO A 1 865 ? 28.795 -17.697 -24.113 1.00 92.38 865 PRO A CA 1
ATOM 6829 C C . PRO A 1 865 ? 29.898 -17.680 -25.173 1.00 92.38 865 PRO A C 1
ATOM 6831 O O . PRO A 1 865 ? 30.603 -16.679 -25.335 1.00 92.38 865 PRO A O 1
ATOM 6834 N N . ASN A 1 866 ? 29.999 -18.757 -25.957 1.00 89.81 866 ASN A N 1
ATOM 6835 C CA . ASN A 1 866 ? 30.880 -18.779 -27.123 1.00 89.81 866 ASN A CA 1
ATOM 6836 C C . ASN A 1 866 ? 30.349 -17.853 -28.233 1.00 89.81 866 ASN A C 1
ATOM 6838 O O . ASN A 1 866 ? 29.138 -17.652 -28.321 1.00 89.81 866 ASN A O 1
ATOM 6842 N N . PRO A 1 867 ? 31.199 -17.345 -29.150 1.00 87.50 867 PRO A N 1
ATOM 6843 C CA . PRO A 1 867 ? 30.783 -16.409 -30.200 1.00 87.50 867 PRO A CA 1
ATOM 6844 C C . PRO A 1 867 ? 29.673 -16.944 -31.113 1.00 87.50 867 PRO A C 1
ATOM 6846 O O . PRO A 1 867 ? 28.927 -16.165 -31.693 1.00 87.50 867 PRO A O 1
ATOM 6849 N N . VAL A 1 868 ? 29.566 -18.272 -31.234 1.00 86.38 868 VAL A N 1
ATOM 6850 C CA . VAL A 1 868 ? 28.539 -18.968 -32.026 1.00 86.38 868 VAL A CA 1
ATOM 6851 C C . VAL A 1 868 ? 27.160 -18.904 -31.360 1.00 86.38 868 VAL A C 1
ATOM 6853 O O . VAL A 1 868 ? 26.149 -18.879 -32.055 1.00 86.38 868 VAL A O 1
ATOM 6856 N N . ASP A 1 869 ? 27.128 -18.832 -30.029 1.00 85.88 869 ASP A N 1
ATOM 6857 C CA . ASP A 1 869 ? 25.905 -18.838 -29.222 1.00 85.88 869 ASP A CA 1
ATOM 6858 C C . ASP A 1 869 ? 25.389 -17.412 -28.944 1.00 85.88 869 ASP A C 1
ATOM 6860 O O . ASP A 1 869 ? 24.276 -17.225 -28.451 1.00 85.88 869 ASP A O 1
ATOM 6864 N N . ILE A 1 870 ? 26.187 -16.383 -29.263 1.00 89.44 870 ILE A N 1
ATOM 6865 C CA . ILE A 1 870 ? 25.792 -14.977 -29.129 1.00 89.44 870 ILE A CA 1
ATOM 6866 C C . ILE A 1 870 ? 24.875 -14.604 -30.307 1.00 89.44 870 ILE A C 1
ATOM 6868 O O . ILE A 1 870 ? 25.263 -14.776 -31.466 1.00 89.44 870 ILE A O 1
ATOM 6872 N N . PRO A 1 871 ? 23.678 -14.037 -30.058 1.00 89.88 871 PRO A N 1
ATOM 6873 C CA . PRO A 1 871 ? 22.783 -13.632 -31.135 1.00 89.88 871 PRO A CA 1
ATOM 6874 C C . PRO A 1 871 ? 23.427 -12.592 -32.072 1.00 89.88 871 PRO A C 1
ATOM 6876 O O . PRO A 1 871 ? 24.217 -11.755 -31.627 1.00 89.88 871 PRO A O 1
ATOM 6879 N N . PRO A 1 872 ? 23.078 -12.583 -33.371 1.00 89.50 872 PRO A N 1
ATOM 6880 C CA . PRO A 1 872 ? 23.681 -11.662 -34.328 1.00 89.50 872 PRO A CA 1
ATOM 6881 C C . PRO A 1 872 ? 23.343 -10.199 -34.008 1.00 89.50 872 PRO A C 1
ATOM 6883 O O . PRO A 1 872 ? 22.212 -9.869 -33.643 1.00 89.50 872 PRO A O 1
ATOM 6886 N N . THR A 1 873 ? 24.319 -9.304 -34.197 1.00 89.56 873 THR A N 1
ATOM 6887 C CA . THR A 1 873 ? 24.140 -7.855 -34.017 1.00 89.56 873 THR A CA 1
ATOM 6888 C C . THR A 1 873 ? 23.074 -7.316 -34.987 1.00 89.56 873 THR A C 1
ATOM 6890 O O . THR A 1 873 ? 23.218 -7.514 -36.198 1.00 89.56 873 THR A O 1
ATOM 6893 N N . PRO A 1 874 ? 22.020 -6.628 -34.505 1.00 89.44 874 PRO A N 1
ATOM 6894 C CA . PRO A 1 874 ? 21.002 -6.024 -35.365 1.00 89.44 874 PRO A CA 1
ATOM 6895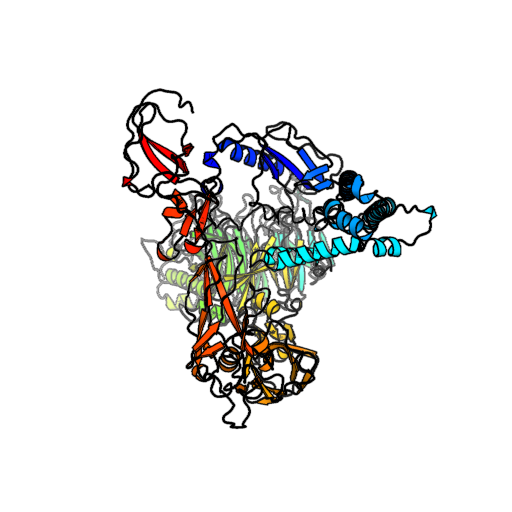 C C . PRO A 1 874 ? 21.592 -5.000 -36.343 1.00 89.44 874 PRO A C 1
ATOM 6897 O O . PRO A 1 874 ? 22.496 -4.257 -35.981 1.00 89.44 874 PRO A O 1
ATOM 6900 N N . GLU A 1 875 ? 21.030 -4.878 -37.550 1.00 82.12 875 GLU A N 1
ATOM 6901 C CA . GLU A 1 875 ? 21.553 -3.961 -38.585 1.00 82.12 875 GLU A CA 1
ATOM 6902 C C . GLU A 1 875 ? 21.569 -2.483 -38.169 1.00 82.12 875 GLU A C 1
ATOM 6904 O O . GLU A 1 875 ? 22.370 -1.712 -38.679 1.00 82.12 875 GLU A O 1
ATOM 6909 N N . THR A 1 876 ? 20.693 -2.083 -37.246 1.00 82.75 876 THR A N 1
ATOM 6910 C CA . THR A 1 876 ? 20.566 -0.695 -36.776 1.00 82.75 876 THR A CA 1
ATOM 6911 C C . THR A 1 876 ? 21.474 -0.359 -35.592 1.00 82.75 876 THR A C 1
ATOM 6913 O O . THR A 1 876 ? 21.392 0.748 -35.067 1.00 82.75 876 THR A O 1
ATOM 6916 N N . GLN A 1 877 ? 22.239 -1.325 -35.081 1.00 87.88 877 GLN A N 1
ATOM 6917 C CA . GLN A 1 877 ? 23.027 -1.194 -33.854 1.00 87.88 877 GLN A CA 1
ATOM 6918 C C . GLN A 1 877 ? 24.430 -1.768 -34.053 1.00 87.88 877 GLN A C 1
ATOM 6920 O O . GLN A 1 877 ? 24.704 -2.495 -35.003 1.00 87.88 877 GLN A O 1
ATOM 6925 N N . ASP A 1 878 ? 25.336 -1.417 -33.151 1.00 89.00 878 ASP A N 1
ATOM 6926 C CA . ASP A 1 878 ? 26.712 -1.910 -33.096 1.00 89.00 878 ASP A CA 1
ATOM 6927 C C . ASP A 1 878 ? 26.947 -2.876 -31.918 1.00 89.00 878 ASP A C 1
ATOM 6929 O O . ASP A 1 878 ? 28.070 -3.324 -31.687 1.00 89.00 878 ASP A O 1
ATOM 6933 N N . PHE A 1 879 ? 25.881 -3.247 -31.200 1.00 92.69 879 PHE A N 1
ATOM 6934 C CA . PHE A 1 879 ? 25.884 -4.234 -30.123 1.00 92.69 879 PHE A CA 1
ATOM 6935 C C . PHE A 1 879 ? 24.590 -5.059 -30.097 1.00 92.69 879 PHE A C 1
ATOM 6937 O O . PHE A 1 879 ? 23.596 -4.713 -30.732 1.00 92.69 879 PHE A O 1
ATOM 6944 N N . VAL A 1 880 ? 24.608 -6.152 -29.338 1.00 92.75 880 VAL A N 1
ATOM 6945 C CA . VAL A 1 880 ? 23.443 -6.967 -28.987 1.00 92.75 880 VAL A CA 1
ATOM 6946 C C . VAL A 1 880 ? 23.326 -7.057 -27.464 1.00 92.75 880 VAL A C 1
ATOM 6948 O O . VAL A 1 880 ? 24.314 -7.290 -26.769 1.00 92.75 880 VAL A O 1
ATOM 6951 N N . ALA A 1 881 ? 22.127 -6.825 -26.931 1.00 93.88 881 ALA A N 1
ATOM 6952 C CA . ALA A 1 881 ? 21.829 -7.006 -25.512 1.00 93.88 881 ALA A CA 1
ATOM 6953 C C . ALA A 1 881 ? 21.270 -8.415 -25.287 1.00 93.88 881 ALA A C 1
ATOM 6955 O O . ALA A 1 881 ? 20.252 -8.781 -25.874 1.00 93.88 881 ALA A O 1
ATOM 6956 N N . VAL A 1 882 ? 21.943 -9.199 -24.450 1.00 93.88 882 VAL A N 1
ATOM 6957 C CA . VAL A 1 882 ? 21.556 -10.568 -24.100 1.00 93.88 882 VAL A CA 1
ATOM 6958 C C . VAL A 1 882 ? 20.982 -10.564 -22.681 1.00 93.88 882 VAL A C 1
ATOM 6960 O O . VAL A 1 882 ? 21.633 -10.036 -21.772 1.00 93.88 882 VAL A O 1
ATOM 6963 N N . PRO A 1 883 ? 19.779 -11.123 -22.459 1.00 94.75 883 PRO A N 1
ATOM 6964 C CA . PRO A 1 883 ? 19.195 -11.196 -21.127 1.00 94.75 883 PRO A CA 1
ATOM 6965 C C . PRO A 1 883 ? 20.035 -12.109 -20.232 1.00 94.75 883 PRO A C 1
ATOM 6967 O O . PRO A 1 883 ? 20.402 -13.213 -20.632 1.00 94.75 883 PRO A O 1
ATOM 6970 N N . VAL A 1 884 ? 20.314 -11.649 -19.015 1.00 94.50 884 VAL A N 1
ATOM 6971 C CA . VAL A 1 884 ? 21.064 -12.394 -18.001 1.00 94.50 884 VAL A CA 1
ATOM 6972 C C . VAL A 1 884 ? 20.149 -12.719 -16.839 1.00 94.50 884 VAL A C 1
ATOM 6974 O O . VAL A 1 884 ? 19.462 -11.833 -16.333 1.00 94.50 884 VAL A O 1
ATOM 6977 N N . LYS A 1 885 ? 20.165 -13.969 -16.388 1.00 94.06 885 LYS A N 1
ATOM 6978 C CA . LYS A 1 885 ? 19.470 -14.423 -15.184 1.00 94.06 885 LYS A CA 1
ATOM 6979 C C . LYS A 1 885 ? 20.442 -15.104 -14.243 1.00 94.06 885 LYS A C 1
ATOM 6981 O O . LYS A 1 885 ? 21.319 -15.845 -14.679 1.00 94.06 885 LYS A O 1
ATOM 6986 N N . ILE A 1 886 ? 20.248 -14.881 -12.953 1.00 92.25 886 ILE A N 1
ATOM 6987 C CA . ILE A 1 886 ? 20.972 -15.583 -11.898 1.00 92.25 886 ILE A CA 1
ATOM 6988 C C . ILE A 1 886 ? 19.993 -16.559 -11.266 1.00 92.25 886 ILE A C 1
ATOM 6990 O O . ILE A 1 886 ? 18.966 -16.145 -10.726 1.00 92.25 886 ILE A O 1
ATOM 6994 N N . ILE A 1 887 ? 20.294 -17.848 -11.383 1.00 91.38 887 ILE A N 1
ATOM 6995 C CA . ILE A 1 887 ? 19.439 -18.937 -10.920 1.00 91.38 887 ILE A CA 1
ATOM 6996 C C . ILE A 1 887 ? 20.134 -19.658 -9.774 1.00 91.38 887 ILE A C 1
ATOM 6998 O O . ILE A 1 887 ? 21.316 -19.982 -9.863 1.00 91.38 887 ILE A O 1
ATOM 7002 N N . MET A 1 888 ? 19.384 -19.942 -8.716 1.00 87.06 888 MET A N 1
ATOM 7003 C CA . MET A 1 888 ? 19.848 -20.715 -7.572 1.00 87.06 888 MET A CA 1
ATOM 7004 C C . MET A 1 888 ? 19.140 -22.068 -7.505 1.00 87.06 888 MET A C 1
ATOM 7006 O O . MET A 1 888 ? 17.933 -22.158 -7.758 1.00 87.06 888 MET A O 1
ATOM 7010 N N . ASN A 1 889 ? 19.895 -23.126 -7.188 1.00 82.62 889 ASN A N 1
ATOM 7011 C CA . ASN A 1 889 ? 19.402 -24.503 -7.045 1.00 82.62 889 ASN A CA 1
ATOM 7012 C C . ASN A 1 889 ? 18.524 -24.949 -8.240 1.00 82.62 889 ASN A C 1
ATOM 7014 O O . ASN A 1 889 ? 17.540 -25.670 -8.096 1.00 82.62 889 ASN A O 1
ATOM 7018 N N . SER A 1 890 ? 18.887 -24.476 -9.439 1.00 76.44 890 SER A N 1
ATOM 7019 C CA . SER A 1 890 ? 18.256 -24.713 -10.752 1.00 76.44 890 SER A CA 1
ATOM 7020 C C . SER A 1 890 ? 16.823 -24.198 -10.978 1.00 76.44 890 SER A C 1
ATOM 7022 O O . SER A 1 890 ? 16.399 -24.177 -12.128 1.00 76.44 890 SER A O 1
ATOM 7024 N N . ASN A 1 891 ? 16.099 -23.727 -9.956 1.00 83.12 891 ASN A N 1
ATOM 7025 C CA . ASN A 1 891 ? 14.679 -23.355 -10.102 1.00 83.12 891 ASN A CA 1
ATOM 7026 C C . ASN A 1 891 ? 14.341 -21.921 -9.670 1.00 83.12 891 ASN A C 1
ATOM 7028 O O . ASN A 1 891 ? 13.288 -21.406 -10.045 1.00 83.12 891 ASN A O 1
ATOM 7032 N N . ILE A 1 892 ? 15.190 -21.278 -8.866 1.00 87.00 892 ILE A N 1
ATOM 7033 C CA . ILE A 1 892 ? 14.867 -19.996 -8.234 1.00 87.00 892 ILE A CA 1
ATOM 7034 C C . ILE A 1 892 ? 15.569 -18.874 -8.994 1.00 87.00 892 ILE A C 1
ATOM 7036 O O . ILE A 1 892 ? 16.790 -18.753 -8.928 1.00 87.00 892 ILE A O 1
ATOM 7040 N N . GLU A 1 893 ? 14.807 -18.048 -9.717 1.00 88.50 893 GLU A N 1
ATOM 7041 C CA . GLU A 1 893 ? 15.334 -16.822 -10.328 1.00 88.50 893 GLU A CA 1
ATOM 7042 C C . GLU A 1 893 ? 15.578 -15.776 -9.229 1.00 88.50 893 GLU A C 1
ATOM 7044 O O . GLU A 1 893 ? 14.638 -15.253 -8.631 1.00 88.50 893 GLU A O 1
ATOM 7049 N N . VAL A 1 894 ? 16.849 -15.482 -8.961 1.00 88.25 894 VAL A N 1
ATOM 7050 C CA . VAL A 1 894 ? 17.276 -14.536 -7.922 1.00 88.25 894 VAL A CA 1
ATOM 7051 C C . VAL A 1 894 ? 17.139 -13.099 -8.423 1.00 88.25 894 VAL A C 1
ATOM 7053 O O . VAL A 1 894 ? 16.559 -12.249 -7.754 1.00 88.25 894 VAL A O 1
ATOM 7056 N N . THR A 1 895 ? 17.675 -12.824 -9.612 1.00 90.88 895 THR A N 1
ATOM 7057 C CA . THR A 1 895 ? 17.595 -11.524 -10.290 1.00 90.88 895 THR A CA 1
ATOM 7058 C C . THR A 1 895 ? 17.866 -11.702 -11.782 1.00 90.88 895 THR A C 1
ATOM 7060 O O . THR A 1 895 ? 18.484 -12.686 -12.201 1.00 90.88 895 THR A O 1
ATOM 7063 N N . HIS A 1 896 ? 17.464 -10.717 -12.581 1.00 92.75 896 HIS A N 1
ATOM 7064 C CA . HIS A 1 896 ? 17.795 -10.631 -13.999 1.00 92.75 896 HIS A CA 1
ATOM 7065 C C . HIS A 1 896 ? 18.344 -9.249 -14.378 1.00 92.75 896 HIS A C 1
ATOM 7067 O O . HIS A 1 896 ? 18.300 -8.304 -13.589 1.00 92.75 896 HIS A O 1
ATOM 7073 N N . GLY A 1 897 ? 18.874 -9.145 -15.592 1.00 93.19 897 GLY A N 1
ATOM 7074 C CA . GLY A 1 897 ? 19.373 -7.919 -16.206 1.00 93.19 897 GLY A CA 1
ATOM 7075 C C . GLY A 1 897 ? 19.717 -8.150 -17.676 1.00 93.19 897 GLY A C 1
ATOM 7076 O O . GLY A 1 897 ? 19.274 -9.128 -18.276 1.00 93.19 897 GLY A O 1
ATOM 7077 N N . GLU A 1 898 ? 20.523 -7.269 -18.257 1.00 95.06 898 GLU A N 1
ATOM 7078 C CA . GLU A 1 898 ? 20.964 -7.373 -19.651 1.00 95.06 898 GLU A CA 1
ATOM 7079 C C . GLU A 1 898 ? 22.468 -7.115 -19.746 1.00 95.06 898 GLU A C 1
ATOM 7081 O O . GLU A 1 898 ? 22.974 -6.152 -19.166 1.00 95.06 898 GLU A O 1
ATOM 7086 N N . TYR A 1 899 ? 23.176 -7.957 -20.500 1.00 94.44 899 TYR A N 1
ATOM 7087 C CA . TYR A 1 899 ? 24.601 -7.804 -20.777 1.00 94.44 899 TYR A CA 1
ATOM 7088 C C . TYR A 1 899 ? 24.832 -7.523 -22.258 1.00 94.44 899 TYR A C 1
ATOM 7090 O O . TYR A 1 899 ? 24.185 -8.114 -23.122 1.00 94.44 899 TYR A O 1
ATOM 7098 N N . LYS A 1 900 ? 25.732 -6.586 -22.563 1.00 94.00 900 LYS A N 1
ATOM 7099 C CA . LYS A 1 900 ? 25.928 -6.081 -23.927 1.00 94.00 900 LYS A CA 1
ATOM 7100 C C . LYS A 1 900 ? 27.167 -6.697 -24.566 1.00 94.00 900 LYS A C 1
ATOM 7102 O O . LYS A 1 900 ? 28.269 -6.553 -24.035 1.00 94.00 900 LYS A O 1
ATOM 7107 N N . PHE A 1 901 ? 26.979 -7.292 -25.741 1.00 93.38 901 PHE A N 1
ATOM 7108 C CA . PHE A 1 901 ? 28.058 -7.744 -26.612 1.00 93.38 901 PHE A CA 1
ATOM 7109 C C . PHE A 1 901 ? 28.190 -6.810 -27.812 1.00 93.38 901 PHE A C 1
ATOM 7111 O O . PHE A 1 901 ? 27.251 -6.683 -28.597 1.00 93.38 901 PHE A O 1
ATOM 7118 N N . TYR A 1 902 ? 29.330 -6.141 -27.963 1.00 91.94 902 TYR A N 1
ATOM 7119 C CA . TYR A 1 902 ? 29.566 -5.207 -29.065 1.00 91.94 902 TYR A CA 1
ATOM 7120 C C . TYR A 1 902 ? 30.247 -5.879 -30.259 1.00 91.94 902 TYR A C 1
ATOM 7122 O O . TYR A 1 902 ? 30.896 -6.916 -30.126 1.00 91.94 902 TYR A O 1
ATOM 7130 N N . ASN A 1 903 ? 30.114 -5.267 -31.434 1.00 91.12 903 ASN A N 1
ATOM 7131 C CA . ASN A 1 903 ? 30.733 -5.718 -32.672 1.00 91.12 903 ASN A CA 1
ATOM 7132 C C . ASN A 1 903 ? 31.331 -4.527 -33.431 1.00 91.12 903 ASN A C 1
ATOM 7134 O O . ASN A 1 903 ? 30.624 -3.808 -34.140 1.00 91.12 903 ASN A O 1
ATOM 7138 N N . CYS A 1 904 ? 32.651 -4.349 -33.341 1.00 89.75 904 CYS A N 1
ATOM 7139 C CA . CYS A 1 904 ? 33.351 -3.248 -34.005 1.00 89.75 904 CYS A CA 1
ATOM 7140 C C . CYS A 1 904 ? 33.129 -3.207 -35.529 1.00 89.75 904 CYS A C 1
ATOM 7142 O O . CYS A 1 904 ? 33.020 -2.131 -36.113 1.00 89.75 904 CYS A O 1
ATOM 7144 N N . ALA A 1 905 ? 32.950 -4.357 -36.188 1.00 88.31 905 ALA A N 1
ATOM 7145 C CA . ALA A 1 905 ? 32.680 -4.391 -37.627 1.00 88.31 905 ALA A CA 1
ATOM 7146 C C . ALA A 1 905 ? 31.297 -3.814 -37.997 1.00 88.31 905 ALA A C 1
ATOM 7148 O O . ALA A 1 905 ? 31.088 -3.385 -39.132 1.00 88.31 905 ALA A O 1
ATOM 7149 N N . ALA A 1 906 ? 30.346 -3.792 -37.056 1.00 88.56 906 ALA A N 1
ATOM 7150 C CA . ALA A 1 906 ? 29.018 -3.219 -37.262 1.00 88.56 906 ALA A CA 1
ATOM 7151 C C . ALA A 1 906 ? 29.002 -1.685 -37.128 1.00 88.56 906 ALA A C 1
ATOM 7153 O O . ALA A 1 906 ? 28.173 -1.041 -37.768 1.00 88.56 906 ALA A O 1
ATOM 7154 N N . VAL A 1 907 ? 29.948 -1.087 -36.390 1.00 86.75 907 VAL A N 1
ATOM 7155 C CA . VAL A 1 907 ? 30.064 0.377 -36.205 1.00 86.75 907 VAL A CA 1
ATOM 7156 C C . VAL A 1 907 ? 30.109 1.105 -37.553 1.00 86.75 907 VAL A C 1
ATOM 7158 O O . VAL A 1 907 ? 29.410 2.091 -37.779 1.00 86.75 907 VAL A O 1
ATOM 7161 N N . VAL A 1 908 ? 30.879 0.555 -38.490 1.00 84.44 908 VAL A N 1
ATOM 7162 C CA . VAL A 1 908 ? 31.111 1.129 -39.821 1.00 84.44 908 VAL A CA 1
ATOM 7163 C C . VAL A 1 908 ? 29.859 1.099 -40.699 1.00 84.44 908 VAL A C 1
ATOM 7165 O O . VAL A 1 908 ? 29.663 1.979 -41.537 1.00 84.44 908 VAL A O 1
ATOM 7168 N N . LYS A 1 909 ? 28.967 0.123 -40.490 1.00 78.56 909 LYS A N 1
ATOM 7169 C CA . LYS A 1 909 ? 27.718 0.007 -41.259 1.00 78.56 909 LYS A CA 1
ATOM 7170 C C . LYS A 1 909 ? 26.754 1.158 -40.971 1.00 78.56 909 LYS A C 1
ATOM 7172 O O . LYS A 1 909 ? 25.989 1.536 -41.851 1.00 78.56 909 LYS A O 1
ATOM 7177 N N . ASN A 1 910 ? 26.819 1.734 -39.770 1.00 74.00 910 ASN A N 1
ATOM 7178 C CA . ASN A 1 910 ? 25.955 2.839 -39.352 1.00 74.00 910 ASN A CA 1
ATOM 7179 C C . ASN A 1 910 ? 26.514 4.222 -39.735 1.00 74.00 910 ASN A C 1
ATOM 7181 O O . ASN A 1 910 ? 25.766 5.197 -39.758 1.00 74.00 910 ASN A O 1
ATOM 7185 N N . ALA A 1 911 ? 27.802 4.315 -40.081 1.00 83.25 911 ALA A N 1
ATOM 7186 C CA . ALA A 1 911 ? 28.496 5.561 -40.411 1.00 83.25 911 ALA A CA 1
ATOM 7187 C C . ALA A 1 911 ? 29.240 5.454 -41.753 1.00 83.25 911 ALA A C 1
ATOM 7189 O O . ALA A 1 911 ? 30.442 5.682 -41.859 1.00 83.25 911 ALA A O 1
ATOM 7190 N N . VAL A 1 912 ? 28.486 5.118 -42.801 1.00 81.44 912 VAL A N 1
ATOM 7191 C CA . VAL A 1 912 ? 28.993 4.733 -44.131 1.00 81.44 912 VAL A CA 1
ATOM 7192 C C . VAL A 1 912 ? 29.833 5.823 -44.826 1.00 81.44 912 VAL A C 1
ATOM 7194 O O . VAL A 1 912 ? 30.640 5.509 -45.696 1.00 81.44 912 VAL A O 1
ATOM 7197 N N . ASN A 1 913 ? 29.661 7.099 -44.461 1.00 86.69 913 ASN A N 1
ATOM 7198 C CA . ASN A 1 913 ? 30.424 8.223 -45.029 1.00 86.69 913 ASN A CA 1
ATOM 7199 C C . ASN A 1 913 ? 31.659 8.610 -44.202 1.00 86.69 913 ASN A C 1
ATOM 7201 O O . ASN A 1 913 ? 32.472 9.391 -44.682 1.00 86.69 913 ASN A O 1
ATOM 7205 N N . THR A 1 914 ? 31.793 8.101 -42.977 1.00 90.94 914 THR A N 1
ATOM 7206 C CA . THR A 1 914 ? 32.935 8.351 -42.080 1.00 90.94 914 THR A CA 1
ATOM 7207 C C . THR A 1 914 ? 33.360 7.059 -41.365 1.00 90.94 914 THR A C 1
ATOM 7209 O O . THR A 1 914 ? 33.327 7.003 -40.130 1.00 90.94 914 THR A O 1
ATOM 7212 N N . PRO A 1 915 ? 33.671 5.985 -42.118 1.00 91.25 915 PRO A N 1
ATOM 7213 C CA . PRO A 1 915 ? 33.951 4.661 -41.567 1.00 91.25 915 PRO A CA 1
ATOM 7214 C C . PRO A 1 915 ? 35.134 4.607 -40.580 1.00 91.25 915 PRO A C 1
ATOM 7216 O O . PRO A 1 915 ? 35.029 3.921 -39.560 1.00 91.25 915 PRO A O 1
ATOM 7219 N N . CYS A 1 916 ? 36.234 5.327 -40.829 1.00 91.81 916 CYS A N 1
ATOM 7220 C CA . CYS A 1 916 ? 37.414 5.320 -39.956 1.00 91.81 916 CYS A CA 1
ATOM 7221 C C . CYS A 1 916 ? 37.152 6.079 -38.653 1.00 91.81 916 CYS A C 1
ATOM 7223 O O . CYS A 1 916 ? 37.301 5.505 -37.574 1.00 91.81 916 CYS A O 1
ATOM 7225 N N . ILE A 1 917 ? 36.701 7.335 -38.745 1.00 91.38 917 ILE A N 1
ATOM 7226 C CA . ILE A 1 917 ? 36.379 8.196 -37.602 1.00 91.38 917 ILE A CA 1
ATOM 7227 C C . ILE A 1 917 ? 35.357 7.502 -36.702 1.00 91.38 917 ILE A C 1
ATOM 7229 O O . ILE A 1 917 ? 35.561 7.434 -35.493 1.00 91.38 917 ILE A O 1
ATOM 7233 N N . ALA A 1 918 ? 34.293 6.929 -37.273 1.00 91.56 918 ALA A N 1
ATOM 7234 C CA . ALA A 1 918 ? 33.277 6.231 -36.491 1.00 91.56 918 ALA A CA 1
ATOM 7235 C C . ALA A 1 918 ? 33.830 5.000 -35.760 1.00 91.56 918 ALA A C 1
ATOM 7237 O O . ALA A 1 918 ? 33.457 4.756 -34.615 1.00 91.56 918 ALA A O 1
ATOM 7238 N N . CYS A 1 919 ? 34.738 4.248 -36.390 1.00 92.38 919 CYS A N 1
ATOM 7239 C CA . CYS A 1 919 ? 35.402 3.111 -35.761 1.00 92.38 919 CYS A CA 1
ATOM 7240 C C . CYS A 1 919 ? 36.234 3.545 -34.544 1.00 92.38 919 CYS A C 1
ATOM 7242 O O . CYS A 1 919 ? 36.009 3.065 -33.436 1.00 92.38 919 CYS A O 1
ATOM 7244 N N . VAL A 1 920 ? 37.166 4.487 -34.724 1.00 92.12 920 VAL A N 1
ATOM 7245 C CA . VAL A 1 920 ? 38.138 4.854 -33.676 1.00 92.12 920 VAL A CA 1
ATOM 7246 C C . VAL A 1 920 ? 37.547 5.733 -32.572 1.00 92.12 920 VAL A C 1
ATOM 7248 O O . VAL A 1 920 ? 38.090 5.773 -31.470 1.00 92.12 920 VAL A O 1
ATOM 7251 N N . MET A 1 921 ? 36.433 6.419 -32.847 1.00 91.44 921 MET A N 1
ATOM 7252 C CA . MET A 1 921 ? 35.647 7.174 -31.859 1.00 91.44 921 MET A CA 1
ATOM 7253 C C . MET A 1 921 ? 34.549 6.327 -31.201 1.00 91.44 921 MET A C 1
ATOM 7255 O O . MET A 1 921 ? 33.747 6.847 -30.424 1.00 91.44 921 MET A O 1
ATOM 7259 N N . SER A 1 922 ? 34.464 5.033 -31.518 1.00 90.31 922 SER A N 1
ATOM 7260 C CA . SER A 1 922 ? 33.450 4.161 -30.939 1.00 90.31 922 SER A CA 1
ATOM 7261 C C . SER A 1 922 ? 33.619 4.037 -29.422 1.00 90.31 922 SER A C 1
ATOM 7263 O O . SER A 1 922 ? 34.727 3.851 -28.911 1.00 90.31 922 SER A O 1
ATOM 7265 N N . GLN A 1 923 ? 32.495 4.040 -28.700 1.00 89.44 923 GLN A N 1
ATOM 7266 C CA . GLN A 1 923 ? 32.461 3.799 -27.252 1.00 89.44 923 GLN A CA 1
ATOM 7267 C C . GLN A 1 923 ? 33.009 2.416 -26.850 1.00 89.44 923 GLN A C 1
ATOM 7269 O O . GLN A 1 923 ? 33.316 2.199 -25.681 1.00 89.44 923 GLN A O 1
ATOM 7274 N N . TRP A 1 924 ? 33.139 1.486 -27.806 1.00 89.25 924 TRP A N 1
ATOM 7275 C CA . TRP A 1 924 ? 33.619 0.119 -27.583 1.00 89.25 924 TRP A CA 1
ATOM 7276 C C . TRP A 1 924 ? 35.145 -0.033 -27.643 1.00 89.25 924 TRP A C 1
ATOM 7278 O O . TRP A 1 924 ? 35.657 -1.107 -27.342 1.00 89.25 924 TRP A O 1
ATOM 7288 N N . GLY A 1 925 ? 35.874 1.018 -28.029 1.00 87.06 925 GLY A N 1
ATOM 7289 C CA . GLY A 1 925 ? 37.335 0.980 -28.145 1.00 87.06 925 GLY A CA 1
ATOM 7290 C C . GLY A 1 925 ? 37.865 0.186 -29.333 1.00 87.06 925 GLY A C 1
ATOM 7291 O O . GLY A 1 925 ? 38.825 -0.572 -29.215 1.00 87.06 925 GLY A O 1
ATOM 7292 N N . CYS A 1 926 ? 37.233 0.370 -30.490 1.00 91.00 926 CYS A N 1
ATOM 7293 C CA . CYS A 1 926 ? 37.621 -0.285 -31.732 1.00 91.00 926 CYS A CA 1
ATOM 7294 C C . CYS A 1 926 ? 38.874 0.337 -32.375 1.00 91.00 926 CYS A C 1
ATOM 7296 O O . CYS A 1 926 ? 39.244 1.481 -32.100 1.00 91.00 926 CYS A O 1
ATOM 7298 N N . GLN A 1 927 ? 39.494 -0.416 -33.286 1.00 91.25 927 GLN A N 1
ATOM 7299 C CA . GLN A 1 927 ? 40.655 -0.000 -34.074 1.00 91.25 927 GLN A CA 1
ATOM 7300 C C . GLN A 1 927 ? 40.407 -0.160 -35.579 1.00 91.25 927 GLN A C 1
ATOM 7302 O O . GLN A 1 927 ? 39.741 -1.103 -36.025 1.00 91.25 927 GLN A O 1
ATOM 7307 N N . TRP A 1 928 ? 40.958 0.760 -36.371 1.00 91.19 928 TRP A N 1
ATOM 7308 C CA . TRP A 1 928 ? 40.761 0.809 -37.819 1.00 91.19 928 TRP A CA 1
ATOM 7309 C C . TRP A 1 928 ? 42.000 0.336 -38.577 1.00 91.19 928 TRP A C 1
ATOM 7311 O O . TRP A 1 928 ? 43.084 0.890 -38.398 1.00 91.19 928 TRP A O 1
ATOM 7321 N N . ASN A 1 929 ? 41.836 -0.640 -39.472 1.00 89.25 929 ASN A N 1
ATOM 7322 C CA . ASN A 1 929 ? 42.892 -1.071 -40.385 1.00 89.25 929 ASN A CA 1
ATOM 7323 C C . ASN A 1 929 ? 42.781 -0.324 -41.723 1.00 89.25 929 ASN A C 1
ATOM 7325 O O . ASN A 1 929 ? 41.829 -0.506 -42.485 1.00 89.25 929 ASN A O 1
ATOM 7329 N N . THR A 1 930 ? 43.788 0.499 -42.018 1.00 85.62 930 THR A N 1
ATOM 7330 C CA . THR A 1 930 ? 43.866 1.305 -43.247 1.00 85.62 930 THR A CA 1
ATOM 7331 C C . THR A 1 930 ? 44.128 0.500 -44.522 1.00 85.62 930 THR A C 1
ATOM 7333 O O . THR A 1 930 ? 43.758 0.981 -45.588 1.00 85.62 930 THR A O 1
ATOM 7336 N N . GLN A 1 931 ? 44.735 -0.691 -44.439 1.00 81.81 931 GLN A N 1
ATOM 7337 C CA . GLN A 1 931 ? 44.976 -1.567 -45.596 1.00 81.81 931 GLN A CA 1
ATOM 7338 C C . GLN A 1 931 ? 43.715 -2.356 -45.965 1.00 81.81 931 GLN A C 1
ATOM 7340 O O . GLN A 1 931 ? 43.243 -2.287 -47.100 1.00 81.81 931 GLN A O 1
ATOM 7345 N N . ASP A 1 932 ? 43.121 -3.039 -44.986 1.00 82.94 932 ASP A N 1
ATOM 7346 C CA . ASP A 1 932 ? 41.954 -3.899 -45.219 1.00 82.94 932 ASP A CA 1
ATOM 7347 C C . ASP A 1 932 ? 40.643 -3.109 -45.315 1.00 82.94 932 ASP A C 1
ATOM 7349 O O . ASP A 1 932 ? 39.651 -3.588 -45.877 1.00 82.94 932 ASP A O 1
ATOM 7353 N N . HIS A 1 933 ? 40.643 -1.861 -44.833 1.00 87.25 933 HIS A N 1
ATOM 7354 C CA . HIS A 1 933 ? 39.463 -1.006 -44.719 1.00 87.25 933 HIS A CA 1
ATOM 7355 C C . HIS A 1 933 ? 38.395 -1.640 -43.810 1.00 87.25 933 HIS A C 1
ATOM 7357 O O . HIS A 1 933 ? 37.217 -1.746 -44.161 1.00 87.25 933 HIS A O 1
ATOM 7363 N N . THR A 1 934 ? 38.834 -2.124 -42.647 1.00 88.94 934 THR A N 1
ATOM 7364 C CA . THR A 1 934 ? 37.997 -2.852 -41.687 1.00 88.94 934 THR A CA 1
ATOM 7365 C C . THR A 1 934 ? 38.138 -2.290 -40.280 1.00 88.94 934 THR A C 1
ATOM 7367 O O . THR A 1 934 ? 39.240 -1.967 -39.837 1.00 88.94 934 THR A O 1
ATOM 7370 N N . CYS A 1 935 ? 37.024 -2.263 -39.548 1.00 90.25 935 CYS A N 1
ATOM 7371 C CA . CYS A 1 935 ? 37.000 -1.973 -38.118 1.00 90.25 935 CYS A CA 1
ATOM 7372 C C . CYS A 1 935 ? 37.012 -3.276 -37.312 1.00 90.25 935 CYS A C 1
ATOM 7374 O O . CYS A 1 935 ? 36.212 -4.182 -37.567 1.00 90.25 935 CYS A O 1
ATOM 7376 N N . SER A 1 936 ? 37.923 -3.374 -36.350 1.00 89.12 936 SER A N 1
ATOM 7377 C CA . SER A 1 936 ? 38.154 -4.579 -35.548 1.00 89.12 936 SER A CA 1
ATOM 7378 C C . SER A 1 936 ? 38.305 -4.245 -34.066 1.00 89.12 936 SER A C 1
ATOM 7380 O O . SER A 1 936 ? 38.455 -3.079 -33.697 1.00 89.12 936 SER A O 1
ATOM 7382 N N . ASP A 1 937 ? 38.217 -5.269 -33.219 1.00 86.31 937 ASP A N 1
ATOM 7383 C CA . ASP A 1 937 ? 38.463 -5.134 -31.784 1.00 86.31 937 ASP A CA 1
ATOM 7384 C C . ASP A 1 937 ? 39.959 -4.910 -31.533 1.00 86.31 937 ASP A C 1
ATOM 7386 O O . ASP A 1 937 ? 40.788 -5.251 -32.376 1.00 86.31 937 ASP A O 1
ATOM 7390 N N . GLN A 1 938 ? 40.318 -4.365 -30.371 1.00 77.81 938 GLN A N 1
ATOM 7391 C CA . GLN A 1 938 ? 41.717 -4.173 -29.995 1.00 77.81 938 GLN A CA 1
ATOM 7392 C C . GLN A 1 938 ? 42.439 -5.528 -29.861 1.00 77.81 938 GLN A C 1
ATOM 7394 O O . GLN A 1 938 ? 42.137 -6.319 -28.961 1.00 77.81 938 GLN A O 1
ATOM 7399 N N . ASP A 1 939 ? 43.402 -5.771 -30.750 1.00 69.00 939 ASP A N 1
ATOM 7400 C CA . ASP A 1 939 ? 44.277 -6.948 -30.777 1.00 69.00 939 ASP A CA 1
ATOM 7401 C C . ASP A 1 939 ? 45.755 -6.519 -30.727 1.00 69.00 939 ASP A C 1
ATOM 7403 O O . ASP A 1 939 ? 46.107 -5.401 -31.095 1.00 69.00 939 ASP A O 1
ATOM 7407 N N . ALA A 1 940 ? 46.634 -7.399 -30.236 1.00 54.28 940 ALA A N 1
ATOM 7408 C CA . ALA A 1 940 ? 48.021 -7.075 -29.873 1.00 54.28 940 ALA A CA 1
ATOM 7409 C C . ALA A 1 940 ? 48.998 -6.887 -31.057 1.00 54.28 940 ALA A C 1
ATOM 7411 O O . ALA A 1 940 ? 50.179 -6.622 -30.831 1.00 54.28 940 ALA A O 1
ATOM 7412 N N . ALA A 1 941 ? 48.546 -7.022 -32.307 1.00 57.97 941 ALA A N 1
ATOM 7413 C CA . ALA A 1 941 ? 49.410 -6.845 -33.470 1.00 57.97 941 ALA A CA 1
ATOM 7414 C C . ALA A 1 941 ? 49.653 -5.349 -33.725 1.00 57.97 941 ALA A C 1
ATOM 7416 O O . ALA A 1 941 ? 48.753 -4.622 -34.136 1.00 57.97 941 ALA A O 1
ATOM 7417 N N . ALA A 1 942 ? 50.872 -4.880 -33.461 1.00 57.66 942 ALA A N 1
ATOM 7418 C CA . ALA A 1 942 ? 51.298 -3.524 -33.782 1.00 57.66 942 ALA A CA 1
ATOM 7419 C C . ALA A 1 942 ? 51.762 -3.463 -35.244 1.00 57.66 942 ALA A C 1
ATOM 7421 O O . ALA A 1 942 ? 52.933 -3.686 -35.536 1.00 57.66 942 ALA A O 1
ATOM 7422 N N . ASP A 1 943 ? 50.835 -3.169 -36.154 1.00 67.06 943 ASP A N 1
ATOM 7423 C CA . ASP A 1 943 ? 51.162 -2.786 -37.529 1.00 67.06 943 ASP A CA 1
ATOM 7424 C C . ASP A 1 943 ? 51.012 -1.264 -37.710 1.00 67.06 943 ASP A C 1
ATOM 7426 O O . ASP A 1 943 ? 50.095 -0.644 -37.165 1.00 67.06 943 ASP A O 1
ATOM 7430 N N . ASN A 1 944 ? 51.867 -0.660 -38.541 1.00 68.75 944 ASN A N 1
ATOM 7431 C CA . ASN A 1 944 ? 51.804 0.750 -38.952 1.00 68.75 944 ASN A CA 1
ATOM 7432 C C . ASN A 1 944 ? 50.532 1.082 -39.765 1.00 68.75 944 ASN A C 1
ATOM 7434 O O . ASN A 1 944 ? 50.333 2.218 -40.207 1.00 68.75 944 ASN A O 1
ATOM 7438 N N . SER A 1 945 ? 49.665 0.099 -40.015 1.00 77.38 945 SER A N 1
ATOM 7439 C CA . SER A 1 945 ? 48.378 0.267 -40.694 1.00 77.38 945 SER A CA 1
ATOM 7440 C C . SER A 1 945 ? 47.177 0.404 -39.779 1.00 77.38 945 SER A C 1
ATOM 7442 O O . SER A 1 945 ? 46.088 0.690 -40.287 1.00 77.38 945 SER A O 1
ATOM 7444 N N . ILE A 1 946 ? 47.371 0.270 -38.468 1.00 86.62 946 ILE A N 1
ATOM 7445 C CA . ILE A 1 946 ? 46.297 0.319 -37.483 1.00 86.62 946 ILE A CA 1
ATOM 7446 C C . ILE A 1 946 ? 46.229 1.706 -36.842 1.00 86.62 946 ILE A C 1
ATOM 7448 O O . ILE A 1 946 ? 47.205 2.199 -36.278 1.00 86.62 946 ILE A O 1
ATOM 7452 N N . ILE A 1 947 ? 45.048 2.317 -36.897 1.00 88.00 947 ILE A N 1
ATOM 7453 C CA . ILE A 1 947 ? 44.715 3.543 -36.168 1.00 88.00 947 ILE A CA 1
ATOM 7454 C C . ILE A 1 947 ? 43.964 3.136 -34.902 1.00 88.00 947 ILE A C 1
ATOM 7456 O O . ILE A 1 947 ? 42.951 2.431 -34.972 1.00 88.00 947 ILE A O 1
ATOM 7460 N N . LYS A 1 948 ? 44.485 3.546 -33.743 1.00 88.12 948 LYS A N 1
ATOM 7461 C CA . LYS A 1 948 ? 43.954 3.140 -32.436 1.00 88.12 948 LYS A CA 1
ATOM 7462 C C . LYS A 1 948 ? 42.751 3.991 -32.026 1.00 88.12 948 LYS A C 1
ATOM 7464 O O . LYS A 1 948 ? 42.474 5.036 -32.617 1.00 88.12 948 LYS A O 1
ATOM 7469 N N . GLN A 1 949 ? 42.054 3.540 -30.983 1.00 87.94 949 GLN A N 1
ATOM 7470 C CA . GLN A 1 949 ? 40.982 4.304 -30.351 1.00 87.94 949 GLN A CA 1
ATOM 7471 C C . GLN A 1 949 ? 41.450 5.730 -30.026 1.00 87.94 949 GLN A C 1
ATOM 7473 O O . GLN A 1 949 ? 42.577 5.935 -29.577 1.00 87.94 949 GLN A O 1
ATOM 7478 N N . ASN A 1 950 ? 40.559 6.703 -30.211 1.00 87.12 950 ASN A N 1
ATOM 7479 C CA . ASN A 1 950 ? 40.795 8.123 -29.945 1.00 87.12 950 ASN A CA 1
ATOM 7480 C C . ASN A 1 950 ? 41.825 8.813 -30.866 1.00 87.12 950 ASN A C 1
ATOM 7482 O O . ASN A 1 950 ? 42.181 9.960 -30.619 1.00 87.12 950 ASN A O 1
ATOM 7486 N N . GLU A 1 951 ? 42.251 8.180 -31.966 1.00 89.56 951 GLU A N 1
ATOM 7487 C CA . GLU A 1 951 ? 43.194 8.765 -32.936 1.00 89.56 951 GLU A CA 1
ATOM 7488 C C . GLU A 1 951 ? 42.522 9.210 -34.259 1.00 89.56 951 GLU A C 1
ATOM 7490 O O . GLU A 1 951 ? 43.064 8.982 -35.343 1.00 89.56 951 GLU A O 1
ATOM 7495 N N . SER A 1 952 ? 41.352 9.870 -34.215 1.00 88.38 952 SER A N 1
ATOM 7496 C CA . SER A 1 952 ? 40.629 10.327 -35.430 1.00 88.38 952 SER A CA 1
ATOM 7497 C C . SER A 1 952 ? 41.460 11.230 -36.338 1.00 88.38 952 SER A C 1
ATOM 7499 O O . SER A 1 952 ? 41.250 11.250 -37.549 1.00 88.38 952 SER A O 1
ATOM 7501 N N . ASP A 1 953 ? 42.425 11.963 -35.785 1.00 88.50 953 ASP A N 1
ATOM 7502 C CA . ASP A 1 953 ? 43.292 12.851 -36.558 1.00 88.50 953 ASP A CA 1
ATOM 7503 C C . ASP A 1 953 ? 44.192 12.128 -37.556 1.00 88.50 953 ASP A C 1
ATOM 7505 O O . ASP A 1 953 ? 44.642 12.764 -38.512 1.00 88.50 953 ASP A O 1
ATOM 7509 N N . LYS A 1 954 ? 44.429 10.824 -37.361 1.00 89.56 954 LYS A N 1
ATOM 7510 C CA . LYS A 1 954 ? 45.195 9.964 -38.270 1.00 89.56 954 LYS A CA 1
ATOM 7511 C C . LYS A 1 954 ? 44.323 9.316 -39.354 1.00 89.56 954 LYS A C 1
ATOM 7513 O O . LYS A 1 954 ? 44.867 8.692 -40.263 1.00 89.56 954 LYS A O 1
ATOM 7518 N N . CYS A 1 955 ? 42.993 9.457 -39.294 1.00 91.56 955 CYS A N 1
ATOM 7519 C CA . CYS A 1 955 ? 42.097 8.876 -40.294 1.00 91.56 955 CYS A CA 1
ATOM 7520 C C . CYS A 1 955 ? 42.294 9.525 -41.679 1.00 91.56 955 CYS A C 1
ATOM 7522 O O . CYS A 1 955 ? 42.381 10.757 -41.763 1.00 91.56 955 CYS A O 1
ATOM 7524 N N . PRO A 1 956 ? 42.346 8.723 -42.762 1.00 91.69 956 PRO A N 1
ATOM 7525 C CA . PRO A 1 956 ? 42.271 9.216 -44.136 1.00 91.69 956 PRO A CA 1
ATOM 7526 C C . PRO A 1 956 ? 40.912 9.874 -44.374 1.00 91.69 956 PRO A C 1
ATOM 7528 O O . PRO A 1 956 ? 39.891 9.202 -44.236 1.00 91.69 956 PRO A O 1
ATOM 7531 N N . GLN A 1 957 ? 40.888 11.166 -44.711 1.00 92.38 957 GLN A N 1
ATOM 7532 C CA . GLN A 1 957 ? 39.635 11.908 -44.876 1.00 92.38 957 GLN A CA 1
ATOM 7533 C C . GLN A 1 957 ? 39.706 12.998 -45.949 1.00 92.38 957 GLN A C 1
ATOM 7535 O O . GLN A 1 957 ? 40.755 13.599 -46.178 1.00 92.38 957 GLN A O 1
ATOM 7540 N N . PHE A 1 958 ? 38.562 13.290 -46.563 1.00 92.12 958 PHE A N 1
ATOM 7541 C CA . PHE A 1 958 ? 38.345 14.443 -47.430 1.00 92.12 958 PHE A CA 1
ATOM 7542 C C . PHE A 1 958 ? 37.608 15.547 -46.671 1.00 92.12 958 PHE A C 1
ATOM 7544 O O . PHE A 1 958 ? 36.574 15.297 -46.042 1.00 92.12 958 PHE A O 1
ATOM 7551 N N . GLN A 1 959 ? 38.134 16.766 -46.754 1.00 88.88 959 GLN A N 1
ATOM 7552 C CA . GLN A 1 959 ? 37.672 17.934 -46.008 1.00 88.88 959 GLN A CA 1
ATOM 7553 C C . GLN A 1 959 ? 37.706 19.208 -46.872 1.00 88.88 959 GLN A C 1
ATOM 7555 O O . GLN A 1 959 ? 38.236 19.217 -47.981 1.00 88.88 959 GLN A O 1
ATOM 7560 N N . THR A 1 960 ? 37.139 20.297 -46.345 1.00 83.38 960 THR A N 1
ATOM 7561 C CA . THR A 1 960 ? 37.230 21.655 -46.919 1.00 83.38 960 THR A CA 1
ATOM 7562 C C . THR A 1 960 ? 36.700 21.770 -48.358 1.00 83.38 960 THR A C 1
ATOM 7564 O O . THR A 1 960 ? 37.460 21.906 -49.313 1.00 83.38 960 THR A O 1
ATOM 7567 N N . LEU A 1 961 ? 35.374 21.768 -48.521 1.00 88.56 961 LEU A N 1
ATOM 7568 C CA . LEU A 1 961 ? 34.712 21.923 -49.822 1.00 88.56 961 LEU A CA 1
ATOM 7569 C C . LEU A 1 961 ? 34.572 23.404 -50.234 1.00 88.56 961 LEU A C 1
ATOM 7571 O O . LEU A 1 961 ? 34.118 24.231 -49.441 1.00 88.56 961 LEU A O 1
ATOM 7575 N N . LYS A 1 962 ? 34.912 23.742 -51.487 1.00 88.12 962 LYS A N 1
ATOM 7576 C CA . LYS A 1 962 ? 34.731 25.079 -52.087 1.00 88.12 962 LYS A CA 1
ATOM 7577 C C . LYS A 1 962 ? 34.123 24.988 -53.502 1.00 88.12 962 LYS A C 1
ATOM 7579 O O . LYS A 1 962 ? 34.652 24.223 -54.310 1.00 88.12 962 LYS A O 1
ATOM 7584 N N . PRO A 1 963 ? 33.099 25.796 -53.849 1.00 89.56 963 PRO A N 1
ATOM 7585 C CA . PRO A 1 963 ? 32.397 26.767 -52.999 1.00 89.56 963 PRO A CA 1
ATOM 7586 C C . PRO A 1 963 ? 31.395 26.094 -52.045 1.00 89.56 963 PRO A C 1
ATOM 7588 O O . PRO A 1 963 ? 30.853 25.040 -52.350 1.00 89.56 963 PRO A O 1
ATOM 7591 N N . SER A 1 964 ? 31.110 26.721 -50.900 1.00 87.19 964 SER A N 1
ATOM 7592 C CA . SER A 1 964 ? 30.167 26.203 -49.889 1.00 87.19 964 SER A CA 1
ATOM 7593 C C . SER A 1 964 ? 28.683 26.409 -50.236 1.00 87.19 964 SER A C 1
ATOM 7595 O O . SER A 1 964 ? 27.815 25.881 -49.540 1.00 87.19 964 SER A O 1
ATOM 7597 N N . LEU A 1 965 ? 28.392 27.152 -51.309 1.00 90.44 965 LEU A N 1
ATOM 7598 C CA . LEU A 1 965 ? 27.052 27.431 -51.827 1.00 90.44 965 LEU A CA 1
ATOM 7599 C C . LEU A 1 965 ? 26.980 27.025 -53.301 1.00 90.44 965 LEU A C 1
ATOM 7601 O O . LEU A 1 965 ? 27.818 27.465 -54.091 1.00 90.44 965 LEU A O 1
ATOM 7605 N N . ILE A 1 966 ? 25.968 26.242 -53.681 1.00 92.62 966 ILE A N 1
ATOM 7606 C CA . ILE A 1 966 ? 25.748 25.822 -55.074 1.00 92.62 966 ILE A CA 1
ATOM 7607 C C . ILE A 1 966 ? 24.304 26.139 -55.506 1.00 92.62 966 ILE A C 1
ATOM 7609 O O . ILE A 1 966 ? 23.363 25.682 -54.848 1.00 92.62 966 ILE A O 1
ATOM 7613 N N . PRO A 1 967 ? 24.103 26.905 -56.597 1.00 92.44 967 PRO A N 1
ATOM 7614 C CA . PRO A 1 967 ? 22.777 27.153 -57.161 1.00 92.44 967 PRO A CA 1
ATOM 7615 C C . PRO A 1 967 ? 22.173 25.894 -57.801 1.00 92.44 967 PRO A C 1
ATOM 7617 O O . PRO A 1 967 ? 22.833 25.162 -58.537 1.00 92.44 967 PRO A O 1
ATOM 7620 N N . VAL A 1 968 ? 20.882 25.665 -57.562 1.00 91.25 968 VAL A N 1
ATOM 7621 C CA . VAL A 1 968 ? 20.087 24.637 -58.257 1.00 91.25 968 VAL A CA 1
ATOM 7622 C C . VAL A 1 968 ? 19.947 24.996 -59.745 1.00 91.25 968 VAL A C 1
ATOM 7624 O O . VAL A 1 968 ? 19.714 26.154 -60.082 1.00 91.25 968 VAL A O 1
ATOM 7627 N N . GLY A 1 969 ? 20.066 24.004 -60.635 1.00 86.50 969 GLY A N 1
ATOM 7628 C CA . GLY A 1 969 ? 19.956 24.192 -62.091 1.00 86.50 969 GLY A CA 1
ATOM 7629 C C . GLY A 1 969 ? 21.203 24.755 -62.785 1.00 86.50 969 GLY A C 1
ATOM 7630 O O . GLY A 1 969 ? 21.155 25.028 -63.979 1.00 86.50 969 GLY A O 1
ATOM 7631 N N . PHE A 1 970 ? 22.325 24.928 -62.076 1.00 89.44 970 PHE A N 1
ATOM 7632 C CA . PHE A 1 970 ? 23.581 25.396 -62.666 1.00 89.44 970 PHE A CA 1
ATOM 7633 C C . PHE A 1 970 ? 24.754 24.503 -62.246 1.00 89.44 970 PHE A C 1
ATOM 7635 O O . PHE A 1 970 ? 24.897 24.125 -61.083 1.00 89.44 970 PHE A O 1
ATOM 7642 N N . LYS A 1 971 ? 25.606 24.140 -63.209 1.00 90.19 971 LYS A N 1
ATOM 7643 C CA . LYS A 1 971 ? 26.725 23.219 -62.986 1.00 90.19 971 LYS A CA 1
ATOM 7644 C C . LYS A 1 971 ? 27.921 23.966 -62.389 1.00 90.19 971 LYS A C 1
ATOM 7646 O O . LYS A 1 971 ? 28.668 24.623 -63.107 1.00 90.19 971 LYS A O 1
ATOM 7651 N N . THR A 1 972 ? 28.116 23.848 -61.077 1.00 90.19 972 THR A N 1
ATOM 7652 C CA . THR A 1 972 ? 29.223 24.504 -60.356 1.00 90.19 972 THR A CA 1
ATOM 7653 C C . THR A 1 972 ? 30.388 23.539 -60.097 1.00 90.19 972 THR A C 1
ATOM 7655 O O . THR A 1 972 ? 30.173 22.527 -59.425 1.00 90.19 972 THR A O 1
ATOM 7658 N N . PRO A 1 973 ? 31.618 23.830 -60.570 1.00 90.69 973 PRO A N 1
ATOM 7659 C CA . PRO A 1 973 ? 32.807 23.050 -60.228 1.00 90.69 973 PRO A CA 1
ATOM 7660 C C . PRO A 1 973 ? 33.108 23.096 -58.726 1.00 90.69 973 PRO A C 1
ATOM 7662 O O . PRO A 1 973 ? 33.044 24.160 -58.107 1.00 90.69 973 PRO A O 1
ATOM 7665 N N . ILE A 1 974 ? 33.454 21.948 -58.146 1.00 91.69 974 ILE A N 1
ATOM 7666 C CA . ILE A 1 974 ? 33.722 21.791 -56.712 1.00 91.69 974 ILE A CA 1
ATOM 7667 C C . ILE A 1 974 ? 35.174 21.366 -56.518 1.00 91.69 974 ILE A C 1
ATOM 7669 O O . ILE A 1 974 ? 35.637 20.428 -57.160 1.00 91.69 974 ILE A O 1
ATOM 7673 N N . THR A 1 975 ? 35.874 22.019 -55.595 1.00 90.94 975 THR A N 1
ATOM 7674 C CA . THR A 1 975 ? 37.240 21.669 -55.183 1.00 90.94 975 THR A CA 1
ATOM 7675 C C . THR A 1 975 ? 37.269 21.306 -53.702 1.00 90.94 975 THR A C 1
ATOM 7677 O O . THR A 1 975 ? 36.557 21.917 -52.902 1.00 90.94 975 THR A O 1
ATOM 7680 N N . PHE A 1 976 ? 38.057 20.300 -53.329 1.00 92.88 976 PHE A N 1
ATOM 7681 C CA . PHE A 1 976 ? 38.205 19.846 -51.945 1.00 92.88 976 PHE A CA 1
ATOM 7682 C C . PHE A 1 976 ? 39.607 19.293 -51.657 1.00 92.88 976 PHE A C 1
ATOM 7684 O O . PHE A 1 976 ? 40.394 19.028 -52.570 1.00 92.88 976 PHE A O 1
ATOM 7691 N N . GLU A 1 977 ? 39.930 19.153 -50.373 1.00 90.75 977 GLU A N 1
ATOM 7692 C CA . GLU A 1 977 ? 41.256 18.780 -49.874 1.00 90.75 977 GLU A CA 1
ATOM 7693 C C . GLU A 1 977 ? 41.234 17.393 -49.219 1.00 90.75 977 GLU A C 1
ATOM 7695 O O . GLU A 1 977 ? 40.215 16.942 -48.694 1.00 90.75 977 GLU A O 1
ATOM 7700 N N . GLY A 1 978 ? 42.375 16.704 -49.241 1.00 88.94 978 GLY A N 1
ATOM 7701 C CA . GLY A 1 978 ? 42.559 15.404 -48.598 1.00 88.94 978 GLY A CA 1
ATOM 7702 C C . GLY A 1 978 ? 43.578 15.461 -47.461 1.00 88.94 978 GLY A C 1
ATOM 7703 O O . GLY A 1 978 ? 44.604 16.123 -47.586 1.00 88.94 978 GLY A O 1
ATOM 7704 N N . LYS A 1 979 ? 43.322 14.739 -46.366 1.00 89.56 979 LYS A N 1
ATOM 7705 C CA . LYS A 1 979 ? 44.216 14.589 -45.205 1.00 89.56 979 LYS A CA 1
ATOM 7706 C C . LYS A 1 979 ? 44.530 13.103 -44.984 1.00 89.56 979 LYS A C 1
ATOM 7708 O O . LYS A 1 979 ? 43.639 12.264 -45.090 1.00 89.56 979 LYS A O 1
ATOM 7713 N N . ASN A 1 980 ? 45.789 12.779 -44.670 1.00 88.69 980 ASN A N 1
ATOM 7714 C CA . ASN A 1 980 ? 46.288 11.410 -44.429 1.00 88.69 980 ASN A CA 1
ATOM 7715 C C . ASN A 1 980 ? 46.000 10.411 -45.571 1.00 88.69 980 ASN A C 1
ATOM 7717 O O . ASN A 1 980 ? 45.716 9.236 -45.334 1.00 88.69 980 ASN A O 1
ATOM 7721 N N . LEU A 1 981 ? 46.059 10.870 -46.824 1.00 86.75 981 LEU A N 1
ATOM 7722 C CA . LEU A 1 981 ? 45.771 10.049 -48.008 1.00 86.75 981 LEU A CA 1
ATOM 7723 C C . LEU A 1 981 ? 47.010 9.352 -48.595 1.00 86.75 981 LEU A C 1
ATOM 7725 O O . LEU A 1 981 ? 46.944 8.836 -49.707 1.00 86.75 981 LEU A O 1
ATOM 7729 N N . ASP A 1 982 ? 48.139 9.300 -47.880 1.00 83.06 982 ASP A N 1
ATOM 7730 C CA . ASP A 1 982 ? 49.403 8.762 -48.410 1.00 83.06 982 ASP A CA 1
ATOM 7731 C C . ASP A 1 982 ? 49.291 7.326 -48.934 1.00 83.06 982 ASP A C 1
ATOM 7733 O O . ASP A 1 982 ? 49.901 6.989 -49.947 1.00 83.06 982 ASP A O 1
ATOM 7737 N N . LYS A 1 983 ? 48.456 6.499 -48.294 1.00 77.69 983 LYS A N 1
ATOM 7738 C CA . LYS A 1 983 ? 48.190 5.109 -48.705 1.00 77.69 983 LYS A CA 1
ATOM 7739 C C . LYS A 1 983 ? 47.232 4.972 -49.893 1.00 77.69 983 LYS A C 1
ATOM 7741 O O . LYS A 1 983 ? 47.055 3.873 -50.405 1.00 77.69 983 LYS A O 1
ATOM 7746 N N . TYR A 1 984 ? 46.619 6.069 -50.330 1.00 81.19 984 TYR A N 1
ATOM 7747 C CA . TYR A 1 984 ? 45.710 6.119 -51.477 1.00 81.19 984 TYR A CA 1
ATOM 7748 C C . TYR A 1 984 ? 46.337 6.844 -52.684 1.00 81.19 984 TYR A C 1
ATOM 7750 O O . TYR A 1 984 ? 45.639 7.154 -53.649 1.00 81.19 984 TYR A O 1
ATOM 7758 N N . LYS A 1 985 ? 47.653 7.114 -52.656 1.00 78.25 985 LYS A N 1
ATOM 7759 C CA . LYS A 1 985 ? 48.391 7.676 -53.798 1.00 78.25 985 LYS A CA 1
ATOM 7760 C C . LYS A 1 985 ? 48.285 6.745 -55.013 1.00 78.25 985 LYS A C 1
ATOM 7762 O O . LYS A 1 985 ? 48.508 5.546 -54.893 1.00 78.25 985 LYS A O 1
ATOM 7767 N N . GLY A 1 986 ? 47.949 7.307 -56.174 1.00 78.00 986 GLY A N 1
ATOM 7768 C CA . GLY A 1 986 ? 47.782 6.566 -57.432 1.00 78.00 986 GLY A CA 1
ATOM 7769 C C . GLY A 1 986 ? 46.381 5.990 -57.673 1.00 78.00 986 GLY A C 1
ATOM 7770 O O . GLY A 1 986 ? 46.132 5.480 -58.759 1.00 78.00 986 GLY A O 1
ATOM 7771 N N . LYS A 1 987 ? 45.457 6.100 -56.709 1.00 84.88 987 LYS A N 1
ATOM 7772 C CA . LYS A 1 987 ? 44.059 5.682 -56.880 1.00 84.88 987 LYS A CA 1
ATOM 7773 C C . LYS A 1 987 ? 43.203 6.776 -57.515 1.00 84.88 987 LYS A C 1
ATOM 7775 O O . LYS A 1 987 ? 43.498 7.964 -57.377 1.00 84.88 987 LYS A O 1
ATOM 7780 N N . THR A 1 988 ? 42.120 6.367 -58.172 1.00 88.88 988 THR A N 1
ATOM 7781 C CA . THR A 1 988 ? 41.092 7.276 -58.702 1.00 88.88 988 THR A CA 1
ATOM 7782 C C . THR A 1 988 ? 39.864 7.282 -57.795 1.00 88.88 988 THR A C 1
ATOM 7784 O O . THR A 1 988 ? 39.577 6.295 -57.114 1.00 88.88 988 THR A O 1
ATOM 7787 N N . PHE A 1 989 ? 39.144 8.405 -57.767 1.00 92.50 989 PHE A N 1
ATOM 7788 C CA . PHE A 1 989 ? 38.007 8.592 -56.868 1.00 92.50 989 PHE A CA 1
ATOM 7789 C C . PHE A 1 989 ? 36.757 9.047 -57.614 1.00 92.50 989 PHE A C 1
ATOM 7791 O O . PHE A 1 989 ? 36.829 9.776 -58.604 1.00 92.50 989 PHE A O 1
ATOM 7798 N N . GLN A 1 990 ? 35.603 8.684 -57.059 1.00 92.88 990 GLN A N 1
ATOM 7799 C CA . GLN A 1 990 ? 34.297 9.179 -57.470 1.00 92.88 990 GLN A CA 1
ATOM 7800 C C . GLN A 1 990 ? 33.590 9.862 -56.301 1.00 92.88 990 GLN A C 1
ATOM 7802 O O . GLN A 1 990 ? 33.643 9.393 -55.162 1.00 92.88 990 GLN A O 1
ATOM 7807 N N . ILE A 1 991 ? 32.894 10.957 -56.590 1.00 92.69 991 ILE A N 1
ATOM 7808 C CA . ILE A 1 991 ? 32.112 11.737 -55.633 1.00 92.69 991 ILE A CA 1
ATOM 7809 C C . ILE A 1 991 ? 30.615 11.564 -55.899 1.00 92.69 991 ILE A C 1
ATOM 7811 O O . ILE A 1 991 ? 30.162 11.532 -57.043 1.00 92.69 991 ILE A O 1
ATOM 7815 N N . GLY A 1 992 ? 29.818 11.458 -54.842 1.00 91.50 992 GLY A N 1
ATOM 7816 C CA . GLY A 1 992 ? 28.371 11.327 -54.969 1.00 91.50 992 GLY A CA 1
ATOM 7817 C C . GLY A 1 992 ? 27.614 11.855 -53.762 1.00 91.50 992 GLY A C 1
ATOM 7818 O O . GLY A 1 992 ? 28.182 12.136 -52.712 1.00 91.50 992 GLY A O 1
ATOM 7819 N N . THR A 1 993 ? 26.300 11.978 -53.913 1.00 90.94 993 THR A N 1
ATOM 7820 C CA . THR A 1 993 ? 25.367 12.295 -52.827 1.00 90.94 993 THR A CA 1
ATOM 7821 C C . THR A 1 993 ? 23.987 11.704 -53.136 1.00 90.94 993 THR A C 1
ATOM 7823 O O . THR A 1 993 ? 23.744 11.235 -54.246 1.00 90.94 993 THR A O 1
ATOM 7826 N N . GLU A 1 994 ? 23.073 11.717 -52.169 1.00 85.62 994 GLU A N 1
ATOM 7827 C CA . GLU A 1 994 ? 21.707 11.190 -52.298 1.00 85.62 994 GLU A CA 1
ATOM 7828 C C . GLU A 1 994 ? 20.850 11.916 -53.352 1.00 85.62 994 GLU A C 1
ATOM 7830 O O . GLU A 1 994 ? 19.883 11.350 -53.860 1.00 85.62 994 GLU A O 1
ATOM 7835 N N . LEU A 1 995 ? 21.215 13.152 -53.711 1.00 86.31 995 LEU A N 1
ATOM 7836 C CA . LEU A 1 995 ? 20.528 13.961 -54.727 1.00 86.31 995 LEU A CA 1
ATOM 7837 C C . LEU A 1 995 ? 21.088 13.781 -56.151 1.00 86.31 995 LEU A C 1
ATOM 7839 O O . LEU A 1 995 ? 20.530 14.332 -57.102 1.00 86.31 995 LEU A O 1
ATOM 7843 N N . MET A 1 996 ? 22.177 13.023 -56.320 1.00 89.62 996 MET A N 1
ATOM 7844 C CA . MET A 1 996 ? 22.783 12.744 -57.626 1.00 89.62 996 MET A CA 1
ATOM 7845 C C . MET A 1 996 ? 22.262 11.419 -58.190 1.00 89.62 996 MET A C 1
ATOM 7847 O O . MET A 1 996 ? 22.216 10.410 -57.492 1.00 89.62 996 MET A O 1
ATOM 7851 N N . LYS A 1 997 ? 21.895 11.400 -59.478 1.00 83.50 997 LYS A N 1
ATOM 7852 C CA . LYS A 1 997 ? 21.477 10.164 -60.168 1.00 83.50 997 LYS A CA 1
ATOM 7853 C C . LYS A 1 997 ? 22.664 9.285 -60.565 1.00 83.50 997 LYS A C 1
ATOM 7855 O O . LYS A 1 997 ? 22.518 8.071 -60.664 1.00 83.50 997 LYS A O 1
ATOM 7860 N N . GLN A 1 998 ? 23.807 9.908 -60.829 1.00 85.12 998 GLN A N 1
ATOM 7861 C CA . GLN A 1 998 ? 25.064 9.271 -61.208 1.00 85.12 998 GLN A CA 1
ATOM 7862 C C . GLN A 1 998 ? 26.185 9.903 -60.388 1.00 85.12 998 GLN A C 1
ATOM 7864 O O . GLN A 1 998 ? 26.128 11.097 -60.094 1.00 85.12 998 GLN A O 1
ATOM 7869 N N . VAL A 1 999 ? 27.174 9.100 -60.004 1.00 89.94 999 VAL A N 1
ATOM 7870 C CA . VAL A 1 999 ? 28.388 9.592 -59.341 1.00 89.94 999 VAL A CA 1
ATOM 7871 C C . VAL A 1 999 ? 29.264 10.342 -60.342 1.00 89.94 999 VAL A C 1
ATOM 7873 O O . VAL A 1 999 ? 29.191 10.095 -61.543 1.00 89.94 999 VAL A O 1
ATOM 7876 N N . GLY A 1 1000 ? 30.050 11.292 -59.848 1.00 89.50 1000 GLY A N 1
ATOM 7877 C CA . GLY A 1 1000 ? 30.962 12.096 -60.647 1.00 89.50 1000 GLY A CA 1
ATOM 7878 C C . GLY A 1 1000 ? 32.409 11.661 -60.479 1.00 89.50 1000 GLY A C 1
ATOM 7879 O O . GLY A 1 1000 ? 32.813 11.312 -59.372 1.00 89.50 1000 GLY A O 1
ATOM 7880 N N . ASP A 1 1001 ? 33.195 11.731 -61.547 1.00 90.38 1001 ASP A N 1
ATOM 7881 C CA . ASP A 1 1001 ? 34.629 11.451 -61.481 1.00 90.38 1001 ASP A CA 1
ATOM 7882 C C . ASP A 1 1001 ? 35.395 12.638 -60.883 1.00 90.38 1001 ASP A C 1
ATOM 7884 O O . ASP A 1 1001 ? 35.074 13.808 -61.131 1.00 90.38 1001 ASP A O 1
ATOM 7888 N N . VAL A 1 1002 ? 36.407 12.329 -60.073 1.00 90.69 1002 VAL A N 1
ATOM 7889 C CA . VAL A 1 1002 ? 37.259 13.312 -59.399 1.00 90.69 1002 VAL A CA 1
ATOM 7890 C C . VAL A 1 1002 ? 38.622 13.352 -60.081 1.00 90.69 1002 VAL A C 1
ATOM 7892 O O . VAL A 1 1002 ? 39.299 12.332 -60.196 1.00 90.69 1002 VAL A O 1
ATOM 7895 N N . THR A 1 1003 ? 39.055 14.543 -60.488 1.00 86.69 1003 THR A N 1
ATOM 7896 C CA . THR A 1 1003 ? 40.397 14.786 -61.024 1.00 86.69 1003 THR A CA 1
ATOM 7897 C C . THR A 1 1003 ? 41.314 15.355 -59.943 1.00 86.69 1003 THR A C 1
ATOM 7899 O O . THR A 1 1003 ? 40.891 16.149 -59.101 1.00 86.69 1003 THR A O 1
ATOM 7902 N N . THR A 1 1004 ? 42.584 14.951 -59.941 1.00 84.81 1004 THR A N 1
ATOM 7903 C CA . THR A 1 1004 ? 43.572 15.383 -58.940 1.00 84.81 1004 THR A CA 1
ATOM 7904 C C . THR A 1 1004 ? 44.622 16.279 -59.592 1.00 84.81 1004 THR A C 1
ATOM 7906 O O . THR A 1 1004 ? 45.264 15.870 -60.555 1.00 84.81 1004 THR A O 1
ATOM 7909 N N . MET A 1 1005 ? 44.808 17.489 -59.059 1.00 76.75 1005 MET A N 1
ATOM 7910 C CA . MET A 1 1005 ? 45.844 18.447 -59.474 1.00 76.75 1005 MET A CA 1
ATOM 7911 C C . MET A 1 1005 ? 46.468 19.082 -58.224 1.00 76.75 1005 MET A C 1
ATOM 7913 O O . MET A 1 1005 ? 45.741 19.614 -57.388 1.00 76.75 1005 MET A O 1
ATOM 7917 N N . ASP A 1 1006 ? 47.793 18.997 -58.065 1.00 69.12 1006 ASP A N 1
ATOM 7918 C CA . ASP A 1 1006 ? 48.573 19.630 -56.983 1.00 69.12 1006 ASP A CA 1
ATOM 7919 C C . ASP A 1 1006 ? 47.968 19.487 -55.570 1.00 69.12 1006 ASP A C 1
ATOM 7921 O O . ASP A 1 1006 ? 47.787 20.457 -54.834 1.00 69.12 1006 ASP A O 1
ATOM 7925 N N . SER A 1 1007 ? 47.642 18.250 -55.172 1.00 74.44 1007 SER A N 1
ATOM 7926 C CA . SER A 1 1007 ? 47.032 17.905 -53.869 1.00 74.44 1007 SER A CA 1
ATOM 7927 C C . SER A 1 1007 ? 45.615 18.455 -53.623 1.00 74.44 1007 SER A C 1
ATOM 7929 O O . SER A 1 1007 ? 45.095 18.341 -52.511 1.00 74.44 1007 SER A O 1
ATOM 7931 N N . LYS A 1 1008 ? 44.957 18.997 -54.655 1.00 83.69 1008 LYS A N 1
ATOM 7932 C CA . LYS A 1 1008 ? 43.533 19.356 -54.654 1.00 83.69 1008 LYS A CA 1
ATOM 7933 C C . LYS A 1 1008 ? 42.734 18.407 -55.538 1.00 83.69 1008 LYS A C 1
ATOM 7935 O O . LYS A 1 1008 ? 43.163 18.011 -56.622 1.00 83.69 1008 LYS A O 1
ATOM 7940 N N . PHE A 1 1009 ? 41.545 18.064 -55.065 1.00 91.00 1009 PHE A N 1
ATOM 7941 C CA . PHE A 1 1009 ? 40.604 17.192 -55.753 1.00 91.00 1009 PHE A CA 1
ATOM 7942 C C . PHE A 1 1009 ? 39.490 18.039 -56.352 1.00 91.00 1009 PHE A C 1
ATOM 7944 O O . PHE A 1 1009 ? 38.912 18.879 -55.662 1.00 91.00 1009 PHE A O 1
ATOM 7951 N N . THR A 1 1010 ? 39.203 17.838 -57.635 1.00 89.50 1010 THR A N 1
ATOM 7952 C CA . THR A 1 1010 ? 38.242 18.644 -58.387 1.00 89.50 1010 THR A CA 1
ATOM 7953 C C . THR A 1 1010 ? 37.159 17.762 -58.984 1.00 89.50 1010 THR A C 1
ATOM 7955 O O . THR A 1 1010 ? 37.428 16.736 -59.599 1.00 89.50 1010 THR A O 1
ATOM 7958 N N . PHE A 1 1011 ? 35.916 18.193 -58.823 1.00 91.75 1011 PHE A N 1
ATOM 7959 C CA . PHE A 1 1011 ? 34.744 17.627 -59.464 1.00 91.75 1011 PHE A CA 1
ATOM 7960 C C . PHE A 1 1011 ? 34.148 18.672 -60.407 1.00 91.75 1011 PHE A C 1
ATOM 7962 O O . PHE A 1 1011 ? 33.914 19.813 -60.012 1.00 91.75 1011 PHE A O 1
ATOM 7969 N N . ALA A 1 1012 ? 33.866 18.282 -61.652 1.00 87.50 1012 ALA A N 1
ATOM 7970 C CA . ALA A 1 1012 ? 33.364 19.187 -62.690 1.00 87.50 1012 ALA A CA 1
ATOM 7971 C C . ALA A 1 1012 ? 31.985 19.813 -62.380 1.00 87.50 1012 ALA A C 1
ATOM 7973 O O . ALA A 1 1012 ? 31.543 20.702 -63.107 1.00 87.50 1012 ALA A O 1
ATOM 7974 N N . GLY A 1 1013 ? 31.304 19.356 -61.325 1.00 86.56 1013 GLY A N 1
ATOM 7975 C CA . GLY A 1 1013 ? 29.999 19.844 -60.894 1.00 86.56 1013 GLY A CA 1
ATOM 7976 C C . GLY A 1 1013 ? 28.844 18.973 -61.380 1.00 86.56 1013 GLY A C 1
ATOM 7977 O O . GLY A 1 1013 ? 28.966 18.218 -62.346 1.00 86.56 1013 GLY A O 1
ATOM 7978 N N . TYR A 1 1014 ? 27.700 19.094 -60.709 1.00 91.00 1014 TYR A N 1
ATOM 7979 C CA . TYR A 1 1014 ? 26.457 18.400 -61.048 1.00 91.00 1014 TYR A CA 1
ATOM 7980 C C . TYR A 1 1014 ? 25.307 19.402 -61.095 1.00 91.00 1014 TYR A C 1
ATOM 7982 O O . TYR A 1 1014 ? 25.250 20.319 -60.278 1.00 91.00 1014 TYR A O 1
ATOM 7990 N N . GLU A 1 1015 ? 24.386 19.222 -62.037 1.00 89.81 1015 GLU A N 1
ATOM 7991 C CA . GLU A 1 1015 ? 23.174 20.031 -62.110 1.00 89.81 1015 GLU A CA 1
ATOM 7992 C C . GLU A 1 1015 ? 22.109 19.447 -61.172 1.00 89.81 1015 GLU A C 1
ATOM 7994 O O . GLU A 1 1015 ? 21.458 18.440 -61.464 1.00 89.81 1015 GLU A O 1
ATOM 7999 N N . PHE A 1 1016 ? 21.966 20.052 -59.994 1.00 90.56 1016 PHE A N 1
ATOM 8000 C CA . PHE A 1 1016 ? 20.994 19.611 -58.997 1.00 90.56 1016 PHE A CA 1
ATOM 8001 C C . PHE A 1 1016 ? 19.578 20.076 -59.345 1.00 90.56 1016 PHE A C 1
ATOM 8003 O O . PHE A 1 1016 ? 19.389 21.187 -59.833 1.00 90.56 1016 PHE A O 1
ATOM 8010 N N . ALA A 1 1017 ? 18.583 19.253 -59.003 1.00 86.81 1017 ALA A N 1
ATOM 8011 C CA . ALA A 1 1017 ? 17.165 19.597 -59.063 1.00 86.81 1017 ALA A CA 1
ATOM 8012 C C . ALA A 1 1017 ? 16.540 19.440 -57.667 1.00 86.81 1017 ALA A C 1
ATOM 8014 O O . ALA A 1 1017 ? 16.427 18.323 -57.155 1.00 86.81 1017 ALA A O 1
ATOM 8015 N N . TYR A 1 1018 ? 16.162 20.556 -57.038 1.00 86.56 1018 TYR A N 1
ATOM 8016 C CA . TYR A 1 1018 ? 15.552 20.584 -55.705 1.00 86.56 1018 TYR A CA 1
ATOM 8017 C C . TYR A 1 1018 ? 14.647 21.811 -55.533 1.00 86.56 1018 TYR A C 1
ATOM 8019 O O . TYR A 1 1018 ? 15.086 22.935 -55.760 1.00 86.56 1018 TYR A O 1
ATOM 8027 N N . ASP A 1 1019 ? 13.398 21.611 -55.108 1.00 82.69 1019 ASP A N 1
ATOM 8028 C CA . ASP A 1 1019 ? 12.335 22.632 -55.104 1.00 82.69 1019 ASP A CA 1
ATOM 8029 C C . ASP A 1 1019 ? 11.550 22.732 -53.779 1.00 82.69 1019 ASP A C 1
ATOM 8031 O O . ASP A 1 1019 ? 10.608 23.512 -53.665 1.00 82.69 1019 ASP A O 1
ATOM 8035 N N . LYS A 1 1020 ? 11.918 21.956 -52.749 1.00 84.56 1020 LYS A N 1
ATOM 8036 C CA . LYS A 1 1020 ? 11.130 21.877 -51.502 1.00 84.56 1020 LYS A CA 1
ATOM 8037 C C . LYS A 1 1020 ? 11.380 23.027 -50.527 1.00 84.56 1020 LYS A C 1
ATOM 8039 O O . LYS A 1 1020 ? 10.460 23.431 -49.822 1.00 84.56 1020 LYS A O 1
ATOM 8044 N N . HIS A 1 1021 ? 12.621 23.496 -50.434 1.00 85.06 1021 HIS A N 1
ATOM 8045 C CA . HIS A 1 1021 ? 13.044 24.553 -49.511 1.00 85.06 1021 HIS A CA 1
ATOM 8046 C C . HIS A 1 1021 ? 14.021 25.503 -50.222 1.00 85.06 1021 HIS A C 1
ATOM 8048 O O . HIS A 1 1021 ? 14.687 25.062 -51.162 1.00 85.06 1021 HIS A O 1
ATOM 8054 N N . PRO A 1 1022 ? 14.144 26.770 -49.776 1.00 85.25 1022 PRO A N 1
ATOM 8055 C CA . PRO A 1 1022 ? 15.099 27.719 -50.354 1.00 85.25 1022 PRO A CA 1
ATOM 8056 C C . PRO A 1 1022 ? 16.557 27.262 -50.238 1.00 85.25 1022 PRO A C 1
ATOM 8058 O O . PRO A 1 1022 ? 17.345 27.552 -51.131 1.00 85.25 1022 PRO A O 1
ATOM 8061 N N . GLU A 1 1023 ? 16.893 26.534 -49.166 1.00 90.31 1023 GLU A N 1
ATOM 8062 C CA . GLU A 1 1023 ? 18.225 25.993 -48.879 1.00 90.31 1023 GLU A CA 1
ATOM 8063 C C . GLU A 1 1023 ? 18.136 24.563 -48.330 1.00 90.31 1023 GLU A C 1
ATOM 8065 O O . GLU A 1 1023 ? 17.215 24.236 -47.573 1.00 90.31 1023 GLU A O 1
ATOM 8070 N N . VAL A 1 1024 ? 19.103 23.713 -48.687 1.00 91.44 1024 VAL A N 1
ATOM 8071 C CA . VAL A 1 1024 ? 19.267 22.365 -48.128 1.00 91.44 1024 VAL A CA 1
ATOM 8072 C C . VAL A 1 1024 ? 20.746 22.006 -47.985 1.00 91.44 1024 VAL A C 1
ATOM 8074 O O . VAL A 1 1024 ? 21.535 22.203 -48.908 1.00 91.44 1024 VAL A O 1
ATOM 8077 N N . ASN A 1 1025 ? 21.114 21.450 -46.829 1.00 91.25 1025 ASN A N 1
ATOM 8078 C CA . ASN A 1 1025 ? 22.461 20.935 -46.593 1.00 91.25 1025 ASN A CA 1
ATOM 8079 C C . ASN A 1 1025 ? 22.607 19.562 -47.243 1.00 91.25 1025 ASN A C 1
ATOM 8081 O O . ASN A 1 1025 ? 21.772 18.682 -47.038 1.00 91.25 1025 ASN A O 1
ATOM 8085 N N . VAL A 1 1026 ? 23.685 19.381 -47.996 1.00 90.44 1026 VAL A N 1
ATOM 8086 C CA . VAL A 1 1026 ? 23.966 18.159 -48.743 1.00 90.44 1026 VAL A CA 1
ATOM 8087 C C . VAL A 1 1026 ? 25.368 17.684 -48.406 1.00 90.44 1026 VAL A C 1
ATOM 8089 O O . VAL A 1 1026 ? 26.337 18.429 -48.550 1.00 90.44 1026 VAL A O 1
ATOM 8092 N N . SER A 1 1027 ? 25.462 16.433 -47.965 1.00 91.31 1027 SER A N 1
ATOM 8093 C CA . SER A 1 1027 ? 26.732 15.769 -47.678 1.00 91.31 1027 SER A CA 1
ATOM 8094 C C . SER A 1 1027 ? 27.170 14.948 -48.883 1.00 91.31 1027 SER A C 1
ATOM 8096 O O . SER A 1 1027 ? 26.381 14.164 -49.425 1.00 91.31 1027 SER A O 1
ATOM 8098 N N . PHE A 1 1028 ? 28.427 15.096 -49.282 1.00 92.19 1028 PHE A N 1
ATOM 8099 C CA . PHE A 1 1028 ? 29.039 14.254 -50.301 1.00 92.19 1028 PHE A CA 1
ATOM 8100 C C . PHE A 1 1028 ? 29.767 13.078 -49.659 1.00 92.19 1028 PHE A C 1
ATOM 8102 O O . PHE A 1 1028 ? 30.297 13.181 -48.557 1.00 92.19 1028 PHE A O 1
ATOM 8109 N N . TYR A 1 1029 ? 29.788 11.953 -50.363 1.00 93.00 1029 TYR A N 1
ATOM 8110 C CA . TYR A 1 1029 ? 30.694 10.848 -50.088 1.00 93.00 1029 TYR A CA 1
ATOM 8111 C C . TYR A 1 1029 ? 31.711 10.745 -51.219 1.00 93.00 1029 TYR A C 1
ATOM 8113 O O . TYR A 1 1029 ? 31.393 11.028 -52.377 1.00 93.00 1029 TYR A O 1
ATOM 8121 N N . VAL A 1 1030 ? 32.920 10.303 -50.882 1.00 92.56 1030 VAL A N 1
ATOM 8122 C CA . VAL A 1 1030 ? 33.975 10.003 -51.850 1.00 92.56 1030 VAL A CA 1
ATOM 8123 C C . VAL A 1 1030 ? 34.316 8.525 -51.726 1.00 92.56 1030 VAL A C 1
ATOM 8125 O O . VAL A 1 1030 ? 34.532 8.025 -50.620 1.00 92.56 1030 VAL A O 1
ATOM 8128 N N . LYS A 1 1031 ? 34.318 7.814 -52.850 1.00 91.56 1031 LYS A N 1
ATOM 8129 C CA . LYS A 1 1031 ? 34.657 6.392 -52.924 1.00 91.56 1031 LYS A CA 1
ATOM 8130 C C . LYS A 1 1031 ? 35.812 6.154 -53.888 1.00 91.56 1031 LYS A C 1
ATOM 8132 O O . LYS A 1 1031 ? 35.989 6.902 -54.845 1.00 91.56 1031 LYS A O 1
ATOM 8137 N N . ASP A 1 1032 ? 36.580 5.114 -53.610 1.00 90.00 1032 ASP A N 1
ATOM 8138 C CA . ASP A 1 1032 ? 37.582 4.560 -54.519 1.00 90.00 1032 ASP A CA 1
ATOM 8139 C C . ASP A 1 1032 ? 36.875 3.869 -55.698 1.00 90.00 1032 ASP A C 1
ATOM 8141 O O . ASP A 1 1032 ? 35.958 3.073 -55.482 1.00 90.00 1032 ASP A O 1
ATOM 8145 N N . THR A 1 1033 ? 37.276 4.193 -56.929 1.00 88.00 1033 THR A N 1
ATOM 8146 C CA . THR A 1 1033 ? 36.662 3.662 -58.157 1.00 88.00 1033 THR A CA 1
ATOM 8147 C C . THR A 1 1033 ? 36.846 2.149 -58.301 1.00 88.00 1033 THR A C 1
ATOM 8149 O O . THR A 1 1033 ? 35.963 1.475 -58.819 1.00 88.00 1033 THR A O 1
ATOM 8152 N N . GLU A 1 1034 ? 37.977 1.596 -57.854 1.00 86.94 1034 GLU A N 1
ATOM 8153 C CA . GLU A 1 1034 ? 38.286 0.171 -58.042 1.00 86.94 1034 GLU A CA 1
ATOM 8154 C C . GLU A 1 1034 ? 37.646 -0.696 -56.960 1.00 86.94 1034 GLU A C 1
ATOM 8156 O O . GLU A 1 1034 ? 37.093 -1.760 -57.237 1.00 86.94 1034 GLU A O 1
ATOM 8161 N N . THR A 1 1035 ? 37.734 -0.250 -55.705 1.00 85.69 1035 THR A N 1
ATOM 8162 C CA . THR A 1 1035 ? 37.283 -1.044 -54.554 1.00 85.69 1035 THR A CA 1
ATOM 8163 C C . THR A 1 1035 ? 35.860 -0.723 -54.110 1.00 85.69 1035 THR A C 1
ATOM 8165 O O . THR A 1 1035 ? 35.327 -1.431 -53.256 1.00 85.69 1035 THR A O 1
ATOM 8168 N N . GLU A 1 1036 ? 35.254 0.346 -54.642 1.00 87.69 1036 GLU A N 1
ATOM 8169 C CA . GLU A 1 1036 ? 33.939 0.877 -54.247 1.00 87.69 1036 GLU A CA 1
ATOM 8170 C C . GLU A 1 1036 ? 33.837 1.272 -52.754 1.00 87.69 1036 GLU A C 1
ATOM 8172 O O . GLU A 1 1036 ? 32.766 1.626 -52.251 1.00 87.69 1036 GLU A O 1
ATOM 8177 N N . LYS A 1 1037 ? 34.959 1.254 -52.022 1.00 87.69 1037 LYS A N 1
ATOM 8178 C CA . LYS A 1 1037 ? 35.037 1.589 -50.597 1.00 87.69 1037 LYS A CA 1
ATOM 8179 C C . LYS A 1 1037 ? 34.995 3.105 -50.406 1.00 87.69 1037 LYS A C 1
ATOM 8181 O O . LYS A 1 1037 ? 35.700 3.850 -51.089 1.00 87.69 1037 LYS A O 1
ATOM 8186 N N . ARG A 1 1038 ? 34.172 3.570 -49.461 1.00 91.00 1038 ARG A N 1
ATOM 8187 C CA . ARG A 1 1038 ? 34.048 4.995 -49.114 1.00 91.00 1038 ARG A CA 1
ATOM 8188 C C . ARG A 1 1038 ? 35.129 5.404 -48.133 1.00 91.00 1038 ARG A C 1
ATOM 8190 O O . ARG A 1 1038 ? 35.378 4.704 -47.165 1.00 91.00 1038 ARG A O 1
ATOM 8197 N N . ILE A 1 1039 ? 35.735 6.554 -48.365 1.00 91.31 1039 ILE A N 1
ATOM 8198 C CA . ILE A 1 1039 ? 36.711 7.161 -47.459 1.00 91.31 1039 ILE A CA 1
ATOM 8199 C C . ILE A 1 1039 ? 35.989 8.247 -46.662 1.00 91.31 1039 ILE A C 1
ATOM 8201 O O . ILE A 1 1039 ? 35.000 8.807 -47.144 1.00 91.31 1039 ILE A O 1
ATOM 8205 N N . ASP A 1 1040 ? 36.463 8.534 -45.450 1.00 92.69 1040 ASP A N 1
ATOM 8206 C CA . ASP A 1 1040 ? 35.827 9.517 -44.582 1.00 92.69 1040 ASP A CA 1
ATOM 8207 C C . ASP A 1 1040 ? 35.664 10.856 -45.298 1.00 92.69 1040 ASP A C 1
ATOM 8209 O O . ASP A 1 1040 ? 36.620 11.426 -45.822 1.00 92.69 1040 ASP A O 1
ATOM 8213 N N . SER A 1 1041 ? 34.435 11.357 -45.339 1.00 92.12 1041 SER A N 1
ATOM 8214 C CA . SER A 1 1041 ? 34.099 12.588 -46.036 1.00 92.12 1041 SER A CA 1
ATOM 8215 C C . SER A 1 1041 ? 33.295 13.500 -45.124 1.00 92.12 1041 SER A C 1
ATOM 8217 O O . SER A 1 1041 ? 32.179 13.182 -44.714 1.00 92.12 1041 SER A O 1
ATOM 8219 N N . THR A 1 1042 ? 33.872 14.662 -44.821 1.00 88.94 1042 THR A N 1
ATOM 8220 C CA . THR A 1 1042 ? 33.211 15.753 -44.085 1.00 88.94 1042 THR A CA 1
ATOM 8221 C C . THR A 1 1042 ? 32.717 16.851 -45.033 1.00 88.94 1042 THR A C 1
ATOM 8223 O O . THR A 1 1042 ? 32.399 17.964 -44.618 1.00 88.94 1042 THR A O 1
ATOM 8226 N N . LEU A 1 1043 ? 32.644 16.539 -46.330 1.00 90.88 1043 LEU A N 1
ATOM 8227 C CA . LEU A 1 1043 ? 32.279 17.467 -47.390 1.00 90.88 1043 LEU A CA 1
ATOM 8228 C C . LEU A 1 1043 ? 30.784 17.789 -47.328 1.00 90.88 1043 LEU A C 1
ATOM 8230 O O . LEU A 1 1043 ? 29.939 16.954 -47.655 1.00 90.88 1043 LEU A O 1
ATOM 8234 N N . GLN A 1 1044 ? 30.465 19.018 -46.936 1.00 89.44 1044 GLN A N 1
ATOM 8235 C CA . GLN A 1 1044 ? 29.099 19.528 -46.889 1.00 89.44 1044 GLN A CA 1
ATOM 8236 C C . GLN A 1 1044 ? 28.978 20.821 -47.687 1.00 89.44 1044 GLN A C 1
ATOM 8238 O O . GLN A 1 1044 ? 29.869 21.671 -47.660 1.00 89.44 1044 GLN A O 1
ATOM 8243 N N . VAL A 1 1045 ? 27.854 20.966 -48.381 1.00 91.44 1045 VAL A N 1
ATOM 8244 C CA . VAL A 1 1045 ? 27.503 22.163 -49.145 1.00 91.44 1045 VAL A CA 1
ATOM 8245 C C . VAL A 1 1045 ? 26.059 22.552 -48.865 1.00 91.44 1045 VAL A C 1
ATOM 8247 O O . VAL A 1 1045 ? 25.237 21.696 -48.534 1.00 91.44 1045 VAL A O 1
ATOM 8250 N N . VAL A 1 1046 ? 25.731 23.827 -49.048 1.00 92.25 1046 VAL A N 1
ATOM 8251 C CA . VAL A 1 1046 ? 24.339 24.279 -49.086 1.00 92.25 1046 VAL A CA 1
ATOM 8252 C C . VAL A 1 1046 ? 23.921 24.440 -50.542 1.00 92.25 1046 VAL A C 1
ATOM 8254 O O . VAL A 1 1046 ? 24.484 25.252 -51.281 1.00 92.25 1046 VAL A O 1
ATOM 8257 N N . LEU A 1 1047 ? 22.925 23.664 -50.964 1.00 92.12 1047 LEU A N 1
ATOM 8258 C CA . LEU A 1 1047 ? 22.234 23.916 -52.224 1.00 92.12 1047 LEU A CA 1
ATOM 8259 C C . LEU A 1 1047 ? 21.169 24.979 -51.992 1.00 92.12 1047 LEU A C 1
ATOM 8261 O O . LEU A 1 1047 ? 20.397 24.855 -51.040 1.00 92.12 1047 LEU A O 1
ATOM 8265 N N . TYR A 1 1048 ? 21.088 25.978 -52.868 1.00 92.00 1048 TYR A N 1
ATOM 8266 C CA . TYR A 1 1048 ? 20.049 27.005 -52.796 1.00 92.00 1048 TYR A CA 1
ATOM 8267 C C . TYR A 1 1048 ? 19.270 27.128 -54.103 1.00 92.00 1048 TYR A C 1
ATOM 8269 O O . TYR A 1 1048 ? 19.821 27.004 -55.198 1.00 92.00 1048 TYR A O 1
ATOM 8277 N N . ASN A 1 1049 ? 17.971 27.393 -53.986 1.00 90.94 1049 ASN A N 1
ATOM 8278 C CA . ASN A 1 1049 ? 17.094 27.625 -55.125 1.00 90.94 1049 ASN A CA 1
ATOM 8279 C C . ASN A 1 1049 ? 16.510 29.043 -55.056 1.00 90.94 1049 ASN A C 1
ATOM 8281 O O . ASN A 1 1049 ? 15.767 29.381 -54.132 1.00 90.94 1049 ASN A O 1
ATOM 8285 N N . CYS A 1 1050 ? 16.841 29.873 -56.049 1.00 89.94 1050 CYS A N 1
ATOM 8286 C CA . CYS A 1 1050 ? 16.364 31.254 -56.135 1.00 89.94 1050 CYS A CA 1
ATOM 8287 C C . CYS A 1 1050 ? 14.837 31.355 -56.261 1.00 89.94 1050 CYS A C 1
ATOM 8289 O O . CYS A 1 1050 ? 14.260 32.284 -55.699 1.00 89.94 1050 CYS A O 1
ATOM 8291 N N . SER A 1 1051 ? 14.189 30.383 -56.911 1.00 86.75 1051 SER A N 1
ATOM 8292 C CA . SER A 1 1051 ? 12.748 30.413 -57.206 1.00 86.75 1051 SER A CA 1
ATOM 8293 C C . SER A 1 1051 ? 11.858 30.105 -55.998 1.00 86.75 1051 SER A C 1
ATOM 8295 O O . SER A 1 1051 ? 10.719 30.562 -55.919 1.00 86.75 1051 SER A O 1
ATOM 8297 N N . VAL A 1 1052 ? 12.368 29.352 -55.019 1.00 86.12 1052 VAL A N 1
ATOM 8298 C CA . VAL A 1 1052 ? 11.569 28.884 -53.881 1.00 86.12 1052 VAL A CA 1
ATOM 8299 C C . VAL A 1 1052 ? 11.433 30.004 -52.848 1.00 86.12 1052 VAL A C 1
ATOM 8301 O O . VAL A 1 1052 ? 12.418 30.448 -52.260 1.00 86.12 1052 VAL A O 1
ATOM 8304 N N . GLY A 1 1053 ? 10.196 30.450 -52.609 1.00 76.00 1053 GLY A N 1
ATOM 8305 C CA . GLY A 1 1053 ? 9.876 31.532 -51.668 1.00 76.00 1053 GLY A CA 1
ATOM 8306 C C . GLY A 1 1053 ? 10.064 32.951 -52.222 1.00 76.00 1053 GLY A C 1
ATOM 8307 O O . GLY A 1 1053 ? 10.002 33.904 -51.447 1.00 76.00 1053 GLY A O 1
ATOM 8308 N N . ARG A 1 1054 ? 10.297 33.105 -53.536 1.00 84.31 1054 ARG A N 1
ATOM 8309 C CA . ARG A 1 1054 ? 10.491 34.401 -54.217 1.00 84.31 1054 ARG A CA 1
ATOM 8310 C C . ARG A 1 1054 ? 9.651 34.474 -55.495 1.00 84.31 1054 ARG A C 1
ATOM 8312 O O . ARG A 1 1054 ? 10.169 34.418 -56.606 1.00 84.31 1054 ARG A O 1
ATOM 8319 N N . GLU A 1 1055 ? 8.338 34.552 -55.307 1.00 79.94 1055 GLU A N 1
ATOM 8320 C CA . GLU A 1 1055 ? 7.343 34.447 -56.387 1.00 79.94 1055 GLU A CA 1
ATOM 8321 C C . GLU A 1 1055 ? 7.140 35.742 -57.186 1.00 79.94 1055 GLU A C 1
ATOM 8323 O O . GLU A 1 1055 ? 6.509 35.705 -58.238 1.00 79.94 1055 GLU A O 1
ATOM 8328 N N . ASP A 1 1056 ? 7.663 36.877 -56.713 1.00 83.38 1056 ASP A N 1
ATOM 8329 C CA . ASP A 1 1056 ? 7.571 38.163 -57.405 1.00 83.38 1056 ASP A CA 1
ATOM 8330 C C . ASP A 1 1056 ? 8.927 38.890 -57.486 1.00 83.38 1056 ASP A C 1
ATOM 8332 O O . ASP A 1 1056 ? 9.906 38.526 -56.818 1.00 83.38 1056 ASP A O 1
ATOM 8336 N N . CYS A 1 1057 ? 8.988 39.924 -58.330 1.00 84.69 1057 CYS A N 1
ATOM 8337 C CA . CYS A 1 1057 ? 10.217 40.667 -58.602 1.00 84.69 1057 CYS A CA 1
ATOM 8338 C C . CYS A 1 1057 ? 10.773 41.341 -57.343 1.00 84.69 1057 CYS A C 1
ATOM 8340 O O . CYS A 1 1057 ? 11.984 41.318 -57.117 1.00 84.69 1057 CYS A O 1
ATOM 8342 N N . SER A 1 1058 ? 9.903 41.887 -56.489 1.00 81.56 1058 SER A N 1
ATOM 8343 C CA . SER A 1 1058 ? 10.319 42.545 -55.247 1.00 81.56 1058 SER A CA 1
ATOM 8344 C C . SER A 1 1058 ? 10.937 41.571 -54.240 1.00 81.56 1058 SER A C 1
ATOM 8346 O O . SER A 1 1058 ? 11.984 41.866 -53.664 1.00 81.56 1058 SER A O 1
ATOM 8348 N N . LEU A 1 1059 ? 10.363 40.373 -54.085 1.00 83.25 1059 LEU A N 1
ATOM 8349 C CA . LEU A 1 1059 ? 10.898 39.303 -53.240 1.00 83.25 1059 LEU A CA 1
ATOM 8350 C C . LEU A 1 1059 ? 12.224 38.761 -53.783 1.00 83.25 1059 LEU A C 1
ATOM 8352 O O . LEU A 1 1059 ? 13.117 38.421 -53.006 1.00 83.25 1059 LEU A O 1
ATOM 8356 N N . CYS A 1 1060 ? 12.365 38.702 -55.109 1.00 86.50 1060 CYS A N 1
ATOM 8357 C CA . CYS A 1 1060 ? 13.599 38.283 -55.760 1.00 86.50 1060 CYS A CA 1
ATOM 8358 C C . CYS A 1 1060 ? 14.737 39.285 -55.560 1.00 86.50 1060 CYS A C 1
ATOM 8360 O O . CYS A 1 1060 ? 15.821 38.902 -55.127 1.00 86.50 1060 CYS A O 1
ATOM 8362 N N . LYS A 1 1061 ? 14.475 40.577 -55.792 1.00 83.62 1061 LYS A N 1
ATOM 8363 C CA . LYS A 1 1061 ? 15.465 41.646 -55.587 1.00 83.62 1061 LYS A CA 1
ATOM 8364 C C . LYS A 1 1061 ? 15.814 41.877 -54.115 1.00 83.62 1061 LYS A C 1
ATOM 8366 O O . LYS A 1 1061 ? 16.875 42.418 -53.824 1.00 83.62 1061 LYS A O 1
ATOM 8371 N N . ASN A 1 1062 ? 14.958 41.442 -53.189 1.00 83.62 1062 ASN A N 1
ATOM 8372 C CA . ASN A 1 1062 ? 15.256 41.424 -51.756 1.00 83.62 1062 ASN A CA 1
ATOM 8373 C C . ASN A 1 1062 ? 16.148 40.236 -51.326 1.00 83.62 1062 ASN A C 1
ATOM 8375 O O . ASN A 1 1062 ? 16.495 40.120 -50.151 1.00 83.62 1062 ASN A O 1
ATOM 8379 N N . ALA A 1 1063 ? 16.500 39.314 -52.228 1.00 84.06 1063 ALA A N 1
ATOM 8380 C CA . ALA A 1 1063 ? 17.403 38.219 -51.893 1.00 84.06 1063 ALA A CA 1
ATOM 8381 C C . ALA A 1 1063 ? 18.789 38.744 -51.478 1.00 84.06 1063 ALA A C 1
ATOM 8383 O O . ALA A 1 1063 ? 19.298 39.713 -52.038 1.00 84.06 1063 ALA A O 1
ATOM 8384 N N . GLU A 1 1064 ? 19.430 38.074 -50.514 1.00 82.50 1064 GLU A N 1
ATOM 8385 C CA . GLU A 1 1064 ? 20.804 38.411 -50.137 1.00 82.50 1064 GLU A CA 1
ATOM 8386 C C . GLU A 1 1064 ? 21.746 38.304 -51.345 1.00 82.50 1064 GLU A C 1
ATOM 8388 O O . GLU A 1 1064 ? 21.719 37.325 -52.098 1.00 82.50 1064 GLU A O 1
ATOM 8393 N N . THR A 1 1065 ? 22.642 39.280 -51.478 1.00 84.56 1065 THR A N 1
ATOM 8394 C CA . THR A 1 1065 ? 23.561 39.413 -52.620 1.00 84.56 1065 THR A CA 1
ATOM 8395 C C . THR A 1 1065 ? 24.455 38.187 -52.830 1.00 84.56 1065 THR A C 1
ATOM 8397 O O . THR A 1 1065 ? 24.834 37.892 -53.963 1.00 84.56 1065 THR A O 1
ATOM 8400 N N . LYS A 1 1066 ? 24.738 37.415 -51.770 1.00 86.69 1066 LYS A N 1
ATOM 8401 C CA . LYS A 1 1066 ? 25.534 36.176 -51.829 1.00 86.69 1066 LYS A CA 1
ATOM 8402 C C . LYS A 1 1066 ? 24.921 35.079 -52.715 1.00 86.69 1066 LYS A C 1
ATOM 8404 O O . LYS A 1 1066 ? 25.668 34.253 -53.232 1.00 86.69 1066 LYS A O 1
ATOM 8409 N N . TYR A 1 1067 ? 23.598 35.078 -52.917 1.00 87.88 1067 TYR A N 1
ATOM 8410 C CA . TYR A 1 1067 ? 22.904 34.096 -53.764 1.00 87.88 1067 TYR A CA 1
ATOM 8411 C C . TYR A 1 1067 ? 22.836 34.499 -55.241 1.00 87.88 1067 TYR A C 1
ATOM 8413 O O . TYR A 1 1067 ? 22.481 33.669 -56.071 1.00 87.88 1067 TYR A O 1
ATOM 8421 N N . LYS A 1 1068 ? 23.145 35.761 -55.577 1.00 90.56 1068 LYS A N 1
ATOM 8422 C CA . LYS A 1 1068 ? 23.061 36.304 -56.947 1.00 90.56 1068 LYS A CA 1
ATOM 8423 C C . LYS A 1 1068 ? 21.748 35.938 -57.671 1.00 90.56 1068 LYS A C 1
ATOM 8425 O O . LYS A 1 1068 ? 21.754 35.577 -58.846 1.00 90.56 1068 LYS A O 1
ATOM 8430 N N . CYS A 1 1069 ? 20.626 35.975 -56.952 1.00 90.94 1069 CYS A N 1
ATOM 8431 C CA . CYS A 1 1069 ? 19.307 35.748 -57.538 1.00 90.94 1069 CYS A CA 1
ATOM 8432 C C . CYS A 1 1069 ? 18.820 37.024 -58.231 1.00 90.94 1069 CYS A C 1
ATOM 8434 O O . CYS A 1 1069 ? 18.879 38.098 -57.635 1.00 90.94 1069 CYS A O 1
ATOM 8436 N N . VAL A 1 1070 ? 18.312 36.895 -59.456 1.00 90.88 1070 VAL A N 1
ATOM 8437 C CA . VAL A 1 1070 ? 17.780 38.002 -60.261 1.00 90.88 1070 VAL A CA 1
ATOM 8438 C C . VAL A 1 1070 ? 16.400 37.648 -60.808 1.00 90.88 1070 VAL A C 1
ATOM 8440 O O . VAL A 1 1070 ? 16.084 36.479 -61.052 1.00 90.88 1070 VAL A O 1
ATOM 8443 N N . TRP A 1 1071 ? 15.554 38.662 -60.996 1.00 90.06 1071 TRP A N 1
ATOM 8444 C CA . TRP A 1 1071 ? 14.253 38.475 -61.633 1.00 90.06 1071 TRP A CA 1
ATOM 8445 C C . TRP A 1 1071 ? 14.426 38.498 -63.148 1.00 90.06 1071 TRP A C 1
ATOM 8447 O O . TRP A 1 1071 ? 14.838 39.516 -63.712 1.00 90.06 1071 TRP A O 1
ATOM 8457 N N . CYS A 1 1072 ? 14.125 37.380 -63.803 1.00 89.88 1072 CYS A N 1
ATOM 8458 C CA . CYS A 1 1072 ? 14.375 37.242 -65.227 1.00 89.88 1072 CYS A CA 1
ATOM 8459 C C . CYS A 1 1072 ? 13.158 37.628 -66.068 1.00 89.88 1072 CYS A C 1
ATOM 8461 O O . CYS A 1 1072 ? 12.073 37.076 -65.886 1.00 89.88 1072 CYS A O 1
ATOM 8463 N N . ASP A 1 1073 ? 13.352 38.542 -67.021 1.00 83.81 1073 ASP A N 1
ATOM 8464 C CA . ASP A 1 1073 ? 12.290 39.057 -67.898 1.00 83.81 1073 ASP A CA 1
ATOM 8465 C C . ASP A 1 1073 ? 11.745 37.959 -68.831 1.00 83.81 1073 ASP A C 1
ATOM 8467 O O . ASP A 1 1073 ? 10.548 37.875 -69.097 1.00 83.81 1073 ASP A O 1
ATOM 8471 N N . THR A 1 1074 ? 12.612 37.049 -69.283 1.00 83.00 1074 THR A N 1
ATOM 8472 C CA . THR A 1 1074 ? 12.237 35.982 -70.224 1.00 83.00 1074 THR A CA 1
ATOM 8473 C C . THR A 1 1074 ? 11.413 34.870 -69.580 1.00 83.00 1074 THR A C 1
ATOM 8475 O O . THR A 1 1074 ? 10.482 34.365 -70.202 1.00 83.00 1074 THR A O 1
ATOM 8478 N N . THR A 1 1075 ? 11.734 34.477 -68.345 1.00 83.50 1075 THR A N 1
ATOM 8479 C CA . THR A 1 1075 ? 11.041 33.388 -67.634 1.00 83.50 1075 THR A CA 1
ATOM 8480 C C . THR A 1 1075 ? 9.996 33.885 -66.640 1.00 83.50 1075 THR A C 1
ATOM 8482 O O . THR A 1 1075 ? 9.284 33.062 -66.068 1.00 83.50 1075 THR A O 1
ATOM 8485 N N . GLN A 1 1076 ? 9.906 35.203 -66.419 1.00 85.94 1076 GLN A N 1
ATOM 8486 C CA . GLN A 1 1076 ? 9.025 35.835 -65.428 1.00 85.94 1076 GLN A CA 1
ATOM 8487 C C . GLN A 1 1076 ? 9.144 35.176 -64.041 1.00 85.94 1076 GLN A C 1
ATOM 8489 O O . GLN A 1 1076 ? 8.147 34.917 -63.369 1.00 85.94 1076 GLN A O 1
ATOM 8494 N N . SER A 1 1077 ? 10.374 34.844 -63.631 1.00 88.25 1077 SER A N 1
ATOM 8495 C CA . SER A 1 1077 ? 10.649 34.143 -62.372 1.00 88.25 1077 SER A CA 1
ATOM 8496 C C . SER A 1 1077 ? 12.010 34.517 -61.777 1.00 88.25 1077 SER A C 1
ATOM 8498 O O . SER A 1 1077 ? 12.894 35.030 -62.470 1.00 88.25 1077 SER A O 1
ATOM 8500 N N . CYS A 1 1078 ? 12.181 34.259 -60.476 1.00 90.06 1078 CYS A N 1
ATOM 8501 C CA . CYS A 1 1078 ? 13.434 34.487 -59.761 1.00 90.06 1078 CYS A CA 1
ATOM 8502 C C . CYS A 1 1078 ? 14.413 33.324 -59.975 1.00 90.06 1078 CYS A C 1
ATOM 8504 O O . CYS A 1 1078 ? 14.196 32.225 -59.457 1.00 90.06 1078 CYS A O 1
ATOM 8506 N N . ILE A 1 1079 ? 15.503 33.558 -60.704 1.00 91.62 1079 ILE A N 1
ATOM 8507 C CA . ILE A 1 1079 ? 16.515 32.538 -61.024 1.00 91.62 1079 ILE A CA 1
ATOM 8508 C C . ILE A 1 1079 ? 17.929 33.050 -60.734 1.00 91.62 1079 ILE A C 1
ATOM 8510 O O . ILE A 1 1079 ? 18.135 34.222 -60.429 1.00 91.62 1079 ILE A O 1
ATOM 8514 N N . TYR A 1 1080 ? 18.913 32.155 -60.771 1.00 92.31 1080 TYR A N 1
ATOM 8515 C CA . TYR A 1 1080 ? 20.322 32.521 -60.617 1.00 92.31 1080 TYR A CA 1
ATOM 8516 C C . TYR A 1 1080 ? 20.787 33.399 -61.790 1.00 92.31 1080 TYR A C 1
ATOM 8518 O O . TYR A 1 1080 ? 20.402 33.132 -62.928 1.00 92.31 1080 TYR A O 1
ATOM 8526 N N . SER A 1 1081 ? 21.614 34.418 -61.531 1.00 88.62 1081 SER A N 1
ATOM 8527 C CA . SER A 1 1081 ? 22.006 35.433 -62.524 1.00 88.62 1081 SER A CA 1
ATOM 8528 C C . SER A 1 1081 ? 22.541 34.858 -63.835 1.00 88.62 1081 SER A C 1
ATOM 8530 O O . SER A 1 1081 ? 22.125 35.294 -64.901 1.00 88.62 1081 SER A O 1
ATOM 8532 N N . GLU A 1 1082 ? 23.385 33.825 -63.769 1.00 88.19 1082 GLU A N 1
ATOM 8533 C CA . GLU A 1 1082 ? 23.985 33.186 -64.955 1.00 88.19 1082 GLU A CA 1
ATOM 8534 C C . GLU A 1 1082 ? 22.978 32.370 -65.788 1.00 88.19 1082 GLU A C 1
ATOM 8536 O O . GLU A 1 1082 ? 23.257 32.010 -66.928 1.00 88.19 1082 GLU A O 1
ATOM 8541 N N . LEU A 1 1083 ? 21.802 32.055 -65.231 1.00 87.94 1083 LEU A N 1
ATOM 8542 C CA . LEU A 1 1083 ? 20.719 31.374 -65.948 1.00 87.94 1083 LEU A CA 1
ATOM 8543 C C . LEU A 1 1083 ? 19.763 32.362 -66.633 1.00 87.94 1083 LEU A C 1
ATOM 8545 O O . LEU A 1 1083 ? 18.879 31.935 -67.377 1.00 87.94 1083 LEU A O 1
ATOM 8549 N N . CYS A 1 1084 ? 19.904 33.667 -66.384 1.00 87.81 1084 CYS A N 1
ATOM 8550 C CA . CYS A 1 1084 ? 19.021 34.681 -66.937 1.00 87.81 1084 CYS A CA 1
ATOM 8551 C C . CYS A 1 1084 ? 19.633 35.390 -68.147 1.00 87.81 1084 CYS A C 1
ATOM 8553 O O . CYS A 1 1084 ? 20.660 36.049 -68.045 1.00 87.81 1084 CYS A O 1
ATOM 8555 N N . SER A 1 1085 ? 18.952 35.327 -69.294 1.00 83.62 1085 SER A N 1
ATOM 8556 C CA . SER A 1 1085 ? 19.403 36.006 -70.517 1.00 83.62 1085 SER A CA 1
ATOM 8557 C C . SER A 1 1085 ? 19.199 37.526 -70.490 1.00 83.62 1085 SER A C 1
ATOM 8559 O O . SER A 1 1085 ? 19.913 38.244 -71.184 1.00 83.62 1085 SER A O 1
ATOM 8561 N N . LYS A 1 1086 ? 18.206 38.021 -69.736 1.00 85.31 1086 LYS A N 1
ATOM 8562 C CA . LYS A 1 1086 ? 17.901 39.454 -69.599 1.00 85.31 1086 LYS A CA 1
ATOM 8563 C C . LYS A 1 1086 ? 17.257 39.747 -68.243 1.00 85.31 1086 LYS A C 1
ATOM 8565 O O . LYS A 1 1086 ? 16.125 39.330 -67.983 1.00 85.31 1086 LYS A O 1
ATOM 8570 N N . GLU A 1 1087 ? 17.978 40.475 -67.397 1.00 86.12 1087 GLU A N 1
ATOM 8571 C CA . GLU A 1 1087 ? 17.489 40.920 -66.092 1.00 86.12 1087 GLU A CA 1
ATOM 8572 C C . GLU A 1 1087 ? 16.492 42.081 -66.236 1.00 86.12 1087 GLU A C 1
ATOM 8574 O O . GLU A 1 1087 ? 16.657 42.971 -67.073 1.00 86.12 1087 GLU A O 1
ATOM 8579 N N . LEU A 1 1088 ? 15.443 42.073 -65.410 1.00 82.62 1088 LEU A N 1
ATOM 8580 C CA . LEU A 1 1088 ? 14.478 43.165 -65.345 1.00 82.62 1088 LEU A CA 1
ATOM 8581 C C . LEU A 1 1088 ? 14.979 44.277 -64.402 1.00 82.62 1088 LEU A C 1
ATOM 8583 O O . LEU A 1 1088 ? 15.052 44.086 -63.185 1.00 82.62 1088 LEU A O 1
ATOM 8587 N N . GLU A 1 1089 ? 15.279 45.464 -64.936 1.00 76.56 1089 GLU A N 1
ATOM 8588 C CA . GLU A 1 1089 ? 15.824 46.585 -64.148 1.00 76.56 1089 GLU A CA 1
ATOM 8589 C C . GLU A 1 1089 ? 14.829 47.158 -63.126 1.00 76.56 1089 GLU A C 1
ATOM 8591 O O . GLU A 1 1089 ? 15.191 47.381 -61.967 1.00 76.56 1089 GLU A O 1
ATOM 8596 N N . GLN A 1 1090 ? 13.557 47.318 -63.501 1.00 79.25 1090 GLN A N 1
ATOM 8597 C CA . GLN A 1 1090 ? 12.520 47.863 -62.624 1.00 79.25 1090 GLN A CA 1
ATOM 8598 C C . GLN A 1 1090 ? 11.349 46.890 -62.488 1.00 79.25 1090 GLN A C 1
ATOM 8600 O O . GLN A 1 1090 ? 10.835 46.384 -63.483 1.00 79.25 1090 GLN A O 1
ATOM 8605 N N . CYS A 1 1091 ? 10.941 46.613 -61.245 1.00 81.75 1091 CYS A N 1
ATOM 8606 C CA . CYS A 1 1091 ? 9.838 45.691 -60.996 1.00 81.75 1091 CYS A CA 1
ATOM 8607 C C . CYS A 1 1091 ? 8.507 46.233 -61.550 1.00 81.75 1091 CYS A C 1
ATOM 8609 O O . CYS A 1 1091 ? 8.323 47.454 -61.603 1.00 81.75 1091 CYS A O 1
ATOM 8611 N N . PRO A 1 1092 ? 7.571 45.345 -61.938 1.00 82.12 1092 PRO A N 1
ATOM 8612 C CA . PRO A 1 1092 ? 6.243 45.737 -62.403 1.00 82.12 1092 PRO A CA 1
ATOM 8613 C C . PRO A 1 1092 ? 5.469 46.541 -61.353 1.00 82.12 1092 PRO A C 1
ATOM 8615 O O . PRO A 1 1092 ? 5.814 46.540 -60.171 1.00 82.12 1092 PRO A O 1
ATOM 8618 N N . ALA A 1 1093 ? 4.383 47.191 -61.778 1.00 78.38 1093 ALA A N 1
ATOM 8619 C CA . ALA A 1 1093 ? 3.529 47.955 -60.873 1.00 78.38 1093 ALA A CA 1
ATOM 8620 C C . ALA A 1 1093 ? 3.015 47.092 -59.691 1.00 78.38 1093 ALA A C 1
ATOM 8622 O O . ALA A 1 1093 ? 2.648 45.926 -59.895 1.00 78.38 1093 ALA A O 1
ATOM 8623 N N . PRO A 1 1094 ? 2.967 47.648 -58.463 1.00 80.44 1094 PRO A N 1
ATOM 8624 C CA . PRO A 1 1094 ? 2.511 46.926 -57.278 1.00 80.44 1094 PRO A CA 1
ATOM 8625 C C . PRO A 1 1094 ? 1.045 46.516 -57.410 1.00 80.44 1094 PRO A C 1
ATOM 8627 O O . PRO A 1 1094 ? 0.210 47.302 -57.854 1.00 80.44 1094 PRO A O 1
ATOM 8630 N N . THR A 1 1095 ? 0.714 45.304 -56.968 1.00 81.50 1095 THR A N 1
ATOM 8631 C CA . THR A 1 1095 ? -0.665 44.795 -56.959 1.00 81.50 1095 THR A CA 1
ATOM 8632 C C . THR A 1 1095 ? -1.094 44.496 -55.531 1.00 81.50 1095 THR A C 1
ATOM 8634 O O . THR A 1 1095 ? -0.451 43.714 -54.838 1.00 81.50 1095 THR A O 1
ATOM 8637 N N . ILE A 1 1096 ? -2.192 45.097 -55.073 1.00 79.00 1096 ILE A N 1
ATOM 8638 C CA . ILE A 1 1096 ? -2.751 44.842 -53.739 1.00 79.00 1096 ILE A CA 1
ATOM 8639 C C . ILE A 1 1096 ? -3.749 43.689 -53.843 1.00 79.00 1096 ILE A C 1
ATOM 8641 O O . ILE A 1 1096 ? -4.683 43.747 -54.638 1.00 79.00 1096 ILE A O 1
ATOM 8645 N N . THR A 1 1097 ? -3.567 42.644 -53.041 1.00 78.19 1097 THR A N 1
ATOM 8646 C CA . THR A 1 1097 ? -4.452 41.469 -53.030 1.00 78.19 1097 THR A CA 1
ATOM 8647 C C . THR A 1 1097 ? -5.447 41.507 -51.872 1.00 78.19 1097 THR A C 1
ATOM 8649 O O . THR A 1 1097 ? -6.569 41.021 -52.017 1.00 78.19 1097 THR A O 1
ATOM 8652 N N . ASP A 1 1098 ? -5.072 42.084 -50.724 1.00 75.69 1098 ASP A N 1
ATOM 8653 C CA . ASP A 1 1098 ? -5.952 42.170 -49.560 1.00 75.69 1098 ASP A CA 1
ATOM 8654 C C . ASP A 1 1098 ? -5.611 43.347 -48.639 1.00 75.69 1098 ASP A C 1
ATOM 8656 O O . ASP A 1 1098 ? -4.485 43.841 -48.595 1.00 75.69 1098 ASP A O 1
ATOM 8660 N N . ILE A 1 1099 ? -6.605 43.799 -47.875 1.00 76.88 1099 ILE A N 1
ATOM 8661 C CA . ILE A 1 1099 ? -6.480 44.905 -46.920 1.00 76.88 1099 ILE A CA 1
ATOM 8662 C C . ILE A 1 1099 ? -7.234 44.534 -45.637 1.00 76.88 1099 ILE A C 1
ATOM 8664 O O . ILE A 1 1099 ? -8.421 44.208 -45.678 1.00 76.88 1099 ILE A O 1
ATOM 8668 N N . ILE A 1 1100 ? -6.562 44.590 -44.482 1.00 72.06 1100 ILE A N 1
ATOM 8669 C CA . ILE A 1 1100 ? -7.097 44.133 -43.189 1.00 72.06 1100 ILE A CA 1
ATOM 8670 C C . ILE A 1 1100 ? -6.869 45.187 -42.092 1.00 72.06 1100 ILE A C 1
ATOM 8672 O O . ILE A 1 1100 ? -5.721 45.513 -41.811 1.00 72.06 1100 ILE A O 1
ATOM 8676 N N . PRO A 1 1101 ? -7.900 45.649 -41.368 1.00 66.00 1101 PRO A N 1
ATOM 8677 C CA . PRO A 1 1101 ? -9.304 45.277 -41.500 1.00 66.00 1101 PRO A CA 1
ATOM 8678 C C . PRO A 1 1101 ? -9.981 46.019 -42.664 1.00 66.00 1101 PRO A C 1
ATOM 8680 O O . PRO A 1 1101 ? -9.702 47.188 -42.910 1.00 66.00 1101 PRO A O 1
ATOM 8683 N N . ARG A 1 1102 ? -10.936 45.363 -43.340 1.00 71.19 1102 ARG A N 1
ATOM 8684 C CA . ARG A 1 1102 ? -11.751 45.990 -44.404 1.00 71.19 1102 ARG A CA 1
ATOM 8685 C C . ARG A 1 1102 ? -12.744 47.041 -43.884 1.00 71.19 1102 ARG A C 1
ATOM 8687 O O . ARG A 1 1102 ? -13.273 47.827 -44.661 1.00 71.19 1102 ARG A O 1
ATOM 8694 N N . PHE A 1 1103 ? -13.014 47.043 -42.578 1.00 69.56 1103 PHE A N 1
ATOM 8695 C CA . PHE A 1 1103 ? -13.961 47.942 -41.915 1.00 69.56 1103 PHE A CA 1
ATOM 8696 C C . PHE A 1 1103 ? -13.344 48.498 -40.627 1.00 69.56 1103 PHE A C 1
ATOM 8698 O O . PHE A 1 1103 ? -12.624 47.779 -39.933 1.00 69.56 1103 PHE A O 1
ATOM 8705 N N . GLY A 1 1104 ? -13.655 49.748 -40.274 1.00 63.59 1104 GLY A N 1
ATOM 8706 C CA . GLY A 1 1104 ? -13.086 50.416 -39.102 1.00 63.59 1104 GLY A CA 1
ATOM 8707 C C . GLY A 1 1104 ? -14.040 51.398 -38.404 1.00 63.59 1104 GLY A C 1
ATOM 8708 O O . GLY A 1 1104 ? -15.013 51.851 -39.014 1.00 63.59 1104 GLY A O 1
ATOM 8709 N N . PRO A 1 1105 ? -13.804 51.713 -37.114 1.00 56.75 1105 PRO A N 1
ATOM 8710 C CA . PRO A 1 1105 ? -14.595 52.662 -36.334 1.00 56.75 1105 PRO A CA 1
ATOM 8711 C C . PRO A 1 1105 ? -14.576 54.090 -36.891 1.00 56.75 1105 PRO A C 1
ATOM 8713 O O . PRO A 1 1105 ? -13.576 54.597 -37.388 1.00 56.75 1105 PRO A O 1
ATOM 8716 N N . ARG A 1 1106 ? -15.705 54.782 -36.706 1.00 55.41 1106 ARG A N 1
ATOM 8717 C CA . ARG A 1 1106 ? -16.001 56.110 -37.272 1.00 55.41 1106 ARG A CA 1
ATOM 8718 C C . ARG A 1 1106 ? -15.088 57.244 -36.773 1.00 55.41 1106 ARG A C 1
ATOM 8720 O O . ARG A 1 1106 ? -15.082 58.303 -37.382 1.00 55.41 1106 ARG A O 1
ATOM 8727 N N . LYS A 1 1107 ? -14.357 57.037 -35.671 1.00 55.22 1107 LYS A N 1
ATOM 8728 C CA . LYS A 1 1107 ? -13.425 58.013 -35.074 1.00 55.22 1107 LYS A CA 1
ATOM 8729 C C . LYS A 1 1107 ? -12.013 57.977 -35.696 1.00 55.22 1107 LYS A C 1
ATOM 8731 O O . LYS A 1 1107 ? -11.189 58.800 -35.320 1.00 55.22 1107 LYS A O 1
ATOM 8736 N N . GLY A 1 1108 ? -11.736 57.066 -36.638 1.00 62.22 1108 GLY A N 1
ATOM 8737 C CA . GLY A 1 1108 ? -10.408 56.895 -37.243 1.00 62.22 1108 GLY A CA 1
ATOM 8738 C C . GLY A 1 1108 ? -9.441 56.093 -36.361 1.00 62.22 1108 GLY A C 1
ATOM 8739 O O . GLY A 1 1108 ? -9.877 55.278 -35.550 1.00 62.22 1108 GLY A O 1
ATOM 8740 N N . GLN A 1 1109 ? -8.135 56.316 -36.548 1.00 65.69 1109 GLN A N 1
ATOM 8741 C CA . GLN A 1 1109 ? -7.028 55.652 -35.835 1.00 65.69 1109 GLN A CA 1
ATOM 8742 C C . GLN A 1 1109 ? -6.969 54.122 -36.005 1.00 65.69 1109 GLN A C 1
ATOM 8744 O O . GLN A 1 1109 ? -6.653 53.376 -35.078 1.00 65.69 1109 GLN A O 1
ATOM 8749 N N . ILE A 1 1110 ? -7.278 53.635 -37.205 1.00 65.88 1110 ILE A N 1
ATOM 8750 C CA . ILE A 1 1110 ? -7.241 52.200 -37.507 1.00 65.88 1110 ILE A CA 1
ATOM 8751 C C . ILE A 1 1110 ? -5.891 51.797 -38.086 1.00 65.88 1110 ILE A C 1
ATOM 8753 O O . ILE A 1 1110 ? -5.416 52.452 -39.004 1.00 65.88 1110 ILE A O 1
ATOM 8757 N N . SER A 1 1111 ? -5.306 50.705 -37.580 1.00 68.19 1111 SER A N 1
ATOM 8758 C CA . SER A 1 1111 ? -4.116 50.091 -38.178 1.00 68.19 1111 SER A CA 1
ATOM 8759 C C . SER A 1 1111 ? -4.527 49.233 -39.378 1.00 68.19 1111 SER A C 1
ATOM 8761 O O . SER A 1 1111 ? -5.070 48.140 -39.204 1.00 68.19 1111 SER A O 1
ATOM 8763 N N . VAL A 1 1112 ? -4.311 49.741 -40.589 1.00 70.69 1112 VAL A N 1
ATOM 8764 C CA . VAL A 1 1112 ? -4.626 49.064 -41.853 1.00 70.69 1112 VAL A CA 1
ATOM 8765 C C . VAL A 1 1112 ? -3.411 48.287 -42.322 1.00 70.69 1112 VAL A C 1
ATOM 8767 O O . VAL A 1 1112 ? -2.362 48.875 -42.530 1.00 70.69 1112 VAL A O 1
ATOM 8770 N N . THR A 1 1113 ? -3.575 46.980 -42.491 1.00 75.88 1113 THR A N 1
ATOM 8771 C CA . THR A 1 1113 ? -2.591 46.020 -42.990 1.00 75.88 1113 THR A CA 1
ATOM 8772 C C . THR A 1 1113 ? -2.844 45.758 -44.479 1.00 75.88 1113 THR A C 1
ATOM 8774 O O . THR A 1 1113 ? -3.804 45.062 -44.804 1.00 75.88 1113 THR A O 1
ATOM 8777 N N . ILE A 1 1114 ? -2.023 46.303 -45.377 1.00 73.44 1114 ILE A N 1
ATOM 8778 C CA . ILE A 1 1114 ? -2.118 46.089 -46.833 1.00 73.44 1114 ILE A CA 1
ATOM 8779 C C . ILE A 1 1114 ? -1.222 44.912 -47.216 1.00 73.44 1114 ILE A C 1
ATOM 8781 O O . ILE A 1 1114 ? -0.063 44.880 -46.810 1.00 73.44 1114 ILE A O 1
ATOM 8785 N N . LYS A 1 1115 ? -1.774 43.965 -47.973 1.00 75.69 1115 LYS A N 1
ATOM 8786 C CA . LYS A 1 1115 ? -1.118 42.772 -48.508 1.00 75.69 1115 LYS A CA 1
ATOM 8787 C C . LYS A 1 1115 ? -1.069 42.863 -50.039 1.00 75.69 1115 LYS A C 1
ATOM 8789 O O . LYS A 1 1115 ? -2.107 43.076 -50.662 1.00 75.69 1115 LYS A O 1
ATOM 8794 N N . GLY A 1 1116 ? 0.108 42.714 -50.651 1.00 75.69 1116 GLY A N 1
ATOM 8795 C CA . GLY A 1 1116 ? 0.261 42.754 -52.114 1.00 75.69 1116 GLY A CA 1
ATOM 8796 C C . GLY A 1 1116 ? 1.565 42.158 -52.655 1.00 75.69 1116 GLY A C 1
ATOM 8797 O O . GLY A 1 1116 ? 2.432 41.770 -51.877 1.00 75.69 1116 GLY A O 1
ATOM 8798 N N . SER A 1 1117 ? 1.708 42.109 -53.979 1.00 79.50 1117 SER A N 1
ATOM 8799 C CA . SER A 1 1117 ? 2.926 41.719 -54.707 1.00 79.50 1117 SER A CA 1
ATOM 8800 C C . SER A 1 1117 ? 3.587 42.928 -55.378 1.00 79.50 1117 SER A C 1
ATOM 8802 O O . SER A 1 1117 ? 2.919 43.927 -55.663 1.00 79.50 1117 SER A O 1
ATOM 8804 N N . ASN A 1 1118 ? 4.899 42.855 -55.626 1.00 76.25 1118 ASN A N 1
ATOM 8805 C CA . ASN A 1 1118 ? 5.696 43.945 -56.222 1.00 76.25 1118 ASN A CA 1
ATOM 8806 C C . ASN A 1 1118 ? 5.605 45.291 -55.464 1.00 76.25 1118 ASN A C 1
ATOM 8808 O O . ASN A 1 1118 ? 5.739 46.357 -56.065 1.00 76.25 1118 ASN A O 1
ATOM 8812 N N . LEU A 1 1119 ? 5.355 45.263 -54.146 1.00 75.88 1119 LEU A N 1
ATOM 8813 C CA . LEU A 1 1119 ? 5.462 46.454 -53.289 1.00 75.88 1119 LEU A CA 1
ATOM 8814 C C . LEU A 1 1119 ? 6.948 46.854 -53.134 1.00 75.88 1119 LEU A C 1
ATOM 8816 O O . LEU A 1 1119 ? 7.840 46.113 -53.546 1.00 75.88 1119 LEU A O 1
ATOM 8820 N N . GLY A 1 1120 ? 7.223 48.044 -52.585 1.00 73.19 1120 GLY A N 1
ATOM 8821 C CA . GLY A 1 1120 ? 8.592 48.568 -52.445 1.00 73.19 1120 GLY A CA 1
ATOM 8822 C C . GLY A 1 1120 ? 9.566 47.567 -51.804 1.00 73.19 1120 GLY A C 1
ATOM 8823 O O . GLY A 1 1120 ? 9.172 46.746 -50.988 1.00 73.19 1120 GLY A O 1
ATOM 8824 N N . ILE A 1 1121 ? 10.848 47.591 -52.152 1.00 71.56 1121 ILE A N 1
ATOM 8825 C CA . ILE A 1 1121 ? 11.828 46.646 -51.583 1.00 71.56 1121 ILE A CA 1
ATOM 8826 C C . ILE A 1 1121 ? 12.311 47.176 -50.228 1.00 71.56 1121 ILE A C 1
ATOM 8828 O O . ILE A 1 1121 ? 12.463 46.426 -49.264 1.00 71.56 1121 ILE A O 1
ATOM 8832 N N . LYS A 1 1122 ? 12.484 48.496 -50.138 1.00 69.44 1122 LYS A N 1
ATOM 8833 C CA . LYS A 1 1122 ? 12.831 49.231 -48.924 1.00 69.44 1122 LYS A CA 1
ATOM 8834 C C . LYS A 1 1122 ? 11.662 50.095 -48.464 1.00 69.44 1122 LYS A C 1
ATOM 8836 O O . LYS A 1 1122 ? 10.770 50.439 -49.239 1.00 69.44 1122 LYS A O 1
ATOM 8841 N N . LYS A 1 1123 ? 11.686 50.496 -47.193 1.00 66.12 1123 LYS A N 1
ATOM 8842 C CA . LYS A 1 1123 ? 10.692 51.414 -46.616 1.00 66.12 1123 LYS A CA 1
ATOM 8843 C C . LYS A 1 1123 ? 10.593 52.714 -47.423 1.00 66.12 1123 LYS A C 1
ATOM 8845 O O . LYS A 1 1123 ? 9.502 53.253 -47.586 1.00 66.12 1123 LYS A O 1
ATOM 8850 N N . GLU A 1 1124 ? 11.727 53.221 -47.894 1.00 69.94 1124 GLU A N 1
ATOM 8851 C CA . GLU A 1 1124 ? 11.850 54.516 -48.569 1.00 69.94 1124 GLU A CA 1
ATOM 8852 C C . GLU A 1 1124 ? 11.231 54.509 -49.974 1.00 69.94 1124 GLU A C 1
ATOM 8854 O O . GLU A 1 1124 ? 10.893 55.569 -50.505 1.00 69.94 1124 GLU A O 1
ATOM 8859 N N . ASP A 1 1125 ? 11.022 53.323 -50.554 1.00 72.12 1125 ASP A N 1
ATOM 8860 C CA . ASP A 1 1125 ? 10.413 53.162 -51.876 1.00 72.12 1125 ASP A CA 1
ATOM 8861 C C . ASP A 1 1125 ? 8.918 53.538 -51.857 1.00 72.12 1125 ASP A C 1
ATOM 8863 O O . ASP A 1 1125 ? 8.333 53.881 -52.888 1.00 72.12 1125 ASP A O 1
ATOM 8867 N N . ILE A 1 1126 ? 8.286 53.524 -50.677 1.00 72.69 1126 ILE A N 1
ATOM 8868 C CA . ILE A 1 1126 ? 6.866 53.834 -50.488 1.00 72.69 1126 ILE A CA 1
ATOM 8869 C C . ILE A 1 1126 ? 6.717 55.299 -50.069 1.00 72.69 1126 ILE A C 1
ATOM 8871 O O . ILE A 1 1126 ? 6.740 55.645 -48.890 1.00 72.69 1126 ILE A O 1
ATOM 8875 N N . LYS A 1 1127 ? 6.534 56.176 -51.062 1.00 69.19 1127 LYS A N 1
ATOM 8876 C CA . LYS A 1 1127 ? 6.484 57.636 -50.854 1.00 69.19 1127 LYS A CA 1
ATOM 8877 C C . LYS A 1 1127 ? 5.204 58.136 -50.177 1.00 69.19 1127 LYS A C 1
ATOM 8879 O O . LYS A 1 1127 ? 5.264 59.063 -49.378 1.00 69.19 1127 LYS A O 1
ATOM 8884 N N . ARG A 1 1128 ? 4.040 57.575 -50.524 1.00 70.69 1128 ARG A N 1
ATOM 8885 C CA . ARG A 1 1128 ? 2.738 57.953 -49.945 1.00 70.69 1128 ARG A CA 1
ATOM 8886 C C . ARG A 1 1128 ? 1.736 56.807 -50.056 1.00 70.69 1128 ARG A C 1
ATOM 8888 O O . ARG A 1 1128 ? 1.710 56.132 -51.081 1.00 70.69 1128 ARG A O 1
ATOM 8895 N N . ILE A 1 1129 ? 0.874 56.646 -49.053 1.00 70.75 1129 ILE A N 1
ATOM 8896 C CA . ILE A 1 1129 ? -0.315 55.788 -49.132 1.00 70.75 1129 ILE A CA 1
ATOM 8897 C C . ILE A 1 1129 ? -1.539 56.626 -48.785 1.00 70.75 1129 ILE A C 1
ATOM 8899 O O . ILE A 1 1129 ? -1.567 57.321 -47.770 1.00 70.75 1129 ILE A O 1
ATOM 8903 N N . THR A 1 1130 ? -2.550 56.555 -49.643 1.00 72.12 1130 THR A N 1
ATOM 8904 C CA . THR A 1 1130 ? -3.811 57.279 -49.481 1.00 72.12 1130 THR A CA 1
ATOM 8905 C C . THR A 1 1130 ? -4.975 56.307 -49.531 1.00 72.12 1130 THR A C 1
ATOM 8907 O O . THR A 1 1130 ? -5.033 55.469 -50.430 1.00 72.12 1130 THR A O 1
ATOM 8910 N N . VAL A 1 1131 ? -5.922 56.446 -48.606 1.00 70.50 1131 VAL A N 1
ATOM 8911 C CA . VAL A 1 1131 ? -7.180 55.690 -48.605 1.00 70.50 1131 VAL A CA 1
ATOM 8912 C C . VAL A 1 1131 ? -8.311 56.682 -48.842 1.00 70.50 1131 VAL A C 1
ATOM 8914 O O . VAL A 1 1131 ? -8.533 57.546 -48.001 1.00 70.50 1131 VAL A O 1
ATOM 8917 N N . ALA A 1 1132 ? -8.992 56.583 -49.991 1.00 64.75 1132 ALA A N 1
ATOM 8918 C CA . ALA A 1 1132 ? -9.996 57.563 -50.428 1.00 64.75 1132 ALA A CA 1
ATOM 8919 C C . ALA A 1 1132 ? -9.491 59.017 -50.280 1.00 64.75 1132 ALA A C 1
ATOM 8921 O O . ALA A 1 1132 ? -10.109 59.834 -49.605 1.00 64.75 1132 ALA A O 1
ATOM 8922 N N . GLU A 1 1133 ? -8.316 59.289 -50.864 1.00 68.00 1133 GLU A N 1
ATOM 8923 C CA . GLU A 1 1133 ? -7.627 60.596 -50.881 1.00 68.00 1133 GLU A CA 1
ATOM 8924 C C . GLU A 1 1133 ? -7.096 61.112 -49.538 1.00 68.00 1133 GLU A C 1
ATOM 8926 O O . GLU A 1 1133 ? -6.380 62.112 -49.517 1.00 68.00 1133 GLU A O 1
ATOM 8931 N N . VAL A 1 1134 ? -7.328 60.411 -48.425 1.00 66.00 1134 VAL A N 1
ATOM 8932 C CA . VAL A 1 1134 ? -6.750 60.820 -47.141 1.00 66.00 1134 VAL A CA 1
ATOM 8933 C C . VAL A 1 1134 ? -5.400 60.153 -46.916 1.00 66.00 1134 VAL A C 1
ATOM 8935 O O . VAL A 1 1134 ? -5.290 58.927 -47.052 1.00 66.00 1134 VAL A O 1
ATOM 8938 N N . PRO A 1 1135 ? -4.364 60.936 -46.566 1.00 68.12 1135 PRO A N 1
ATOM 8939 C CA . PRO A 1 1135 ? -3.046 60.401 -46.270 1.00 68.12 1135 PRO A CA 1
ATOM 8940 C C . PRO A 1 1135 ? -3.088 59.562 -44.992 1.00 68.12 1135 PRO A C 1
ATOM 8942 O O . PRO A 1 1135 ? -3.566 60.009 -43.949 1.00 68.12 1135 PRO A O 1
ATOM 8945 N N . CYS A 1 1136 ? -2.575 58.338 -45.075 1.00 71.00 1136 CYS A N 1
ATOM 8946 C CA . CYS A 1 1136 ? -2.349 57.502 -43.902 1.00 71.00 1136 CYS A CA 1
ATOM 8947 C C . CYS A 1 1136 ? -0.913 57.681 -43.402 1.00 71.00 1136 CYS A C 1
ATOM 8949 O O . CYS A 1 1136 ? -0.001 57.925 -44.192 1.00 71.00 1136 CYS A O 1
ATOM 8951 N N . GLU A 1 1137 ? -0.696 57.515 -42.098 1.00 69.62 1137 GLU A N 1
ATOM 8952 C CA . GLU A 1 1137 ? 0.630 57.635 -41.483 1.00 69.62 1137 GLU A CA 1
ATOM 8953 C C . GLU A 1 1137 ? 1.344 56.275 -41.398 1.00 69.62 1137 GLU A C 1
ATOM 8955 O O . GLU A 1 1137 ? 0.749 55.278 -40.967 1.00 69.62 1137 GLU A O 1
ATOM 8960 N N . HIS A 1 1138 ? 2.610 56.227 -41.838 1.00 67.31 1138 HIS A N 1
ATOM 8961 C CA . HIS A 1 1138 ? 3.391 54.988 -41.939 1.00 67.31 1138 HIS A CA 1
ATOM 8962 C C . HIS A 1 1138 ? 3.940 54.554 -40.586 1.00 67.31 1138 HIS A C 1
ATOM 8964 O O . HIS A 1 1138 ? 4.688 55.303 -39.960 1.00 67.31 1138 HIS A O 1
ATOM 8970 N N . GLN A 1 1139 ? 3.700 53.303 -40.188 1.00 66.50 1139 GLN A N 1
ATOM 8971 C CA . GLN A 1 1139 ? 4.418 52.701 -39.063 1.00 66.50 1139 GLN A CA 1
ATOM 8972 C C . GLN A 1 1139 ? 5.684 51.992 -39.553 1.00 66.50 1139 GLN A C 1
ATOM 8974 O O . GLN A 1 1139 ? 5.672 50.813 -39.908 1.00 66.50 1139 GLN A O 1
ATOM 8979 N N . ALA A 1 1140 ? 6.783 52.748 -39.594 1.00 59.53 1140 ALA A N 1
ATOM 8980 C CA . ALA A 1 1140 ? 8.078 52.320 -40.122 1.00 59.53 1140 ALA A CA 1
ATOM 8981 C C . ALA A 1 1140 ? 8.650 51.046 -39.473 1.00 59.53 1140 ALA A C 1
ATOM 8983 O O . ALA A 1 1140 ? 9.313 50.258 -40.138 1.00 59.53 1140 ALA A O 1
ATOM 8984 N N . ASP A 1 1141 ? 8.392 50.855 -38.182 1.00 60.12 1141 ASP A N 1
ATOM 8985 C CA . ASP A 1 1141 ? 8.814 49.729 -37.343 1.00 60.12 1141 ASP A CA 1
ATOM 8986 C C . ASP A 1 1141 ? 8.070 48.420 -37.658 1.00 60.12 1141 ASP A C 1
ATOM 8988 O O . ASP A 1 1141 ? 8.422 47.359 -37.143 1.00 60.12 1141 ASP A O 1
ATOM 8992 N N . ARG A 1 1142 ? 7.031 48.480 -38.499 1.00 58.09 1142 ARG A N 1
ATOM 8993 C CA . ARG A 1 1142 ? 6.142 47.349 -38.807 1.00 58.09 1142 ARG A CA 1
ATOM 8994 C C . ARG A 1 1142 ? 6.070 47.020 -40.295 1.00 58.09 1142 ARG A C 1
ATOM 8996 O O . ARG A 1 1142 ? 5.176 46.278 -40.703 1.00 58.09 1142 ARG A O 1
ATOM 9003 N N . TYR A 1 1143 ? 7.000 47.552 -41.085 1.00 64.88 1143 TYR A N 1
ATOM 9004 C CA . TYR A 1 1143 ? 7.182 47.178 -42.481 1.00 64.88 1143 TYR A CA 1
ATOM 9005 C C . TYR A 1 1143 ? 7.933 45.848 -42.586 1.00 64.88 1143 TYR A C 1
ATOM 9007 O O . TYR A 1 1143 ? 9.073 45.749 -42.132 1.00 64.88 1143 TYR A O 1
ATOM 9015 N N . THR A 1 1144 ? 7.319 44.825 -43.185 1.00 59.94 1144 THR A N 1
ATOM 9016 C CA . THR A 1 1144 ? 7.993 43.544 -43.426 1.00 59.94 1144 THR A CA 1
ATOM 9017 C C . THR A 1 1144 ? 7.794 43.057 -44.858 1.00 59.94 1144 THR A C 1
ATOM 9019 O O . THR A 1 1144 ? 6.675 42.907 -45.358 1.00 59.94 1144 THR A O 1
ATOM 9022 N N . VAL A 1 1145 ? 8.914 42.739 -45.509 1.00 62.19 1145 VAL A N 1
ATOM 9023 C CA . VAL A 1 1145 ? 8.935 41.938 -46.735 1.00 62.19 1145 VAL A CA 1
ATOM 9024 C C . VAL A 1 1145 ? 8.693 40.486 -46.310 1.00 62.19 1145 VAL A C 1
ATOM 9026 O O . VAL A 1 1145 ? 9.598 39.809 -45.826 1.00 62.19 1145 VAL A O 1
ATOM 9029 N N . SER A 1 1146 ? 7.432 40.044 -46.347 1.00 49.88 1146 SER A N 1
ATOM 9030 C CA . SER A 1 1146 ? 7.024 38.737 -45.813 1.00 49.88 1146 SER A CA 1
ATOM 9031 C C . SER A 1 1146 ? 7.630 37.591 -46.629 1.00 49.88 1146 SER A C 1
ATOM 9033 O O . SER A 1 1146 ? 7.318 37.430 -47.804 1.00 49.88 1146 SER A O 1
ATOM 9035 N N . THR A 1 1147 ? 8.468 36.766 -45.995 1.00 47.53 1147 THR A N 1
ATOM 9036 C CA . THR A 1 1147 ? 9.119 35.588 -46.601 1.00 47.53 1147 THR A CA 1
ATOM 9037 C C . THR A 1 1147 ? 8.524 34.252 -46.135 1.00 47.53 1147 THR A C 1
ATOM 9039 O O . THR A 1 1147 ? 9.110 33.197 -46.384 1.00 47.53 1147 THR A O 1
ATOM 9042 N N . ARG A 1 1148 ? 7.364 34.236 -45.451 1.00 36.31 1148 ARG A N 1
ATOM 9043 C CA . ARG A 1 1148 ? 6.754 32.967 -45.006 1.00 36.31 1148 ARG A CA 1
ATOM 9044 C C . ARG A 1 1148 ? 5.219 32.970 -44.935 1.00 36.31 1148 ARG A C 1
ATOM 9046 O O . ARG A 1 1148 ? 4.617 33.598 -44.073 1.00 36.31 1148 ARG A O 1
ATOM 9053 N N . SER A 1 1149 ? 4.635 32.153 -45.814 1.00 35.97 1149 SER A N 1
ATOM 9054 C CA . SER A 1 1149 ? 3.323 31.483 -45.731 1.00 35.97 1149 SER A CA 1
ATOM 9055 C C . SER A 1 1149 ? 2.032 32.309 -45.726 1.00 35.97 1149 SER A C 1
ATOM 9057 O O . SER A 1 1149 ? 0.995 31.758 -45.387 1.00 35.97 1149 SER A O 1
ATOM 9059 N N . ASP A 1 1150 ? 2.072 33.553 -46.192 1.00 36.31 1150 ASP A N 1
ATOM 9060 C CA . ASP A 1 1150 ? 0.948 34.233 -46.850 1.00 36.31 1150 ASP A CA 1
ATOM 9061 C C . ASP A 1 1150 ? 1.582 35.228 -47.833 1.00 36.31 1150 ASP A C 1
ATOM 9063 O O . ASP A 1 1150 ? 2.077 36.273 -47.414 1.00 36.31 1150 ASP A O 1
ATOM 9067 N N . HIS A 1 1151 ? 1.652 34.844 -49.110 1.00 47.88 1151 HIS A N 1
ATOM 9068 C CA . HIS A 1 1151 ? 2.391 35.485 -50.208 1.00 47.88 1151 HIS A CA 1
ATOM 9069 C C . HIS A 1 1151 ? 1.947 36.923 -50.492 1.00 47.88 1151 HIS A C 1
ATOM 9071 O O . HIS A 1 1151 ? 1.232 37.153 -51.461 1.00 47.88 1151 HIS A O 1
ATOM 9077 N N . CYS A 1 1152 ? 2.338 37.870 -49.634 1.00 40.31 1152 CYS A N 1
ATOM 9078 C CA . CYS A 1 1152 ? 2.112 39.306 -49.774 1.00 40.31 1152 CYS A CA 1
ATOM 9079 C C . CYS A 1 1152 ? 3.046 40.135 -48.873 1.00 40.31 1152 CYS A C 1
ATOM 9081 O O . CYS A 1 1152 ? 3.155 39.882 -47.670 1.00 40.31 1152 CYS A O 1
ATOM 9083 N N . LEU A 1 1153 ? 3.634 41.200 -49.420 1.00 45.75 1153 LEU A N 1
ATOM 9084 C CA . LEU A 1 1153 ? 4.258 42.293 -48.666 1.00 45.75 1153 LEU A CA 1
ATOM 9085 C C . LEU A 1 1153 ? 3.223 42.951 -47.749 1.00 45.75 1153 LEU A C 1
ATOM 9087 O O . LEU A 1 1153 ? 2.106 43.214 -48.186 1.00 45.75 1153 LEU A O 1
ATOM 9091 N N . THR A 1 1154 ? 3.576 43.169 -46.477 1.00 45.34 1154 THR A N 1
ATOM 9092 C CA . THR A 1 1154 ? 2.625 43.568 -45.430 1.00 45.34 1154 THR A CA 1
ATOM 9093 C C . THR A 1 1154 ? 2.942 44.972 -44.900 1.00 45.34 1154 THR A C 1
ATOM 9095 O O . THR A 1 1154 ? 4.045 45.228 -44.424 1.00 45.34 1154 THR A O 1
ATOM 9098 N N . LEU A 1 1155 ? 1.972 45.887 -44.957 1.00 51.88 1155 LEU A N 1
ATOM 9099 C CA . LEU A 1 1155 ? 2.127 47.313 -44.621 1.00 51.88 1155 LEU A CA 1
ATOM 9100 C C . LEU A 1 1155 ? 1.109 47.742 -43.559 1.00 51.88 1155 LEU A C 1
ATOM 9102 O O . LEU A 1 1155 ? -0.076 47.661 -43.854 1.00 51.88 1155 LEU A O 1
ATOM 9106 N N . ARG A 1 1156 ? 1.519 48.231 -42.373 1.00 48.75 1156 ARG A N 1
ATOM 9107 C CA . ARG A 1 1156 ? 0.600 48.741 -41.323 1.00 48.75 1156 ARG A CA 1
ATOM 9108 C C . ARG A 1 1156 ? 0.590 50.272 -41.199 1.00 48.75 1156 ARG A C 1
ATOM 9110 O O . ARG A 1 1156 ? 1.643 50.878 -41.042 1.00 48.75 1156 ARG A O 1
ATOM 9117 N N . TRP A 1 1157 ? -0.600 50.882 -41.227 1.00 54.50 1157 TRP A N 1
ATOM 9118 C CA . TRP A 1 1157 ? -0.777 52.347 -41.289 1.00 54.50 1157 TRP A CA 1
ATOM 9119 C C . TRP A 1 1157 ? -1.925 52.849 -40.423 1.00 54.50 1157 TRP A C 1
ATOM 9121 O O . TRP A 1 1157 ? -2.923 52.147 -40.314 1.00 54.50 1157 TRP A O 1
ATOM 9131 N N . ILE A 1 1158 ? -1.830 54.062 -39.869 1.00 50.22 1158 ILE A N 1
ATOM 9132 C CA . ILE A 1 1158 ? -2.930 54.711 -39.135 1.00 50.22 1158 ILE A CA 1
ATOM 9133 C C . ILE A 1 1158 ? -3.625 55.727 -40.052 1.00 50.22 1158 ILE A C 1
ATOM 9135 O O . ILE A 1 1158 ? -3.012 56.711 -40.456 1.00 50.22 1158 ILE A O 1
ATOM 9139 N N . CYS A 1 1159 ? -4.902 55.506 -40.385 1.00 51.12 1159 CYS A N 1
ATOM 9140 C CA . CYS A 1 1159 ? -5.682 56.426 -41.231 1.00 51.12 1159 CYS A CA 1
ATOM 9141 C C . CYS A 1 1159 ? -6.749 57.198 -40.414 1.00 51.12 1159 CYS A C 1
ATOM 9143 O O . CYS A 1 1159 ? -7.501 56.574 -39.648 1.00 51.12 1159 CYS A O 1
ATOM 9145 N N . PRO A 1 1160 ? -6.880 58.529 -40.582 1.00 50.84 1160 PRO A N 1
ATOM 9146 C CA . PRO A 1 1160 ? -7.921 59.330 -39.934 1.00 50.84 1160 PRO A CA 1
ATOM 9147 C C . PRO A 1 1160 ? -9.077 59.704 -40.895 1.00 50.84 1160 PRO A C 1
ATOM 9149 O O . PRO A 1 1160 ? -9.011 60.748 -41.526 1.00 50.84 1160 PRO A O 1
ATOM 9152 N N . ILE A 1 1161 ? -10.171 58.921 -41.007 1.00 49.81 1161 ILE A N 1
ATOM 9153 C CA . ILE A 1 1161 ? -11.425 59.428 -41.637 1.00 49.81 1161 ILE A CA 1
ATOM 9154 C C . ILE A 1 1161 ? -12.723 58.845 -41.041 1.00 49.81 1161 ILE A C 1
ATOM 9156 O O . ILE A 1 1161 ? -12.817 57.629 -40.844 1.00 49.81 1161 ILE A O 1
ATOM 9160 N N . PRO A 1 1162 ? -13.781 59.673 -40.884 1.00 44.50 1162 PRO A N 1
ATOM 9161 C CA . PRO A 1 1162 ? -15.187 59.273 -40.803 1.00 44.50 1162 PRO A CA 1
ATOM 9162 C C . PRO A 1 1162 ? -15.865 59.191 -42.200 1.00 44.50 1162 PRO A C 1
ATOM 9164 O O . PRO A 1 1162 ? -16.023 60.209 -42.860 1.00 44.50 1162 PRO A O 1
ATOM 9167 N N . ARG A 1 1163 ? -16.389 58.004 -42.569 1.00 37.44 1163 ARG A N 1
ATOM 9168 C CA . ARG A 1 1163 ? -17.217 57.637 -43.764 1.00 37.44 1163 ARG A CA 1
ATOM 9169 C C . ARG A 1 1163 ? -16.525 57.542 -45.145 1.00 37.44 1163 ARG A C 1
ATOM 9171 O O . ARG A 1 1163 ? -16.349 58.549 -45.807 1.00 37.44 1163 ARG A O 1
ATOM 9178 N N . ALA A 1 1164 ? -16.404 56.308 -45.655 1.00 37.94 1164 ALA A N 1
ATOM 9179 C CA . ALA A 1 1164 ? -16.847 55.866 -46.995 1.00 37.94 1164 ALA A CA 1
ATOM 9180 C C . ALA A 1 1164 ? -16.716 54.327 -47.123 1.00 37.94 1164 ALA A C 1
ATOM 9182 O O . ALA A 1 1164 ? -15.918 53.714 -46.417 1.00 37.94 1164 ALA A O 1
ATOM 9183 N N . ARG A 1 1165 ? -17.513 53.689 -47.997 1.00 38.94 1165 ARG A N 1
ATOM 9184 C CA . ARG A 1 1165 ? -17.288 52.295 -48.436 1.00 38.94 1165 ARG A CA 1
ATOM 9185 C C . ARG A 1 1165 ? -15.942 52.235 -49.161 1.00 38.94 1165 ARG A C 1
ATOM 9187 O O . ARG A 1 1165 ? -15.759 52.976 -50.119 1.00 38.94 1165 ARG A O 1
ATOM 9194 N N . LEU A 1 1166 ? -15.064 51.318 -48.766 1.00 42.75 1166 LEU A N 1
ATOM 9195 C CA . LEU A 1 1166 ? -13.929 50.917 -49.596 1.00 42.75 1166 LEU A CA 1
ATOM 9196 C C . LEU A 1 1166 ? -14.465 49.996 -50.701 1.00 42.75 1166 LEU A C 1
ATOM 9198 O O . LEU A 1 1166 ? -14.698 48.810 -50.470 1.00 42.75 1166 LEU A O 1
ATOM 9202 N N . GLY A 1 1167 ? -14.793 50.586 -51.853 1.00 37.03 1167 GLY A N 1
ATOM 9203 C CA . GLY A 1 1167 ? -14.905 49.860 -53.120 1.00 37.03 1167 GLY A CA 1
ATOM 9204 C C . GLY A 1 1167 ? -13.506 49.572 -53.669 1.00 37.03 1167 GLY A C 1
ATOM 9205 O O . GLY A 1 1167 ? -12.588 50.311 -53.326 1.00 37.03 1167 GLY A O 1
ATOM 9206 N N . GLN A 1 1168 ? -13.390 48.474 -54.426 1.00 31.25 1168 GLN A N 1
ATOM 9207 C CA . GLN A 1 1168 ? -12.149 47.848 -54.913 1.00 31.25 1168 GLN A CA 1
ATOM 9208 C C . GLN A 1 1168 ? -11.073 48.810 -55.408 1.00 31.25 1168 GLN A C 1
ATOM 9210 O O . GLN A 1 1168 ? -11.422 49.730 -56.180 1.00 31.25 1168 GLN A O 1
#

InterPro domains:
  IPR001627 Sema domain [PF01403] (565-713)
  IPR001627 Sema domain [PS51004] (280-756)
  IPR001627 Sema domain [SM00630] (303-740)
  IPR002165 Plexin repeat [PF01437] (759-808)
  IPR013783 Immunoglobulin-like fold [G3DSA:2.60.40.10] (770-905)
  IPR013783 Immunoglobulin-like fold [G3DSA:2.60.40.10] (921-1051)
  IPR013783 Immunoglobulin-like fold [G3DSA:2.60.40.10] (1063-1165)
  IPR014756 Immunoglobulin E-set [SSF81296] (1091-1141)
  IPR015943 WD40/YVTN repeat-like-containing domain superfamily [G3DSA:2.130.10.10] (294-769)
  IPR016201 PSI domain [SM00423] (758-809)
  IPR016201 PSI domain [SM00423] (903-956)
  IPR016201 PSI domain [SM00423] (1049-1092)
  IPR031148 Plexin family [PTHR22625] (279-1148)
  IPR036352 Sema domain superfamily [SSF101912] (296-756)
  IPR041019 Plexin, TIG domain 1 [PF17960] (815-902)
  IPR057533 Plexin-B, PSI domain [PF24317] (1049-1080)

pLDDT: mean 78.67, std 18.91, range [23.0, 98.06]

Secondary structure (DSSP, 8-state):
--S-SSSTTTTSTTTTTTS-S-SS------S-EEEEEE---SSSEEEEEEEEEEP---GGGTTTHHHHTT--TTSTT--TTSS-S---HHHHHHHHHHHHHHHHTTTEEE-GGG-EEEEESPPTTPPPPEETTEEPEE-SEEEETTEEEETT---HHHHHHHHHHHHHHHHHTHHHHS-TTS-HHHHHHHIIIIIHHHHHTTGGGS---HHHHHHHHHHHHHHHHHHHT--STT---HHHHHHHTT---HHHHHHHHHHHHHHHHHTS-SSHHHHHHHHHHHHHTTS--------EEE-SS-EEEEEE-TTT--EEEEETTEEEEE-TT--EEEEEE---EEE-TTSPSS--TT-TT-EEE-----EEEEETTTTEEEEE-SSGGGBEEEEESS-TTSEEE--SSSGGGGB-S---TT--EEEEEEEEE-TT-TT-EEEEEEEEE---SSS--EEEEEEESS-BTTBPTT-BSSTTSEEE--TT-GGG--EEEEEEEETTEEEEEEEEESSTT---EEEEEEEEETT-SS-TT-EEEEEEEEETTTEEE-EEEEEEEE--HHHHHHHHTTTS---TT--EEEEEEEETTEEEEEEEEEEHHHHHHHHHHHHHHHHTT-EETTEESSEE-SS--S---SS---S-HHHHHHH-TT--TTSPSSEEE-GGGPEEE--SEEESS-EEEEEEEEETTEEEEEEEETTS-EEEEEESSSEEEEEEEPPPGGG-SPPS-EEE-TTSSEEEEE-SSEEEEEES--GGG--SHHHHHTT--TT-EEETTTTEEE-GGGSTTTTSTTTEEEGGGT---EEEEEESSEEETT---EEEEEEES----SSPPEEEEETTEEEEEEEETTEEEEEPPPTTTSPPPPTT-SEEEEEEEEEETTTEEEEEEEEEEE-HHHHHHH-TTSHHHHHHT-TT--EEETTTTEEE---S---TTEEPTT-GGGS-EEEEEE-SEEETTS---EEEEEES-GGGTT--EEEE-TT-SS-EEEEEETTEEEE--------SSSEEEEE-EEEETTT-PEEEE--EEEEE-TTTT--SHHHHHTS-GGG-EEEETTTTEEEEGGG-SSB-SSPPPPEEEEEE-SS--TT--EEEEEEEES--SSGGG----EETTEEPEE-GGG-B---SSS-SEEEEEEE--S------